Protein 6ES9 (pdb70)

Secondary structure (DSSP, 8-state):
--S-SHHHHHHHHHHHHHHHHHHHHHHHHHHHHHH-TTSSPPHHHHHHTHHHHHHHHHHHHHHHHHHHHHHHHHHHHHTT---HHHHHHHHHHHHHHHHHHHH-EESSSS-EE-GGGGT------HHHHHHHT---HHHHHHHHHHHTS-TT-SSSS-----HHHHHHHHHHHHHIIIIITTTHHHHHHTT-PPPHHHHHHHHHTTGGGTTS-GGGTS----HHHHHHHHHHHHHH-HHHHHHHHHHHHHHHHHHHHS-HHHHHHHHHHHHHTSS-EEEE--BTTBSS-GGG---EEEEETTEEEEEEEEEEEETTTT-SEEEEEEE--TT--SGGGEEEEEEE-----SSSS--STTEEEEEPPBSS--SS-EEEEEEEEEEE-GGGBTTSSTT-HHHHHHTTHHHHHHHHHHHHHHHHHHHHHHHHHHHHH-EETTEEGGGSHHHHHHHHHHHHHHHHHHHHHHHHHHHHHTT---HHHHHHHHHHHHHHHHHHHHHHHHHHGGGGGBTTSHHHHHHHHHHGGGTTTS-HHHHHHHHHHHHH-/-GGGSHHHHHHHHHHHHHHHHHHHHHHHHHHHHHH-TTSSPPHHHHHHTHHHHHHHHHHHHHHHHHHHHHHHHHHHHHTT---HHHHHHHHHHHHHHHHHHHH-EESSSS-EE-GGGGT------HHHHHHTT---HHHHHHHHHHHHT-TT-SSSS-----HHHHHHHHHHHHHIIIIITTTHHHHHHTT----HHHHHHHHHTTGGGTTS-GGGTS----HHHHHHHHHHHHHH-HHHHHHHHHHHHHHHHHHHHS-HHHHHHHHHHHHHTSS-EEEE--BTTBSS-GGG---EEEEETTEEEEEEEEEEEETTTT-SEEEEEEE--TT--SGGGEEEEEEE-----SSSS--STTEEEEE--BSS--SS-EEEEEEEEEEE-GGGBTTSSSS-HHHHHHTTHHHHHHHHHHHHHHHHHHHHHHHHHHHHH-EETTEEGGGSHHHHHHHHHHHHHHHHHHHHHHHHHHHHHTT---HHHHHHHHHHHHHHHHHHHHHHHHHHGGGGGBTTSHHHHHHHHHHGGGTBTB-HHHHHHHHHHHHH-

Solvent-accessible surface area: 38962 Å² total; per-residue (Å²): 218,84,51,75,57,49,89,20,7,42,55,19,5,46,109,3,36,74,49,0,69,52,10,30,46,123,0,11,105,25,0,90,72,65,0,6,83,100,56,170,34,75,110,78,38,8,40,106,34,16,16,8,1,0,3,0,0,5,8,13,0,0,4,20,1,6,76,15,2,21,23,3,0,21,136,8,44,149,69,70,80,23,34,112,20,17,2,1,0,0,17,0,0,1,3,5,1,0,11,7,2,51,17,7,2,13,13,20,28,17,6,9,5,45,20,76,39,12,170,30,123,34,154,48,27,137,9,0,33,75,6,48,161,11,30,49,40,97,6,15,42,39,0,2,144,53,4,79,90,19,133,83,144,14,11,16,6,41,8,52,38,84,150,104,17,48,136,30,0,80,69,5,32,125,21,0,81,110,84,0,74,84,33,4,80,78,7,33,104,123,81,55,20,0,35,69,101,3,4,102,53,0,21,162,50,12,2,3,2,6,19,2,43,136,149,28,57,8,82,42,68,44,38,13,7,2,0,0,0,0,0,1,1,2,10,4,0,2,2,0,0,8,6,0,0,37,6,8,16,6,1,10,5,2,49,74,15,13,52,124,75,9,33,63,89,7,0,57,12,1,6,47,12,129,32,15,7,3,24,0,37,41,7,60,80,5,26,56,30,26,11,45,1,156,1,129,3,78,138,66,64,153,30,8,34,0,38,16,86,1,13,51,4,29,4,0,12,29,0,53,3,0,7,0,0,0,23,24,58,126,168,33,115,63,78,154,2,0,1,1,0,0,0,95,11,104,48,15,81,119,144,76,31,17,42,26,113,29,6,98,34,29,79,22,99,23,14,23,2,30,1,3,21,8,5,102,4,16,7,114,40,1,126,4,118,23,102,2,5,1,28,50,107,54,30,102,1,40,97,21,11,93,102,2,60,30,2,14,24,4,4,0,0,0,2,0,2,0,3,0,2,8,0,0,33,18,0,18,137,23,0,56,99,44,121,12,88,79,70,13,23,8,92,29,24,5,16,8,6,2,0,0,6,5,2,0,10,4,3,3,1,3,9,0,0,14,46,0,0,146,25,42,58,91,71,106,161,0,24,24,35,0,0,5,0,20,5,0,1,4,30,2,0,18,3,2,0,8,6,0,0,13,8,10,20,22,31,0,8,6,34,132,65,46,0,0,23,2,5,8,5,1,5,10,1,38,16,70,47,36,20,20,24,58,12,0,41,60,1,2,106,56,31,7,138,86,66,2,81,76,35,89,48,4,37,51,29,3,46,112,3,36,79,45,0,72,50,0,40,52,90,0,16,94,27,0,90,70,58,0,8,83,103,54,168,26,73,109,77,39,20,39,102,36,17,16,8,0,0,3,0,0,5,9,6,0,0,0,20,1,7,70,15,1,21,24,3,0,19,135,6,44,151,68,68,81,26,32,75,21,16,0,0,0,0,3,0,1,1,3,5,1,1,11,7,2,50,17,7,2,13,13,20,28,16,5,9,5,46,20,76,38,11,163,24,99,27,145,48,29,162,11,0,36,102,8,47,160,5,33,50,44,84,0,16,58,27,0,2,122,46,5,48,94,18,159,88,180,22,11,16,4,40,8,53,37,86,150,104,19,48,133,30,0,63,65,4,33,155,18,0,76,121,66,0,73,84,35,3,81,79,7,34,102,123,90,53,21,0,35,67,95,1,4,99,56,0,20,145,57,12,2,5,1,7,20,2,46,138,147,24,56,8,78,44,69,44,37,13,7,1,0,0,0,1,3,4,1,2,23,4,0,2,2,0,1,8,6,1,0,37,6,8,15,5,1,12,4,3,48,72,15,13,51,121,75,9,32,64,90,8,0,54,11,1,6,47,12,128,33,14,8,3,22,0,34,44,8,61,81,5,25,55,28,25,10,44,1,162,2,122,4,80,140,67,60,152,40,10,31,0,33,16,86,1,13,50,4,27,4,0,13,30,0,53,4,0,7,0,0,0,21,23,61,116,156,34,113,63,78,152,1,0,1,0,0,0,0,100,11,103,50,14,76,126,134,74,32,17,42,26,112,27,6,94,33,33,77,20,103,22,14,24,5,30,1,4,25,8,5,101,5,17,6,114,30,1,152,5,124,23,114,5,5,1,28,51,106,54,30,106,0,40,90,22,9,76,102,2,64,30,2,15,28,3,1,0,0,0,2,0,2,1,3,0,6,9,0,0,37,21,0,17,138,24,0,55,99,47,119,15,87,80,70,13,24,8,92,31,25,6,16,8,6,2,0,0,6,6,1,0,8,2,0,3,1,2,9,0,0,15,46,0,0,146,24,44,57,91,71,109,165,0,21,28,37,0,0,5,0,16,5,0,1,3,29,3,0,17,3,2,0,8,6,0,0,13,8,9,20,24,32,0,8,5,32,130,65,42,0,1,25,2,4,8,5,1,5,11,1,39,16,70,52,34,19,18,25,57,8,0,44,55,2,2,93,54,27,12,120

Foldseek 3Di:
DDCQDLVNLLVLLVVQLVVLVVLLVVLLVLLCCQQVVPNDGDVVSCVVLLLSLLLSLQSVLLSVLSVLLSVQLVLCVVVVRNDLLSSLLNLQSLQVSLLCQDPFDPLDPPRTNYSVSSPDHDDGDPSSVVSNPRNDPVSLLVNLVVVVVPPPDLARGDQSDDPVLVVLLVVLLVVLVPPQQVCVLVCVVVLAADDVVLLQVCLVVQLLQACPDVVLPHVNDALSSLLSNLLSLLLSPNQSSVQSLASVLVLLLQVVFADPVSNNVPRNCSRNSVAGEWEFQAFPVDDQQSFQDAWAWEDDPLKIFIFGKTWQIFLQQAGQWYQHKHFHDPVDRGNQRIFTFRAGAHHHDPVGRGPQPQKDKDFDDDPFRRNSTIMMMGGGRHIGGNSGGGNNDGRCHVVSSVSSLLSSLLSLLSSLLSLLSSLLVLLSVQQQPDDDPHHRNCVDCLSSSLSSVSSSLSSSLSSLSVVSSVCVRVVHDRNLSSLSSLSSSLVSSLSSLVSSLVSNPPCSCPSVRCSVNSNRVSNCSCPSSHHSSVSSSVNSVVSND/DQLVPLVVLLVLLVVQLVVLVVLLVLLLVLLCCQQPVPNDGDVVSCVVLLLSLLLSLQSVLLSVLSVLLSVQLVLCVVVVRNDRLSSLLNLQSLQVSLLCQDPFDPLDPPRTNYSVSSPDDDDGDPSSVVSNPRNDPVSLLVNLVVVLVVPPDDARGDQSDDPVLVVLLVVLLVVLVVPQQVCPLVCQVVLAADDVVLLQVCLVVQLLQACPDVVLVHVNDFLSSLLSNLLSLLLSPNQSSVQSVQSVLVLLLQVVFADPVSNNVPRNCSRNSVAGEWEFQAFPVDDQQSFQDAWAWEDDPLWTWIWGKTWQIFLQQAGQWYQHKHFHDVVDRGNQRIWTFRQGADHHDPVGRGPQPQKDKDFDDDPFRRNSTIMMMGGGRRIGGNNGGGNNDGRCHVVSSVSSLLSSLLSLLSSLLSLLSSLLVLLSVQQQPDDDPHHRNCVDCLSSSLSSVSSSLSSSLSSLSSVSSVCVSVVHDRNSSSLSSLSSSLVSSLSSLVSSLVSVPPCSCPSVRCSVNSNRVSNCSCPSSHHSSSSSSVNSVVSND

Sequence (1090 aa):
MPADTPSALLALAGEALPELESLQQSRRATEEALRALVAPAGKPQPALLEQHQHAAHALSWLTTYVESIRQLSGWAGRLAEAGNLGRIEALILQIGLGEYLGQIAGGIPMSQTEFARLSDLELDWQPGEAAAKLMRGNTAPARAELARLMQDNHGRATFGATGLDEDLEMIRDQFRRYAEERVIPNAHEWHLKDQLIPMEIIEELAELGVFGLTIPEEFGGLGLSKASMVVVTEELSRGYIGVGSLGTRSEEIAAELILCGGTEAQKAKWLPGLASGEILSTAVFTEPNTGSDLGSLRTRAVRDGEDWVVTGNKTWITHAQRTHVMTLLARTDPETTDWRGLSMFLAEKEPGTDDDPFPTPGMTGGEIEVLGYRGMKEYELGFDGFRIKGENLLGGEPGRGFKQLMETFESARIQTAARAVGVAQSAAEIGMRYAVDRKQFGKSLIEFPRVADKLAMMAVEIMIARQLTYFSAWEKDHGRRCDLEAGMAKLLGARVAWAAADNALQIHGGNGFALEYAISRVLCDARILNIFEGAAEIQAQVIARRLLDMPADTPSALLALAGEALPELESLQQSRATEEALRALVAPAGKPQPALLEQHQHAAHALSWLTTYVESIRQLSGWAGRLAEAGNLGRIEALILQIGLGEYLGQIAGGIPMSQTEFARLSDLELDWQPGEAAAKLMRGNTAPARAELARLMQDNHGRATFGATGLDEDLEMIRDQFRRYAEERVIPNAHEWHLKDQLIPMEIIEELAELGVFGLTIPEEFGGLGLSKASMVVVTEELSRGYIGVGSLGTRSEEIAAELILCGGTEAQKAKWLPGLASGEILSTAVFTEPNTGSDLGSLRTRAVRDGEDWVVTGNKTWITHAQRTHVMTLLARTDPETTDWRGLSMFLAEKEPGTDDDPFPTPGMTGGEIEVLGYRGMKEYELGFDGFRIKGENLLGGEPGRGFKQLMETFESARIQTAARAVGVAQSAAEIGMRYAVDRKQFGKSLIEFPRVADKLAMMAVEIMIARQLTYFSSAWEKDHGRRCDLEAGMAKLLGARVAWAAADNALQIHGGNGFALEYAISRVLCDARILNIFEGAAEIQAQVIARRLLD

Nearest PDB structures (foldseek):
  6es9-assembly1_A  TM=1.002E+00  e=3.836E-82  Paracoccus denitrificans PD1222
  4iv6-assembly1_B  TM=9.534E-01  e=1.002E-28  Mycolicibacterium smegmatis MC2 155
  1ukw-assembly1_A  TM=9.504E-01  e=3.829E-27  Thermus thermophilus
  4m9a-assembly1_C  TM=9.504E-01  e=1.285E-25  Burkholderia thailandensis E264
  7szv-assembly1_B-2  TM=9.451E-01  e=3.309E-23  Mycobacterium marinum

Structure (mmCIF, N/CA/C/O backbone):
data_6ES9
#
_entry.id   6ES9
#
_cell.length_a   81.596
_cell.length_b   105.193
_cell.length_c   138.939
_cell.angle_alpha   90.000
_cell.angle_beta   90.000
_cell.angle_gamma   90.000
#
_symmetry.space_group_name_H-M   'P 21 21 21'
#
loop_
_entity.id
_entity.type
_entity.pdbx_description
1 polymer 'Acyl-CoA dehydrogenase'
2 non-polymer 'SULFATE ION'
3 non-polymer 'COENZYME A'
4 non-polymer 'FLAVIN-ADENINE DINUCLEOTIDE'
5 water water
#
loop_
_atom_site.group_PDB
_atom_site.id
_atom_site.type_symbol
_atom_site.label_atom_id
_atom_site.label_alt_id
_atom_site.label_comp_id
_atom_site.label_asym_id
_atom_site.label_entity_id
_atom_site.label_seq_id
_atom_site.pdbx_PDB_ins_code
_atom_site.Cartn_x
_atom_site.Cartn_y
_atom_site.Cartn_z
_atom_site.occupancy
_atom_site.B_iso_or_equiv
_atom_site.auth_seq_id
_atom_site.auth_comp_id
_atom_site.auth_asym_id
_atom_site.auth_atom_id
_atom_site.pdbx_PDB_model_num
ATOM 1 N N . MET A 1 7 ? 42.656 -26.577 -11.722 1.00 43.13 7 MET A N 1
ATOM 2 C CA . MET A 1 7 ? 41.299 -27.137 -11.708 1.00 42.80 7 MET A CA 1
ATOM 3 C C . MET A 1 7 ? 40.285 -26.131 -12.264 1.00 39.14 7 MET A C 1
ATOM 4 O O . MET A 1 7 ? 40.530 -24.921 -12.210 1.00 39.48 7 MET A O 1
ATOM 9 N N . PRO A 1 8 ? 39.141 -26.621 -12.753 1.00 28.66 8 PRO A N 1
ATOM 10 C CA . PRO A 1 8 ? 38.060 -25.707 -13.138 1.00 31.26 8 PRO A CA 1
ATOM 11 C C . PRO A 1 8 ? 37.712 -24.777 -11.996 1.00 33.02 8 PRO A C 1
ATOM 12 O O . PRO A 1 8 ? 37.684 -25.164 -10.821 1.00 26.54 8 PRO A O 1
ATOM 16 N N . ALA A 1 9 ? 37.425 -23.535 -12.354 1.00 30.34 9 ALA A N 1
ATOM 17 C CA . ALA A 1 9 ? 37.184 -22.499 -11.373 1.00 32.83 9 ALA A CA 1
ATOM 18 C C . ALA A 1 9 ? 35.706 -22.223 -11.149 1.00 28.26 9 ALA A C 1
ATOM 19 O O . ALA A 1 9 ? 35.380 -21.310 -10.383 1.00 23.44 9 ALA A O 1
ATOM 21 N N . ASP A 1 10 ? 34.800 -23.013 -11.749 1.00 25.77 10 ASP A N 1
ATOM 22 C CA . ASP A 1 10 ? 33.373 -22.733 -11.638 1.00 32.45 10 ASP A CA 1
ATOM 23 C C . ASP A 1 10 ? 32.609 -23.912 -11.057 1.00 26.01 10 ASP A C 1
ATOM 24 O O . ASP A 1 10 ? 31.419 -24.013 -11.278 1.00 19.77 10 ASP A O 1
ATOM 29 N N . THR A 1 11 ? 33.284 -24.825 -10.384 1.00 20.95 11 THR A N 1
ATOM 30 C CA . THR A 1 11 ? 32.559 -25.799 -9.589 1.00 24.94 11 THR A CA 1
ATOM 31 C C . THR A 1 11 ? 32.077 -25.172 -8.282 1.00 24.44 11 THR A C 1
ATOM 32 O O . THR A 1 11 ? 32.470 -24.037 -7.910 1.00 20.02 11 THR A O 1
ATOM 36 N N . PRO A 1 12 ? 31.099 -25.799 -7.611 1.00 21.45 12 PRO A N 1
ATOM 37 C CA . PRO A 1 12 ? 30.593 -25.117 -6.428 1.00 23.16 12 PRO A CA 1
ATOM 38 C C . PRO A 1 12 ? 31.684 -24.836 -5.404 1.00 24.71 12 PRO A C 1
ATOM 39 O O . PRO A 1 12 ? 31.724 -23.735 -4.826 1.00 19.30 12 PRO A O 1
ATOM 43 N N . SER A 1 13 ? 32.575 -25.809 -5.169 1.00 21.44 13 SER A N 1
ATOM 44 C CA . SER A 1 13 ? 33.705 -25.646 -4.247 1.00 23.12 13 SER A CA 1
ATOM 45 C C . SER A 1 13 ? 34.523 -24.430 -4.614 1.00 21.96 13 SER A C 1
ATOM 46 O O . SER A 1 13 ? 34.886 -23.617 -3.744 1.00 16.51 13 SER A O 1
ATOM 49 N N . ALA A 1 14 ? 34.854 -24.305 -5.905 1.00 18.42 14 ALA A N 1
ATOM 50 C CA . ALA A 1 14 ? 35.716 -23.213 -6.324 1.00 21.01 14 ALA A CA 1
ATOM 51 C C . ALA A 1 14 ? 35.000 -21.893 -6.189 1.00 19.09 14 ALA A C 1
ATOM 52 O O . ALA A 1 14 ? 35.592 -20.914 -5.712 1.00 15.85 14 ALA A O 1
ATOM 54 N N . LEU A 1 15 ? 33.700 -21.844 -6.537 1.00 17.54 15 LEU A N 1
ATOM 55 C CA . LEU A 1 15 ? 32.960 -20.604 -6.435 1.00 17.65 15 LEU A CA 1
ATOM 56 C C . LEU A 1 15 ? 32.888 -20.118 -4.991 1.00 17.29 15 LEU A C 1
ATOM 57 O O . LEU A 1 15 ? 33.068 -18.930 -4.723 1.00 14.64 15 LEU A O 1
ATOM 62 N N . LEU A 1 16 ? 32.614 -21.018 -4.033 1.00 14.91 16 LEU A N 1
ATOM 63 C CA . LEU A 1 16 ? 32.504 -20.610 -2.627 1.00 15.94 16 LEU A CA 1
ATOM 64 C C . LEU A 1 16 ? 33.850 -20.155 -2.089 1.00 17.76 16 LEU A C 1
ATOM 65 O O . LEU A 1 16 ? 33.937 -19.213 -1.282 1.00 15.25 16 LEU A O 1
ATOM 70 N N . ALA A 1 17 ? 34.926 -20.819 -2.508 1.00 16.25 17 ALA A N 1
ATOM 71 C CA . ALA A 1 17 ? 36.257 -20.396 -2.075 1.00 18.60 17 ALA A CA 1
ATOM 72 C C . ALA A 1 17 ? 36.581 -19.002 -2.609 1.00 18.24 17 ALA A C 1
ATOM 73 O O . ALA A 1 17 ? 37.081 -18.127 -1.867 1.00 14.27 17 ALA A O 1
ATOM 75 N N . LEU A 1 18 ? 36.312 -18.771 -3.887 1.00 15.97 18 LEU A N 1
ATOM 76 C CA . LEU A 1 18 ? 36.570 -17.461 -4.455 1.00 17.95 18 LEU A CA 1
ATOM 77 C C . LEU A 1 18 ? 35.710 -16.405 -3.782 1.00 18.50 18 LEU A C 1
ATOM 78 O O . LEU A 1 18 ? 36.194 -15.275 -3.550 1.00 14.33 18 LEU A O 1
ATOM 83 N N . ALA A 1 19 ? 34.437 -16.715 -3.488 1.00 15.06 19 ALA A N 1
ATOM 84 C CA . ALA A 1 19 ? 33.589 -15.721 -2.827 1.00 16.70 19 ALA A CA 1
ATOM 85 C C . ALA A 1 19 ? 34.138 -15.360 -1.477 1.00 18.41 19 ALA A C 1
ATOM 86 O O . ALA A 1 19 ? 34.076 -14.186 -1.058 1.00 14.31 19 ALA A O 1
ATOM 88 N N . GLY A 1 20 ? 34.678 -16.316 -0.753 1.00 15.18 20 GLY A N 1
ATOM 89 C CA . GLY A 1 20 ? 35.243 -15.996 0.535 1.00 18.71 20 GLY A CA 1
ATOM 90 C C . GLY A 1 20 ? 36.507 -15.163 0.404 1.00 18.79 20 GLY A C 1
ATOM 91 O O . GLY A 1 20 ? 36.776 -14.290 1.242 1.00 17.57 20 GLY A O 1
ATOM 92 N N . GLU A 1 21 ? 37.289 -15.413 -0.646 1.00 17.55 21 GLU A N 1
ATOM 93 C CA . GLU A 1 21 ? 38.504 -14.650 -0.891 1.00 21.90 21 GLU A CA 1
ATOM 94 C C . GLU A 1 21 ? 38.184 -13.211 -1.309 1.00 20.63 21 GLU A C 1
ATOM 95 O O . GLU A 1 21 ? 38.958 -12.282 -0.977 1.00 17.92 21 GLU A O 1
ATOM 101 N N . ALA A 1 22 ? 37.063 -12.986 -1.993 1.00 16.33 22 ALA A N 1
ATOM 102 C CA . ALA A 1 22 ? 36.711 -11.665 -2.522 1.00 18.93 22 ALA A CA 1
ATOM 103 C C . ALA A 1 22 ? 36.013 -10.794 -1.489 1.00 21.15 22 ALA A C 1
ATOM 104 O O . ALA A 1 22 ? 36.004 -9.565 -1.640 1.00 15.65 22 ALA A O 1
ATOM 106 N N . LEU A 1 23 ? 35.408 -11.387 -0.467 1.00 16.62 23 LEU A N 1
ATOM 107 C CA . LEU A 1 23 ? 34.562 -10.607 0.435 1.00 20.57 23 LEU A CA 1
ATOM 108 C C . LEU A 1 23 ? 35.360 -9.565 1.199 1.00 20.91 23 LEU A C 1
ATOM 109 O O . LEU A 1 23 ? 34.853 -8.426 1.326 1.00 15.73 23 LEU A O 1
ATOM 114 N N . PRO A 1 24 ? 36.566 -9.831 1.677 1.00 16.94 24 PRO A N 1
ATOM 115 C CA . PRO A 1 24 ? 37.265 -8.785 2.440 1.00 21.21 24 PRO A CA 1
ATOM 116 C C . PRO A 1 24 ? 37.466 -7.494 1.666 1.00 20.55 24 PRO A C 1
ATOM 117 O O . PRO A 1 24 ? 37.283 -6.409 2.268 1.00 16.66 24 PRO A O 1
ATOM 121 N N . GLU A 1 25 ? 37.811 -7.511 0.384 1.00 17.97 25 GLU A N 1
ATOM 122 C CA . GLU A 1 25 ? 38.013 -6.236 -0.306 1.00 20.35 25 GLU A CA 1
ATOM 123 C C . GLU A 1 25 ? 36.703 -5.485 -0.487 1.00 21.32 25 GLU A C 1
ATOM 124 O O . GLU A 1 25 ? 36.701 -4.251 -0.620 1.00 15.53 25 GLU A O 1
ATOM 130 N N . LEU A 1 26 ? 35.586 -6.202 -0.551 1.00 16.78 26 LEU A N 1
ATOM 131 C CA . LEU A 1 26 ? 34.273 -5.561 -0.609 1.00 18.14 26 LEU A CA 1
ATOM 132 C C . LEU A 1 26 ? 33.956 -4.886 0.716 1.00 18.22 26 LEU A C 1
ATOM 133 O O . LEU A 1 26 ? 33.428 -3.749 0.741 1.00 14.33 26 LEU A O 1
ATOM 138 N N . GLU A 1 27 ? 34.251 -5.549 1.834 1.00 16.60 27 GLU A N 1
ATOM 139 C CA . GLU A 1 27 ? 34.078 -4.911 3.124 1.00 18.92 27 GLU A CA 1
ATOM 140 C C . GLU A 1 27 ? 34.980 -3.680 3.236 1.00 20.81 27 GLU A C 1
ATOM 141 O O . GLU A 1 27 ? 34.582 -2.667 3.829 1.00 15.37 27 GLU A O 1
ATOM 147 N N . SER A 1 28 ? 36.182 -3.736 2.668 1.00 17.23 28 SER A N 1
ATOM 148 C CA . SER A 1 28 ? 37.083 -2.592 2.762 1.00 20.60 28 SER A CA 1
ATOM 149 C C . SER A 1 28 ? 36.554 -1.447 1.918 1.00 22.86 28 SER A C 1
ATOM 150 O O . SER A 1 28 ? 36.586 -0.289 2.348 1.00 15.89 28 SER A O 1
ATOM 153 N N . LEU A 1 29 ? 36.034 -1.738 0.730 1.00 18.49 29 LEU A N 1
ATOM 154 C CA . LEU A 1 29 ? 35.387 -0.738 -0.082 1.00 20.33 29 LEU A CA 1
ATOM 155 C C . LEU A 1 29 ? 34.237 -0.055 0.670 1.00 21.36 29 LEU A C 1
ATOM 156 O O . LEU A 1 29 ? 34.115 1.180 0.667 1.00 15.87 29 LEU A O 1
ATOM 161 N N . GLN A 1 30 ? 33.384 -0.838 1.341 1.00 16.86 30 GLN A N 1
ATOM 162 C CA A GLN A 1 30 ? 32.276 -0.275 2.085 0.48 17.51 30 GLN A CA 1
ATOM 163 C CA B GLN A 1 30 ? 32.267 -0.273 2.094 0.52 17.39 30 GLN A CA 1
ATOM 164 C C . GLN A 1 30 ? 32.778 0.627 3.212 1.00 19.25 30 GLN A C 1
ATOM 165 O O . GLN A 1 30 ? 32.198 1.698 3.475 1.00 14.15 30 GLN A O 1
ATOM 176 N N . SER A 1 31 ? 33.853 0.213 3.893 1.00 17.13 31 SER A N 1
ATOM 177 C CA . SER A 1 31 ? 34.442 1.052 4.948 1.00 18.36 31 SER A CA 1
ATOM 178 C C . SER A 1 31 ? 35.003 2.334 4.393 1.00 19.58 31 SER A C 1
ATOM 179 O O . SER A 1 31 ? 34.800 3.405 4.991 1.00 15.44 31 SER A O 1
ATOM 182 N N . ARG A 1 32 ? 35.731 2.195 3.306 1.00 16.96 32 ARG A N 1
ATOM 183 C CA A ARG A 1 32 ? 36.258 3.437 2.687 0.48 20.64 32 ARG A CA 1
ATOM 184 C CA B ARG A 1 32 ? 36.260 3.407 2.645 0.52 20.92 32 ARG A CA 1
ATOM 185 C C . ARG A 1 32 ? 35.121 4.483 2.178 1.00 22.81 32 ARG A C 1
ATOM 186 O O . ARG A 1 32 ? 35.103 5.730 2.348 1.00 17.46 32 ARG A O 1
ATOM 201 N N . ALA A 1 33 ? 34.031 3.847 1.739 1.00 18.11 33 ALA A N 1
ATOM 202 C CA . ALA A 1 33 ? 32.906 4.663 1.303 1.00 17.75 33 ALA A CA 1
ATOM 203 C C . ALA A 1 33 ? 32.266 5.348 2.500 1.00 19.77 33 ALA A C 1
ATOM 204 O O . ALA A 1 33 ? 31.836 6.516 2.434 1.00 16.26 33 ALA A O 1
ATOM 206 N N . THR A 1 34 ? 32.156 4.638 3.607 1.00 16.67 34 THR A N 1
ATOM 207 C CA . THR A 1 34 ? 31.563 5.185 4.813 1.00 18.32 34 THR A CA 1
ATOM 208 C C . THR A 1 34 ? 32.427 6.329 5.321 1.00 19.26 34 THR A C 1
ATOM 209 O O . THR A 1 34 ? 31.929 7.418 5.696 1.00 16.82 34 THR A O 1
ATOM 213 N N . GLU A 1 35 ? 33.739 6.111 5.392 1.00 17.68 35 GLU A N 1
ATOM 214 C CA A GLU A 1 35 ? 34.606 7.178 5.864 0.45 19.80 35 GLU A CA 1
ATOM 215 C CA B GLU A 1 35 ? 34.634 7.175 5.841 0.55 20.01 35 GLU A CA 1
ATOM 216 C C . GLU A 1 35 ? 34.535 8.388 4.938 1.00 22.29 35 GLU A C 1
ATOM 217 O O . GLU A 1 35 ? 34.558 9.544 5.420 1.00 16.79 35 GLU A O 1
ATOM 228 N N . ALA A 1 36 ? 34.453 8.159 3.618 1.00 18.55 36 ALA A N 1
ATOM 229 C CA . ALA A 1 36 ? 34.364 9.249 2.644 1.00 23.83 36 ALA A CA 1
ATOM 230 C C . ALA A 1 36 ? 33.083 10.024 2.859 1.00 22.37 36 ALA A C 1
ATOM 231 O O . ALA A 1 36 ? 33.078 11.266 2.851 1.00 21.51 36 ALA A O 1
ATOM 233 N N . LEU A 1 37 ? 31.980 9.320 3.023 1.00 18.87 37 LEU A N 1
ATOM 234 C CA . LEU A 1 37 ? 30.725 10.015 3.258 1.00 20.19 37 LEU A CA 1
ATOM 235 C C . LEU A 1 37 ? 30.817 10.855 4.519 1.00 23.51 37 LEU A C 1
ATOM 236 O O . LEU A 1 37 ? 30.394 12.026 4.529 1.00 17.16 37 LEU A O 1
ATOM 241 N N . ARG A 1 38 ? 31.405 10.304 5.559 1.00 17.33 38 ARG A N 1
ATOM 242 C CA . ARG A 1 38 ? 31.515 10.982 6.836 1.00 21.28 38 ARG A CA 1
ATOM 243 C C . ARG A 1 38 ? 32.297 12.280 6.678 1.00 22.01 38 ARG A C 1
ATOM 244 O O . ARG A 1 38 ? 31.935 13.280 7.250 1.00 17.68 38 ARG A O 1
ATOM 252 N N . ALA A 1 39 ? 33.350 12.270 5.891 1.00 19.23 39 ALA A N 1
ATOM 253 C CA . ALA A 1 39 ? 34.145 13.481 5.689 1.00 23.59 39 ALA A CA 1
ATOM 254 C C . ALA A 1 39 ? 33.351 14.531 4.903 1.00 24.80 39 ALA A C 1
ATOM 255 O O . ALA A 1 39 ? 33.584 15.731 5.062 1.00 21.27 39 ALA A O 1
ATOM 257 N N . LEU A 1 40 ? 32.399 14.109 4.048 1.00 18.13 40 LEU A N 1
ATOM 258 C CA . LEU A 1 40 ? 31.576 15.027 3.274 1.00 23.19 40 LEU A CA 1
ATOM 259 C C . LEU A 1 40 ? 30.471 15.646 4.123 1.00 22.11 40 LEU A C 1
ATOM 260 O O . LEU A 1 40 ? 30.196 16.855 4.018 1.00 17.36 40 LEU A O 1
ATOM 265 N N . VAL A 1 41 ? 29.806 14.861 4.972 1.00 18.28 41 VAL A N 1
ATOM 266 C CA . VAL A 1 41 ? 28.569 15.286 5.585 1.00 18.56 41 VAL A CA 1
ATOM 267 C C . VAL A 1 41 ? 28.716 15.573 7.074 1.00 21.23 41 VAL A C 1
ATOM 268 O O . VAL A 1 41 ? 27.808 16.191 7.648 1.00 16.43 41 VAL A O 1
ATOM 272 N N . ALA A 1 42 ? 29.811 15.103 7.714 1.00 20.41 42 ALA A N 1
ATOM 273 C CA . ALA A 1 42 ? 30.004 15.234 9.156 1.00 24.02 42 ALA A CA 1
ATOM 274 C C . ALA A 1 42 ? 31.447 15.614 9.398 1.00 27.64 42 ALA A C 1
ATOM 275 O O . ALA A 1 42 ? 32.166 14.960 10.184 1.00 25.17 42 ALA A O 1
ATOM 277 N N . PRO A 1 43 ? 31.906 16.674 8.754 1.00 22.62 43 PRO A N 1
ATOM 278 C CA . PRO A 1 43 ? 33.335 16.958 8.760 1.00 29.92 43 PRO A CA 1
ATOM 279 C C . PRO A 1 43 ? 33.910 17.229 10.146 1.00 35.45 43 PRO A C 1
ATOM 280 O O . PRO A 1 43 ? 35.129 17.056 10.320 1.00 32.55 43 PRO A O 1
ATOM 284 N N . ALA A 1 44 ? 33.081 17.599 11.136 1.00 32.05 44 ALA A N 1
ATOM 285 C CA . ALA A 1 44 ? 33.535 17.854 12.507 1.00 36.35 44 ALA A CA 1
ATOM 286 C C . ALA A 1 44 ? 33.083 16.788 13.497 1.00 36.53 44 ALA A C 1
ATOM 287 O O . ALA A 1 44 ? 33.434 16.864 14.686 1.00 34.93 44 ALA A O 1
ATOM 289 N N . GLY A 1 45 ? 32.332 15.806 13.050 1.00 28.24 45 GLY A N 1
ATOM 290 C CA . GLY A 1 45 ? 31.801 14.761 13.894 1.00 30.06 45 GLY A CA 1
ATOM 291 C C . GLY A 1 45 ? 30.314 14.595 13.678 1.00 28.71 45 GLY A C 1
ATOM 292 O O . GLY A 1 45 ? 29.814 13.523 13.333 1.00 27.89 45 GLY A O 1
ATOM 293 N N . LYS A 1 46 ? 29.586 15.678 13.886 1.00 29.91 46 LYS A N 1
ATOM 294 C CA . LYS A 1 46 ? 28.143 15.582 13.815 1.00 30.30 46 LYS A CA 1
ATOM 295 C C . LYS A 1 46 ? 27.700 15.700 12.355 1.00 26.35 46 LYS A C 1
ATOM 296 O O . LYS A 1 46 ? 28.164 16.616 11.650 1.00 22.96 46 LYS A O 1
ATOM 302 N N . PRO A 1 47 ? 26.873 14.775 11.858 1.00 24.93 47 PRO A N 1
ATOM 303 C CA . PRO A 1 47 ? 26.301 14.972 10.523 1.00 26.52 47 PRO A CA 1
ATOM 304 C C . PRO A 1 47 ? 25.517 16.278 10.499 1.00 27.26 47 PRO A C 1
ATOM 305 O O . PRO A 1 47 ? 24.784 16.598 11.441 1.00 24.10 47 PRO A O 1
ATOM 309 N N . GLN A 1 48 ? 25.725 17.065 9.430 1.00 19.90 48 GLN A N 1
ATOM 310 C CA . GLN A 1 48 ? 25.065 18.352 9.253 1.00 22.68 48 GLN A CA 1
ATOM 311 C C . GLN A 1 48 ? 23.909 18.170 8.283 1.00 23.83 48 GLN A C 1
ATOM 312 O O . GLN A 1 48 ? 24.139 17.715 7.150 1.00 16.49 48 GLN A O 1
ATOM 318 N N . PRO A 1 49 ? 22.680 18.497 8.648 1.00 21.55 49 PRO A N 1
ATOM 319 C CA . PRO A 1 49 ? 21.563 18.356 7.701 1.00 24.11 49 PRO A CA 1
ATOM 320 C C . PRO A 1 49 ? 21.786 19.005 6.335 1.00 20.20 49 PRO A C 1
ATOM 321 O O . PRO A 1 49 ? 21.469 18.352 5.325 1.00 16.59 49 PRO A O 1
ATOM 325 N N . ALA A 1 50 ? 22.344 20.192 6.235 1.00 20.28 50 ALA A N 1
ATOM 326 C CA . ALA A 1 50 ? 22.483 20.805 4.923 1.00 20.46 50 ALA A CA 1
ATOM 327 C C . ALA A 1 50 ? 23.456 20.010 4.053 1.00 21.29 50 ALA A C 1
ATOM 328 O O . ALA A 1 50 ? 23.314 19.982 2.834 1.00 15.98 50 ALA A O 1
ATOM 330 N N . LEU A 1 51 ? 24.501 19.439 4.658 1.00 18.95 51 LEU A N 1
ATOM 331 C CA . LEU A 1 51 ? 25.467 18.649 3.890 1.00 19.84 51 LEU A CA 1
ATOM 332 C C . LEU A 1 51 ? 24.914 17.291 3.525 1.00 17.93 51 LEU A C 1
ATOM 333 O O . LEU A 1 51 ? 25.164 16.792 2.424 1.00 13.78 51 LEU A O 1
ATOM 338 N N . LEU A 1 52 ? 24.132 16.681 4.400 1.00 16.32 52 LEU A N 1
ATOM 339 C CA . LEU A 1 52 ? 23.474 15.439 4.056 1.00 21.40 52 LEU A CA 1
ATOM 340 C C . LEU A 1 52 ? 22.549 15.648 2.866 1.00 19.92 52 LEU A C 1
ATOM 341 O O . LEU A 1 52 ? 22.410 14.774 1.998 1.00 18.36 52 LEU A O 1
ATOM 346 N N . GLU A 1 53 ? 21.883 16.804 2.809 1.00 16.25 53 GLU A N 1
ATOM 347 C CA . GLU A 1 53 ? 21.021 17.101 1.677 1.00 18.01 53 GLU A CA 1
ATOM 348 C C . GLU A 1 53 ? 21.856 17.332 0.419 1.00 17.14 53 GLU A C 1
ATOM 349 O O . GLU A 1 53 ? 21.596 16.719 -0.625 1.00 11.85 53 GLU A O 1
ATOM 355 N N . GLN A 1 54 ? 22.872 18.179 0.487 1.00 14.85 54 GLN A N 1
ATOM 356 C CA . GLN A 1 54 ? 23.676 18.450 -0.698 1.00 17.03 54 GLN A CA 1
ATOM 357 C C . GLN A 1 54 ? 24.208 17.170 -1.304 1.00 16.44 54 GLN A C 1
ATOM 358 O O . GLN A 1 54 ? 24.269 17.017 -2.534 1.00 11.51 54 GLN A O 1
ATOM 364 N N . HIS A 1 55 ? 24.734 16.298 -0.452 1.00 13.86 55 HIS A N 1
ATOM 365 C CA . HIS A 1 55 ? 25.401 15.076 -0.828 1.00 14.32 55 HIS A CA 1
ATOM 366 C C . HIS A 1 55 ? 24.485 13.850 -0.784 1.00 14.96 55 HIS A C 1
ATOM 367 O O . HIS A 1 55 ? 24.960 12.711 -0.650 1.00 12.29 55 HIS A O 1
ATOM 374 N N . GLN A 1 56 ? 23.193 14.038 -0.994 1.00 12.11 56 GLN A N 1
ATOM 375 C CA . GLN A 1 56 ? 22.247 12.946 -0.853 1.00 14.65 56 GLN A CA 1
ATOM 376 C C . GLN A 1 56 ? 22.492 11.836 -1.854 1.00 15.27 56 GLN A C 1
ATOM 377 O O . GLN A 1 56 ? 22.311 10.663 -1.542 1.00 10.65 56 GLN A O 1
ATOM 383 N N . HIS A 1 57 ? 22.917 12.134 -3.071 1.00 11.65 57 HIS A N 1
ATOM 384 C CA . HIS A 1 57 ? 23.205 11.067 -4.024 1.00 12.57 57 HIS A CA 1
ATOM 385 C C . HIS A 1 57 ? 24.331 10.191 -3.500 1.00 15.03 57 HIS A C 1
ATOM 386 O O . HIS A 1 57 ? 24.233 8.953 -3.553 1.00 10.52 57 HIS A O 1
ATOM 393 N N . ALA A 1 58 ? 25.442 10.789 -3.040 1.00 14.09 58 ALA A N 1
ATOM 394 C CA . ALA A 1 58 ? 26.543 9.997 -2.522 1.00 17.12 58 ALA A CA 1
ATOM 395 C C . ALA A 1 58 ? 26.115 9.208 -1.301 1.00 14.71 58 ALA A C 1
ATOM 396 O O . ALA A 1 58 ? 26.539 8.050 -1.117 1.00 11.23 58 ALA A O 1
ATOM 398 N N . ALA A 1 59 ? 25.272 9.778 -0.466 1.00 13.61 59 ALA A N 1
ATOM 399 C CA . ALA A 1 59 ? 24.806 9.069 0.711 1.00 14.94 59 ALA A CA 1
ATOM 400 C C . ALA A 1 59 ? 23.986 7.851 0.318 1.00 14.40 59 ALA A C 1
ATOM 401 O O . ALA A 1 59 ? 24.191 6.758 0.857 1.00 10.83 59 ALA A O 1
ATOM 403 N N . HIS A 1 60 ? 23.095 7.996 -0.645 1.00 12.45 60 HIS A N 1
ATOM 404 C CA . HIS A 1 60 ? 22.261 6.891 -1.040 1.00 14.05 60 HIS A CA 1
ATOM 405 C C . HIS A 1 60 ? 23.077 5.891 -1.828 1.00 14.54 60 HIS A C 1
ATOM 406 O O . HIS A 1 60 ? 22.781 4.679 -1.825 1.00 10.87 60 HIS A O 1
ATOM 413 N N . ALA A 1 61 ? 24.137 6.340 -2.500 1.00 13.12 61 ALA A N 1
ATOM 414 C CA . ALA A 1 61 ? 25.027 5.399 -3.146 1.00 15.11 61 ALA A CA 1
ATOM 415 C C . ALA A 1 61 ? 25.682 4.497 -2.111 1.00 15.00 61 ALA A C 1
ATOM 416 O O . ALA A 1 61 ? 25.897 3.305 -2.360 1.00 11.48 61 ALA A O 1
ATOM 418 N N . LEU A 1 62 ? 26.049 5.049 -0.970 1.00 12.64 62 LEU A N 1
ATOM 419 C CA . LEU A 1 62 ? 26.594 4.219 0.087 1.00 15.10 62 LEU A CA 1
ATOM 420 C C . LEU A 1 62 ? 25.561 3.192 0.508 1.00 14.51 62 LEU A C 1
ATOM 421 O O . LEU A 1 62 ? 25.897 2.013 0.736 1.00 10.09 62 LEU A O 1
ATOM 426 N N . SER A 1 63 ? 24.303 3.587 0.643 1.00 13.01 63 SER A N 1
ATOM 427 C CA . SER A 1 63 ? 23.274 2.642 1.048 1.00 13.61 63 SER A CA 1
ATOM 428 C C . SER A 1 63 ? 23.172 1.502 0.065 1.00 13.88 63 SER A C 1
ATOM 429 O O . SER A 1 63 ? 23.045 0.347 0.466 1.00 10.24 63 SER A O 1
ATOM 432 N N . TRP A 1 64 ? 23.155 1.810 -1.228 1.00 11.32 64 TRP A N 1
ATOM 433 C CA . TRP A 1 64 ? 23.016 0.779 -2.236 1.00 12.09 64 TRP A CA 1
ATOM 434 C C . TRP A 1 64 ? 24.265 -0.055 -2.405 1.00 13.02 64 TRP A C 1
ATOM 435 O O . TRP A 1 64 ? 24.171 -1.299 -2.599 1.00 9.61 64 TRP A O 1
ATOM 446 N N . LEU A 1 65 ? 25.446 0.531 -2.337 1.00 12.84 65 LEU A N 1
ATOM 447 C CA . LEU A 1 65 ? 26.668 -0.248 -2.284 1.00 12.59 65 LEU A CA 1
ATOM 448 C C . LEU A 1 65 ? 26.638 -1.232 -1.130 1.00 14.38 65 LEU A C 1
ATOM 449 O O . LEU A 1 65 ? 27.003 -2.425 -1.307 1.00 10.03 65 LEU A O 1
ATOM 454 N N . THR A 1 66 ? 26.281 -0.769 0.043 1.00 12.00 66 THR A N 1
ATOM 455 C CA . THR A 1 66 ? 26.261 -1.631 1.198 1.00 14.91 66 THR A CA 1
ATOM 456 C C . THR A 1 66 ? 25.236 -2.736 1.018 1.00 13.94 66 THR A C 1
ATOM 457 O O . THR A 1 66 ? 25.470 -3.893 1.440 1.00 10.82 66 THR A O 1
ATOM 461 N N . THR A 1 67 ? 24.066 -2.421 0.473 1.00 11.01 67 THR A N 1
ATOM 462 C CA . THR A 1 67 ? 23.059 -3.402 0.158 1.00 12.48 67 THR A CA 1
ATOM 463 C C . THR A 1 67 ? 23.661 -4.471 -0.729 1.00 13.57 67 THR A C 1
ATOM 464 O O . THR A 1 67 ? 23.381 -5.669 -0.538 1.00 9.72 67 THR A O 1
ATOM 468 N N . TYR A 1 68 ? 24.478 -4.104 -1.705 1.00 11.26 68 TYR A N 1
ATOM 469 C CA . TYR A 1 68 ? 25.059 -5.113 -2.575 1.00 13.24 68 TYR A CA 1
ATOM 470 C C . TYR A 1 68 ? 26.143 -5.937 -1.884 1.00 14.79 68 TYR A C 1
ATOM 471 O O . TYR A 1 68 ? 26.282 -7.139 -2.164 1.00 10.65 68 TYR A O 1
ATOM 480 N N . VAL A 1 69 ? 26.958 -5.335 -1.013 1.00 13.15 69 VAL A N 1
ATOM 481 C CA . VAL A 1 69 ? 27.907 -6.139 -0.267 1.00 15.65 69 VAL A CA 1
ATOM 482 C C . VAL A 1 69 ? 27.167 -7.144 0.602 1.00 15.10 69 VAL A C 1
ATOM 483 O O . VAL A 1 69 ? 27.545 -8.338 0.647 1.00 11.62 69 VAL A O 1
ATOM 487 N N . GLU A 1 70 ? 26.105 -6.734 1.307 1.00 13.25 70 GLU A N 1
ATOM 488 C CA . GLU A 1 70 ? 25.351 -7.653 2.144 1.00 15.52 70 GLU A CA 1
ATOM 489 C C . GLU A 1 70 ? 24.631 -8.674 1.283 1.00 14.37 70 GLU A C 1
ATOM 490 O O . GLU A 1 70 ? 24.534 -9.849 1.681 1.00 11.53 70 GLU A O 1
ATOM 496 N N . SER A 1 71 ? 24.179 -8.295 0.092 1.00 12.68 71 SER A N 1
ATOM 497 C CA . SER A 1 71 ? 23.563 -9.256 -0.817 1.00 14.75 71 SER A CA 1
ATOM 498 C C . SER A 1 71 ? 24.543 -10.354 -1.179 1.00 13.75 71 SER A C 1
ATOM 499 O O . SER A 1 71 ? 24.171 -11.556 -1.248 1.00 10.76 71 SER A O 1
ATOM 502 N N . ILE A 1 72 ? 25.791 -9.993 -1.468 1.00 12.33 72 ILE A N 1
ATOM 503 C CA . ILE A 1 72 ? 26.846 -10.933 -1.823 1.00 14.61 72 ILE A CA 1
ATOM 504 C C . ILE A 1 72 ? 27.160 -11.799 -0.626 1.00 15.97 72 ILE A C 1
ATOM 505 O O . ILE A 1 72 ? 27.331 -13.014 -0.778 1.00 12.00 72 ILE A O 1
ATOM 510 N N . ARG A 1 73 ? 27.243 -11.217 0.565 1.00 13.13 73 ARG A N 1
ATOM 511 C CA . ARG A 1 73 ? 27.512 -11.988 1.778 1.00 15.89 73 ARG A CA 1
ATOM 512 C C . ARG A 1 73 ? 26.428 -13.039 2.006 1.00 15.20 73 ARG A C 1
ATOM 513 O O . ARG A 1 73 ? 26.737 -14.186 2.352 1.00 12.62 73 ARG A O 1
ATOM 521 N N . GLN A 1 74 ? 25.167 -12.671 1.889 1.00 12.67 74 GLN A N 1
ATOM 522 C CA . GLN A 1 74 ? 24.065 -13.582 2.178 1.00 14.38 74 GLN A CA 1
ATOM 523 C C . GLN A 1 74 ? 23.879 -14.571 1.075 1.00 14.90 74 GLN A C 1
ATOM 524 O O . GLN A 1 74 ? 23.444 -15.706 1.349 1.00 11.76 74 GLN A O 1
ATOM 530 N N . LEU A 1 75 ? 24.161 -14.211 -0.167 1.00 11.31 75 LEU A N 1
ATOM 531 C CA . LEU A 1 75 ? 24.074 -15.201 -1.234 1.00 14.46 75 LEU A CA 1
ATOM 532 C C . LEU A 1 75 ? 25.144 -16.278 -1.030 1.00 15.22 75 LEU A C 1
ATOM 533 O O . LEU A 1 75 ? 24.894 -17.503 -1.169 1.00 11.12 75 LEU A O 1
ATOM 538 N N . SER A 1 76 ? 26.354 -15.851 -0.742 1.00 13.02 76 SER A N 1
ATOM 539 C CA . SER A 1 76 ? 27.443 -16.765 -0.439 1.00 15.58 76 SER A CA 1
ATOM 540 C C . SER A 1 76 ? 27.119 -17.607 0.790 1.00 16.53 76 SER A C 1
ATOM 541 O O . SER A 1 76 ? 27.360 -18.827 0.789 1.00 12.84 76 SER A O 1
ATOM 544 N N . GLY A 1 77 ? 26.552 -17.016 1.820 1.00 14.06 77 GLY A N 1
ATOM 545 C CA . GLY A 1 77 ? 26.234 -17.783 2.997 1.00 15.97 77 GLY A CA 1
ATOM 546 C C . GLY A 1 77 ? 25.188 -18.846 2.727 1.00 15.29 77 GLY A C 1
ATOM 547 O O . GLY A 1 77 ? 25.257 -19.968 3.247 1.00 11.86 77 GLY A O 1
ATOM 548 N N . TRP A 1 78 ? 24.151 -18.472 1.999 1.00 13.24 78 TRP A N 1
ATOM 549 C CA . TRP A 1 78 ? 23.098 -19.372 1.574 1.00 13.93 78 TRP A CA 1
ATOM 550 C C . TRP A 1 78 ? 23.706 -20.571 0.878 1.00 13.84 78 TRP A C 1
ATOM 551 O O . TRP A 1 78 ? 23.384 -21.737 1.187 1.00 11.39 78 TRP A O 1
ATOM 562 N N . ALA A 1 79 ? 24.551 -20.350 -0.120 1.00 12.12 79 ALA A N 1
ATOM 563 C CA . ALA A 1 79 ? 25.107 -21.451 -0.861 1.00 14.50 79 ALA A CA 1
ATOM 564 C C . ALA A 1 79 ? 26.009 -22.280 0.010 1.00 15.26 79 ALA A C 1
ATOM 565 O O . ALA A 1 79 ? 26.018 -23.518 -0.132 1.00 11.88 79 ALA A O 1
ATOM 567 N N . GLY A 1 80 ? 26.735 -21.657 0.918 1.00 14.11 80 GLY A N 1
ATOM 568 C CA . GLY A 1 80 ? 27.610 -22.432 1.800 1.00 16.35 80 GLY A CA 1
ATOM 569 C C . GLY A 1 80 ? 26.818 -23.343 2.723 1.00 17.68 80 GLY A C 1
ATOM 570 O O . GLY A 1 80 ? 27.209 -24.490 2.994 1.00 13.38 80 GLY A O 1
ATOM 571 N N . ARG A 1 81 ? 25.706 -22.879 3.253 1.00 14.18 81 ARG A N 1
ATOM 572 C CA . ARG A 1 81 ? 24.855 -23.713 4.090 1.00 15.23 81 ARG A CA 1
ATOM 573 C C . ARG A 1 81 ? 24.215 -24.827 3.265 1.00 15.79 81 ARG A C 1
ATOM 574 O O . ARG A 1 81 ? 24.092 -25.961 3.756 1.00 14.23 81 ARG A O 1
ATOM 582 N N . LEU A 1 82 ? 23.818 -24.567 2.019 1.00 13.90 82 LEU A N 1
ATOM 583 C CA . LEU A 1 82 ? 23.355 -25.646 1.164 1.00 14.75 82 LEU A CA 1
ATOM 584 C C . LEU A 1 82 ? 24.433 -26.685 1.007 1.00 15.85 82 LEU A C 1
ATOM 585 O O . LEU A 1 82 ? 24.169 -27.883 1.097 1.00 12.63 82 LEU A O 1
ATOM 590 N N . ALA A 1 83 ? 25.665 -26.255 0.770 1.00 14.24 83 ALA A N 1
ATOM 591 C CA . ALA A 1 83 ? 26.731 -27.224 0.542 1.00 17.14 83 ALA A CA 1
ATOM 592 C C . ALA A 1 83 ? 26.963 -28.071 1.775 1.00 17.45 83 ALA A C 1
ATOM 593 O O . ALA A 1 83 ? 27.275 -29.275 1.659 1.00 15.19 83 ALA A O 1
ATOM 595 N N . GLU A 1 84 ? 26.800 -27.513 2.967 1.00 17.14 84 GLU A N 1
ATOM 596 C CA . GLU A 1 84 ? 27.040 -28.285 4.186 1.00 22.23 84 GLU A CA 1
ATOM 597 C C . GLU A 1 84 ? 26.041 -29.408 4.317 1.00 23.54 84 GLU A C 1
ATOM 598 O O . GLU A 1 84 ? 26.322 -30.428 4.976 1.00 19.31 84 GLU A O 1
ATOM 604 N N . ALA A 1 85 ? 24.863 -29.242 3.747 1.00 19.23 85 ALA A N 1
ATOM 605 C CA . ALA A 1 85 ? 23.774 -30.216 3.762 1.00 21.22 85 ALA A CA 1
ATOM 606 C C . ALA A 1 85 ? 23.717 -31.068 2.505 1.00 23.55 85 ALA A C 1
ATOM 607 O O . ALA A 1 85 ? 22.772 -31.868 2.363 1.00 22.35 85 ALA A O 1
ATOM 609 N N . GLY A 1 86 ? 24.679 -30.931 1.575 1.00 18.12 86 GLY A N 1
ATOM 610 C CA . GLY A 1 86 ? 24.634 -31.680 0.341 1.00 21.79 86 GLY A CA 1
ATOM 611 C C . GLY A 1 86 ? 23.613 -31.205 -0.667 1.00 22.12 86 GLY A C 1
ATOM 612 O O . GLY A 1 86 ? 23.203 -31.971 -1.557 1.00 18.80 86 GLY A O 1
ATOM 613 N N . ASN A 1 87 ? 23.157 -29.973 -0.543 1.00 16.26 87 ASN A N 1
ATOM 614 C CA . ASN A 1 87 ? 22.041 -29.469 -1.331 1.00 18.98 87 ASN A CA 1
ATOM 615 C C . ASN A 1 87 ? 22.396 -28.321 -2.284 1.00 17.81 87 ASN A C 1
ATOM 616 O O . ASN A 1 87 ? 21.491 -27.664 -2.837 1.00 14.57 87 ASN A O 1
ATOM 621 N N . LEU A 1 88 ? 23.685 -28.124 -2.592 1.00 16.15 88 LEU A N 1
ATOM 622 C CA . LEU A 1 88 ? 24.091 -27.069 -3.533 1.00 16.47 88 LEU A CA 1
ATOM 623 C C . LEU A 1 88 ? 24.128 -27.674 -4.933 1.00 18.48 88 LEU A C 1
ATOM 624 O O . LEU A 1 88 ? 25.176 -28.090 -5.446 1.00 16.18 88 LEU A O 1
ATOM 629 N N . GLY A 1 89 ? 22.944 -27.816 -5.510 1.00 14.22 89 GLY A N 1
ATOM 630 C CA . GLY A 1 89 ? 22.792 -28.432 -6.801 1.00 16.12 89 GLY A CA 1
ATOM 631 C C . GLY A 1 89 ? 23.033 -27.458 -7.931 1.00 14.63 89 GLY A C 1
ATOM 632 O O . GLY A 1 89 ? 23.447 -26.321 -7.731 1.00 11.60 89 GLY A O 1
ATOM 633 N N . ARG A 1 90 ? 22.797 -27.918 -9.151 1.00 14.78 90 ARG A N 1
ATOM 634 C CA . ARG A 1 90 ? 23.196 -27.131 -10.310 1.00 14.83 90 ARG A CA 1
ATOM 635 C C . ARG A 1 90 ? 22.459 -25.809 -10.394 1.00 15.15 90 ARG A C 1
ATOM 636 O O . ARG A 1 90 ? 23.074 -24.783 -10.661 1.00 11.39 90 ARG A O 1
ATOM 644 N N . ILE A 1 91 ? 21.130 -25.800 -10.219 1.00 13.06 91 ILE A N 1
ATOM 645 C CA . ILE A 1 91 ? 20.425 -24.544 -10.344 1.00 14.61 91 ILE A CA 1
ATOM 646 C C . ILE A 1 91 ? 20.898 -23.549 -9.308 1.00 13.60 91 ILE A C 1
ATOM 647 O O . ILE A 1 91 ? 21.073 -22.352 -9.582 1.00 10.60 91 ILE A O 1
ATOM 652 N N . GLU A 1 92 ? 21.178 -24.026 -8.095 1.00 12.97 92 GLU A N 1
ATOM 653 C CA . GLU A 1 92 ? 21.623 -23.139 -7.052 1.00 14.52 92 GLU A CA 1
ATOM 654 C C . GLU A 1 92 ? 23.033 -22.622 -7.303 1.00 14.27 92 GLU A C 1
ATOM 655 O O . GLU A 1 92 ? 23.334 -21.448 -7.051 1.00 10.77 92 GLU A O 1
ATOM 661 N N . ALA A 1 93 ? 23.932 -23.489 -7.792 1.00 12.02 93 ALA A N 1
ATOM 662 C CA . ALA A 1 93 ? 25.280 -23.073 -8.127 1.00 14.33 93 ALA A CA 1
ATOM 663 C C . ALA A 1 93 ? 25.306 -22.081 -9.270 1.00 15.10 93 ALA A C 1
ATOM 664 O O . ALA A 1 93 ? 26.120 -21.155 -9.266 1.00 10.93 93 ALA A O 1
ATOM 666 N N . LEU A 1 94 ? 24.413 -22.214 -10.223 1.00 12.95 94 LEU A N 1
ATOM 667 C CA . LEU A 1 94 ? 24.324 -21.217 -11.292 1.00 14.95 94 LEU A CA 1
ATOM 668 C C . LEU A 1 94 ? 23.800 -19.887 -10.782 1.00 14.87 94 LEU A C 1
ATOM 669 O O . LEU A 1 94 ? 24.235 -18.820 -11.230 1.00 10.88 94 LEU A O 1
ATOM 674 N N . ILE A 1 95 ? 22.829 -19.902 -9.864 1.00 10.85 95 ILE A N 1
ATOM 675 C CA . ILE A 1 95 ? 22.350 -18.662 -9.251 1.00 13.02 95 ILE A CA 1
ATOM 676 C C . ILE A 1 95 ? 23.498 -17.978 -8.519 1.00 14.52 95 ILE A C 1
ATOM 677 O O . ILE A 1 95 ? 23.688 -16.746 -8.616 1.00 10.09 95 ILE A O 1
ATOM 682 N N . LEU A 1 96 ? 24.305 -18.759 -7.806 1.00 11.42 96 LEU A N 1
ATOM 683 C CA . LEU A 1 96 ? 25.470 -18.211 -7.139 1.00 14.42 96 LEU A CA 1
ATOM 684 C C . LEU A 1 96 ? 26.427 -17.585 -8.141 1.00 14.28 96 LEU A C 1
ATOM 685 O O . LEU A 1 96 ? 26.863 -16.438 -7.978 1.00 10.77 96 LEU A O 1
ATOM 690 N N . GLN A 1 97 ? 26.764 -18.330 -9.180 1.00 13.12 97 GLN A N 1
ATOM 691 C CA . GLN A 1 97 ? 27.719 -17.862 -10.168 1.00 13.95 97 GLN A CA 1
ATOM 692 C C . GLN A 1 97 ? 27.254 -16.569 -10.821 1.00 15.18 97 GLN A C 1
ATOM 693 O O . GLN A 1 97 ? 28.036 -15.611 -10.995 1.00 11.09 97 GLN A O 1
ATOM 699 N N . ILE A 1 98 ? 26.032 -16.573 -11.339 1.00 11.98 98 ILE A N 1
ATOM 700 C CA . ILE A 1 98 ? 25.515 -15.438 -12.080 1.00 12.82 98 ILE A CA 1
ATOM 701 C C . ILE A 1 98 ? 25.290 -14.252 -11.176 1.00 13.24 98 ILE A C 1
ATOM 702 O O . ILE A 1 98 ? 25.621 -13.096 -11.530 1.00 10.53 98 ILE A O 1
ATOM 707 N N . GLY A 1 99 ? 24.776 -14.500 -9.969 1.00 11.55 99 GLY A N 1
ATOM 708 C CA . GLY A 1 99 ? 24.578 -13.436 -9.001 1.00 13.96 99 GLY A CA 1
ATOM 709 C C . GLY A 1 99 ? 25.874 -12.741 -8.618 1.00 13.95 99 GLY A C 1
ATOM 710 O O . GLY A 1 99 ? 25.947 -11.499 -8.520 1.00 10.77 99 GLY A O 1
ATOM 711 N N . LEU A 1 100 ? 26.913 -13.532 -8.314 1.00 12.54 100 LEU A N 1
ATOM 712 C CA . LEU A 1 100 ? 28.183 -12.927 -7.982 1.00 14.24 100 LEU A CA 1
ATOM 713 C C . LEU A 1 100 ? 28.713 -12.156 -9.147 1.00 15.21 100 LEU A C 1
ATOM 714 O O . LEU A 1 100 ? 29.174 -11.014 -8.973 1.00 11.58 100 LEU A O 1
ATOM 719 N N . GLY A 1 101 ? 28.630 -12.697 -10.337 1.00 13.29 101 GLY A N 1
ATOM 720 C CA . GLY A 1 101 ? 29.143 -11.984 -11.491 1.00 15.90 101 GLY A CA 1
ATOM 721 C C . GLY A 1 101 ? 28.445 -10.661 -11.711 1.00 15.60 101 GLY A C 1
ATOM 722 O O . GLY A 1 101 ? 29.100 -9.613 -11.934 1.00 12.45 101 GLY A O 1
ATOM 723 N N . GLU A 1 102 ? 27.126 -10.675 -11.692 1.00 13.27 102 GLU A N 1
ATOM 724 C CA . GLU A 1 102 ? 26.366 -9.480 -11.974 1.00 14.33 102 GLU A CA 1
ATOM 725 C C . GLU A 1 102 ? 26.528 -8.431 -10.885 1.00 13.73 102 GLU A C 1
ATOM 726 O O . GLU A 1 102 ? 26.681 -7.237 -11.179 1.00 9.96 102 GLU A O 1
ATOM 732 N N . TYR A 1 103 ? 26.457 -8.841 -9.625 1.00 11.22 103 TYR A N 1
ATOM 733 C CA . TYR A 1 103 ? 26.467 -7.863 -8.555 1.00 13.31 103 TYR A CA 1
ATOM 734 C C . TYR A 1 103 ? 27.867 -7.281 -8.380 1.00 15.98 103 TYR A C 1
ATOM 735 O O . TYR A 1 103 ? 28.000 -6.086 -8.075 1.00 11.23 103 TYR A O 1
ATOM 744 N N . LEU A 1 104 ? 28.928 -8.072 -8.568 1.00 12.88 104 LEU A N 1
ATOM 745 C CA . LEU A 1 104 ? 30.283 -7.521 -8.602 1.00 14.83 104 LEU A CA 1
ATOM 746 C C . LEU A 1 104 ? 30.440 -6.584 -9.794 1.00 17.25 104 LEU A C 1
ATOM 747 O O . LEU A 1 104 ? 31.039 -5.500 -9.683 1.00 12.46 104 LEU A O 1
ATOM 752 N N . GLY A 1 105 ? 29.896 -6.953 -10.947 1.00 13.65 105 GLY A N 1
ATOM 753 C CA . GLY A 1 105 ? 29.981 -6.092 -12.094 1.00 15.83 105 GLY A CA 1
ATOM 754 C C . GLY A 1 105 ? 29.307 -4.747 -11.880 1.00 17.20 105 GLY A C 1
ATOM 755 O O . GLY A 1 105 ? 29.743 -3.719 -12.430 1.00 13.45 105 GLY A O 1
ATOM 756 N N . GLN A 1 106 ? 28.173 -4.743 -11.177 1.00 12.62 106 GLN A N 1
ATOM 757 C CA . GLN A 1 106 ? 27.456 -3.517 -10.882 1.00 15.53 106 GLN A CA 1
ATOM 758 C C . GLN A 1 106 ? 28.156 -2.691 -9.812 1.00 14.05 106 GLN A C 1
ATOM 759 O O . GLN A 1 106 ? 28.167 -1.447 -9.917 1.00 10.86 106 GLN A O 1
ATOM 765 N N . ILE A 1 107 ? 28.791 -3.312 -8.836 1.00 12.02 107 ILE A N 1
ATOM 766 C CA . ILE A 1 107 ? 29.627 -2.536 -7.931 1.00 14.76 107 ILE A CA 1
ATOM 767 C C . ILE A 1 107 ? 30.668 -1.774 -8.723 1.00 16.03 107 ILE A C 1
ATOM 768 O O . ILE A 1 107 ? 30.884 -0.561 -8.489 1.00 12.93 107 ILE A O 1
ATOM 773 N N . ALA A 1 108 ? 31.273 -2.427 -9.709 1.00 14.50 108 ALA A N 1
ATOM 774 C CA . ALA A 1 108 ? 32.343 -1.799 -10.463 1.00 17.29 108 ALA A CA 1
ATOM 775 C C . ALA A 1 108 ? 31.835 -0.811 -11.506 1.00 16.69 108 ALA A C 1
ATOM 776 O O . ALA A 1 108 ? 32.495 0.222 -11.714 1.00 15.47 108 ALA A O 1
ATOM 778 N N . GLY A 1 109 ? 30.682 -1.029 -12.103 1.00 14.13 109 GLY A N 1
ATOM 779 C CA . GLY A 1 109 ? 30.224 -0.197 -13.190 1.00 17.03 109 GLY A CA 1
ATOM 780 C C . GLY A 1 109 ? 29.041 0.713 -12.950 1.00 20.80 109 GLY A C 1
ATOM 781 O O . GLY A 1 109 ? 28.846 1.689 -13.682 1.00 19.70 109 GLY A O 1
ATOM 782 N N . GLY A 1 110 ? 28.270 0.449 -11.912 1.00 13.90 110 GLY A N 1
ATOM 783 C CA . GLY A 1 110 ? 27.108 1.230 -11.550 1.00 18.83 110 GLY A CA 1
ATOM 784 C C . GLY A 1 110 ? 25.921 0.373 -11.096 1.00 15.47 110 GLY A C 1
ATOM 785 O O . GLY A 1 110 ? 25.494 -0.517 -11.839 1.00 13.10 110 GLY A O 1
ATOM 786 N N . ILE A 1 111 ? 25.421 0.652 -9.884 1.00 14.36 111 ILE A N 1
ATOM 787 C CA . ILE A 1 111 ? 24.228 -0.014 -9.351 1.00 15.03 111 ILE A CA 1
ATOM 788 C C . ILE A 1 111 ? 22.996 0.836 -9.648 1.00 14.59 111 ILE A C 1
ATOM 789 O O . ILE A 1 111 ? 22.963 1.995 -9.162 1.00 11.38 111 ILE A O 1
ATOM 794 N N . PRO A 1 112 ? 21.945 0.349 -10.274 1.00 12.36 112 PRO A N 1
ATOM 795 C CA . PRO A 1 112 ? 20.772 1.189 -10.503 1.00 14.73 112 PRO A CA 1
ATOM 796 C C . PRO A 1 112 ? 19.936 1.392 -9.228 1.00 15.78 112 PRO A C 1
ATOM 797 O O . PRO A 1 112 ? 19.355 0.470 -8.692 1.00 15.90 112 PRO A O 1
ATOM 801 N N . MET A 1 113 ? 19.963 2.618 -8.726 1.00 11.46 113 MET A N 1
ATOM 802 C CA . MET A 1 113 ? 19.094 3.050 -7.634 1.00 14.62 113 MET A CA 1
ATOM 803 C C . MET A 1 113 ? 17.684 3.246 -8.188 1.00 15.81 113 MET A C 1
ATOM 804 O O . MET A 1 113 ? 16.724 2.988 -7.529 1.00 12.36 113 MET A O 1
ATOM 809 N N . SER A 1 114 ? 17.626 3.807 -9.389 1.00 13.91 114 SER A N 1
ATOM 810 C CA . SER A 1 114 ? 16.444 3.935 -10.191 1.00 15.95 114 SER A CA 1
ATOM 811 C C . SER A 1 114 ? 16.922 3.699 -11.618 1.00 15.00 114 SER A C 1
ATOM 812 O O . SER A 1 114 ? 18.112 3.528 -11.840 1.00 11.98 114 SER A O 1
ATOM 815 N N . GLN A 1 115 ? 16.008 3.761 -12.598 1.00 13.10 115 GLN A N 1
ATOM 816 C CA . GLN A 1 115 ? 16.458 3.473 -13.963 1.00 15.12 115 GLN A CA 1
ATOM 817 C C . GLN A 1 115 ? 17.549 4.390 -14.448 1.00 16.24 115 GLN A C 1
ATOM 818 O O . GLN A 1 115 ? 18.364 3.969 -15.269 1.00 13.05 115 GLN A O 1
ATOM 824 N N . THR A 1 116 ? 17.622 5.628 -13.959 1.00 15.20 116 THR A N 1
ATOM 825 C CA . THR A 1 116 ? 18.606 6.577 -14.461 1.00 16.15 116 THR A CA 1
ATOM 826 C C . THR A 1 116 ? 19.608 7.069 -13.442 1.00 16.34 116 THR A C 1
ATOM 827 O O . THR A 1 116 ? 20.529 7.793 -13.802 1.00 14.64 116 THR A O 1
ATOM 831 N N . GLU A 1 117 ? 19.475 6.656 -12.161 1.00 13.00 117 GLU A N 1
ATOM 832 C CA . GLU A 1 117 ? 20.367 7.051 -11.085 1.00 15.35 117 GLU A CA 1
ATOM 833 C C . GLU A 1 117 ? 21.192 5.869 -10.653 1.00 15.94 117 GLU A C 1
ATOM 834 O O . GLU A 1 117 ? 20.648 4.845 -10.219 1.00 14.73 117 GLU A O 1
ATOM 840 N N . PHE A 1 118 ? 22.465 5.933 -10.884 1.00 14.98 118 PHE A N 1
ATOM 841 C CA . PHE A 1 118 ? 23.386 4.854 -10.610 1.00 17.23 118 PHE A CA 1
ATOM 842 C C . PHE A 1 118 ? 24.271 5.206 -9.437 1.00 17.76 118 PHE A C 1
ATOM 843 O O . PHE A 1 118 ? 24.777 6.342 -9.359 1.00 15.85 118 PHE A O 1
ATOM 851 N N . ALA A 1 119 ? 24.483 4.253 -8.556 1.00 14.15 119 ALA A N 1
ATOM 852 C CA . ALA A 1 119 ? 25.462 4.366 -7.497 1.00 16.76 119 ALA A CA 1
ATOM 853 C C . ALA A 1 119 ? 26.774 3.860 -8.062 1.00 18.45 119 ALA A C 1
ATOM 854 O O . ALA A 1 119 ? 26.910 2.660 -8.358 1.00 14.92 119 ALA A O 1
ATOM 856 N N . ARG A 1 120 ? 27.745 4.749 -8.185 1.00 14.33 120 ARG A N 1
ATOM 857 C CA . ARG A 1 120 ? 29.039 4.476 -8.720 1.00 17.04 120 ARG A CA 1
ATOM 858 C C . ARG A 1 120 ? 30.086 4.798 -7.668 1.00 18.96 120 ARG A C 1
ATOM 859 O O . ARG A 1 120 ? 29.923 5.687 -6.831 1.00 14.33 120 ARG A O 1
ATOM 867 N N . LEU A 1 121 ? 31.190 4.072 -7.712 1.00 16.59 121 LEU A N 1
ATOM 868 C CA . LEU A 1 121 ? 32.252 4.316 -6.755 1.00 21.12 121 LEU A CA 1
ATOM 869 C C . LEU A 1 121 ? 32.787 5.731 -6.871 1.00 21.04 121 LEU A C 1
ATOM 870 O O . LEU A 1 121 ? 33.137 6.328 -5.846 1.00 16.25 121 LEU A O 1
ATOM 875 N N . SER A 1 122 ? 32.779 6.261 -8.089 1.00 16.53 122 SER A N 1
ATOM 876 C CA . SER A 1 122 ? 33.204 7.644 -8.286 1.00 22.38 122 SER A CA 1
ATOM 877 C C . SER A 1 122 ? 32.326 8.645 -7.551 1.00 24.51 122 SER A C 1
ATOM 878 O O . SER A 1 122 ? 32.788 9.779 -7.281 1.00 20.58 122 SER A O 1
ATOM 881 N N . ASP A 1 123 ? 31.081 8.283 -7.207 1.00 16.97 123 ASP A N 1
ATOM 882 C CA . ASP A 1 123 ? 30.231 9.218 -6.469 1.00 18.70 123 ASP A CA 1
ATOM 883 C C . ASP A 1 123 ? 30.816 9.553 -5.102 1.00 23.81 123 ASP A C 1
ATOM 884 O O . ASP A 1 123 ? 30.417 10.547 -4.476 1.00 21.10 123 ASP A O 1
ATOM 889 N N . LEU A 1 124 ? 31.683 8.707 -4.585 1.00 21.69 124 LEU A N 1
ATOM 890 C CA . LEU A 1 124 ? 32.405 8.979 -3.349 1.00 26.12 124 LEU A CA 1
ATOM 891 C C . LEU A 1 124 ? 33.909 9.107 -3.593 1.00 26.88 124 LEU A C 1
ATOM 892 O O . LEU A 1 124 ? 34.704 9.069 -2.638 1.00 27.58 124 LEU A O 1
ATOM 897 N N . GLU A 1 125 ? 34.295 9.313 -4.829 1.00 25.00 125 GLU A N 1
ATOM 898 C CA . GLU A 1 125 ? 35.704 9.421 -5.204 1.00 32.39 125 GLU A CA 1
ATOM 899 C C . GLU A 1 125 ? 36.510 8.193 -4.772 1.00 29.05 125 GLU A C 1
ATOM 900 O O . GLU A 1 125 ? 37.670 8.297 -4.346 1.00 27.13 125 GLU A O 1
ATOM 906 N N . LEU A 1 126 ? 35.912 7.010 -4.918 1.00 22.28 126 LEU A N 1
ATOM 907 C CA . LEU A 1 126 ? 36.588 5.752 -4.684 1.00 22.76 126 LEU A CA 1
ATOM 908 C C . LEU A 1 126 ? 36.987 5.133 -6.007 1.00 23.26 126 LEU A C 1
ATOM 909 O O . LEU A 1 126 ? 36.359 5.352 -7.038 1.00 21.12 126 LEU A O 1
ATOM 914 N N . ASP A 1 127 ? 37.998 4.306 -5.932 1.00 26.59 127 ASP A N 1
ATOM 915 C CA . ASP A 1 127 ? 38.286 3.415 -7.026 1.00 34.85 127 ASP A CA 1
ATOM 916 C C . ASP A 1 127 ? 38.551 2.044 -6.429 1.00 30.37 127 ASP A C 1
ATOM 917 O O . ASP A 1 127 ? 38.857 1.888 -5.243 1.00 26.00 127 ASP A O 1
ATOM 922 N N . TRP A 1 128 ? 38.330 1.058 -7.281 1.00 24.50 128 TRP A N 1
ATOM 923 C CA . TRP A 1 128 ? 38.463 -0.334 -6.897 1.00 27.28 128 TRP A CA 1
ATOM 924 C C . TRP A 1 128 ? 39.162 -1.051 -8.038 1.00 22.46 128 TRP A C 1
ATOM 925 O O . TRP A 1 128 ? 38.725 -0.997 -9.195 1.00 21.80 128 TRP A O 1
ATOM 936 N N . GLN A 1 129 ? 40.290 -1.685 -7.696 1.00 22.82 129 GLN A N 1
ATOM 937 C CA . GLN A 1 129 ? 40.996 -2.579 -8.596 1.00 29.65 129 GLN A CA 1
ATOM 938 C C . GLN A 1 129 ? 40.719 -3.985 -8.071 1.00 25.17 129 GLN A C 1
ATOM 939 O O . GLN A 1 129 ? 41.283 -4.377 -7.040 1.00 19.07 129 GLN A O 1
ATOM 945 N N . PRO A 1 130 ? 39.784 -4.729 -8.673 1.00 21.18 130 PRO A N 1
ATOM 946 C CA . PRO A 1 130 ? 39.427 -6.044 -8.116 1.00 21.90 130 PRO A CA 1
ATOM 947 C C . PRO A 1 130 ? 40.616 -6.973 -8.011 1.00 20.47 130 PRO A C 1
ATOM 948 O O . PRO A 1 130 ? 41.469 -7.025 -8.905 1.00 18.63 130 PRO A O 1
ATOM 952 N N . GLY A 1 131 ? 40.648 -7.701 -6.906 1.00 18.91 131 GLY A N 1
ATOM 953 C CA . GLY A 1 131 ? 41.641 -8.738 -6.702 1.00 21.71 131 GLY A CA 1
ATOM 954 C C . GLY A 1 131 ? 41.376 -9.921 -7.634 1.00 22.12 131 GLY A C 1
ATOM 955 O O . GLY A 1 131 ? 40.409 -9.955 -8.394 1.00 16.89 131 GLY A O 1
ATOM 956 N N . GLU A 1 132 ? 42.281 -10.919 -7.579 1.00 20.02 132 GLU A N 1
ATOM 957 C CA . GLU A 1 132 ? 42.225 -12.029 -8.517 1.00 23.49 132 GLU A CA 1
ATOM 958 C C . GLU A 1 132 ? 40.888 -12.773 -8.419 1.00 19.59 132 GLU A C 1
ATOM 959 O O . GLU A 1 132 ? 40.273 -13.094 -9.446 1.00 18.07 132 GLU A O 1
ATOM 965 N N . ALA A 1 133 ? 40.451 -13.046 -7.185 1.00 17.90 133 ALA A N 1
ATOM 966 C CA . ALA A 1 133 ? 39.230 -13.823 -6.984 1.00 18.68 133 ALA A CA 1
ATOM 967 C C . ALA A 1 133 ? 38.007 -13.032 -7.419 1.00 20.03 133 ALA A C 1
ATOM 968 O O . ALA A 1 133 ? 37.162 -13.533 -8.161 1.00 14.95 133 ALA A O 1
ATOM 970 N N . ALA A 1 134 ? 37.932 -11.763 -7.008 1.00 17.89 134 ALA A N 1
ATOM 971 C CA . ALA A 1 134 ? 36.797 -10.931 -7.395 1.00 17.23 134 ALA A CA 1
ATOM 972 C C . ALA A 1 134 ? 36.737 -10.711 -8.889 1.00 17.99 134 ALA A C 1
ATOM 973 O O . ALA A 1 134 ? 35.666 -10.804 -9.499 1.00 13.50 134 ALA A O 1
ATOM 975 N N . ALA A 1 135 ? 37.902 -10.502 -9.535 1.00 17.23 135 ALA A N 1
ATOM 976 C CA . ALA A 1 135 ? 37.936 -10.353 -10.984 1.00 20.38 135 ALA A CA 1
ATOM 977 C C . ALA A 1 135 ? 37.457 -11.607 -11.708 1.00 19.52 135 ALA A C 1
ATOM 978 O O . ALA A 1 135 ? 36.720 -11.517 -12.705 1.00 16.73 135 ALA A O 1
ATOM 980 N N . LYS A 1 136 ? 37.840 -12.787 -11.218 1.00 17.40 136 LYS A N 1
ATOM 981 C CA . LYS A 1 136 ? 37.349 -14.019 -11.833 1.00 20.10 136 LYS A CA 1
ATOM 982 C C . LYS A 1 136 ? 35.843 -14.133 -11.652 1.00 19.81 136 LYS A C 1
ATOM 983 O O . LYS A 1 136 ? 35.104 -14.428 -12.596 1.00 15.32 136 LYS A O 1
ATOM 989 N N . LEU A 1 137 ? 35.373 -13.904 -10.423 1.00 15.09 137 LEU A N 1
ATOM 990 C CA . LEU A 1 137 ? 33.928 -14.017 -10.186 1.00 16.55 137 LEU A CA 1
ATOM 991 C C . LEU A 1 137 ? 33.139 -13.026 -11.021 1.00 16.16 137 LEU A C 1
ATOM 992 O O . LEU A 1 137 ? 31.995 -13.302 -11.416 1.00 13.89 137 LEU A O 1
ATOM 997 N N . MET A 1 138 ? 33.691 -11.833 -11.258 1.00 15.07 138 MET A N 1
ATOM 998 C CA . MET A 1 138 ? 32.957 -10.821 -11.992 1.00 18.56 138 MET A CA 1
ATOM 999 C C . MET A 1 138 ? 32.678 -11.218 -13.427 1.00 19.02 138 MET A C 1
ATOM 1000 O O . MET A 1 138 ? 31.737 -10.679 -14.041 1.00 16.48 138 MET A O 1
ATOM 1005 N N . ARG A 1 139 ? 33.389 -12.200 -13.948 1.00 14.61 139 ARG A N 1
ATOM 1006 C CA . ARG A 1 139 ? 33.170 -12.703 -15.290 1.00 21.19 139 ARG A CA 1
ATOM 1007 C C . ARG A 1 139 ? 32.156 -13.842 -15.333 1.00 21.22 139 ARG A C 1
ATOM 1008 O O . ARG A 1 139 ? 31.943 -14.437 -16.392 1.00 19.43 139 ARG A O 1
ATOM 1016 N N . GLY A 1 140 ? 31.488 -14.136 -14.216 1.00 16.67 140 GLY A N 1
ATOM 1017 C CA . GLY A 1 140 ? 30.688 -15.362 -14.205 1.00 19.12 140 GLY A CA 1
ATOM 1018 C C . GLY A 1 140 ? 29.267 -15.278 -14.746 1.00 17.29 140 GLY A C 1
ATOM 1019 O O . GLY A 1 140 ? 28.629 -16.340 -14.887 1.00 14.25 140 GLY A O 1
ATOM 1020 N N . ASN A 1 141 ? 28.745 -14.093 -15.064 1.00 15.30 141 ASN A N 1
ATOM 1021 C CA . ASN A 1 141 ? 27.426 -13.978 -15.660 1.00 15.13 141 ASN A CA 1
ATOM 1022 C C . ASN A 1 141 ? 27.617 -14.086 -17.173 1.00 17.33 141 ASN A C 1
ATOM 1023 O O . ASN A 1 141 ? 27.700 -13.076 -17.888 1.00 13.11 141 ASN A O 1
ATOM 1028 N N . THR A 1 142 ? 27.622 -15.330 -17.651 1.00 14.47 142 THR A N 1
ATOM 1029 C CA . THR A 1 142 ? 27.919 -15.659 -19.034 1.00 14.94 142 THR A CA 1
ATOM 1030 C C . THR A 1 142 ? 26.679 -16.141 -19.750 1.00 14.45 142 THR A C 1
ATOM 1031 O O . THR A 1 142 ? 25.706 -16.590 -19.155 1.00 11.10 142 THR A O 1
ATOM 1035 N N . ALA A 1 143 ? 26.753 -16.094 -21.089 1.00 13.42 143 ALA A N 1
ATOM 1036 C CA . ALA A 1 143 ? 25.644 -16.625 -21.865 1.00 15.26 143 ALA A CA 1
ATOM 1037 C C . ALA A 1 143 ? 25.376 -18.090 -21.598 1.00 14.34 143 ALA A C 1
ATOM 1038 O O . ALA A 1 143 ? 24.189 -18.458 -21.443 1.00 11.42 143 ALA A O 1
ATOM 1040 N N . PRO A 1 144 ? 26.393 -18.994 -21.529 1.00 12.38 144 PRO A N 1
ATOM 1041 C CA . PRO A 1 144 ? 26.060 -20.381 -21.281 1.00 15.87 144 PRO A CA 1
ATOM 1042 C C . PRO A 1 144 ? 25.436 -20.575 -19.926 1.00 15.16 144 PRO A C 1
ATOM 1043 O O . PRO A 1 144 ? 24.544 -21.420 -19.774 1.00 12.23 144 PRO A O 1
ATOM 1047 N N . ALA A 1 145 ? 25.893 -19.809 -18.926 1.00 13.83 145 ALA A N 1
ATOM 1048 C CA . ALA A 1 145 ? 25.334 -19.973 -17.593 1.00 15.35 145 ALA A CA 1
ATOM 1049 C C . ALA A 1 145 ? 23.868 -19.581 -17.555 1.00 14.72 145 ALA A C 1
ATOM 1050 O O . ALA A 1 145 ? 23.036 -20.277 -16.961 1.00 11.25 145 ALA A O 1
ATOM 1052 N N . ARG A 1 146 ? 23.521 -18.438 -18.157 1.00 12.64 146 ARG A N 1
ATOM 1053 C CA . ARG A 1 146 ? 22.132 -18.017 -18.191 1.00 13.86 146 ARG A CA 1
ATOM 1054 C C . ARG A 1 146 ? 21.253 -18.999 -18.953 1.00 13.84 146 ARG A C 1
ATOM 1055 O O . ARG A 1 146 ? 20.102 -19.269 -18.579 1.00 10.69 146 ARG A O 1
ATOM 1063 N N . ALA A 1 147 ? 21.775 -19.520 -20.060 1.00 12.93 147 ALA A N 1
ATOM 1064 C CA . ALA A 1 147 ? 20.981 -20.456 -20.829 1.00 13.89 147 ALA A CA 1
ATOM 1065 C C . ALA A 1 147 ? 20.694 -21.740 -20.056 1.00 13.54 147 ALA A C 1
ATOM 1066 O O . ALA A 1 147 ? 19.564 -22.240 -20.085 1.00 11.26 147 ALA A O 1
ATOM 1068 N N . GLU A 1 148 ? 21.704 -22.242 -19.353 1.00 12.01 148 GLU A N 1
ATOM 1069 C CA . GLU A 1 148 ? 21.527 -23.443 -18.546 1.00 15.07 148 GLU A CA 1
ATOM 1070 C C . GLU A 1 148 ? 20.569 -23.189 -17.387 1.00 13.84 148 GLU A C 1
ATOM 1071 O O . GLU A 1 148 ? 19.703 -24.023 -17.080 1.00 11.23 148 GLU A O 1
ATOM 1077 N N . LEU A 1 149 ? 20.651 -22.010 -16.770 1.00 11.73 149 LEU A N 1
ATOM 1078 C CA . LEU A 1 149 ? 19.714 -21.679 -15.723 1.00 12.96 149 LEU A CA 1
ATOM 1079 C C . LEU A 1 149 ? 18.281 -21.664 -16.232 1.00 15.08 149 LEU A C 1
ATOM 1080 O O . LEU A 1 149 ? 17.368 -22.244 -15.633 1.00 11.10 149 LEU A O 1
ATOM 1085 N N . ALA A 1 150 ? 18.055 -21.004 -17.374 1.00 12.17 150 ALA A N 1
ATOM 1086 C CA . ALA A 1 150 ? 16.719 -20.975 -17.946 1.00 14.37 150 ALA A CA 1
ATOM 1087 C C . ALA A 1 150 ? 16.199 -22.369 -18.297 1.00 15.21 150 ALA A C 1
ATOM 1088 O O . ALA A 1 150 ? 15.010 -22.647 -18.160 1.00 12.97 150 ALA A O 1
ATOM 1090 N N . ARG A 1 151 ? 17.089 -23.257 -18.750 1.00 12.88 151 ARG A N 1
ATOM 1091 C CA . ARG A 1 151 ? 16.710 -24.642 -19.051 1.00 16.07 151 ARG A CA 1
ATOM 1092 C C . ARG A 1 151 ? 16.275 -25.347 -17.759 1.00 16.39 151 ARG A C 1
ATOM 1093 O O . ARG A 1 151 ? 15.223 -25.993 -17.717 1.00 13.87 151 ARG A O 1
ATOM 1101 N N . LEU A 1 152 ? 17.036 -25.191 -16.671 1.00 13.14 152 LEU A N 1
ATOM 1102 C CA . LEU A 1 152 ? 16.673 -25.818 -15.416 1.00 15.50 152 LEU A CA 1
ATOM 1103 C C . LEU A 1 152 ? 15.382 -25.231 -14.843 1.00 16.05 152 LEU A C 1
ATOM 1104 O O . LEU A 1 152 ? 14.613 -25.925 -14.175 1.00 14.81 152 LEU A O 1
ATOM 1109 N N . MET A 1 153 ? 15.165 -23.934 -14.994 1.00 13.40 153 MET A N 1
ATOM 1110 C CA . MET A 1 153 ? 13.908 -23.336 -14.527 1.00 16.24 153 MET A CA 1
ATOM 1111 C C . MET A 1 153 ? 12.674 -23.950 -15.182 1.00 16.62 153 MET A C 1
ATOM 1112 O O . MET A 1 153 ? 11.601 -23.978 -14.585 1.00 13.30 153 MET A O 1
ATOM 1117 N N . GLN A 1 154 ? 12.801 -24.395 -16.438 1.00 17.15 154 GLN A N 1
ATOM 1118 C CA . GLN A 1 154 ? 11.730 -25.103 -17.127 1.00 20.37 154 GLN A CA 1
ATOM 1119 C C . GLN A 1 154 ? 11.465 -26.487 -16.617 1.00 23.04 154 GLN A C 1
ATOM 1120 O O . GLN A 1 154 ? 10.392 -27.023 -16.916 1.00 24.35 154 GLN A O 1
ATOM 1126 N N . ASP A 1 155 ? 12.390 -27.079 -15.864 1.00 19.76 155 ASP A N 1
ATOM 1127 C CA . ASP A 1 155 ? 12.271 -28.451 -15.381 1.00 23.18 155 ASP A CA 1
ATOM 1128 C C . ASP A 1 155 ? 12.352 -28.436 -13.858 1.00 22.21 155 ASP A C 1
ATOM 1129 O O . ASP A 1 155 ? 13.302 -28.944 -13.243 1.00 21.31 155 ASP A O 1
ATOM 1134 N N . ASN A 1 156 ? 11.402 -27.729 -13.252 1.00 21.75 156 ASN A N 1
ATOM 1135 C CA . ASN A 1 156 ? 11.489 -27.396 -11.843 1.00 22.08 156 ASN A CA 1
ATOM 1136 C C . ASN A 1 156 ? 10.519 -28.188 -10.982 1.00 27.55 156 ASN A C 1
ATOM 1137 O O . ASN A 1 156 ? 10.426 -27.946 -9.778 1.00 24.69 156 ASN A O 1
ATOM 1142 N N . HIS A 1 157 ? 9.850 -29.195 -11.548 1.00 26.52 157 HIS A N 1
ATOM 1143 C CA . HIS A 1 157 ? 9.205 -30.234 -10.741 1.00 34.09 157 HIS A CA 1
ATOM 1144 C C . HIS A 1 157 ? 8.093 -29.675 -9.851 1.00 32.82 157 HIS A C 1
ATOM 1145 O O . HIS A 1 157 ? 7.791 -30.225 -8.786 1.00 32.42 157 HIS A O 1
ATOM 1152 N N . GLY A 1 158 ? 7.441 -28.614 -10.293 1.00 33.08 158 GLY A N 1
ATOM 1153 C CA . GLY A 1 158 ? 6.366 -28.045 -9.508 1.00 34.09 158 GLY A CA 1
ATOM 1154 C C . GLY A 1 158 ? 6.832 -27.453 -8.186 1.00 33.49 158 GLY A C 1
ATOM 1155 O O . GLY A 1 158 ? 5.996 -27.147 -7.330 1.00 28.69 158 GLY A O 1
ATOM 1156 N N . ARG A 1 159 ? 8.147 -27.291 -8.000 1.00 30.84 159 ARG A N 1
ATOM 1157 C CA . ARG A 1 159 ? 8.673 -26.664 -6.789 1.00 28.04 159 ARG A CA 1
ATOM 1158 C C . ARG A 1 159 ? 8.293 -25.192 -6.710 1.00 25.29 159 ARG A C 1
ATOM 1159 O O . ARG A 1 159 ? 8.023 -24.511 -7.697 1.00 21.05 159 ARG A O 1
ATOM 1167 N N . ALA A 1 160 ? 8.251 -24.691 -5.497 1.00 18.58 160 ALA A N 1
ATOM 1168 C CA . ALA A 1 160 ? 7.694 -23.380 -5.298 1.00 19.66 160 ALA A CA 1
ATOM 1169 C C . ALA A 1 160 ? 8.665 -22.227 -5.511 1.00 18.31 160 ALA A C 1
ATOM 1170 O O . ALA A 1 160 ? 8.249 -21.070 -5.510 1.00 17.47 160 ALA A O 1
ATOM 1172 N N . THR A 1 161 ? 9.959 -22.544 -5.634 1.00 15.45 161 THR A N 1
ATOM 1173 C CA . THR A 1 161 ? 10.995 -21.551 -5.823 1.00 15.52 161 THR A CA 1
ATOM 1174 C C . THR A 1 161 ? 11.930 -22.095 -6.889 1.00 16.50 161 THR A C 1
ATOM 1175 O O . THR A 1 161 ? 11.984 -23.295 -7.112 1.00 13.53 161 THR A O 1
ATOM 1179 N N . PHE A 1 162 ? 12.684 -21.207 -7.536 1.00 13.26 162 PHE A N 1
ATOM 1180 C CA . PHE A 1 162 ? 13.744 -21.590 -8.458 1.00 14.30 162 PHE A CA 1
ATOM 1181 C C . PHE A 1 162 ? 15.034 -21.641 -7.642 1.00 14.94 162 PHE A C 1
ATOM 1182 O O . PHE A 1 162 ? 15.696 -20.657 -7.409 1.00 10.36 162 PHE A O 1
ATOM 1190 N N . GLY A 1 163 ? 15.346 -22.847 -7.178 1.00 14.35 163 GLY A N 1
ATOM 1191 C CA . GLY A 1 163 ? 16.434 -23.096 -6.260 1.00 15.48 163 GLY A CA 1
ATOM 1192 C C . GLY A 1 163 ? 15.934 -23.292 -4.846 1.00 14.73 163 GLY A C 1
ATOM 1193 O O . GLY A 1 163 ? 14.984 -22.646 -4.386 1.00 12.23 163 GLY A O 1
ATOM 1194 N N . ALA A 1 164 ? 16.600 -24.168 -4.145 1.00 12.39 164 ALA A N 1
ATOM 1195 C CA . ALA A 1 164 ? 16.313 -24.413 -2.751 1.00 14.39 164 ALA A CA 1
ATOM 1196 C C . ALA A 1 164 ? 16.585 -23.184 -1.935 1.00 18.20 164 ALA A C 1
ATOM 1197 O O . ALA A 1 164 ? 17.575 -22.499 -2.144 1.00 12.24 164 ALA A O 1
ATOM 1199 N N . THR A 1 165 ? 15.738 -22.958 -0.935 1.00 16.17 165 THR A N 1
ATOM 1200 C CA . THR A 1 165 ? 15.820 -21.749 -0.133 1.00 17.81 165 THR A CA 1
ATOM 1201 C C . THR A 1 165 ? 16.755 -21.858 1.040 1.00 17.95 165 THR A C 1
ATOM 1202 O O . THR A 1 165 ? 17.146 -20.832 1.600 1.00 14.77 165 THR A O 1
ATOM 1206 N N . GLY A 1 166 ? 17.028 -23.069 1.483 1.00 17.37 166 GLY A N 1
ATOM 1207 C CA . GLY A 1 166 ? 17.804 -23.290 2.665 1.00 21.29 166 GLY A CA 1
ATOM 1208 C C . GLY A 1 166 ? 17.001 -23.232 3.936 1.00 25.07 166 GLY A C 1
ATOM 1209 O O . GLY A 1 166 ? 17.571 -23.436 5.010 1.00 21.47 166 GLY A O 1
ATOM 1210 N N . LEU A 1 167 ? 15.693 -22.989 3.849 1.00 20.58 167 LEU A N 1
ATOM 1211 C CA . LEU A 1 167 ? 14.852 -22.935 5.031 1.00 22.46 167 LEU A CA 1
ATOM 1212 C C . LEU A 1 167 ? 14.575 -24.345 5.525 1.00 22.75 167 LEU A C 1
ATOM 1213 O O . LEU A 1 167 ? 14.616 -25.306 4.776 1.00 19.99 167 LEU A O 1
ATOM 1218 N N . ASP A 1 168 ? 14.331 -24.432 6.832 1.00 24.43 168 ASP A N 1
ATOM 1219 C CA . ASP A 1 168 ? 14.075 -25.716 7.460 1.00 28.61 168 ASP A CA 1
ATOM 1220 C C . ASP A 1 168 ? 12.771 -26.339 6.966 1.00 29.29 168 ASP A C 1
ATOM 1221 O O . ASP A 1 168 ? 11.935 -25.710 6.322 1.00 21.89 168 ASP A O 1
ATOM 1226 N N . GLU A 1 169 ? 12.573 -27.594 7.335 1.00 29.99 169 GLU A N 1
ATOM 1227 C CA . GLU A 1 169 ? 11.469 -28.346 6.771 1.00 30.33 169 GLU A CA 1
ATOM 1228 C C . GLU A 1 169 ? 10.128 -27.819 7.260 1.00 25.53 169 GLU A C 1
ATOM 1229 O O . GLU A 1 169 ? 9.152 -27.867 6.494 1.00 24.45 169 GLU A O 1
ATOM 1235 N N . ASP A 1 170 ? 10.085 -27.292 8.479 1.00 24.33 170 ASP A N 1
ATOM 1236 C CA . ASP A 1 170 ? 8.833 -26.770 9.002 1.00 29.37 170 ASP A CA 1
ATOM 1237 C C . ASP A 1 170 ? 8.398 -25.560 8.195 1.00 26.71 170 ASP A C 1
ATOM 1238 O O . ASP A 1 170 ? 7.214 -25.407 7.853 1.00 21.18 170 ASP A O 1
ATOM 1243 N N . LEU A 1 171 ? 9.357 -24.697 7.867 1.00 21.48 171 LEU A N 1
ATOM 1244 C CA . LEU A 1 171 ? 9.032 -23.521 7.079 1.00 19.63 171 LEU A CA 1
ATOM 1245 C C . LEU A 1 171 ? 8.591 -23.925 5.684 1.00 20.20 171 LEU A C 1
ATOM 1246 O O . LEU A 1 171 ? 7.727 -23.280 5.082 1.00 15.05 171 LEU A O 1
ATOM 1251 N N . GLU A 1 172 ? 9.215 -24.946 5.097 1.00 19.03 172 GLU A N 1
ATOM 1252 C CA . GLU A 1 172 ? 8.847 -25.310 3.740 1.00 22.65 172 GLU A CA 1
ATOM 1253 C C . GLU A 1 172 ? 7.502 -26.045 3.701 1.00 19.69 172 GLU A C 1
ATOM 1254 O O . GLU A 1 172 ? 6.775 -25.932 2.703 1.00 17.14 172 GLU A O 1
ATOM 1260 N N . MET A 1 173 ? 7.111 -26.651 4.816 1.00 18.99 173 MET A N 1
ATOM 1261 C CA . MET A 1 173 ? 5.749 -27.190 4.912 1.00 23.62 173 MET A CA 1
ATOM 1262 C C . MET A 1 173 ? 4.716 -26.067 5.013 1.00 21.72 173 MET A C 1
ATOM 1263 O O . MET A 1 173 ? 3.633 -26.154 4.410 1.00 17.77 173 MET A O 1
ATOM 1268 N N . ILE A 1 174 ? 5.064 -24.979 5.698 1.00 17.56 174 ILE A N 1
ATOM 1269 C CA . ILE A 1 174 ? 4.212 -23.791 5.707 1.00 20.09 174 ILE A CA 1
ATOM 1270 C C . ILE A 1 174 ? 4.116 -23.228 4.302 1.00 19.28 174 ILE A C 1
ATOM 1271 O O . ILE A 1 174 ? 3.030 -22.876 3.819 1.00 15.04 174 ILE A O 1
ATOM 1276 N N . ARG A 1 175 ? 5.248 -23.186 3.576 1.00 14.93 175 ARG A N 1
ATOM 1277 C CA . ARG A 1 175 ? 5.199 -22.691 2.205 1.00 17.27 175 ARG A CA 1
ATOM 1278 C C . ARG A 1 175 ? 4.202 -23.506 1.391 1.00 17.21 175 ARG A C 1
ATOM 1279 O O . ARG A 1 175 ? 3.427 -22.952 0.612 1.00 14.24 175 ARG A O 1
ATOM 1287 N N . ASP A 1 176 ? 4.305 -24.829 1.485 1.00 18.27 176 ASP A N 1
ATOM 1288 C CA . ASP A 1 176 ? 3.454 -25.684 0.660 1.00 20.80 176 ASP A CA 1
ATOM 1289 C C . ASP A 1 176 ? 1.963 -25.410 0.926 1.00 17.40 176 ASP A C 1
ATOM 1290 O O . ASP A 1 176 ? 1.151 -25.358 -0.023 1.00 14.08 176 ASP A O 1
ATOM 1295 N N . GLN A 1 177 ? 1.607 -25.213 2.202 1.00 16.01 177 GLN A N 1
ATOM 1296 C CA . GLN A 1 177 ? 0.216 -24.983 2.575 1.00 17.57 177 GLN A CA 1
ATOM 1297 C C . GLN A 1 177 ? -0.315 -23.674 2.002 1.00 18.45 177 GLN A C 1
ATOM 1298 O O . GLN A 1 177 ? -1.417 -23.622 1.440 1.00 14.48 177 GLN A O 1
ATOM 1304 N N . PHE A 1 178 ? 0.473 -22.591 2.103 1.00 15.16 178 PHE A N 1
ATOM 1305 C CA . PHE A 1 178 ? -0.020 -21.309 1.650 1.00 17.18 178 PHE A CA 1
ATOM 1306 C C . PHE A 1 178 ? 0.094 -21.129 0.147 1.00 17.81 178 PHE A C 1
ATOM 1307 O O . PHE A 1 178 ? -0.695 -20.387 -0.459 1.00 15.11 178 PHE A O 1
ATOM 1315 N N . ARG A 1 179 ? 1.040 -21.843 -0.453 1.00 15.17 179 ARG A N 1
ATOM 1316 C CA . ARG A 1 179 ? 1.135 -21.890 -1.903 1.00 16.65 179 ARG A CA 1
ATOM 1317 C C . ARG A 1 179 ? -0.135 -22.593 -2.436 1.00 16.75 179 ARG A C 1
ATOM 1318 O O . ARG A 1 179 ? -0.750 -22.131 -3.369 1.00 14.77 179 ARG A O 1
ATOM 1326 N N . ARG A 1 180 ? -0.549 -23.682 -1.790 1.00 15.56 180 ARG A N 1
ATOM 1327 C CA . ARG A 1 180 ? -1.750 -24.371 -2.233 1.00 19.87 180 ARG A CA 1
ATOM 1328 C C . ARG A 1 180 ? -2.984 -23.479 -2.058 1.00 18.85 180 ARG A C 1
ATOM 1329 O O . ARG A 1 180 ? -3.846 -23.431 -2.940 1.00 15.41 180 ARG A O 1
ATOM 1337 N N . TYR A 1 181 ? -3.075 -22.750 -0.935 1.00 15.67 181 TYR A N 1
ATOM 1338 C CA . TYR A 1 181 ? -4.189 -21.826 -0.759 1.00 17.69 181 TYR A CA 1
ATOM 1339 C C . TYR A 1 181 ? -4.226 -20.766 -1.858 1.00 18.40 181 TYR A C 1
ATOM 1340 O O . TYR A 1 181 ? -5.275 -20.470 -2.467 1.00 13.92 181 TYR A O 1
ATOM 1349 N N . ALA A 1 182 ? -3.081 -20.134 -2.143 1.00 15.00 182 ALA A N 1
ATOM 1350 C CA . ALA A 1 182 ? -3.062 -19.123 -3.182 1.00 17.19 182 ALA A CA 1
ATOM 1351 C C . ALA A 1 182 ? -3.483 -19.705 -4.531 1.00 17.72 182 ALA A C 1
ATOM 1352 O O . ALA A 1 182 ? -4.282 -19.112 -5.254 1.00 15.36 182 ALA A O 1
ATOM 1354 N N . GLU A 1 183 ? -2.998 -20.912 -4.842 1.00 16.62 183 GLU A N 1
ATOM 1355 C CA . GLU A 1 183 ? -3.295 -21.542 -6.128 1.00 19.51 183 GLU A CA 1
ATOM 1356 C C . GLU A 1 183 ? -4.773 -21.842 -6.269 1.00 20.88 183 GLU A C 1
ATOM 1357 O O . GLU A 1 183 ? -5.341 -21.748 -7.377 1.00 17.77 183 GLU A O 1
ATOM 1363 N N . GLU A 1 184 ? -5.400 -22.280 -5.181 1.00 17.27 184 GLU A N 1
ATOM 1364 C CA . GLU A 1 184 ? -6.768 -22.754 -5.182 1.00 22.17 184 GLU A CA 1
ATOM 1365 C C . GLU A 1 184 ? -7.793 -21.642 -5.006 1.00 22.23 184 GLU A C 1
ATOM 1366 O O . GLU A 1 184 ? -8.902 -21.750 -5.532 1.00 18.68 184 GLU A O 1
ATOM 1372 N N . ARG A 1 185 ? -7.461 -20.601 -4.231 1.00 18.19 185 ARG A N 1
ATOM 1373 C CA . ARG A 1 185 ? -8.454 -19.610 -3.829 1.00 20.15 185 ARG A CA 1
ATOM 1374 C C . ARG A 1 185 ? -8.180 -18.181 -4.270 1.00 19.60 185 ARG A C 1
ATOM 1375 O O . ARG A 1 185 ? -9.120 -17.372 -4.327 1.00 15.84 185 ARG A O 1
ATOM 1383 N N . VAL A 1 186 ? -6.941 -17.839 -4.591 1.00 15.73 186 VAL A N 1
ATOM 1384 C CA . VAL A 1 186 ? -6.557 -16.476 -4.969 1.00 19.44 186 VAL A CA 1
ATOM 1385 C C . VAL A 1 186 ? -6.329 -16.366 -6.463 1.00 19.42 186 VAL A C 1
ATOM 1386 O O . VAL A 1 186 ? -7.023 -15.610 -7.154 1.00 15.13 186 VAL A O 1
ATOM 1390 N N . ILE A 1 187 ? -5.383 -17.144 -6.990 1.00 18.15 187 ILE A N 1
ATOM 1391 C CA . ILE A 1 187 ? -5.054 -17.072 -8.417 1.00 20.22 187 ILE A CA 1
ATOM 1392 C C . ILE A 1 187 ? -6.278 -17.252 -9.329 1.00 20.17 187 ILE A C 1
ATOM 1393 O O . ILE A 1 187 ? -6.435 -16.469 -10.283 1.00 19.06 187 ILE A O 1
ATOM 1398 N N . PRO A 1 188 ? -7.171 -18.208 -9.075 1.00 18.85 188 PRO A N 1
ATOM 1399 C CA . PRO A 1 188 ? -8.301 -18.405 -10.006 1.00 24.91 188 PRO A CA 1
ATOM 1400 C C . PRO A 1 188 ? -9.363 -17.332 -9.913 1.00 26.09 188 PRO A C 1
ATOM 1401 O O . PRO A 1 188 ? -10.275 -17.293 -10.753 1.00 23.25 188 PRO A O 1
ATOM 1405 N N . ASN A 1 189 ? -9.290 -16.471 -8.898 1.00 19.50 189 ASN A N 1
ATOM 1406 C CA . ASN A 1 189 ? -10.348 -15.500 -8.648 1.00 23.21 189 ASN A CA 1
ATOM 1407 C C . ASN A 1 189 ? -9.949 -14.031 -8.772 1.00 22.21 189 ASN A C 1
ATOM 1408 O O . ASN A 1 189 ? -10.835 -13.196 -8.962 1.00 18.51 189 ASN A O 1
ATOM 1413 N N . ALA A 1 190 ? -8.671 -13.697 -8.749 1.00 20.18 190 ALA A N 1
ATOM 1414 C CA . ALA A 1 190 ? -8.275 -12.289 -8.775 1.00 23.89 190 ALA A CA 1
ATOM 1415 C C . ALA A 1 190 ? -8.724 -11.533 -10.029 1.00 24.82 190 ALA A C 1
ATOM 1416 O O . ALA A 1 190 ? -8.981 -10.330 -9.956 1.00 19.47 190 ALA A O 1
ATOM 1418 N N . HIS A 1 191 ? -8.853 -12.187 -11.185 1.00 23.26 191 HIS A N 1
ATOM 1419 C CA . HIS A 1 191 ? -9.263 -11.435 -12.369 1.00 24.75 191 HIS A CA 1
ATOM 1420 C C . HIS A 1 191 ? -10.709 -10.995 -12.236 1.00 22.29 191 HIS A C 1
ATOM 1421 O O . HIS A 1 191 ? -11.057 -9.856 -12.601 1.00 19.54 191 HIS A O 1
ATOM 1428 N N . GLU A 1 192 ? -11.557 -11.885 -11.705 1.00 20.21 192 GLU A N 1
ATOM 1429 C CA . GLU A 1 192 ? -12.941 -11.530 -11.454 1.00 24.31 192 GLU A CA 1
ATOM 1430 C C . GLU A 1 192 ? -13.039 -10.360 -10.470 1.00 24.60 192 GLU A C 1
ATOM 1431 O O . GLU A 1 192 ? -13.853 -9.450 -10.663 1.00 20.01 192 GLU A O 1
ATOM 1437 N N . TRP A 1 193 ? -12.240 -10.383 -9.384 1.00 19.98 193 TRP A N 1
ATOM 1438 C CA . TRP A 1 193 ? -12.252 -9.272 -8.420 1.00 22.85 193 TRP A CA 1
ATOM 1439 C C . TRP A 1 193 ? -11.936 -7.958 -9.108 1.00 22.50 193 TRP A C 1
ATOM 1440 O O . TRP A 1 193 ? -12.582 -6.945 -8.856 1.00 18.29 193 TRP A O 1
ATOM 1451 N N . HIS A 1 194 ? -10.918 -7.954 -9.950 1.00 22.08 194 HIS A N 1
ATOM 1452 C CA . HIS A 1 194 ? -10.527 -6.760 -10.690 1.00 28.79 194 HIS A CA 1
ATOM 1453 C C . HIS A 1 194 ? -11.647 -6.302 -11.623 1.00 29.21 194 HIS A C 1
ATOM 1454 O O . HIS A 1 194 ? -12.032 -5.126 -11.639 1.00 23.90 194 HIS A O 1
ATOM 1461 N N . LEU A 1 195 ? -12.198 -7.225 -12.404 1.00 25.63 195 LEU A N 1
ATOM 1462 C CA . LEU A 1 195 ? -13.251 -6.853 -13.345 1.00 30.67 195 LEU A CA 1
ATOM 1463 C C . LEU A 1 195 ? -14.456 -6.241 -12.655 1.00 31.03 195 LEU A C 1
ATOM 1464 O O . LEU A 1 195 ? -15.126 -5.375 -13.232 1.00 30.71 195 LEU A O 1
ATOM 1469 N N . LYS A 1 196 ? -14.768 -6.683 -11.437 1.00 26.30 196 LYS A N 1
ATOM 1470 C CA . LYS A 1 196 ? -15.873 -6.132 -10.666 1.00 28.56 196 LYS A CA 1
ATOM 1471 C C . LYS A 1 196 ? -15.464 -4.957 -9.782 1.00 26.00 196 LYS A C 1
ATOM 1472 O O . LYS A 1 196 ? -16.338 -4.373 -9.142 1.00 25.76 196 LYS A O 1
ATOM 1478 N N . ASP A 1 197 ? -14.186 -4.603 -9.791 1.00 25.50 197 ASP A N 1
ATOM 1479 C CA . ASP A 1 197 ? -13.628 -3.522 -8.972 1.00 33.31 197 ASP A CA 1
ATOM 1480 C C . ASP A 1 197 ? -14.045 -3.675 -7.518 1.00 31.41 197 ASP A C 1
ATOM 1481 O O . ASP A 1 197 ? -14.500 -2.723 -6.854 1.00 26.70 197 ASP A O 1
ATOM 1486 N N . GLN A 1 198 ? -13.943 -4.909 -7.037 1.00 26.31 198 GLN A N 1
ATOM 1487 C CA . GLN A 1 198 ? -14.448 -5.229 -5.717 1.00 26.78 198 GLN A CA 1
ATOM 1488 C C . GLN A 1 198 ? -13.348 -5.559 -4.734 1.00 21.50 198 GLN A C 1
ATOM 1489 O O . GLN A 1 198 ? -12.234 -5.915 -5.091 1.00 18.44 198 GLN A O 1
ATOM 1495 N N . LEU A 1 199 ? -13.682 -5.337 -3.476 1.00 17.79 199 LEU A N 1
ATOM 1496 C CA . LEU A 1 199 ? -12.827 -5.726 -2.379 1.00 19.67 199 LEU A CA 1
ATOM 1497 C C . LEU A 1 199 ? -12.596 -7.227 -2.397 1.00 18.88 199 LEU A C 1
ATOM 1498 O O . LEU A 1 199 ? -13.448 -8.015 -2.807 1.00 16.83 199 LEU A O 1
ATOM 1503 N N . ILE A 1 200 ? -11.410 -7.620 -1.963 1.00 15.59 200 ILE A N 1
ATOM 1504 C CA . ILE A 1 200 ? -11.129 -9.025 -1.719 1.00 16.79 200 ILE A CA 1
ATOM 1505 C C . ILE A 1 200 ? -12.314 -9.571 -0.934 1.00 18.68 200 ILE A C 1
ATOM 1506 O O . ILE A 1 200 ? -12.669 -9.005 0.106 1.00 15.01 200 ILE A O 1
ATOM 1511 N N . PRO A 1 201 ? -12.962 -10.675 -1.356 1.00 15.51 201 PRO A N 1
ATOM 1512 C CA . PRO A 1 201 ? -14.169 -11.101 -0.686 1.00 17.80 201 PRO A CA 1
ATOM 1513 C C . PRO A 1 201 ? -13.950 -11.423 0.781 1.00 16.87 201 PRO A C 1
ATOM 1514 O O . PRO A 1 201 ? -12.905 -11.930 1.185 1.00 14.48 201 PRO A O 1
ATOM 1518 N N . MET A 1 202 ? -15.007 -11.224 1.578 1.00 16.63 202 MET A N 1
ATOM 1519 C CA . MET A 1 202 ? -14.926 -11.548 2.979 1.00 19.84 202 MET A CA 1
ATOM 1520 C C . MET A 1 202 ? -14.673 -13.035 3.200 1.00 19.40 202 MET A C 1
ATOM 1521 O O . MET A 1 202 ? -14.051 -13.413 4.210 1.00 16.04 202 MET A O 1
ATOM 1526 N N . GLU A 1 203 ? -15.134 -13.894 2.281 1.00 18.09 203 GLU A N 1
ATOM 1527 C CA . GLU A 1 203 ? -14.864 -15.309 2.448 1.00 21.38 203 GLU A CA 1
ATOM 1528 C C . GLU A 1 203 ? -13.361 -15.596 2.463 1.00 20.63 203 GLU A C 1
ATOM 1529 O O . GLU A 1 203 ? -12.925 -16.520 3.166 1.00 15.90 203 GLU A O 1
ATOM 1535 N N . ILE A 1 204 ? -12.558 -14.826 1.711 1.00 17.01 204 ILE A N 1
ATOM 1536 C CA . ILE A 1 204 ? -11.115 -15.013 1.713 1.00 18.51 204 ILE A CA 1
ATOM 1537 C C . ILE A 1 204 ? -10.580 -14.637 3.086 1.00 20.58 204 ILE A C 1
ATOM 1538 O O . ILE A 1 204 ? -9.752 -15.339 3.675 1.00 14.07 204 ILE A O 1
ATOM 1543 N N . ILE A 1 205 ? -11.058 -13.521 3.632 1.00 16.46 205 ILE A N 1
ATOM 1544 C CA . ILE A 1 205 ? -10.621 -13.115 4.966 1.00 18.29 205 ILE A CA 1
ATOM 1545 C C . ILE A 1 205 ? -10.967 -14.178 5.995 1.00 18.23 205 ILE A C 1
ATOM 1546 O O . ILE A 1 205 ? -10.146 -14.524 6.855 1.00 13.06 205 ILE A O 1
ATOM 1551 N N . GLU A 1 206 ? -12.191 -14.734 5.911 1.00 15.95 206 GLU A N 1
ATOM 1552 C CA . GLU A 1 206 ? -12.596 -15.783 6.831 1.00 18.89 206 GLU A CA 1
ATOM 1553 C C . GLU A 1 206 ? -11.723 -17.016 6.709 1.00 20.18 206 GLU A C 1
ATOM 1554 O O . GLU A 1 206 ? -11.398 -17.632 7.731 1.00 15.93 206 GLU A O 1
ATOM 1560 N N . GLU A 1 207 ? -11.341 -17.377 5.494 1.00 18.20 207 GLU A N 1
ATOM 1561 C CA . GLU A 1 207 ? -10.485 -18.541 5.311 1.00 20.17 207 GLU A CA 1
ATOM 1562 C C . GLU A 1 207 ? -9.088 -18.314 5.869 1.00 21.71 207 GLU A C 1
ATOM 1563 O O . GLU A 1 207 ? -8.549 -19.170 6.574 1.00 17.67 207 GLU A O 1
ATOM 1569 N N . LEU A 1 208 ? -8.503 -17.132 5.610 1.00 15.78 208 LEU A N 1
ATOM 1570 C CA . LEU A 1 208 ? -7.207 -16.826 6.169 1.00 19.29 208 LEU A CA 1
ATOM 1571 C C . LEU A 1 208 ? -7.254 -16.824 7.702 1.00 17.67 208 LEU A C 1
ATOM 1572 O O . LEU A 1 208 ? -6.293 -17.224 8.374 1.00 14.63 208 LEU A O 1
ATOM 1577 N N . ALA A 1 209 ? -8.364 -16.348 8.285 1.00 15.48 209 ALA A N 1
ATOM 1578 C CA . ALA A 1 209 ? -8.486 -16.320 9.735 1.00 18.42 209 ALA A CA 1
ATOM 1579 C C . ALA A 1 209 ? -8.513 -17.736 10.306 1.00 21.65 209 ALA A C 1
ATOM 1580 O O . ALA A 1 209 ? -7.831 -18.017 11.307 1.00 19.17 209 ALA A O 1
ATOM 1582 N N . GLU A 1 210 ? -9.244 -18.635 9.635 1.00 20.88 210 GLU A N 1
ATOM 1583 C CA . GLU A 1 210 ? -9.249 -20.037 10.038 1.00 26.93 210 GLU A CA 1
ATOM 1584 C C . GLU A 1 210 ? -7.859 -20.659 9.947 1.00 24.38 210 GLU A C 1
ATOM 1585 O O . GLU A 1 210 ? -7.493 -21.490 10.815 1.00 21.64 210 GLU A O 1
ATOM 1591 N N . LEU A 1 211 ? -7.071 -20.255 8.943 1.00 20.10 211 LEU A N 1
ATOM 1592 C CA . LEU A 1 211 ? -5.681 -20.680 8.733 1.00 22.52 211 LEU A CA 1
ATOM 1593 C C . LEU A 1 211 ? -4.703 -20.105 9.773 1.00 21.83 211 LEU A C 1
ATOM 1594 O O . LEU A 1 211 ? -3.510 -20.462 9.709 1.00 18.87 211 LEU A O 1
ATOM 1599 N N . GLY A 1 212 ? -5.168 -19.186 10.630 1.00 20.40 212 GLY A N 1
ATOM 1600 C CA . GLY A 1 212 ? -4.363 -18.542 11.664 1.00 20.38 212 GLY A CA 1
ATOM 1601 C C . GLY A 1 212 ? -3.506 -17.398 11.159 1.00 21.05 212 GLY A C 1
ATOM 1602 O O . GLY A 1 212 ? -2.633 -16.949 11.890 1.00 17.68 212 GLY A O 1
ATOM 1603 N N . VAL A 1 213 ? -3.725 -16.911 9.957 1.00 15.46 213 VAL A N 1
ATOM 1604 C CA . VAL A 1 213 ? -2.846 -15.919 9.367 1.00 17.75 213 VAL A CA 1
ATOM 1605 C C . VAL A 1 213 ? -2.787 -14.666 10.206 1.00 20.14 213 VAL A C 1
ATOM 1606 O O . VAL A 1 213 ? -1.728 -14.051 10.309 1.00 15.66 213 VAL A O 1
ATOM 1610 N N . PHE A 1 214 ? -3.921 -14.243 10.759 1.00 14.73 214 PHE A N 1
ATOM 1611 C CA . PHE A 1 214 ? -3.977 -12.965 11.458 1.00 16.97 214 PHE A CA 1
ATOM 1612 C C . PHE A 1 214 ? -3.356 -13.028 12.821 1.00 19.80 214 PHE A C 1
ATOM 1613 O O . PHE A 1 214 ? -3.178 -11.986 13.438 1.00 14.90 214 PHE A O 1
ATOM 1621 N N . GLY A 1 215 ? -3.086 -14.219 13.326 1.00 17.76 215 GLY A N 1
ATOM 1622 C CA . GLY A 1 215 ? -2.407 -14.380 14.572 1.00 19.85 215 GLY A CA 1
ATOM 1623 C C . GLY A 1 215 ? -1.177 -15.234 14.530 1.00 16.90 215 GLY A C 1
ATOM 1624 O O . GLY A 1 215 ? -0.747 -15.763 15.555 1.00 13.70 215 GLY A O 1
ATOM 1625 N N . LEU A 1 216 ? -0.577 -15.341 13.354 1.00 15.59 216 LEU A N 1
ATOM 1626 C CA . LEU A 1 216 ? 0.484 -16.322 13.178 1.00 18.48 216 LEU A CA 1
ATOM 1627 C C . LEU A 1 216 ? 1.609 -16.117 14.165 1.00 17.67 216 LEU A C 1
ATOM 1628 O O . LEU A 1 216 ? 2.166 -17.098 14.685 1.00 16.22 216 LEU A O 1
ATOM 1633 N N . THR A 1 217 ? 1.975 -14.852 14.433 1.00 16.26 217 THR A N 1
ATOM 1634 C CA . THR A 1 217 ? 3.096 -14.556 15.306 1.00 19.06 217 THR A CA 1
ATOM 1635 C C . THR A 1 217 ? 2.646 -14.028 16.653 1.00 21.10 217 THR A C 1
ATOM 1636 O O . THR A 1 217 ? 3.511 -13.712 17.485 1.00 19.75 217 THR A O 1
ATOM 1640 N N . ILE A 1 218 ? 1.344 -13.956 16.908 1.00 14.96 218 ILE A N 1
ATOM 1641 C CA . ILE A 1 218 ? 0.852 -13.486 18.184 1.00 17.23 218 ILE A CA 1
ATOM 1642 C C . ILE A 1 218 ? 1.065 -14.612 19.191 1.00 19.07 218 ILE A C 1
ATOM 1643 O O . ILE A 1 218 ? 0.877 -15.790 18.856 1.00 14.67 218 ILE A O 1
ATOM 1648 N N . PRO A 1 219 ? 1.463 -14.304 20.418 1.00 17.52 219 PRO A N 1
ATOM 1649 C CA . PRO A 1 219 ? 1.706 -15.385 21.365 1.00 20.87 219 PRO A CA 1
ATOM 1650 C C . PRO A 1 219 ? 0.447 -16.220 21.621 1.00 22.59 219 PRO A C 1
ATOM 1651 O O . PRO A 1 219 ? -0.703 -15.755 21.528 1.00 19.11 219 PRO A O 1
ATOM 1655 N N . GLU A 1 220 ? 0.667 -17.488 22.002 1.00 22.31 220 GLU A N 1
ATOM 1656 C CA . GLU A 1 220 ? -0.439 -18.396 22.229 1.00 24.23 220 GLU A CA 1
ATOM 1657 C C . GLU A 1 220 ? -1.314 -17.966 23.400 1.00 23.32 220 GLU A C 1
ATOM 1658 O O . GLU A 1 220 ? -2.527 -18.235 23.361 1.00 23.84 220 GLU A O 1
ATOM 1664 N N . GLU A 1 221 ? -0.745 -17.224 24.351 1.00 23.34 221 GLU A N 1
ATOM 1665 C CA . GLU A 1 221 ? -1.535 -16.790 25.508 1.00 29.29 221 GLU A CA 1
ATOM 1666 C C . GLU A 1 221 ? -2.591 -15.783 25.104 1.00 31.34 221 GLU A C 1
ATOM 1667 O O . GLU A 1 221 ? -3.531 -15.553 25.871 1.00 29.78 221 GLU A O 1
ATOM 1673 N N . PHE A 1 222 ? -2.467 -15.214 23.898 1.00 26.31 222 PHE A N 1
ATOM 1674 C CA . PHE A 1 222 ? -3.480 -14.320 23.324 1.00 30.70 222 PHE A CA 1
ATOM 1675 C C . PHE A 1 222 ? -4.272 -14.923 22.162 1.00 30.09 222 PHE A C 1
ATOM 1676 O O . PHE A 1 222 ? -4.976 -14.198 21.435 1.00 32.12 222 PHE A O 1
ATOM 1684 N N . GLY A 1 223 ? -4.168 -16.209 21.931 1.00 23.65 223 GLY A N 1
ATOM 1685 C CA . GLY A 1 223 ? -4.937 -16.856 20.917 1.00 26.08 223 GLY A CA 1
ATOM 1686 C C . GLY A 1 223 ? -4.218 -16.942 19.594 1.00 21.81 223 GLY A C 1
ATOM 1687 O O . GLY A 1 223 ? -4.792 -17.439 18.622 1.00 21.23 223 GLY A O 1
ATOM 1688 N N . GLY A 1 224 ? -2.951 -16.524 19.551 1.00 18.44 224 GLY A N 1
ATOM 1689 C CA . GLY A 1 224 ? -2.192 -16.666 18.334 1.00 19.88 224 GLY A CA 1
ATOM 1690 C C . GLY A 1 224 ? -1.519 -18.037 18.252 1.00 19.91 224 GLY A C 1
ATOM 1691 O O . GLY A 1 224 ? -1.691 -18.911 19.106 1.00 17.85 224 GLY A O 1
ATOM 1692 N N . LEU A 1 225 ? -0.764 -18.222 17.181 1.00 18.33 225 LEU A N 1
ATOM 1693 C CA . LEU A 1 225 ? -0.006 -19.466 16.999 1.00 20.51 225 LEU A CA 1
ATOM 1694 C C . LEU A 1 225 ? 1.435 -19.386 17.506 1.00 21.16 225 LEU A C 1
ATOM 1695 O O . LEU A 1 225 ? 2.114 -20.429 17.576 1.00 19.59 225 LEU A O 1
ATOM 1700 N N . GLY A 1 226 ? 1.945 -18.207 17.848 1.00 19.03 226 GLY A N 1
ATOM 1701 C CA . GLY A 1 226 ? 3.257 -18.090 18.438 1.00 20.47 226 GLY A CA 1
ATOM 1702 C C . GLY A 1 226 ? 4.403 -18.496 17.535 1.00 21.30 226 GLY A C 1
ATOM 1703 O O . GLY A 1 226 ? 5.454 -18.927 18.032 1.00 18.69 226 GLY A O 1
ATOM 1704 N N . LEU A 1 227 ? 4.220 -18.412 16.226 1.00 17.12 227 LEU A N 1
ATOM 1705 C CA . LEU A 1 227 ? 5.256 -18.788 15.288 1.00 18.59 227 LEU A CA 1
ATOM 1706 C C . LEU A 1 227 ? 6.260 -17.658 15.021 1.00 18.48 227 LEU A C 1
ATOM 1707 O O . LEU A 1 227 ? 6.061 -16.491 15.355 1.00 16.61 227 LEU A O 1
ATOM 1712 N N . SER A 1 228 ? 7.350 -18.032 14.357 1.00 16.97 228 SER A N 1
ATOM 1713 C CA . SER A 1 228 ? 8.473 -17.145 14.123 1.00 17.15 228 SER A CA 1
ATOM 1714 C C . SER A 1 228 ? 8.192 -16.115 13.035 1.00 17.81 228 SER A C 1
ATOM 1715 O O . SER A 1 228 ? 7.242 -16.235 12.231 1.00 13.62 228 SER A O 1
ATOM 1718 N N . LYS A 1 229 ? 9.007 -15.056 13.047 1.00 15.86 229 LYS A N 1
ATOM 1719 C CA . LYS A 1 229 ? 8.901 -14.073 11.973 1.00 17.15 229 LYS A CA 1
ATOM 1720 C C . LYS A 1 229 ? 9.236 -14.680 10.625 1.00 17.87 229 LYS A C 1
ATOM 1721 O O . LYS A 1 229 ? 8.642 -14.292 9.593 1.00 14.25 229 LYS A O 1
ATOM 1727 N N . ALA A 1 230 ? 10.157 -15.633 10.576 1.00 14.28 230 ALA A N 1
ATOM 1728 C CA . ALA A 1 230 ? 10.434 -16.289 9.301 1.00 16.92 230 ALA A CA 1
ATOM 1729 C C . ALA A 1 230 ? 9.206 -17.024 8.797 1.00 17.59 230 ALA A C 1
ATOM 1730 O O . ALA A 1 230 ? 8.947 -17.057 7.587 1.00 13.25 230 ALA A O 1
ATOM 1732 N N . SER A 1 231 ? 8.422 -17.613 9.705 1.00 15.63 231 SER A N 1
ATOM 1733 C CA . SER A 1 231 ? 7.188 -18.288 9.309 1.00 16.39 231 SER A CA 1
ATOM 1734 C C . SER A 1 231 ? 6.238 -17.289 8.629 1.00 16.62 231 SER A C 1
ATOM 1735 O O . SER A 1 231 ? 5.632 -17.596 7.598 1.00 13.42 231 SER A O 1
ATOM 1738 N N . MET A 1 232 ? 6.123 -16.073 9.195 1.00 14.05 232 MET A N 1
ATOM 1739 C CA . MET A 1 232 ? 5.256 -15.051 8.657 1.00 15.18 232 MET A CA 1
ATOM 1740 C C . MET A 1 232 ? 5.779 -14.516 7.333 1.00 16.40 232 MET A C 1
ATOM 1741 O O . MET A 1 232 ? 4.985 -14.234 6.428 1.00 12.86 232 MET A O 1
ATOM 1746 N N . VAL A 1 233 ? 7.118 -14.482 7.159 1.00 13.59 233 VAL A N 1
ATOM 1747 C CA . VAL A 1 233 ? 7.693 -14.135 5.860 1.00 14.43 233 VAL A CA 1
ATOM 1748 C C . VAL A 1 233 ? 7.198 -15.104 4.786 1.00 15.79 233 VAL A C 1
ATOM 1749 O O . VAL A 1 233 ? 6.776 -14.695 3.692 1.00 10.58 233 VAL A O 1
ATOM 1753 N N . VAL A 1 234 ? 7.288 -16.415 5.074 1.00 13.77 234 VAL A N 1
ATOM 1754 C CA . VAL A 1 234 ? 6.899 -17.430 4.082 1.00 14.98 234 VAL A CA 1
ATOM 1755 C C . VAL A 1 234 ? 5.423 -17.314 3.735 1.00 15.27 234 VAL A C 1
ATOM 1756 O O . VAL A 1 234 ? 5.027 -17.369 2.577 1.00 11.66 234 VAL A O 1
ATOM 1760 N N . VAL A 1 235 ? 4.589 -17.179 4.752 1.00 13.24 235 VAL A N 1
ATOM 1761 C CA . VAL A 1 235 ? 3.167 -17.004 4.507 1.00 14.75 235 VAL A CA 1
ATOM 1762 C C . VAL A 1 235 ? 2.926 -15.806 3.605 1.00 15.03 235 VAL A C 1
ATOM 1763 O O . VAL A 1 235 ? 2.199 -15.886 2.610 1.00 10.92 235 VAL A O 1
ATOM 1767 N N . THR A 1 236 ? 3.545 -14.675 3.956 1.00 13.36 236 THR A N 1
ATOM 1768 C CA . THR A 1 236 ? 3.326 -13.445 3.218 1.00 14.82 236 THR A CA 1
ATOM 1769 C C . THR A 1 236 ? 3.829 -13.562 1.798 1.00 15.13 236 THR A C 1
ATOM 1770 O O . THR A 1 236 ? 3.175 -13.082 0.856 1.00 10.60 236 THR A O 1
ATOM 1774 N N . GLU A 1 237 ? 4.955 -14.229 1.614 1.00 12.52 237 GLU A N 1
ATOM 1775 C CA . GLU A 1 237 ? 5.464 -14.406 0.266 1.00 15.93 237 GLU A CA 1
ATOM 1776 C C . GLU A 1 237 ? 4.491 -15.184 -0.594 1.00 15.21 237 GLU A C 1
ATOM 1777 O O . GLU A 1 237 ? 4.203 -14.795 -1.688 1.00 11.50 237 GLU A O 1
ATOM 1783 N N . GLU A 1 238 ? 3.956 -16.275 -0.071 1.00 13.29 238 GLU A N 1
ATOM 1784 C CA . GLU A 1 238 ? 3.082 -17.092 -0.887 1.00 14.44 238 GLU A CA 1
ATOM 1785 C C . GLU A 1 238 ? 1.731 -16.474 -1.110 1.00 14.65 238 GLU A C 1
ATOM 1786 O O . GLU A 1 238 ? 1.175 -16.560 -2.194 1.00 10.85 238 GLU A O 1
ATOM 1792 N N . LEU A 1 239 ? 1.200 -15.779 -0.101 1.00 13.02 239 LEU A N 1
ATOM 1793 C CA . LEU A 1 239 ? -0.075 -15.100 -0.305 1.00 14.27 239 LEU A CA 1
ATOM 1794 C C . LEU A 1 239 ? 0.065 -13.974 -1.319 1.00 15.04 239 LEU A C 1
ATOM 1795 O O . LEU A 1 239 ? -0.813 -13.771 -2.168 1.00 10.56 239 LEU A O 1
ATOM 1800 N N . SER A 1 240 ? 1.186 -13.245 -1.249 1.00 12.64 240 SER A N 1
ATOM 1801 C CA . SER A 1 240 ? 1.442 -12.123 -2.163 1.00 13.35 240 SER A CA 1
ATOM 1802 C C . SER A 1 240 ? 1.680 -12.581 -3.582 1.00 14.71 240 SER A C 1
ATOM 1803 O O . SER A 1 240 ? 1.350 -11.878 -4.527 1.00 10.19 240 SER A O 1
ATOM 1806 N N . ARG A 1 241 ? 2.301 -13.740 -3.743 1.00 11.92 241 ARG A N 1
ATOM 1807 C CA . ARG A 1 241 ? 2.441 -14.365 -5.047 1.00 14.22 241 ARG A CA 1
ATOM 1808 C C . ARG A 1 241 ? 1.074 -14.560 -5.676 1.00 14.10 241 ARG A C 1
ATOM 1809 O O . ARG A 1 241 ? 0.894 -14.411 -6.890 1.00 12.48 241 ARG A O 1
ATOM 1817 N N . GLY A 1 242 ? 0.077 -14.918 -4.840 1.00 12.79 242 GLY A N 1
ATOM 1818 C CA . GLY A 1 242 ? -1.297 -14.919 -5.310 1.00 14.70 242 GLY A CA 1
ATOM 1819 C C . GLY A 1 242 ? -1.829 -13.554 -5.721 1.00 14.68 242 GLY A C 1
ATOM 1820 O O . GLY A 1 242 ? -2.288 -13.318 -6.841 1.00 12.82 242 GLY A O 1
ATOM 1821 N N . TYR A 1 243 ? -1.767 -12.636 -4.746 1.00 12.08 243 TYR A N 1
ATOM 1822 C CA . TYR A 1 243 ? -2.140 -11.237 -4.965 1.00 15.80 243 TYR A CA 1
ATOM 1823 C C . TYR A 1 243 ? -1.609 -10.435 -3.783 1.00 14.23 243 TYR A C 1
ATOM 1824 O O . TYR A 1 243 ? -1.810 -10.796 -2.635 1.00 10.57 243 TYR A O 1
ATOM 1833 N N . ILE A 1 244 ? -0.877 -9.344 -4.037 1.00 13.59 244 ILE A N 1
ATOM 1834 C CA . ILE A 1 244 ? -0.218 -8.568 -2.989 1.00 14.29 244 ILE A CA 1
ATOM 1835 C C . ILE A 1 244 ? -1.193 -8.228 -1.854 1.00 15.30 244 ILE A C 1
ATOM 1836 O O . ILE A 1 244 ? -0.834 -8.282 -0.680 1.00 12.14 244 ILE A O 1
ATOM 1841 N N . GLY A 1 245 ? -2.427 -7.867 -2.200 1.00 12.73 245 GLY A N 1
ATOM 1842 C CA . GLY A 1 245 ? -3.377 -7.453 -1.178 1.00 15.20 245 GLY A CA 1
ATOM 1843 C C . GLY A 1 245 ? -3.751 -8.543 -0.208 1.00 14.08 245 GLY A C 1
ATOM 1844 O O . GLY A 1 245 ? -4.059 -8.269 0.948 1.00 12.08 245 GLY A O 1
ATOM 1845 N N . VAL A 1 246 ? -3.753 -9.798 -0.672 1.00 12.93 246 VAL A N 1
ATOM 1846 C CA . VAL A 1 246 ? -3.979 -10.909 0.239 1.00 15.20 246 VAL A CA 1
ATOM 1847 C C . VAL A 1 246 ? -2.830 -11.027 1.221 1.00 15.16 246 VAL A C 1
ATOM 1848 O O . VAL A 1 246 ? -3.034 -11.260 2.412 1.00 12.57 246 VAL A O 1
ATOM 1852 N N . GLY A 1 247 ? -1.595 -10.862 0.737 1.00 13.98 247 GLY A N 1
ATOM 1853 C CA . GLY A 1 247 ? -0.467 -10.805 1.662 1.00 16.81 247 GLY A CA 1
ATOM 1854 C C . GLY A 1 247 ? -0.562 -9.657 2.645 1.00 14.45 247 GLY A C 1
ATOM 1855 O O . GLY A 1 247 ? -0.236 -9.813 3.819 1.00 13.06 247 GLY A O 1
ATOM 1856 N N . SER A 1 248 ? -0.972 -8.485 2.158 1.00 13.08 248 SER A N 1
ATOM 1857 C CA . SER A 1 248 ? -1.087 -7.331 3.019 1.00 14.28 248 SER A CA 1
ATOM 1858 C C . SER A 1 248 ? -2.162 -7.462 4.093 1.00 15.98 248 SER A C 1
ATOM 1859 O O . SER A 1 248 ? -2.029 -6.833 5.150 1.00 12.78 248 SER A O 1
ATOM 1862 N N . LEU A 1 249 ? -3.187 -8.298 3.907 1.00 13.66 249 LEU A N 1
ATOM 1863 C CA . LEU A 1 249 ? -4.144 -8.513 4.999 1.00 15.05 249 LEU A CA 1
ATOM 1864 C C . LEU A 1 249 ? -3.425 -9.078 6.204 1.00 16.43 249 LEU A C 1
ATOM 1865 O O . LEU A 1 249 ? -3.631 -8.669 7.353 1.00 12.98 249 LEU A O 1
ATOM 1870 N N . GLY A 1 250 ? -2.535 -10.039 5.953 1.00 16.62 250 GLY A N 1
ATOM 1871 C CA . GLY A 1 250 ? -1.774 -10.594 7.036 1.00 16.67 250 GLY A CA 1
ATOM 1872 C C . GLY A 1 250 ? -0.781 -9.602 7.651 1.00 14.80 250 GLY A C 1
ATOM 1873 O O . GLY A 1 250 ? -0.609 -9.558 8.866 1.00 12.54 250 GLY A O 1
ATOM 1874 N N . THR A 1 251 ? -0.089 -8.840 6.792 1.00 14.71 251 THR A N 1
ATOM 1875 C CA . THR A 1 251 ? 0.863 -7.855 7.294 1.00 16.14 251 THR A CA 1
ATOM 1876 C C . THR A 1 251 ? 0.198 -6.879 8.251 1.00 16.92 251 THR A C 1
ATOM 1877 O O . THR A 1 251 ? 0.766 -6.528 9.285 1.00 12.60 251 THR A O 1
ATOM 1881 N N . ARG A 1 252 ? -1.000 -6.420 7.905 1.00 14.53 252 ARG A N 1
ATOM 1882 C CA . ARG A 1 252 ? -1.681 -5.416 8.716 1.00 16.41 252 ARG A CA 1
ATOM 1883 C C . ARG A 1 252 ? -1.958 -5.916 10.123 1.00 16.26 252 ARG A C 1
ATOM 1884 O O . ARG A 1 252 ? -1.766 -5.196 11.057 1.00 14.68 252 ARG A O 1
ATOM 1892 N N . SER A 1 253 ? -2.385 -7.160 10.268 1.00 16.44 253 SER A N 1
ATOM 18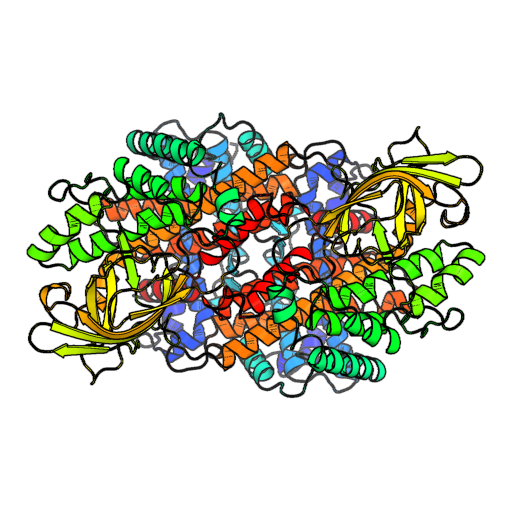93 C CA . SER A 1 253 ? -2.625 -7.713 11.590 1.00 16.65 253 SER A CA 1
ATOM 1894 C C . SER A 1 253 ? -1.325 -7.892 12.371 1.00 16.22 253 SER A C 1
ATOM 1895 O O . SER A 1 253 ? -1.268 -7.650 13.587 1.00 14.59 253 SER A O 1
ATOM 1898 N N . GLU A 1 254 ? -0.367 -8.385 11.598 1.00 14.21 254 GLU A N 1
ATOM 1899 C CA A GLU A 1 254 ? 1.028 -8.702 12.258 0.52 17.90 254 GLU A CA 1
ATOM 1900 C CA B GLU A 1 254 ? 1.017 -8.698 12.260 0.48 17.78 254 GLU A CA 1
ATOM 1901 C C . GLU A 1 254 ? 1.687 -7.307 12.877 1.00 17.37 254 GLU A C 1
ATOM 1902 O O . GLU A 1 254 ? 2.143 -7.159 14.043 1.00 14.70 254 GLU A O 1
ATOM 1913 N N . ILE A 1 255 ? 1.516 -6.258 12.078 1.00 14.38 255 ILE A N 1
ATOM 1914 C CA . ILE A 1 255 ? 2.070 -4.993 12.539 1.00 17.18 255 ILE A CA 1
ATOM 1915 C C . ILE A 1 255 ? 1.241 -4.369 13.652 1.00 17.51 255 ILE A C 1
ATOM 1916 O O . ILE A 1 255 ? 1.775 -3.858 14.603 1.00 13.18 255 ILE A O 1
ATOM 1921 N N . ALA A 1 256 ? -0.091 -4.382 13.535 1.00 14.59 256 ALA A N 1
ATOM 1922 C CA . ALA A 1 256 ? -0.899 -3.864 14.608 1.00 16.47 256 ALA A CA 1
ATOM 1923 C C . ALA A 1 256 ? -0.679 -4.644 15.907 1.00 16.51 256 ALA A C 1
ATOM 1924 O O . ALA A 1 256 ? -0.598 -4.089 17.018 1.00 13.73 256 ALA A O 1
ATOM 1926 N N . ALA A 1 257 ? -0.534 -5.962 15.775 1.00 15.53 257 ALA A N 1
ATOM 1927 C CA . ALA A 1 257 ? -0.294 -6.764 16.963 1.00 15.76 257 ALA A CA 1
ATOM 1928 C C . ALA A 1 257 ? 1.063 -6.441 17.578 1.00 17.37 257 ALA A C 1
ATOM 1929 O O . ALA A 1 257 ? 1.194 -6.391 18.803 1.00 14.04 257 ALA A O 1
ATOM 1931 N N . GLU A 1 258 ? 2.093 -6.282 16.751 1.00 15.15 258 GLU A N 1
ATOM 1932 C CA . GLU A 1 258 ? 3.392 -5.939 17.305 1.00 19.55 258 GLU A CA 1
ATOM 1933 C C . GLU A 1 258 ? 3.343 -4.574 17.994 1.00 18.27 258 GLU A C 1
ATOM 1934 O O . GLU A 1 258 ? 3.943 -4.359 19.052 1.00 15.36 258 GLU A O 1
ATOM 1940 N N . LEU A 1 259 ? 2.647 -3.606 17.378 1.00 14.23 259 LEU A N 1
ATOM 1941 C CA . LEU A 1 259 ? 2.505 -2.301 17.978 1.00 17.71 259 LEU A CA 1
ATOM 1942 C C . LEU A 1 259 ? 1.942 -2.424 19.391 1.00 16.99 259 LEU A C 1
ATOM 1943 O O . LEU A 1 259 ? 2.420 -1.779 20.329 1.00 13.64 259 LEU A O 1
ATOM 1948 N N . ILE A 1 260 ? 0.895 -3.248 19.542 1.00 16.30 260 ILE A N 1
ATOM 1949 C CA . ILE A 1 260 ? 0.225 -3.416 20.832 1.00 17.88 260 ILE A CA 1
ATOM 1950 C C . ILE A 1 260 ? 1.053 -4.260 21.798 1.00 18.20 260 ILE A C 1
ATOM 1951 O O . ILE A 1 260 ? 1.179 -3.934 22.989 1.00 14.69 260 ILE A O 1
ATOM 1956 N N . LEU A 1 261 ? 1.655 -5.340 21.293 1.00 15.65 261 LEU A N 1
ATOM 1957 C CA . LEU A 1 261 ? 2.500 -6.157 22.159 1.00 19.90 261 LEU A CA 1
ATOM 1958 C C . LEU A 1 261 ? 3.645 -5.340 22.741 1.00 20.66 261 LEU A C 1
ATOM 1959 O O . LEU A 1 261 ? 3.997 -5.490 23.920 1.00 19.57 261 LEU A O 1
ATOM 1964 N N . CYS A 1 262 ? 4.236 -4.469 21.940 1.00 18.21 262 CYS A N 1
ATOM 1965 C CA . CYS A 1 262 ? 5.363 -3.694 22.418 1.00 22.53 262 CYS A CA 1
ATOM 1966 C C . CYS A 1 262 ? 4.988 -2.413 23.145 1.00 23.90 262 CYS A C 1
ATOM 1967 O O . CYS A 1 262 ? 5.726 -1.994 24.058 1.00 22.70 262 CYS A O 1
ATOM 1970 N N . GLY A 1 263 ? 3.868 -1.781 22.805 1.00 16.66 263 GLY A N 1
ATOM 1971 C CA . GLY A 1 263 ? 3.519 -0.501 23.390 1.00 20.25 263 GLY A CA 1
ATOM 1972 C C . GLY A 1 263 ? 2.288 -0.435 24.280 1.00 17.49 263 GLY A C 1
ATOM 1973 O O . GLY A 1 263 ? 2.052 0.606 24.926 1.00 15.11 263 GLY A O 1
ATOM 1974 N N . GLY A 1 264 ? 1.487 -1.488 24.287 1.00 15.92 264 GLY A N 1
ATOM 1975 C CA . GLY A 1 264 ? 0.231 -1.450 24.993 1.00 18.46 264 GLY A CA 1
ATOM 1976 C C . GLY A 1 264 ? 0.358 -1.752 26.467 1.00 21.03 264 GLY A C 1
ATOM 1977 O O . GLY A 1 264 ? 1.323 -2.341 26.945 1.00 17.16 264 GLY A O 1
ATOM 1978 N N . THR A 1 265 ? -0.647 -1.322 27.227 1.00 16.11 265 THR A N 1
ATOM 1979 C CA . THR A 1 265 ? -0.782 -1.755 28.600 1.00 19.90 265 THR A CA 1
ATOM 1980 C C . THR A 1 265 ? -1.139 -3.239 28.592 1.00 18.90 265 THR A C 1
ATOM 1981 O O . THR A 1 265 ? -1.541 -3.785 27.575 1.00 15.38 265 THR A O 1
ATOM 1985 N N . GLU A 1 266 ? -1.085 -3.876 29.750 1.00 19.44 266 GLU A N 1
ATOM 1986 C CA . GLU A 1 266 ? -1.520 -5.271 29.796 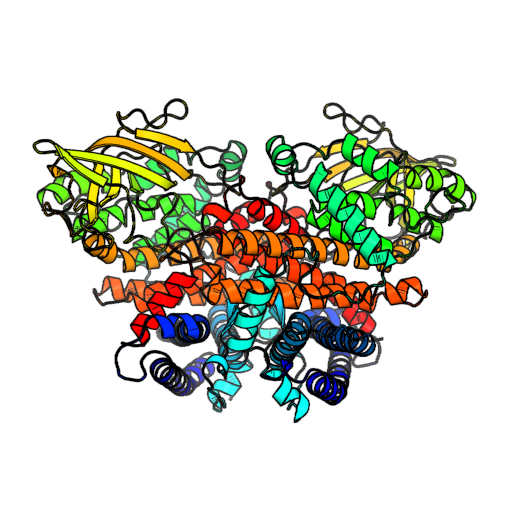1.00 21.23 266 GLU A CA 1
ATOM 1987 C C . GLU A 1 266 ? -3.002 -5.421 29.470 1.00 20.79 266 GLU A C 1
ATOM 1988 O O . GLU A 1 266 ? -3.405 -6.388 28.796 1.00 16.62 266 GLU A O 1
ATOM 1994 N N . ALA A 1 267 ? -3.825 -4.467 29.918 1.00 18.46 267 ALA A N 1
ATOM 1995 C CA . ALA A 1 267 ? -5.249 -4.509 29.621 1.00 17.63 267 ALA A CA 1
ATOM 1996 C C . ALA A 1 267 ? -5.495 -4.355 28.116 1.00 20.70 267 ALA A C 1
ATOM 1997 O O . ALA A 1 267 ? -6.358 -5.032 27.543 1.00 16.47 267 ALA A O 1
ATOM 1999 N N . GLN A 1 268 ? -4.706 -3.506 27.434 1.00 17.05 268 GLN A N 1
ATOM 2000 C CA . GLN A 1 268 ? -4.868 -3.361 25.989 1.00 16.88 268 GLN A CA 1
ATOM 2001 C C . GLN A 1 268 ? -4.494 -4.636 25.271 1.00 18.41 268 GLN A C 1
ATOM 2002 O O . GLN A 1 268 ? -5.147 -5.025 24.288 1.00 14.25 268 GLN A O 1
ATOM 2008 N N . LYS A 1 269 ? -3.404 -5.268 25.698 1.00 16.33 269 LYS A N 1
ATOM 2009 C CA . LYS A 1 269 ? -3.018 -6.553 25.113 1.00 18.21 269 LYS A CA 1
ATOM 2010 C C . LYS A 1 269 ? -4.132 -7.575 25.249 1.00 18.94 269 LYS A C 1
ATOM 2011 O O . LYS A 1 269 ? -4.479 -8.254 24.278 1.00 14.93 269 LYS A O 1
ATOM 2017 N N . ALA A 1 270 ? -4.709 -7.673 26.449 1.00 16.79 270 ALA A N 1
ATOM 2018 C CA . ALA A 1 270 ? -5.746 -8.647 26.680 1.00 19.96 270 ALA A CA 1
ATOM 2019 C C . ALA A 1 270 ? -7.007 -8.364 25.881 1.00 21.56 270 ALA A C 1
ATOM 2020 O O . ALA A 1 270 ? -7.713 -9.293 25.489 1.00 19.76 270 ALA A O 1
ATOM 2022 N N . LYS A 1 271 ? -7.353 -7.085 25.695 1.00 18.64 271 LYS A N 1
ATOM 2023 C CA . LYS A 1 271 ? -8.579 -6.678 25.016 1.00 19.82 271 LYS A CA 1
ATOM 2024 C C . LYS A 1 271 ? -8.503 -6.791 23.498 1.00 22.78 271 LYS A C 1
ATOM 2025 O O . LYS A 1 271 ? -9.532 -7.057 22.841 1.00 20.07 271 LYS A O 1
ATOM 2031 N N . TRP A 1 272 ? -7.340 -6.495 22.909 1.00 16.19 272 TRP A N 1
ATOM 2032 C CA . TRP A 1 272 ? -7.200 -6.382 21.476 1.00 17.62 272 TRP A CA 1
ATOM 2033 C C . TRP A 1 272 ? -6.517 -7.571 20.800 1.00 19.57 272 TRP A C 1
ATOM 2034 O O . TRP A 1 272 ? -6.876 -7.943 19.670 1.00 14.05 272 TRP A O 1
ATOM 2045 N N . LEU A 1 273 ? -5.502 -8.172 21.422 1.00 16.62 273 LEU A N 1
ATOM 2046 C CA . LEU A 1 273 ? -4.764 -9.235 20.735 1.00 16.96 273 LEU A CA 1
ATOM 2047 C C . LEU A 1 273 ? -5.596 -10.458 20.386 1.00 18.92 273 LEU A C 1
ATOM 2048 O O . LEU A 1 273 ? -5.417 -10.983 19.272 1.00 14.70 273 LEU A O 1
ATOM 2053 N N . PRO A 1 274 ? -6.488 -10.948 21.246 1.00 15.05 274 PRO A N 1
ATOM 2054 C CA . PRO A 1 274 ? -7.216 -12.158 20.832 1.00 17.30 274 PRO A CA 1
ATOM 2055 C C . PRO A 1 274 ? -8.099 -11.915 19.625 1.00 20.34 274 PRO A C 1
ATOM 2056 O O . PRO A 1 274 ? -8.261 -12.802 18.791 1.00 16.32 274 PRO A O 1
ATOM 2060 N N . GLY A 1 275 ? -8.658 -10.715 19.495 1.00 18.28 275 GLY A N 1
ATOM 2061 C CA . GLY A 1 275 ? -9.520 -10.428 18.369 1.00 21.23 275 GLY A CA 1
ATOM 2062 C C . GLY A 1 275 ? -8.757 -10.190 17.085 1.00 17.60 275 GLY A C 1
ATOM 2063 O O . GLY A 1 275 ? -9.222 -10.547 15.999 1.00 14.78 275 GLY A O 1
ATOM 2064 N N . LEU A 1 276 ? -7.555 -9.616 17.175 1.00 15.38 276 LEU A N 1
ATOM 2065 C CA . LEU A 1 276 ? -6.700 -9.563 15.997 1.00 17.82 276 LEU A CA 1
ATOM 2066 C C . LEU A 1 276 ? -6.321 -10.978 15.564 1.00 18.60 276 LEU A C 1
ATOM 2067 O O . LEU A 1 276 ? -6.350 -11.301 14.375 1.00 14.73 276 LEU A O 1
ATOM 2072 N N . ALA A 1 277 ? -5.960 -11.825 16.545 1.00 17.39 277 ALA A N 1
ATOM 2073 C CA . ALA A 1 277 ? -5.475 -13.167 16.193 1.00 19.25 277 ALA A CA 1
ATOM 2074 C C . ALA A 1 277 ? -6.533 -14.010 15.516 1.00 21.44 277 ALA A C 1
ATOM 2075 O O . ALA A 1 277 ? -6.192 -14.888 14.717 1.00 17.29 277 ALA A O 1
ATOM 2077 N N . SER A 1 278 ? -7.800 -13.826 15.861 1.00 17.70 278 SER A N 1
ATOM 2078 C CA . SER A 1 278 ? -8.869 -14.623 15.275 1.00 20.18 278 SER A CA 1
ATOM 2079 C C . SER A 1 278 ? -9.404 -14.021 13.997 1.00 20.13 278 SER A C 1
ATOM 2080 O O . SER A 1 278 ? -10.240 -14.646 13.329 1.00 18.65 278 SER A O 1
ATOM 2083 N N . GLY A 1 279 ? -8.985 -12.791 13.656 1.00 17.30 279 GLY A N 1
ATOM 2084 C CA . GLY A 1 279 ? -9.579 -12.098 12.542 1.00 20.12 279 GLY A CA 1
ATOM 2085 C C . GLY A 1 279 ? -10.894 -11.412 12.828 1.00 20.28 279 GLY A C 1
ATOM 2086 O O . GLY A 1 279 ? -11.474 -10.822 11.905 1.00 19.10 279 GLY A O 1
ATOM 2087 N N . GLU A 1 280 ? -11.378 -11.464 14.064 1.00 16.88 280 GLU A N 1
ATOM 2088 C CA . GLU A 1 280 ? -12.616 -10.768 14.396 1.00 20.26 280 GLU A CA 1
ATOM 2089 C C . GLU A 1 280 ? -12.431 -9.257 14.456 1.00 21.88 280 GLU A C 1
ATOM 2090 O O . GLU A 1 280 ? -13.415 -8.516 14.331 1.00 19.12 280 GLU A O 1
ATOM 2096 N N . ILE A 1 281 ? -11.200 -8.800 14.708 1.00 17.52 281 ILE A N 1
ATOM 2097 C CA . ILE A 1 281 ? -10.837 -7.399 14.622 1.00 18.62 281 ILE A CA 1
ATOM 2098 C C . ILE A 1 281 ? -9.869 -7.264 13.459 1.00 17.00 281 ILE A C 1
ATOM 2099 O O . ILE A 1 281 ? -8.773 -7.851 13.496 1.00 15.62 281 ILE A O 1
ATOM 2104 N N . LEU A 1 282 ? -10.246 -6.446 12.483 1.00 14.70 282 LEU A N 1
ATOM 2105 C CA . LEU A 1 282 ? -9.389 -6.084 11.365 1.00 15.78 282 LEU A CA 1
ATOM 2106 C C . LEU A 1 282 ? -8.875 -4.646 11.534 1.00 16.46 282 LEU A C 1
ATOM 2107 O O . LEU A 1 282 ? -9.657 -3.771 11.935 1.00 13.17 282 LEU A O 1
ATOM 2112 N N . SER A 1 283 ? -7.601 -4.398 11.210 1.00 12.47 283 SER A N 1
ATOM 2113 C CA . SER A 1 283 ? -6.943 -3.151 11.501 1.00 15.32 283 SER A CA 1
ATOM 2114 C C . SER A 1 283 ? -6.375 -2.544 10.236 1.00 15.65 283 SER A C 1
ATOM 2115 O O . SER A 1 283 ? -6.068 -3.205 9.241 1.00 12.11 283 SER A O 1
ATOM 2118 N N . THR A 1 284 ? -6.188 -1.223 10.298 1.00 13.66 284 THR A N 1
ATOM 2119 C CA . THR A 1 284 ? -5.361 -0.534 9.335 1.00 17.85 284 THR A CA 1
ATOM 2120 C C . THR A 1 284 ? -4.673 0.633 10.015 1.00 15.19 284 THR A C 1
ATOM 2121 O O . THR A 1 284 ? -5.022 1.041 11.120 1.00 12.58 284 THR A O 1
ATOM 2125 N N . ALA A 1 285 ? -3.658 1.108 9.343 1.00 13.02 285 ALA A N 1
ATOM 2126 C CA . ALA A 1 285 ? -2.816 2.198 9.799 1.00 13.76 285 ALA A CA 1
ATOM 2127 C C . ALA A 1 285 ? -3.332 3.518 9.258 1.00 14.08 285 ALA A C 1
ATOM 2128 O O . ALA A 1 285 ? -3.565 3.631 8.050 1.00 11.70 285 ALA A O 1
ATOM 2130 N N . VAL A 1 286 ? -3.456 4.508 10.136 1.00 12.61 286 VAL A N 1
ATOM 2131 C CA . VAL A 1 286 ? -3.980 5.813 9.784 1.00 14.59 286 VAL A CA 1
ATOM 2132 C C . VAL A 1 286 ? -2.964 6.886 10.180 1.00 15.25 286 VAL A C 1
ATOM 2133 O O . VAL A 1 286 ? -3.019 7.493 11.250 1.00 12.00 286 VAL A O 1
ATOM 2137 N N . PHE A 1 287 ? -2.012 7.083 9.279 1.00 13.01 287 PHE A N 1
ATOM 2138 C CA . PHE A 1 287 ? -0.869 7.953 9.510 1.00 13.97 287 PHE A CA 1
ATOM 2139 C C . PHE A 1 287 ? -0.840 9.110 8.525 1.00 13.87 287 PHE A C 1
ATOM 2140 O O . PHE A 1 287 ? -0.903 10.286 8.920 1.00 11.73 287 PHE A O 1
ATOM 2148 N N . THR A 1 288 ? -0.771 8.794 7.230 1.00 12.38 288 THR A N 1
ATOM 2149 C CA . THR A 1 288 ? -0.586 9.756 6.141 1.00 13.42 288 THR A CA 1
ATOM 2150 C C . THR A 1 288 ? -1.733 10.751 6.047 1.00 14.32 288 THR A C 1
ATOM 2151 O O . THR A 1 288 ? -2.889 10.416 6.272 1.00 11.80 288 THR A O 1
ATOM 2155 N N . GLU A 1 289 ? -1.380 11.996 5.689 1.00 13.25 289 GLU A N 1
ATOM 2156 C CA . GLU A 1 289 ? -2.296 13.107 5.535 1.00 14.89 289 GLU A CA 1
ATOM 2157 C C . GLU A 1 289 ? -2.095 13.690 4.155 1.00 13.92 289 GLU A C 1
ATOM 2158 O O . GLU A 1 289 ? -1.035 13.505 3.533 1.00 11.71 289 GLU A O 1
ATOM 2164 N N . PRO A 1 290 ? -3.068 14.475 3.670 1.00 13.00 290 PRO A N 1
ATOM 2165 C CA . PRO A 1 290 ? -2.899 15.075 2.333 1.00 15.72 290 PRO A CA 1
ATOM 2166 C C . PRO A 1 290 ? -1.567 15.785 2.110 1.00 15.35 290 PRO A C 1
ATOM 2167 O O . PRO A 1 290 ? -0.977 15.688 1.036 1.00 13.28 290 PRO A O 1
ATOM 2171 N N . ASN A 1 291 ? -1.088 16.524 3.106 1.00 13.68 291 ASN A N 1
ATOM 2172 C CA . ASN A 1 291 ? 0.121 17.310 2.995 1.00 16.38 291 ASN A CA 1
ATOM 2173 C C . ASN A 1 291 ? 1.344 16.672 3.661 1.00 16.65 291 ASN A C 1
ATOM 2174 O O . ASN A 1 291 ? 2.438 17.205 3.535 1.00 14.07 291 ASN A O 1
ATOM 2179 N N . THR A 1 292 ? 1.201 15.531 4.312 1.00 13.91 292 THR A N 1
ATOM 2180 C CA . THR A 1 292 ? 2.274 14.931 5.118 1.00 15.64 292 THR A CA 1
ATOM 2181 C C . THR A 1 292 ? 2.319 13.420 4.885 1.00 15.97 292 THR A C 1
ATOM 2182 O O . THR A 1 292 ? 1.355 12.694 5.168 1.00 12.55 292 THR A O 1
ATOM 2186 N N . GLY A 1 293 ? 3.427 12.945 4.334 1.00 12.56 293 GLY A N 1
ATOM 2187 C CA . GLY A 1 293 ? 3.618 11.527 4.099 1.00 14.85 293 GLY A CA 1
ATOM 2188 C C . GLY A 1 293 ? 4.987 11.067 4.560 1.00 17.31 293 GLY A C 1
ATOM 2189 O O . GLY A 1 293 ? 5.111 10.418 5.604 1.00 12.83 293 GLY A O 1
ATOM 2190 N N . SER A 1 294 ? 6.031 11.484 3.853 1.00 13.30 294 SER A N 1
ATOM 2191 C CA . SER A 1 294 ? 7.366 11.093 4.270 1.00 14.21 294 SER A CA 1
ATOM 2192 C C . SER A 1 294 ? 7.768 11.728 5.598 1.00 16.32 294 SER A C 1
ATOM 2193 O O . SER A 1 294 ? 8.465 11.092 6.408 1.00 14.90 294 SER A O 1
ATOM 2196 N N . ASP A 1 295 ? 7.356 12.966 5.827 1.00 14.32 295 ASP A N 1
ATOM 2197 C CA . ASP A 1 295 ? 7.721 13.691 7.044 1.00 16.34 295 ASP A CA 1
ATOM 2198 C C . ASP A 1 295 ? 6.628 13.553 8.103 1.00 15.25 295 ASP A C 1
ATOM 2199 O O . ASP A 1 295 ? 6.040 14.520 8.564 1.00 12.26 295 ASP A O 1
ATOM 2204 N N . LEU A 1 296 ? 6.446 12.293 8.524 1.00 14.60 296 LEU A N 1
ATOM 2205 C CA . LEU A 1 296 ? 5.278 11.968 9.314 1.00 16.11 296 LEU A CA 1
ATOM 2206 C C . LEU A 1 296 ? 5.308 12.644 10.682 1.00 17.71 296 LEU A C 1
ATOM 2207 O O . LEU A 1 296 ? 4.256 12.934 11.246 1.00 13.80 296 LEU A O 1
ATOM 2212 N N . GLY A 1 297 ? 6.498 12.951 11.211 1.00 13.77 297 GLY A N 1
ATOM 2213 C CA . GLY A 1 297 ? 6.582 13.663 12.481 1.00 17.30 297 GLY A CA 1
ATOM 2214 C C . GLY A 1 297 ? 5.955 15.030 12.484 1.00 17.09 297 GLY A C 1
ATOM 2215 O O . GLY A 1 297 ? 5.648 15.580 13.568 1.00 13.40 297 GLY A O 1
ATOM 2216 N N . SER A 1 298 ? 5.723 15.618 11.315 1.00 14.16 298 SER A N 1
ATOM 2217 C CA . SER A 1 298 ? 5.105 16.918 11.195 1.00 15.20 298 SER A CA 1
ATOM 2218 C C . SER A 1 298 ? 3.581 16.881 10.974 1.00 16.89 298 SER A C 1
ATOM 2219 O O . SER A 1 298 ? 3.006 17.900 10.624 1.00 14.50 298 SER A O 1
ATOM 2222 N N . LEU A 1 299 ? 2.945 15.735 11.161 1.00 14.25 299 LEU A N 1
ATOM 2223 C CA . LEU A 1 299 ? 1.529 15.632 10.866 1.00 16.53 299 LEU A CA 1
ATOM 2224 C C . LEU A 1 299 ? 0.679 16.601 11.710 1.00 15.74 299 LEU A C 1
ATOM 2225 O O . LEU A 1 299 ? 1.089 17.074 12.764 1.00 13.50 299 LEU A O 1
ATOM 2230 N N . ARG A 1 300 ? -0.543 16.900 11.211 1.00 13.66 300 ARG A N 1
ATOM 2231 C CA . ARG A 1 300 ? -1.384 17.931 11.766 1.00 17.55 300 ARG A CA 1
ATOM 2232 C C . ARG A 1 300 ? -2.677 17.455 12.397 1.00 17.23 300 ARG A C 1
ATOM 2233 O O . ARG A 1 300 ? -3.295 18.216 13.129 1.00 13.68 300 ARG A O 1
ATOM 2241 N N . THR A 1 301 ? -3.130 16.242 12.090 1.00 13.20 301 THR A N 1
ATOM 2242 C CA . THR A 1 301 ? -4.355 15.804 12.733 1.00 14.51 301 THR A CA 1
ATOM 2243 C C . THR A 1 301 ? -4.145 15.906 14.239 1.00 17.62 301 THR A C 1
ATOM 2244 O O . THR A 1 301 ? -3.101 15.504 14.733 1.00 13.38 301 THR A O 1
ATOM 2248 N N . ARG A 1 302 ? -5.141 16.411 14.953 1.00 14.77 302 ARG A N 1
ATOM 2249 C CA . ARG A 1 302 ? -5.008 16.696 16.360 1.00 16.00 302 ARG A CA 1
ATOM 2250 C C . ARG A 1 302 ? -5.970 15.829 17.156 1.00 17.69 302 ARG A C 1
ATOM 2251 O O . ARG A 1 302 ? -7.046 15.458 16.686 1.00 14.31 302 ARG A O 1
ATOM 2259 N N . ALA A 1 303 ? -5.587 15.573 18.397 1.00 15.17 303 ALA A N 1
ATOM 2260 C CA . ALA A 1 303 ? -6.445 14.903 19.360 1.00 17.14 303 ALA A CA 1
ATOM 2261 C C . ALA A 1 303 ? -6.456 15.726 20.621 1.00 18.31 303 ALA A C 1
ATOM 2262 O O . ALA A 1 303 ? -5.391 16.073 21.132 1.00 14.79 303 ALA A O 1
ATOM 2264 N N . VAL A 1 304 ? -7.643 16.033 21.107 1.00 15.49 304 VAL A N 1
ATOM 2265 C CA . VAL A 1 304 ? -7.841 16.887 22.266 1.00 17.58 304 VAL A CA 1
ATOM 2266 C C . VAL A 1 304 ? -8.633 16.121 23.322 1.00 19.12 304 VAL A C 1
ATOM 2267 O O . VAL A 1 304 ? -9.563 15.394 22.980 1.00 15.70 304 VAL A O 1
ATOM 2271 N N . ARG A 1 305 ? -8.311 16.331 24.593 1.00 16.66 305 ARG A N 1
ATOM 2272 C CA . ARG A 1 305 ? -9.049 15.677 25.640 1.00 19.59 305 ARG A CA 1
ATOM 2273 C C . ARG A 1 305 ? -10.466 16.226 25.737 1.00 19.09 305 ARG A C 1
ATOM 2274 O O . ARG A 1 305 ? -10.712 17.435 25.606 1.00 16.70 305 ARG A O 1
ATOM 2282 N N . ASP A 1 306 ? -11.414 15.327 26.020 1.00 18.46 306 ASP A N 1
ATOM 2283 C CA . ASP A 1 306 ? -12.792 15.664 26.335 1.00 22.29 306 ASP A CA 1
ATOM 2284 C C . ASP A 1 306 ? -13.168 14.722 27.464 1.00 22.70 306 ASP A C 1
ATOM 2285 O O . ASP A 1 306 ? -13.439 13.543 27.202 1.00 19.71 306 ASP A O 1
ATOM 2290 N N . GLY A 1 307 ? -13.058 15.216 28.681 1.00 21.46 307 GLY A N 1
ATOM 2291 C CA . GLY A 1 307 ? -13.314 14.378 29.826 1.00 23.83 307 GLY A CA 1
ATOM 2292 C C . GLY A 1 307 ? -12.245 13.308 29.862 1.00 24.31 307 GLY A C 1
ATOM 2293 O O . GLY A 1 307 ? -11.038 13.598 29.793 1.00 20.35 307 GLY A O 1
ATOM 2294 N N . GLU A 1 308 ? -12.701 12.056 29.915 1.00 24.80 308 GLU A N 1
ATOM 2295 C CA . GLU A 1 308 ? -11.771 10.946 29.963 1.00 26.29 308 GLU A CA 1
ATOM 2296 C C . GLU A 1 308 ? -11.393 10.471 28.584 1.00 24.54 308 GLU A C 1
ATOM 2297 O O . GLU A 1 308 ? -10.573 9.564 28.478 1.00 19.81 308 GLU A O 1
ATOM 2303 N N . ASP A 1 309 ? -11.986 11.027 27.541 1.00 18.76 309 ASP A N 1
ATOM 2304 C CA . ASP A 1 309 ? -11.805 10.575 26.152 1.00 20.94 309 ASP A CA 1
ATOM 2305 C C . ASP A 1 309 ? -10.979 11.583 25.373 1.00 17.68 309 ASP A C 1
ATOM 2306 O O . ASP A 1 309 ? -10.500 12.586 25.935 1.00 15.99 309 ASP A O 1
ATOM 2311 N N . TRP A 1 310 ? -10.866 11.352 24.083 1.00 17.60 310 TRP A N 1
ATOM 2312 C CA . TRP A 1 310 ? -10.186 12.228 23.146 1.00 18.17 310 TRP A CA 1
ATOM 2313 C C . TRP A 1 310 ? -11.112 12.458 21.967 1.00 22.19 310 TRP A C 1
ATOM 2314 O O . TRP A 1 310 ? -11.918 11.588 21.623 1.00 16.84 310 TRP A O 1
ATOM 2325 N N . VAL A 1 311 ? -10.967 13.622 21.312 1.00 17.03 311 VAL A N 1
ATOM 2326 C CA . VAL A 1 311 ? -11.709 13.961 20.110 1.00 18.93 311 VAL A CA 1
ATOM 2327 C C . VAL A 1 311 ? -10.693 14.389 19.065 1.00 17.31 311 VAL A C 1
ATOM 2328 O O . VAL A 1 311 ? -9.809 15.228 19.334 1.00 15.20 311 VAL A O 1
ATOM 2332 N N . VAL A 1 312 ? -10.816 13.817 17.863 1.00 15.03 312 VAL A N 1
ATOM 2333 C CA . VAL A 1 312 ? -9.860 13.951 16.800 1.00 16.94 312 VAL A CA 1
ATOM 2334 C C . VAL A 1 312 ? -10.439 14.754 15.639 1.00 17.26 312 VAL A C 1
ATOM 2335 O O . VAL A 1 312 ? -11.574 14.542 15.219 1.00 14.98 312 VAL A O 1
ATOM 2339 N N . THR A 1 313 ? -9.613 15.677 15.133 1.00 14.89 313 THR A N 1
ATOM 2340 C CA . THR A 1 313 ? -9.953 16.491 13.984 1.00 16.58 313 THR A CA 1
ATOM 2341 C C . THR A 1 313 ? -8.749 16.530 13.063 1.00 16.04 313 THR A C 1
ATOM 2342 O O . THR A 1 313 ? -7.635 16.848 13.488 1.00 14.28 313 THR A O 1
ATOM 2346 N N . GLY A 1 314 ? -8.973 16.190 11.797 1.00 14.40 314 GLY A N 1
ATOM 2347 C CA . GLY A 1 314 ? -7.939 16.291 10.785 1.00 17.18 314 GLY A CA 1
ATOM 2348 C C . GLY A 1 314 ? -8.270 15.446 9.581 1.00 15.92 314 GLY A C 1
ATOM 2349 O O . GLY A 1 314 ? -9.273 14.738 9.556 1.00 15.30 314 GLY A O 1
ATOM 2350 N N . ASN A 1 315 ? -7.396 15.511 8.593 1.00 15.19 315 ASN A N 1
ATOM 2351 C CA . ASN A 1 315 ? -7.567 14.737 7.382 1.00 17.53 315 ASN A CA 1
ATOM 2352 C C . ASN A 1 315 ? -6.473 13.696 7.240 1.00 16.45 315 ASN A C 1
ATOM 2353 O O . ASN A 1 315 ? -5.315 13.959 7.528 1.00 13.47 315 ASN A O 1
ATOM 2358 N N . LYS A 1 316 ? -6.849 12.482 6.794 1.00 14.27 316 LYS A N 1
ATOM 2359 C CA . LYS A 1 316 ? -5.912 11.413 6.515 1.00 15.50 316 LYS A CA 1
ATOM 2360 C C . LYS A 1 316 ? -6.159 10.929 5.081 1.00 15.23 316 LYS A C 1
ATOM 2361 O O . LYS A 1 316 ? -7.264 11.112 4.528 1.00 12.70 316 LYS A O 1
ATOM 2367 N N . THR A 1 317 ? -5.144 10.328 4.458 1.00 13.37 317 THR A N 1
ATOM 2368 C CA . THR A 1 317 ? -5.359 9.864 3.112 1.00 15.29 317 THR A CA 1
ATOM 2369 C C . THR A 1 317 ? -4.443 8.685 2.819 1.00 16.27 317 THR A C 1
ATOM 2370 O O . THR A 1 317 ? -3.521 8.385 3.557 1.00 11.47 317 THR A O 1
ATOM 2374 N N . TRP A 1 318 ? -4.719 8.000 1.686 1.00 12.95 318 TRP A N 1
ATOM 2375 C CA . TRP A 1 318 ? -4.005 6.820 1.250 1.00 14.72 318 TRP A CA 1
ATOM 2376 C C . TRP A 1 318 ? -4.210 5.697 2.241 1.00 16.41 318 TRP A C 1
ATOM 2377 O O . TRP A 1 318 ? -3.384 4.805 2.369 1.00 12.10 318 TRP A O 1
ATOM 2388 N N . ILE A 1 319 ? -5.360 5.644 2.902 1.00 13.76 319 ILE A N 1
ATOM 2389 C CA . ILE A 1 319 ? -5.590 4.654 3.945 1.00 14.79 319 ILE A CA 1
ATOM 2390 C C . ILE A 1 319 ? -6.175 3.377 3.345 1.00 15.89 319 ILE A C 1
ATOM 2391 O O . ILE A 1 319 ? -7.291 3.387 2.822 1.00 12.23 319 ILE A O 1
ATOM 2396 N N . THR A 1 320 ? -5.429 2.282 3.475 1.00 13.81 320 THR A N 1
ATOM 2397 C CA . THR A 1 320 ? -5.807 0.995 2.929 1.00 14.60 320 THR A CA 1
ATOM 2398 C C . THR A 1 320 ? -6.868 0.322 3.815 1.00 16.44 320 THR A C 1
ATOM 2399 O O . THR A 1 320 ? -6.822 0.371 5.041 1.00 11.69 320 THR A O 1
ATOM 2403 N N . HIS A 1 321 ? -7.851 -0.308 3.158 1.00 14.54 321 HIS A N 1
ATOM 2404 C CA . HIS A 1 321 ? -8.852 -1.130 3.830 1.00 17.68 321 HIS A CA 1
ATOM 2405 C C . HIS A 1 321 ? -9.680 -0.339 4.835 1.00 16.90 321 HIS A C 1
ATOM 2406 O O . HIS A 1 321 ? -10.136 -0.854 5.854 1.00 16.51 321 HIS A O 1
ATOM 2413 N N . ALA A 1 322 ? -9.894 0.939 4.574 1.00 14.06 322 ALA A N 1
ATOM 2414 C CA . ALA A 1 322 ? -10.555 1.779 5.559 1.00 18.55 322 ALA A CA 1
ATOM 2415 C C . ALA A 1 322 ? -12.026 1.450 5.782 1.00 18.55 322 ALA A C 1
ATOM 2416 O O . ALA A 1 322 ? -12.572 1.818 6.830 1.00 15.64 322 ALA A O 1
ATOM 2418 N N . GLN A 1 323 ? -12.714 0.829 4.823 1.00 17.49 323 GLN A N 1
ATOM 2419 C CA . GLN A 1 323 ? -14.148 0.617 4.998 1.00 20.76 323 GLN A CA 1
ATOM 2420 C C . GLN A 1 323 ? -14.432 -0.471 6.006 1.00 19.46 323 GLN A C 1
ATOM 2421 O O . GLN A 1 323 ? -15.299 -0.327 6.870 1.00 16.16 323 GLN A O 1
ATOM 2427 N N . ARG A 1 324 ? -13.729 -1.602 5.907 1.00 17.13 324 ARG A N 1
ATOM 2428 C CA . ARG A 1 324 ? -14.133 -2.807 6.594 1.00 19.30 324 ARG A CA 1
ATOM 2429 C C . ARG A 1 324 ? -13.462 -3.034 7.933 1.00 19.59 324 ARG A C 1
ATOM 2430 O O . ARG A 1 324 ? -13.826 -3.960 8.650 1.00 16.08 324 ARG A O 1
ATOM 2438 N N . THR A 1 325 ? -12.521 -2.177 8.303 1.00 14.89 325 THR A N 1
ATOM 2439 C CA . THR A 1 325 ? -11.791 -2.357 9.529 1.00 16.95 325 THR A CA 1
ATOM 2440 C C . THR A 1 325 ? -12.565 -1.922 10.780 1.00 16.91 325 THR A C 1
ATOM 2441 O O . THR A 1 325 ? -13.459 -1.061 10.743 1.00 14.45 325 THR A O 1
ATOM 2445 N N . HIS A 1 326 ? -12.223 -2.557 11.906 1.00 14.99 326 HIS A N 1
ATOM 2446 C CA . HIS A 1 326 ? -12.776 -2.261 13.209 1.00 17.08 326 HIS A CA 1
ATOM 2447 C C . HIS A 1 326 ? -11.899 -1.320 14.030 1.00 17.99 326 HIS A C 1
ATOM 2448 O O . HIS A 1 326 ? -12.380 -0.713 14.990 1.00 14.83 326 HIS A O 1
ATOM 2455 N N . VAL A 1 327 ? -10.632 -1.223 13.669 1.00 14.66 327 VAL A N 1
ATOM 2456 C CA . VAL A 1 327 ? -9.727 -0.371 14.408 1.00 16.58 327 VAL A CA 1
ATOM 2457 C C . VAL A 1 327 ? -8.711 0.218 13.468 1.00 16.67 327 VAL A C 1
ATOM 2458 O O . VAL A 1 327 ? -8.277 -0.392 12.503 1.00 13.22 327 VAL A O 1
ATOM 2462 N N . MET A 1 328 ? -8.419 1.490 13.724 1.00 14.19 328 MET A N 1
ATOM 2463 C CA . MET A 1 328 ? -7.398 2.242 13.053 1.00 14.95 328 MET A CA 1
ATOM 2464 C C . MET A 1 328 ? -6.269 2.539 14.037 1.00 15.47 328 MET A C 1
ATOM 2465 O O . MET A 1 328 ? -6.525 3.074 15.115 1.00 12.74 328 MET A O 1
ATOM 2470 N N . THR A 1 329 ? -5.037 2.235 13.669 1.00 12.88 329 THR A N 1
ATOM 2471 C CA . THR A 1 329 ? -3.905 2.628 14.522 1.00 15.36 329 THR A CA 1
ATOM 2472 C C . THR A 1 329 ? -3.588 4.031 14.039 1.00 15.56 329 THR A C 1
ATOM 2473 O O . THR A 1 329 ? -2.950 4.216 13.005 1.00 11.94 329 THR A O 1
ATOM 2477 N N . LEU A 1 330 ? -4.091 4.996 14.786 1.00 12.39 330 LEU A N 1
ATOM 2478 C CA . LEU A 1 330 ? -4.202 6.358 14.328 1.00 15.31 330 LEU A CA 1
ATOM 2479 C C . LEU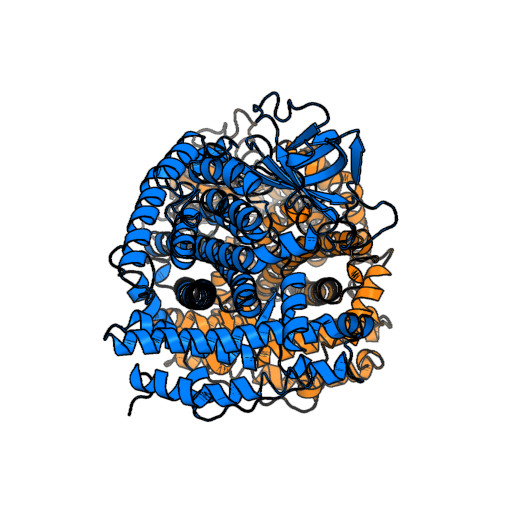 A 1 330 ? -3.197 7.232 15.096 1.00 15.07 330 LEU A C 1
ATOM 2480 O O . LEU A 1 330 ? -3.215 7.277 16.331 1.00 12.61 330 LEU A O 1
ATOM 2485 N N . LEU A 1 331 ? -2.326 7.911 14.355 1.00 12.64 331 LEU A N 1
ATOM 2486 C CA . LEU A 1 331 ? -1.310 8.809 14.886 1.00 13.57 331 LEU A CA 1
ATOM 2487 C C . LEU A 1 331 ? -1.811 10.251 14.788 1.00 14.58 331 LEU A C 1
ATOM 2488 O O . LEU A 1 331 ? -2.144 10.721 13.686 1.00 12.47 331 LEU A O 1
ATOM 2493 N N . ALA A 1 332 ? -1.875 10.932 15.930 1.00 12.72 332 ALA A N 1
ATOM 2494 C CA . ALA A 1 332 ? -2.376 12.278 16.011 1.00 15.00 332 ALA A CA 1
ATOM 2495 C C . ALA A 1 332 ? -1.512 13.092 16.978 1.00 15.09 332 ALA A C 1
ATOM 2496 O O . ALA A 1 332 ? -0.905 12.556 17.919 1.00 13.04 332 ALA A O 1
ATOM 2498 N N . ARG A 1 333 ? -1.544 14.420 16.796 1.00 13.84 333 ARG A N 1
ATOM 2499 C CA . ARG A 1 333 ? -0.798 15.341 17.640 1.00 15.20 333 ARG A CA 1
ATOM 2500 C C . ARG A 1 333 ? -1.634 15.702 18.856 1.00 16.47 333 ARG A C 1
ATOM 2501 O O . ARG A 1 333 ? -2.705 16.301 18.724 1.00 13.95 333 ARG A O 1
ATOM 2509 N N . THR A 1 334 ? -1.116 15.374 20.039 1.00 15.43 334 THR A N 1
ATOM 2510 C CA . THR A 1 334 ? -1.749 15.671 21.326 1.00 15.89 334 THR A CA 1
ATOM 2511 C C . THR A 1 334 ? -1.169 16.891 22.049 1.00 18.42 334 THR A C 1
ATOM 2512 O O . THR A 1 334 ? -1.783 17.358 23.009 1.00 14.64 334 THR A O 1
ATOM 2516 N N . ASP A 1 335 ? -0.064 17.430 21.577 1.00 15.33 335 ASP A N 1
ATOM 2517 C CA . ASP A 1 335 ? 0.507 18.635 22.179 1.00 19.53 335 ASP A CA 1
ATOM 2518 C C . ASP A 1 335 ? 0.515 19.737 21.143 1.00 18.96 335 ASP A C 1
ATOM 2519 O O . ASP A 1 335 ? 1.333 19.688 20.201 1.00 14.99 335 ASP A O 1
ATOM 2524 N N . PRO A 1 336 ? -0.406 20.705 21.247 1.00 17.89 336 PRO A N 1
ATOM 2525 C CA . PRO A 1 336 ? -0.539 21.718 20.189 1.00 21.60 336 PRO A CA 1
ATOM 2526 C C . PRO A 1 336 ? 0.657 22.683 20.094 1.00 22.57 336 PRO A C 1
ATOM 2527 O O . PRO A 1 336 ? 0.752 23.427 19.105 1.00 20.28 336 PRO A O 1
ATOM 2531 N N . GLU A 1 337 ? 1.535 22.689 21.085 1.00 20.18 337 GLU A N 1
ATOM 2532 C CA . GLU A 1 337 ? 2.701 23.556 21.087 1.00 24.41 337 GLU A CA 1
ATOM 2533 C C . GLU A 1 337 ? 3.881 22.945 20.379 1.00 27.27 337 GLU A C 1
ATOM 2534 O O . GLU A 1 337 ? 4.966 23.534 20.372 1.00 27.36 337 GLU A O 1
ATOM 2540 N N . THR A 1 338 ? 3.691 21.796 19.735 1.00 19.51 338 THR A N 1
ATOM 2541 C CA . THR A 1 338 ? 4.744 21.088 19.053 1.00 20.71 338 THR A CA 1
ATOM 2542 C C . THR A 1 338 ? 4.495 21.037 17.557 1.00 18.82 338 THR A C 1
ATOM 2543 O O . THR A 1 338 ? 3.350 21.115 17.099 1.00 17.83 338 THR A O 1
ATOM 2547 N N . THR A 1 339 ? 5.601 20.817 16.823 1.00 16.81 339 THR A N 1
ATOM 2548 C CA . THR A 1 339 ? 5.568 20.633 15.395 1.00 19.03 339 THR A CA 1
ATOM 2549 C C . THR A 1 339 ? 6.258 19.365 14.912 1.00 19.94 339 THR A C 1
ATOM 2550 O O . THR A 1 339 ? 6.271 19.114 13.700 1.00 16.55 339 THR A O 1
ATOM 2554 N N . ASP A 1 340 ? 6.840 18.582 15.808 1.00 15.77 340 ASP A N 1
ATOM 2555 C CA . ASP A 1 340 ? 7.629 17.434 15.444 1.00 19.65 340 ASP A CA 1
ATOM 2556 C C . ASP A 1 340 ? 7.090 16.167 16.122 1.00 17.39 340 ASP A C 1
ATOM 2557 O O . ASP A 1 340 ? 6.044 16.194 16.800 1.00 13.38 340 ASP A O 1
ATOM 2562 N N . TRP A 1 341 ? 7.841 15.083 15.972 1.00 15.50 341 TRP A N 1
ATOM 2563 C CA . TRP A 1 341 ? 7.408 13.770 16.403 1.00 14.28 341 TRP A CA 1
ATOM 2564 C C . TRP A 1 341 ? 7.106 13.685 17.883 1.00 16.85 341 TRP A C 1
ATOM 2565 O O . TRP A 1 341 ? 6.336 12.797 18.286 1.00 13.66 341 TRP A O 1
ATOM 2576 N N . ARG A 1 342 ? 7.707 14.525 18.700 1.00 14.36 342 ARG A N 1
ATOM 2577 C CA . ARG A 1 342 ? 7.530 14.423 20.142 1.00 17.15 342 ARG A CA 1
ATOM 2578 C C . ARG A 1 342 ? 6.103 14.665 20.600 1.00 18.87 342 ARG A C 1
ATOM 2579 O O . ARG A 1 342 ? 5.722 14.258 21.673 1.00 15.27 342 ARG A O 1
ATOM 2587 N N . GLY A 1 343 ? 5.334 15.356 19.786 1.00 15.39 343 GLY A N 1
ATOM 2588 C CA . GLY A 1 343 ? 4.001 15.725 20.176 1.00 16.60 343 GLY A CA 1
ATOM 2589 C C . GLY A 1 343 ? 2.926 14.752 19.785 1.00 14.80 343 GLY A C 1
ATOM 2590 O O . GLY A 1 343 ? 1.745 15.082 19.927 1.00 13.33 343 GLY A O 1
ATOM 2591 N N . LEU A 1 344 ? 3.310 13.593 19.256 1.00 14.02 344 LEU A N 1
ATOM 2592 C CA . LEU A 1 344 ? 2.369 12.613 18.740 1.00 14.72 344 LEU A CA 1
ATOM 2593 C C . LEU A 1 344 ? 2.051 11.484 19.719 1.00 15.95 344 LEU A C 1
ATOM 2594 O O . LEU A 1 344 ? 2.910 11.000 20.464 1.00 12.77 344 LEU A O 1
ATOM 2599 N N . SER A 1 345 ? 0.814 11.007 19.637 1.00 13.48 345 SER A N 1
ATOM 2600 C CA . SER A 1 345 ? 0.280 9.880 20.372 1.00 14.61 345 SER A CA 1
ATOM 2601 C C . SER A 1 345 ? -0.421 8.908 19.399 1.00 15.05 345 SER A C 1
ATOM 2602 O O . SER A 1 345 ? -0.974 9.312 18.361 1.00 12.75 345 SER A O 1
ATOM 2605 N N . MET A 1 346 ? -0.367 7.608 19.739 1.00 12.71 346 MET A N 1
ATOM 2606 C CA . MET A 1 346 ? -0.971 6.548 18.959 1.00 13.57 346 MET A CA 1
ATOM 2607 C C . MET A 1 346 ? -2.226 6.075 19.628 1.00 13.67 346 MET A C 1
ATOM 2608 O O . MET A 1 346 ? -2.218 5.807 20.834 1.00 12.99 346 MET A O 1
ATOM 2613 N N . PHE A 1 347 ? -3.289 5.943 18.841 1.00 13.15 347 PHE A N 1
ATOM 2614 C CA . PHE A 1 347 ? -4.589 5.545 19.323 1.00 13.75 347 PHE A CA 1
ATOM 2615 C C . PHE A 1 347 ? -5.030 4.264 18.648 1.00 15.03 347 PHE A C 1
ATOM 2616 O O . PHE A 1 347 ? -4.821 4.063 17.462 1.00 12.80 347 PHE A O 1
ATOM 2624 N N . LEU A 1 348 ? -5.695 3.436 19.442 1.00 13.51 348 LEU A N 1
ATOM 2625 C CA . LEU A 1 348 ? -6.427 2.276 18.916 1.00 16.10 348 LEU A CA 1
ATOM 2626 C C . LEU A 1 348 ? -7.860 2.733 18.665 1.00 15.17 348 LEU A C 1
ATOM 2627 O O . LEU A 1 348 ? -8.748 2.615 19.508 1.00 13.74 348 LEU A O 1
ATOM 2632 N N . ALA A 1 349 ? -8.042 3.400 17.519 1.00 13.36 349 ALA A N 1
ATOM 2633 C CA . ALA A 1 349 ? -9.292 4.127 17.223 1.00 16.60 349 ALA A CA 1
ATOM 2634 C C . ALA A 1 349 ? -10.330 3.172 16.655 1.00 17.77 349 ALA A C 1
ATOM 2635 O O . ALA A 1 349 ? -10.384 2.938 15.444 1.00 13.56 349 ALA A O 1
ATOM 2637 N N . GLU A 1 350 ? -11.120 2.650 17.558 1.00 14.91 350 GLU A N 1
ATOM 2638 C CA . GLU A 1 350 ? -12.228 1.764 17.217 1.00 20.36 350 GLU A CA 1
ATOM 2639 C C . GLU A 1 350 ? -13.260 2.482 16.348 1.00 20.53 350 GLU A C 1
ATOM 2640 O O . GLU A 1 350 ? -13.568 3.677 16.540 1.00 14.75 350 GLU A O 1
ATOM 2646 N N . LYS A 1 351 ? -13.800 1.760 15.353 1.00 18.47 351 LYS A N 1
ATOM 2647 C CA . LYS A 1 351 ? -14.885 2.295 14.557 1.00 19.72 351 LYS A CA 1
ATOM 2648 C C . LYS A 1 351 ? -15.775 1.152 14.093 1.00 21.09 351 LYS A C 1
ATOM 2649 O O . LYS A 1 351 ? -15.404 -0.017 14.177 1.00 16.05 351 LYS A O 1
ATOM 2655 N N . GLU A 1 352 ? -16.956 1.541 13.564 1.00 20.39 352 GLU A N 1
ATOM 2656 C CA . GLU A 1 352 ? -17.874 0.564 12.999 1.00 23.27 352 GLU A CA 1
ATOM 2657 C C . GLU A 1 352 ? -17.533 0.308 11.533 1.00 20.07 352 GLU A C 1
ATOM 2658 O O . GLU A 1 352 ? -17.424 1.262 10.759 1.00 18.24 352 GLU A O 1
ATOM 2664 N N . PRO A 1 353 ? -17.345 -0.965 11.126 1.00 19.79 353 PRO A N 1
ATOM 2665 C CA . PRO A 1 353 ? -17.139 -1.239 9.711 1.00 23.31 353 PRO A CA 1
ATOM 2666 C C . PRO A 1 353 ? -18.339 -0.794 8.901 1.00 21.63 353 PRO A C 1
ATOM 2667 O O . PRO A 1 353 ? -19.485 -0.903 9.348 1.00 18.63 353 PRO A O 1
ATOM 2671 N N . GLY A 1 354 ? -18.071 -0.349 7.682 1.00 21.05 354 GLY A N 1
ATOM 2672 C CA . GLY A 1 354 ? -19.099 0.159 6.813 1.00 24.88 354 GLY A CA 1
ATOM 2673 C C . GLY A 1 354 ? -19.545 -0.858 5.782 1.00 30.76 354 GLY A C 1
ATOM 2674 O O . GLY A 1 354 ? -19.108 -2.013 5.757 1.00 27.84 354 GLY A O 1
ATOM 2675 N N . THR A 1 355 ? -20.383 -0.364 4.888 1.00 32.23 355 THR A N 1
ATOM 2676 C CA . THR A 1 355 ? -20.871 -1.049 3.706 1.00 32.75 355 THR A CA 1
ATOM 2677 C C . THR A 1 355 ? -20.452 -0.240 2.492 1.00 32.62 355 THR A C 1
ATOM 2678 O O . THR A 1 355 ? -20.022 0.910 2.594 1.00 29.22 355 THR A O 1
ATOM 2682 N N . ASP A 1 356 ? -20.610 -0.835 1.308 1.00 32.75 356 ASP A N 1
ATOM 2683 C CA . ASP A 1 356 ? -20.287 -0.107 0.086 1.00 38.42 356 ASP A CA 1
ATOM 2684 C C . ASP A 1 356 ? -21.043 1.217 0.002 1.00 41.88 356 ASP A C 1
ATOM 2685 O O . ASP A 1 356 ? -20.477 2.237 -0.417 1.00 39.86 356 ASP A O 1
ATOM 2690 N N . ASP A 1 357 ? -22.324 1.172 0.331 1.00 46.71 357 ASP A N 1
ATOM 2691 C CA . ASP A 1 357 ? -23.204 2.334 0.332 1.00 55.70 357 ASP A CA 1
ATOM 2692 C C . ASP A 1 357 ? -22.886 3.388 1.395 1.00 52.57 357 ASP A C 1
ATOM 2693 O O . ASP A 1 357 ? -23.016 4.578 1.154 1.00 53.05 357 ASP A O 1
ATOM 2698 N N . ASP A 1 358 ? -22.481 2.917 2.568 1.00 46.07 358 ASP A N 1
ATOM 2699 C CA . ASP A 1 358 ? -22.253 3.751 3.751 1.00 39.55 358 ASP A CA 1
ATOM 2700 C C . ASP A 1 358 ? -20.940 3.272 4.362 1.00 29.61 358 ASP A C 1
ATOM 2701 O O . ASP A 1 358 ? -20.935 2.524 5.352 1.00 23.92 358 ASP A O 1
ATOM 2706 N N . PRO A 1 359 ? -19.806 3.683 3.789 1.00 29.24 359 PRO A N 1
ATOM 2707 C CA . PRO A 1 359 ? -18.536 3.102 4.235 1.00 28.70 359 PRO A CA 1
ATOM 2708 C C . PRO A 1 359 ? -18.083 3.567 5.617 1.00 26.55 359 PRO A C 1
ATOM 2709 O O . PRO A 1 359 ? -17.309 2.841 6.256 1.00 18.45 359 PRO A O 1
ATOM 2713 N N . PHE A 1 360 ? -18.550 4.726 6.091 1.00 22.52 360 PHE A N 1
ATOM 2714 C CA . PHE A 1 360 ? -18.029 5.380 7.294 1.00 21.30 360 PHE A CA 1
ATOM 2715 C C . PHE A 1 360 ? -19.180 5.809 8.186 1.00 22.40 360 PHE A C 1
ATOM 2716 O O . PHE A 1 360 ? -19.356 7.003 8.447 1.00 21.36 360 PHE A O 1
ATOM 2724 N N . PRO A 1 361 ? -19.903 4.848 8.749 1.00 19.81 361 PRO A N 1
ATOM 2725 C CA . PRO A 1 361 ? -21.079 5.170 9.580 1.00 23.62 361 PRO A CA 1
ATOM 2726 C C . PRO A 1 361 ? -20.747 5.750 10.945 1.00 24.74 361 PRO A C 1
ATOM 2727 O O . PRO A 1 361 ? -21.656 6.283 11.597 1.00 22.09 361 PRO A O 1
ATOM 2731 N N . THR A 1 362 ? -19.506 5.659 11.414 1.00 20.95 362 THR A N 1
ATOM 2732 C CA . THR A 1 362 ? -19.192 6.153 12.731 1.00 24.24 362 THR A CA 1
ATOM 2733 C C . THR A 1 362 ? -19.251 7.675 12.752 1.00 23.08 362 THR A C 1
ATOM 2734 O O . THR A 1 362 ? -18.746 8.341 11.838 1.00 18.60 362 THR A O 1
ATOM 2738 N N . PRO A 1 363 ? -19.872 8.259 13.778 1.00 22.52 363 PRO A N 1
ATOM 2739 C CA . PRO A 1 363 ? -19.970 9.706 13.800 1.00 23.13 363 PRO A CA 1
ATOM 2740 C C . PRO A 1 363 ? -18.613 10.379 13.858 1.00 21.35 363 PRO A C 1
ATOM 2741 O O . PRO A 1 363 ? -17.665 9.862 14.461 1.00 20.47 363 PRO A O 1
ATOM 2745 N N . GLY A 1 364 ? -18.507 11.522 13.175 1.00 19.47 364 GLY A N 1
ATOM 2746 C CA . GLY A 1 364 ? -17.289 12.291 13.181 1.00 22.47 364 GLY A CA 1
ATOM 2747 C C . GLY A 1 364 ? -16.271 11.827 12.181 1.00 21.27 364 GLY A C 1
ATOM 2748 O O . GLY A 1 364 ? -15.150 12.364 12.160 1.00 15.79 364 GLY A O 1
ATOM 2749 N N . MET A 1 365 ? -16.630 10.857 11.361 1.00 18.72 365 MET A N 1
ATOM 2750 C CA . MET A 1 365 ? -15.732 10.360 10.340 1.00 21.11 365 MET A CA 1
ATOM 2751 C C . MET A 1 365 ? -16.409 10.276 8.974 1.00 22.33 365 MET A C 1
ATOM 2752 O O . MET A 1 365 ? -17.471 9.715 8.878 1.00 19.87 365 MET A O 1
ATOM 2757 N N . THR A 1 366 ? -15.799 10.851 7.938 1.00 17.52 366 THR A N 1
ATOM 2758 C CA . THR A 1 366 ? -16.278 10.753 6.576 1.00 20.74 366 THR A CA 1
ATOM 2759 C C . THR A 1 366 ? -15.129 10.253 5.733 1.00 19.44 366 THR A C 1
ATOM 2760 O O . THR A 1 366 ? -13.974 10.159 6.187 1.00 16.60 366 THR A O 1
ATOM 2764 N N . GLY A 1 367 ? -15.440 9.896 4.496 1.00 17.81 367 GLY A N 1
ATOM 2765 C CA . GLY A 1 367 ? -14.369 9.496 3.614 1.00 21.93 367 GLY A CA 1
ATOM 2766 C C . GLY A 1 367 ? -14.869 9.017 2.282 1.00 24.05 367 GLY A C 1
ATOM 2767 O O . GLY A 1 367 ? -16.072 8.918 2.034 1.00 20.97 367 GLY A O 1
ATOM 2768 N N . GLY A 1 368 ? -13.912 8.687 1.436 1.00 19.07 368 GLY A N 1
ATOM 2769 C CA . GLY A 1 368 ? -14.240 8.288 0.088 1.00 21.39 368 GLY A CA 1
ATOM 2770 C C . GLY A 1 368 ? -13.080 7.557 -0.530 1.00 21.67 368 GLY A C 1
ATOM 2771 O O . GLY A 1 368 ? -11.922 7.823 -0.208 1.00 16.88 368 GLY A O 1
ATOM 2772 N N . GLU A 1 369 ? -13.387 6.674 -1.473 1.00 19.79 369 GLU A N 1
ATOM 2773 C CA . GLU A 1 369 ? -12.352 5.901 -2.142 1.00 21.14 369 GLU A CA 1
ATOM 2774 C C . GLU A 1 369 ? -11.581 6.777 -3.125 1.00 18.22 369 GLU A C 1
ATOM 2775 O O . GLU A 1 369 ? -12.161 7.612 -3.820 1.00 17.53 369 GLU A O 1
ATOM 2781 N N . ILE A 1 370 ? -10.271 6.541 -3.216 1.00 14.51 370 ILE A N 1
ATOM 2782 C CA . ILE A 1 370 ? -9.390 7.146 -4.197 1.00 17.58 370 ILE A CA 1
ATOM 2783 C C . ILE A 1 370 ? -9.392 6.197 -5.395 1.00 19.69 370 ILE A C 1
ATOM 2784 O O . ILE A 1 370 ? -9.228 4.992 -5.229 1.00 17.46 370 ILE A O 1
ATOM 2789 N N . GLU A 1 371 ? -9.662 6.725 -6.587 1.00 21.74 371 GLU A N 1
ATOM 2790 C CA . GLU A 1 371 ? -9.514 5.908 -7.800 1.00 27.75 371 GLU A CA 1
ATOM 2791 C C . GLU A 1 371 ? -8.029 5.718 -8.161 1.00 25.45 371 GLU A C 1
ATOM 2792 O O . GLU A 1 371 ? -7.341 6.720 -8.388 1.00 22.82 371 GLU A O 1
ATOM 2798 N N . VAL A 1 372 ? -7.561 4.451 -8.141 1.00 23.69 372 VAL A N 1
ATOM 2799 C CA . VAL A 1 372 ? -6.136 4.051 -8.150 1.00 29.51 372 VAL A CA 1
ATOM 2800 C C . VAL A 1 372 ? -5.826 3.160 -9.350 1.00 29.38 372 VAL A C 1
ATOM 2801 O O . VAL A 1 372 ? -6.570 2.226 -9.649 1.00 26.71 372 VAL A O 1
ATOM 2805 N N . LEU A 1 373 ? -4.671 3.396 -9.970 1.00 24.02 373 LEU A N 1
ATOM 2806 C CA . LEU A 1 373 ? -4.155 2.513 -11.012 1.00 26.88 373 LEU A CA 1
ATOM 2807 C C . LEU A 1 373 ? -4.118 1.063 -10.550 1.00 22.69 373 LEU A C 1
ATOM 2808 O O . LEU A 1 373 ? -3.637 0.732 -9.459 1.00 23.79 373 LEU A O 1
ATOM 2813 N N . GLY A 1 374 ? -4.593 0.191 -11.405 1.00 22.99 374 GLY A N 1
ATOM 2814 C CA . GLY A 1 374 ? -4.450 -1.217 -11.176 1.00 26.83 374 GLY A CA 1
ATOM 2815 C C . GLY A 1 374 ? -5.589 -1.734 -10.325 1.00 24.06 374 GLY A C 1
ATOM 2816 O O . GLY A 1 374 ? -6.655 -1.148 -10.277 1.00 22.50 374 GLY A O 1
ATOM 2817 N N . TYR A 1 375 ? -5.350 -2.847 -9.642 1.00 20.88 375 TYR A N 1
ATOM 2818 C CA . TYR A 1 375 ? -6.367 -3.445 -8.784 1.00 25.26 375 TYR A CA 1
ATOM 2819 C C . TYR A 1 375 ? -5.920 -3.322 -7.339 1.00 22.95 375 TYR A C 1
ATOM 2820 O O . TYR A 1 375 ? -4.871 -3.851 -6.951 1.00 17.31 375 TYR A O 1
ATOM 2829 N N . ARG A 1 376 ? -6.738 -2.614 -6.529 1.00 18.98 376 ARG A N 1
ATOM 2830 C CA . ARG A 1 376 ? -6.454 -2.440 -5.128 1.00 19.42 376 ARG A CA 1
ATOM 2831 C C . ARG A 1 376 ? -7.579 -3.116 -4.369 1.00 21.89 376 ARG A C 1
ATOM 2832 O O . ARG A 1 376 ? -8.677 -2.554 -4.220 1.00 20.05 376 ARG A O 1
ATOM 2840 N N . GLY A 1 377 ? -7.325 -4.356 -3.944 1.00 17.77 377 GLY A N 1
ATOM 2841 C CA . GLY A 1 377 ? -8.339 -5.190 -3.367 1.00 20.05 377 GLY A CA 1
ATOM 2842 C C . GLY A 1 377 ? -8.749 -4.866 -1.927 1.00 19.85 377 GLY A C 1
ATOM 2843 O O . GLY A 1 377 ? -9.721 -5.423 -1.446 1.00 15.01 377 GLY A O 1
ATOM 2844 N N . MET A 1 378 ? -7.992 -4.034 -1.198 1.00 19.37 378 MET A N 1
ATOM 2845 C CA . MET A 1 378 ? -8.518 -3.490 0.056 1.00 22.86 378 MET A CA 1
ATOM 2846 C C . MET A 1 378 ? -9.006 -2.051 -0.098 1.00 20.42 378 MET A C 1
ATOM 2847 O O . MET A 1 378 ? -9.739 -1.562 0.776 1.00 17.96 378 MET A O 1
ATOM 2852 N N . LYS A 1 379 ? -8.677 -1.420 -1.243 1.00 18.64 379 LYS A N 1
ATOM 2853 C CA . LYS A 1 379 ? -8.999 -0.035 -1.633 1.00 18.99 379 LYS A CA 1
ATOM 2854 C C . LYS A 1 379 ? -8.253 0.955 -0.740 1.00 18.74 379 LYS A C 1
ATOM 2855 O O . LYS A 1 379 ? -7.833 0.601 0.364 1.00 15.95 379 LYS A O 1
ATOM 2861 N N . GLU A 1 380 ? -8.068 2.168 -1.233 1.00 16.78 380 GLU A N 1
ATOM 2862 C CA . GLU A 1 380 ? -7.440 3.250 -0.475 1.00 17.68 380 GLU A CA 1
ATOM 2863 C C . GLU A 1 380 ? -8.392 4.446 -0.428 1.00 17.70 380 GLU A C 1
ATOM 2864 O O . GLU A 1 380 ? -9.152 4.734 -1.386 1.00 13.33 380 GLU A O 1
ATOM 2870 N N . TYR A 1 381 ? -8.364 5.153 0.724 1.00 14.48 381 TYR A N 1
ATOM 2871 C CA . TYR A 1 381 ? -9.359 6.137 1.040 1.00 16.59 381 TYR A CA 1
ATOM 2872 C C . TYR A 1 381 ? -8.754 7.426 1.576 1.00 17.45 381 TYR A C 1
ATOM 2873 O O . TYR A 1 381 ? -7.760 7.441 2.292 1.00 13.40 381 TYR A O 1
ATOM 2882 N N . GLU A 1 382 ? -9.482 8.504 1.287 1.00 15.13 382 GLU A N 1
ATOM 2883 C CA . GLU A 1 382 ? -9.362 9.788 1.959 1.00 17.07 382 GLU A CA 1
ATOM 2884 C C . GLU A 1 382 ? -10.367 9.769 3.099 1.00 19.08 382 GLU A C 1
ATOM 2885 O O . GLU A 1 382 ? -11.533 9.383 2.913 1.00 16.11 382 GLU A O 1
ATOM 2891 N N . LEU A 1 383 ? -9.911 10.195 4.298 1.00 15.49 383 LEU A N 1
ATOM 2892 C CA . LEU A 1 383 ? -10.702 10.216 5.517 1.00 17.75 383 LEU A CA 1
ATOM 2893 C C . LEU A 1 383 ? -10.690 11.615 6.130 1.00 18.01 383 LEU A C 1
ATOM 2894 O O . LEU A 1 383 ? -9.654 12.289 6.165 1.00 16.79 383 LEU A O 1
ATOM 2899 N N . GLY A 1 384 ? -11.849 12.021 6.607 1.00 15.54 384 GLY A N 1
ATOM 2900 C CA . GLY A 1 384 ? -11.969 13.238 7.353 1.00 18.84 384 GLY A CA 1
ATOM 2901 C C . GLY A 1 384 ? -12.467 12.934 8.744 1.00 19.18 384 GLY A C 1
ATOM 2902 O O . GLY A 1 384 ? -13.426 12.200 8.928 1.00 17.32 384 GLY A O 1
ATOM 2903 N N . PHE A 1 385 ? -11.822 13.539 9.735 1.00 15.42 385 PHE A N 1
ATOM 2904 C CA . PHE A 1 385 ? -12.213 13.431 11.120 1.00 17.57 385 PHE A CA 1
ATOM 2905 C C . PHE A 1 385 ? -12.612 14.811 11.643 1.00 18.29 385 PHE A C 1
ATOM 2906 O O . PHE A 1 385 ? -11.847 15.768 11.478 1.00 15.34 385 PHE A O 1
ATOM 2914 N N . ASP A 1 386 ? -13.798 14.900 12.251 1.00 17.43 386 ASP A N 1
ATOM 2915 C CA . ASP A 1 386 ? -14.321 16.147 12.812 1.00 19.72 386 ASP A CA 1
ATOM 2916 C C . ASP A 1 386 ? -15.001 15.821 14.124 1.00 19.65 386 ASP A C 1
ATOM 2917 O O . ASP A 1 386 ? -16.172 15.422 14.178 1.00 18.62 386 ASP A O 1
ATOM 2922 N N . GLY A 1 387 ? -14.225 15.938 15.183 1.00 18.57 387 GLY A N 1
ATOM 2923 C CA . GLY A 1 387 ? -14.728 15.603 16.484 1.00 23.48 387 GLY A CA 1
ATOM 2924 C C . GLY A 1 387 ? -14.961 14.108 16.649 1.00 20.79 387 GLY A C 1
ATOM 2925 O O . GLY A 1 387 ? -15.868 13.702 17.390 1.00 18.32 387 GLY A O 1
ATOM 2926 N N . PHE A 1 388 ? -14.107 13.298 16.056 1.00 16.92 388 PHE A N 1
ATOM 2927 C CA . PHE A 1 388 ? -14.221 11.856 16.152 1.00 17.16 388 PHE A CA 1
ATOM 2928 C C . PHE A 1 388 ? -13.749 11.401 17.527 1.00 17.72 388 PHE A C 1
ATOM 2929 O O . PHE A 1 388 ? -12.641 11.729 17.941 1.00 15.19 388 PHE A O 1
ATOM 2937 N N . ARG A 1 389 ? -14.588 10.625 18.210 1.00 15.59 389 ARG A N 1
ATOM 2938 C CA . ARG A 1 389 ? -14.333 10.221 19.582 1.00 19.27 389 ARG A CA 1
ATOM 2939 C C . ARG A 1 389 ? -13.481 8.968 19.685 1.00 19.73 389 ARG A C 1
ATOM 2940 O O . ARG A 1 389 ? -13.723 7.964 18.992 1.00 15.19 389 ARG A O 1
ATOM 2948 N N . ILE A 1 390 ? -12.495 9.020 20.585 1.00 15.82 390 ILE A N 1
ATOM 2949 C CA . ILE A 1 390 ? -11.694 7.866 20.945 1.00 16.39 390 ILE A CA 1
ATOM 2950 C C . ILE A 1 390 ? -11.745 7.740 22.450 1.00 17.85 390 ILE A C 1
ATOM 2951 O O . ILE A 1 390 ? -11.458 8.691 23.172 1.00 15.33 390 ILE A O 1
ATOM 2956 N N . LYS A 1 391 ? -12.079 6.555 22.930 1.00 16.02 391 LYS A N 1
ATOM 2957 C CA . LYS A 1 391 ? -12.076 6.289 24.344 1.00 17.92 391 LYS A CA 1
ATOM 2958 C C . LYS A 1 391 ? -10.681 6.485 24.958 1.00 17.45 391 LYS A C 1
ATOM 2959 O O . LYS A 1 391 ? -9.673 6.106 24.387 1.00 14.90 391 LYS A O 1
ATOM 2965 N N . GLY A 1 392 ? -10.669 7.021 26.159 1.00 16.07 392 GLY A N 1
ATOM 2966 C CA . GLY A 1 392 ? -9.413 7.221 26.852 1.00 19.64 392 GLY A CA 1
ATOM 2967 C C . GLY A 1 392 ? -8.569 5.960 26.988 1.00 17.65 392 GLY A C 1
ATOM 2968 O O . GLY A 1 392 ? -7.343 6.013 26.887 1.00 15.06 392 GLY A O 1
ATOM 2969 N N . GLU A 1 393 ? -9.220 4.810 27.195 1.00 16.63 393 GLU A N 1
ATOM 2970 C CA . GLU A 1 393 ? -8.520 3.537 27.306 1.00 17.54 393 GLU A CA 1
ATOM 2971 C C . GLU A 1 393 ? -7.877 3.098 26.030 1.00 17.53 393 GLU A C 1
ATOM 2972 O O . GLU A 1 393 ? -7.151 2.084 26.010 1.00 14.84 393 GLU A O 1
ATOM 2978 N N . ASN A 1 394 ? -8.137 3.806 24.935 1.00 14.53 394 ASN A N 1
ATOM 2979 C CA . ASN A 1 394 ? -7.592 3.434 23.634 1.00 16.25 394 ASN A CA 1
ATOM 2980 C C . ASN A 1 394 ? -6.386 4.297 23.218 1.00 16.70 394 ASN A C 1
ATOM 2981 O O . ASN A 1 394 ? -5.836 4.097 22.128 1.00 13.66 394 ASN A O 1
ATOM 2986 N N . LEU A 1 395 ? -5.901 5.167 24.109 1.00 14.53 395 LEU A N 1
ATOM 2987 C CA . LEU A 1 395 ? -4.590 5.752 23.904 1.00 15.24 395 LEU A CA 1
ATOM 2988 C C . LEU A 1 395 ? -3.533 4.672 24.215 1.00 14.57 395 LEU A C 1
ATOM 2989 O O . LEU A 1 395 ? -3.426 4.234 25.361 1.00 13.80 395 LEU A O 1
ATOM 2994 N N . LEU A 1 396 ? -2.767 4.271 23.203 1.00 13.34 396 LEU A N 1
ATOM 2995 C CA . LEU A 1 396 ? -1.883 3.115 23.348 1.00 13.64 396 LEU A CA 1
ATOM 2996 C C . LEU A 1 396 ? -0.863 3.405 24.400 1.00 16.64 396 LEU A C 1
ATOM 2997 O O . LEU A 1 396 ? -0.123 4.390 24.296 1.00 13.66 396 LEU A O 1
ATOM 3002 N N . GLY A 1 397 ? -0.783 2.539 25.401 1.00 14.51 397 GLY A N 1
ATOM 3003 C CA . GLY A 1 397 ? 0.185 2.676 26.446 1.00 16.18 397 GLY A CA 1
ATOM 3004 C C . GLY A 1 397 ? -0.218 3.590 27.576 1.00 17.95 397 GLY A C 1
ATOM 3005 O O . GLY A 1 397 ? 0.461 3.618 28.606 1.00 15.18 397 GLY A O 1
ATOM 3006 N N . GLY A 1 398 ? -1.287 4.366 27.428 1.00 16.65 398 GLY A N 1
ATOM 3007 C CA . GLY A 1 398 ? -1.801 5.210 28.458 1.00 17.70 398 GLY A CA 1
ATOM 3008 C C . GLY A 1 398 ? -1.183 6.575 28.654 1.00 17.75 398 GLY A C 1
ATOM 3009 O O . GLY A 1 398 ? -1.768 7.381 29.401 1.00 17.95 398 GLY A O 1
ATOM 3010 N N . GLU A 1 399 ? -0.014 6.827 28.061 1.00 17.30 399 GLU A N 1
ATOM 3011 C CA . GLU A 1 399 ? 0.788 8.057 28.280 1.00 21.00 399 GLU A CA 1
ATOM 3012 C C . GLU A 1 399 ? 0.878 8.815 26.962 1.00 18.10 399 GLU A C 1
ATOM 3013 O O . GLU A 1 399 ? 1.421 8.255 26.004 1.00 15.28 399 GLU A O 1
ATOM 3019 N N . PRO A 1 400 ? 0.394 10.062 26.860 1.00 15.22 400 PRO A N 1
ATOM 3020 C CA . PRO A 1 400 ? 0.605 10.841 25.637 1.00 16.75 400 PRO A CA 1
ATOM 3021 C C . PRO A 1 400 ? 2.077 11.067 25.314 1.00 17.92 400 PRO A C 1
ATOM 3022 O O . PRO A 1 400 ? 2.918 11.144 26.216 1.00 14.54 400 PRO A O 1
ATOM 3026 N N . GLY A 1 401 ? 2.356 11.232 24.029 1.00 14.29 401 GLY A N 1
ATOM 3027 C CA . GLY A 1 401 ? 3.698 11.632 23.571 1.00 17.98 401 GLY A CA 1
ATOM 3028 C C . GLY A 1 401 ? 4.675 10.500 23.355 1.00 18.23 401 GLY A C 1
ATOM 3029 O O . GLY A 1 401 ? 5.908 10.729 23.337 1.00 15.85 401 GLY A O 1
ATOM 3030 N N . ARG A 1 402 ? 4.173 9.292 23.192 1.00 15.01 402 ARG A N 1
ATOM 3031 C CA . ARG A 1 402 ? 5.024 8.144 22.946 1.00 17.57 402 ARG A CA 1
ATOM 3032 C C . ARG A 1 402 ? 4.687 7.472 21.624 1.00 16.33 402 ARG A C 1
ATOM 3033 O O . ARG A 1 402 ? 5.228 6.447 21.317 1.00 12.28 402 ARG A O 1
ATOM 3041 N N . GLY A 1 403 ? 3.817 8.063 20.829 1.00 13.49 403 GLY A N 1
ATOM 3042 C CA . GLY A 1 403 ? 3.338 7.356 19.646 1.00 14.64 403 GLY A CA 1
ATOM 3043 C C . GLY A 1 403 ? 4.368 7.100 18.588 1.00 16.32 403 GLY A C 1
ATOM 3044 O O . GLY A 1 403 ? 4.345 6.058 17.925 1.00 12.23 403 GLY A O 1
ATOM 3045 N N . PHE A 1 404 ? 5.250 8.065 18.371 1.00 14.35 404 PHE A N 1
ATOM 3046 C CA . PHE A 1 404 ? 6.236 7.869 17.338 1.00 16.38 404 PHE A CA 1
ATOM 3047 C C . PHE A 1 404 ? 7.248 6.783 17.727 1.00 16.30 404 PHE A C 1
ATOM 3048 O O . PHE A 1 404 ? 7.560 5.889 16.900 1.00 13.55 404 PHE A O 1
ATOM 3056 N N . LYS A 1 405 ? 7.706 6.786 18.966 1.00 15.35 405 LYS A N 1
ATOM 3057 C CA . LYS A 1 405 ? 8.569 5.713 19.419 1.00 19.26 405 LYS A CA 1
ATOM 3058 C C . LYS A 1 405 ? 7.874 4.355 19.358 1.00 20.62 405 LYS A C 1
ATOM 3059 O O . LYS A 1 405 ? 8.491 3.353 18.977 1.00 17.48 405 LYS A O 1
ATOM 3065 N N . GLN A 1 406 ? 6.582 4.283 19.702 1.00 14.59 406 GLN A N 1
ATOM 3066 C CA . GLN A 1 406 ? 5.867 3.023 19.603 1.00 16.74 406 GLN A CA 1
ATOM 3067 C C . GLN A 1 406 ? 5.799 2.551 18.169 1.00 17.04 406 GLN A C 1
ATOM 3068 O O . GLN A 1 406 ? 5.977 1.348 17.897 1.00 14.55 406 GLN A O 1
ATOM 3074 N N . LEU A 1 407 ? 5.556 3.457 17.228 1.00 14.28 407 LEU A N 1
ATOM 3075 C CA . LEU A 1 407 ? 5.536 3.117 15.816 1.00 16.73 407 LEU A CA 1
ATOM 3076 C C . LEU A 1 407 ? 6.905 2.601 15.361 1.00 18.84 407 LEU A C 1
ATOM 3077 O O . LEU A 1 407 ? 7.001 1.606 14.594 1.00 14.19 407 LEU A O 1
ATOM 3082 N N . MET A 1 408 ? 7.974 3.227 15.848 1.00 17.10 408 MET A N 1
ATOM 3083 C CA . MET A 1 408 ? 9.310 2.797 15.414 1.00 19.61 408 MET A CA 1
ATOM 3084 C C . MET A 1 408 ? 9.616 1.375 15.864 1.00 18.89 408 MET A C 1
ATOM 3085 O O . MET A 1 408 ? 10.405 0.674 15.180 1.00 15.73 408 MET A O 1
ATOM 3090 N N . GLU A 1 409 ? 8.992 0.885 16.937 1.00 17.11 409 GLU A N 1
ATOM 3091 C CA . GLU A 1 409 ? 9.188 -0.480 17.360 1.00 20.49 409 GLU A CA 1
ATOM 3092 C C . GLU A 1 409 ? 8.733 -1.485 16.298 1.00 21.15 409 GLU A C 1
ATOM 3093 O O . GLU A 1 409 ? 9.132 -2.670 16.339 1.00 19.78 409 GLU A O 1
ATOM 3099 N N . THR A 1 410 ? 7.903 -1.064 15.363 1.00 16.37 410 THR A N 1
ATOM 3100 C CA . THR A 1 410 ? 7.378 -1.955 14.346 1.00 16.33 410 THR A CA 1
ATOM 3101 C C . THR A 1 410 ? 8.149 -1.895 13.034 1.00 15.41 410 THR A C 1
ATOM 3102 O O . THR A 1 410 ? 7.849 -2.665 12.113 1.00 12.16 410 THR A O 1
ATOM 3106 N N . PHE A 1 411 ? 9.143 -1.024 12.949 1.00 13.45 411 PHE A N 1
ATOM 3107 C CA . PHE A 1 411 ? 9.788 -0.800 11.662 1.00 16.26 411 PHE A CA 1
ATOM 3108 C C . PHE A 1 411 ? 10.546 -2.016 11.163 1.00 16.07 411 PHE A C 1
ATOM 3109 O O . PHE A 1 411 ? 10.564 -2.274 9.960 1.00 12.13 411 PHE A O 1
ATOM 3117 N N . GLU A 1 412 ? 11.238 -2.744 12.044 1.00 14.55 412 GLU A N 1
ATOM 3118 C CA . GLU A 1 412 ? 11.920 -3.947 11.578 1.00 14.92 412 GLU A CA 1
ATOM 3119 C C . GLU A 1 412 ? 10.945 -4.901 10.902 1.00 17.55 412 GLU A C 1
ATOM 3120 O O . GLU A 1 412 ? 11.159 -5.360 9.769 1.00 13.35 412 GLU A O 1
ATOM 3126 N N . SER A 1 413 ? 9.831 -5.184 11.579 1.00 16.30 413 SER A N 1
ATOM 3127 C CA . SER A 1 413 ? 8.841 -6.078 11.013 1.00 17.46 413 SER A CA 1
ATOM 3128 C C . SER A 1 413 ? 8.212 -5.513 9.764 1.00 17.65 413 SER A C 1
ATOM 3129 O O . SER A 1 413 ? 7.970 -6.253 8.803 1.00 14.62 413 SER A O 1
ATOM 3132 N N . ALA A 1 414 ? 7.934 -4.215 9.739 1.00 14.85 414 ALA A N 1
ATOM 3133 C CA . ALA A 1 414 ? 7.318 -3.631 8.581 1.00 15.88 414 ALA A CA 1
ATOM 3134 C C . ALA A 1 414 ? 8.224 -3.756 7.363 1.00 16.18 414 ALA A C 1
ATOM 3135 O O . ALA A 1 414 ? 7.762 -4.027 6.222 1.00 12.12 414 ALA A O 1
ATOM 3137 N N . ARG A 1 415 ? 9.520 -3.541 7.572 1.00 13.61 415 ARG A N 1
ATOM 3138 C CA . ARG A 1 415 ? 10.452 -3.609 6.457 1.00 13.22 415 ARG A CA 1
ATOM 3139 C C . ARG A 1 415 ? 10.562 -5.057 5.965 1.00 14.35 415 ARG A C 1
ATOM 3140 O O . ARG A 1 415 ? 10.566 -5.314 4.750 1.00 10.35 415 ARG A O 1
ATOM 3148 N N . ILE A 1 416 ? 10.700 -6.002 6.914 1.00 12.25 416 ILE A N 1
ATOM 3149 C CA . ILE A 1 416 ? 10.750 -7.424 6.575 1.00 14.18 416 ILE A CA 1
ATOM 3150 C C . ILE A 1 416 ? 9.524 -7.832 5.771 1.00 16.21 416 ILE A C 1
ATOM 3151 O O . ILE A 1 416 ? 9.633 -8.541 4.766 1.00 11.02 416 ILE A O 1
ATOM 3156 N N . GLN A 1 417 ? 8.331 -7.410 6.221 1.00 13.33 417 GLN A N 1
ATOM 3157 C CA . GLN A 1 417 ? 7.097 -7.826 5.550 1.00 15.33 417 GLN A CA 1
ATOM 3158 C C . GLN A 1 417 ? 6.937 -7.159 4.193 1.00 14.26 417 GLN A C 1
ATOM 3159 O O . GLN A 1 417 ? 6.265 -7.689 3.305 1.00 10.81 417 GLN A O 1
ATOM 3165 N N . THR A 1 418 ? 7.501 -5.953 4.029 1.00 12.00 418 THR A N 1
ATOM 3166 C CA . THR A 1 418 ? 7.499 -5.310 2.736 1.00 13.13 418 THR A CA 1
ATOM 3167 C C . THR A 1 418 ? 8.400 -6.072 1.760 1.00 12.89 418 THR A C 1
ATOM 3168 O O . THR A 1 418 ? 8.047 -6.307 0.591 1.00 9.80 418 THR A O 1
ATOM 3172 N N . ALA A 1 419 ? 9.592 -6.436 2.227 1.00 11.08 419 ALA A N 1
ATOM 3173 C CA . ALA A 1 419 ? 10.458 -7.289 1.419 1.00 11.92 419 ALA A CA 1
ATOM 3174 C C . ALA A 1 419 ? 9.811 -8.624 1.077 1.00 13.19 419 ALA A C 1
ATOM 3175 O O . ALA A 1 419 ? 9.930 -9.094 -0.056 1.00 9.88 419 ALA A O 1
ATOM 3177 N N . ALA A 1 420 ? 9.096 -9.231 2.027 1.00 11.00 420 ALA A N 1
ATOM 3178 C CA . ALA A 1 420 ? 8.452 -10.493 1.740 1.00 11.37 420 ALA A CA 1
ATOM 3179 C C . ALA A 1 420 ? 7.370 -10.351 0.680 1.00 13.53 420 ALA A C 1
ATOM 3180 O O . ALA A 1 420 ? 7.227 -11.209 -0.188 1.00 10.38 420 ALA A O 1
ATOM 3182 N N . ARG A 1 421 ? 6.562 -9.274 0.742 1.00 11.05 421 ARG A N 1
ATOM 3183 C CA . ARG A 1 421 ? 5.555 -9.014 -0.287 1.00 13.13 421 ARG A CA 1
ATOM 3184 C C . ARG A 1 421 ? 6.252 -8.832 -1.623 1.00 13.33 421 ARG A C 1
ATOM 3185 O O . ARG A 1 421 ? 5.789 -9.320 -2.662 1.00 9.96 421 ARG A O 1
ATOM 3193 N N . ALA A 1 422 ? 7.353 -8.077 -1.619 1.00 11.64 422 ALA A N 1
ATOM 3194 C CA . ALA A 1 422 ? 8.057 -7.837 -2.885 1.00 12.39 422 ALA A CA 1
ATOM 3195 C C . ALA A 1 422 ? 8.590 -9.123 -3.487 1.00 13.30 422 ALA A C 1
ATOM 3196 O O . ALA A 1 422 ? 8.488 -9.327 -4.701 1.00 9.24 422 ALA A O 1
ATOM 3198 N N . VAL A 1 423 ? 9.167 -10.001 -2.657 1.00 11.22 423 VAL A N 1
ATOM 3199 C CA . VAL A 1 423 ? 9.633 -11.291 -3.133 1.00 12.19 423 VAL A CA 1
ATOM 3200 C C . VAL A 1 423 ? 8.493 -12.103 -3.765 1.00 14.22 423 VAL A C 1
ATOM 3201 O O . VAL A 1 423 ? 8.641 -12.692 -4.846 1.00 9.50 423 VAL A O 1
ATOM 3205 N N . GLY A 1 424 ? 7.337 -12.139 -3.107 1.00 10.74 424 GLY A N 1
ATOM 3206 C CA . GLY A 1 424 ? 6.188 -12.836 -3.652 1.00 13.59 424 GLY A CA 1
ATOM 3207 C C . GLY A 1 424 ? 5.695 -12.279 -4.974 1.00 12.80 424 GLY A C 1
ATOM 3208 O O . GLY A 1 424 ? 5.371 -13.029 -5.895 1.00 9.91 424 GLY A O 1
ATOM 3209 N N . VAL A 1 425 ? 5.637 -10.959 -5.084 1.00 11.92 425 VAL A N 1
ATOM 3210 C CA . VAL A 1 425 ? 5.230 -10.334 -6.341 1.00 13.49 425 VAL A CA 1
ATOM 3211 C C . VAL A 1 425 ? 6.237 -10.666 -7.438 1.00 13.43 425 VAL A C 1
ATOM 3212 O O . VAL A 1 425 ? 5.859 -11.009 -8.568 1.00 9.59 425 VAL A O 1
ATOM 3216 N N . ALA A 1 426 ? 7.537 -10.574 -7.110 1.00 10.75 426 ALA A N 1
ATOM 3217 C CA . ALA A 1 426 ? 8.590 -10.870 -8.093 1.00 12.50 426 ALA A CA 1
ATOM 3218 C C . ALA A 1 426 ? 8.505 -12.316 -8.558 1.00 11.66 426 ALA A C 1
ATOM 3219 O O . ALA A 1 426 ? 8.631 -12.598 -9.739 1.00 9.24 426 ALA A O 1
ATOM 3221 N N . GLN A 1 427 ? 8.265 -13.224 -7.613 1.00 11.08 427 GLN A N 1
ATOM 3222 C CA . GLN A 1 427 ? 8.112 -14.627 -7.940 1.00 12.61 427 GLN A CA 1
ATOM 3223 C C . GLN A 1 427 ? 6.931 -14.861 -8.854 1.00 12.64 427 GLN A C 1
ATOM 3224 O O . GLN A 1 427 ? 7.016 -15.659 -9.806 1.00 9.58 427 GLN A O 1
ATOM 3230 N N . SER A 1 428 ? 5.819 -14.171 -8.614 1.00 11.35 428 SER A N 1
ATOM 3231 C CA . SER A 1 428 ? 4.678 -14.272 -9.495 1.00 12.84 428 SER A CA 1
ATOM 3232 C C . SER A 1 428 ? 5.047 -13.840 -10.901 1.00 12.65 428 SER A C 1
ATOM 3233 O O . SER A 1 428 ? 4.668 -14.501 -11.879 1.00 10.22 428 SER A O 1
ATOM 3236 N N . ALA A 1 429 ? 5.741 -12.683 -11.028 1.00 11.08 429 ALA A N 1
ATOM 3237 C CA . ALA A 1 429 ? 6.093 -12.210 -12.347 1.00 12.45 429 ALA A CA 1
ATOM 3238 C C . ALA A 1 429 ? 6.961 -13.224 -13.071 1.00 12.30 429 ALA A C 1
ATOM 3239 O O . ALA A 1 429 ? 6.783 -13.455 -14.280 1.00 9.31 429 ALA A O 1
ATOM 3241 N N . ALA A 1 430 ? 7.931 -13.809 -12.370 1.00 10.54 430 ALA A N 1
ATOM 3242 C CA . ALA A 1 430 ? 8.824 -14.797 -12.983 1.00 12.75 430 ALA A CA 1
ATOM 3243 C C . ALA A 1 430 ? 8.052 -16.022 -13.451 1.00 13.13 430 ALA A C 1
ATOM 3244 O O . ALA A 1 430 ? 8.285 -16.541 -14.550 1.00 9.59 430 ALA A O 1
ATOM 3246 N N . GLU A 1 431 ? 7.117 -16.513 -12.634 1.00 11.14 431 GLU A N 1
ATOM 3247 C CA . GLU A 1 431 ? 6.342 -17.687 -13.006 1.00 13.90 431 GLU A CA 1
ATOM 3248 C C . GLU A 1 431 ? 5.419 -17.392 -14.192 1.00 13.49 431 GLU A C 1
ATOM 3249 O O . GLU A 1 431 ? 5.243 -18.239 -15.099 1.00 11.56 431 GLU A O 1
ATOM 3255 N N . ILE A 1 432 ? 4.761 -16.215 -14.186 1.00 12.01 432 ILE A N 1
ATOM 3256 C CA . ILE A 1 432 ? 3.896 -15.812 -15.276 1.00 14.12 432 ILE A CA 1
ATOM 3257 C C . ILE A 1 432 ? 4.720 -15.639 -16.547 1.00 14.24 432 ILE A C 1
ATOM 3258 O O . ILE A 1 432 ? 4.323 -16.080 -17.645 1.00 10.70 432 ILE A O 1
ATOM 3263 N N . GLY A 1 433 ? 5.884 -15.018 -16.427 1.00 11.87 433 GLY A N 1
ATOM 3264 C CA . GLY A 1 433 ? 6.743 -14.890 -17.591 1.00 15.39 433 GLY A CA 1
ATOM 3265 C C . GLY A 1 433 ? 7.224 -16.212 -18.136 1.00 13.57 433 GLY A C 1
ATOM 3266 O O . GLY A 1 433 ? 7.309 -16.401 -19.365 1.00 10.44 433 GLY A O 1
ATOM 3267 N N . MET A 1 434 ? 7.596 -17.123 -17.252 1.00 11.28 434 MET A N 1
ATOM 3268 C CA . MET A 1 434 ? 8.057 -18.429 -17.692 1.00 14.19 434 MET A CA 1
ATOM 3269 C C . MET A 1 434 ? 6.964 -19.197 -18.420 1.00 14.28 434 MET A C 1
ATOM 3270 O O . MET A 1 434 ? 7.208 -19.779 -19.440 1.00 11.35 434 MET A O 1
ATOM 3275 N N . ARG A 1 435 ? 5.755 -19.170 -17.896 1.00 11.68 435 ARG A N 1
ATOM 3276 C CA . ARG A 1 435 ? 4.652 -19.874 -18.527 1.00 15.62 435 ARG A CA 1
ATOM 3277 C C . ARG A 1 435 ? 4.460 -19.373 -19.942 1.00 15.28 435 ARG A C 1
ATOM 3278 O O . ARG A 1 435 ? 4.349 -20.164 -20.904 1.00 11.46 435 ARG A O 1
ATOM 3286 N N . TYR A 1 436 ? 4.462 -18.055 -20.110 1.00 12.08 436 TYR A N 1
ATOM 3287 C CA . TYR A 1 436 ? 4.231 -17.470 -21.428 1.00 13.46 436 TYR A CA 1
ATOM 3288 C C . TYR A 1 436 ? 5.413 -17.774 -22.356 1.00 14.00 436 TYR A C 1
ATOM 3289 O O . TYR A 1 436 ? 5.247 -18.060 -23.547 1.00 10.68 436 TYR A O 1
ATOM 3298 N N . ALA A 1 437 ? 6.616 -17.700 -21.830 1.00 12.05 437 ALA A N 1
ATOM 3299 C CA . ALA A 1 437 ? 7.822 -17.957 -22.630 1.00 13.78 437 ALA A CA 1
ATOM 3300 C C . ALA A 1 437 ? 7.889 -19.373 -23.176 1.00 14.07 437 ALA A C 1
ATOM 3301 O O . ALA A 1 437 ? 8.448 -19.611 -24.252 1.00 11.15 437 ALA A O 1
ATOM 3303 N N . VAL A 1 438 ? 7.333 -20.337 -22.441 1.00 12.51 438 VAL A N 1
ATOM 3304 C CA . VAL A 1 438 ? 7.294 -21.716 -22.892 1.00 14.07 438 VAL A CA 1
ATOM 3305 C C . VAL A 1 438 ? 6.128 -21.919 -23.853 1.00 16.19 438 VAL A C 1
ATOM 3306 O O . VAL A 1 438 ? 6.260 -22.596 -24.886 1.00 14.73 438 VAL A O 1
ATOM 3310 N N . ASP A 1 439 ? 4.960 -21.360 -23.537 1.00 12.57 439 ASP A N 1
ATOM 3311 C CA . ASP A 1 439 ? 3.742 -21.644 -24.299 1.00 15.77 439 ASP A CA 1
ATOM 3312 C C . ASP A 1 439 ? 3.673 -20.868 -25.628 1.00 16.09 439 ASP A C 1
ATOM 3313 O O . ASP A 1 439 ? 3.132 -21.374 -26.627 1.00 14.86 439 ASP A O 1
ATOM 3318 N N . ARG A 1 440 ? 4.229 -19.661 -25.658 1.00 13.35 440 ARG A N 1
ATOM 3319 C CA . ARG A 1 440 ? 4.153 -18.825 -26.849 1.00 14.86 440 ARG A CA 1
ATOM 3320 C C . ARG A 1 440 ? 5.204 -19.225 -27.850 1.00 14.98 440 ARG A C 1
ATOM 3321 O O . ARG A 1 440 ? 6.394 -19.221 -27.553 1.00 11.13 440 ARG A O 1
ATOM 3329 N N . LYS A 1 441 ? 4.774 -19.502 -29.081 1.00 13.06 441 LYS A N 1
ATOM 3330 C CA . LYS A 1 441 ? 5.660 -19.740 -30.196 1.00 15.13 441 LYS A CA 1
ATOM 3331 C C . LYS A 1 441 ? 5.818 -18.486 -31.046 1.00 14.51 441 LYS A C 1
ATOM 3332 O O . LYS A 1 441 ? 4.847 -17.755 -31.277 1.00 11.56 441 LYS A O 1
ATOM 3338 N N . GLN A 1 442 ? 7.025 -18.261 -31.515 1.00 13.37 442 GLN A N 1
ATOM 3339 C CA . GLN A 1 442 ? 7.264 -17.245 -32.529 1.00 14.88 442 GLN A CA 1
ATOM 3340 C C . GLN A 1 442 ? 8.563 -17.589 -33.219 1.00 15.05 442 GLN A C 1
ATOM 3341 O O . GLN A 1 442 ? 9.492 -18.111 -32.608 1.00 11.90 442 GLN A O 1
ATOM 3347 N N . PHE A 1 443 ? 8.582 -17.404 -34.535 1.00 14.13 443 PHE A N 1
ATOM 3348 C CA . PHE A 1 443 ? 9.708 -17.822 -35.342 1.00 15.30 443 PHE A CA 1
ATOM 3349 C C . PHE A 1 443 ? 9.933 -19.331 -35.251 1.00 16.94 443 PHE A C 1
ATOM 3350 O O . PHE A 1 443 ? 11.083 -19.817 -35.398 1.00 16.59 443 PHE A O 1
ATOM 3358 N N . GLY A 1 444 ? 8.876 -20.080 -35.006 1.00 14.69 444 GLY A N 1
ATOM 3359 C CA . GLY A 1 444 ? 8.929 -21.530 -35.065 1.00 19.72 444 GLY A CA 1
ATOM 3360 C C . GLY A 1 444 ? 9.372 -22.219 -33.805 1.00 20.82 444 GLY A C 1
ATOM 3361 O O . GLY A 1 444 ? 9.597 -23.438 -33.817 1.00 16.37 444 GLY A O 1
ATOM 3362 N N . LYS A 1 445 ? 9.490 -21.498 -32.706 1.00 15.13 445 LYS A N 1
ATOM 3363 C CA . LYS A 1 445 ? 9.938 -22.106 -31.477 1.00 16.66 445 LYS A CA 1
ATOM 3364 C C . LYS A 1 445 ? 9.343 -21.341 -30.314 1.00 14.92 445 LYS A C 1
ATOM 3365 O O . LYS A 1 445 ? 8.831 -20.223 -30.493 1.00 11.02 445 LYS A O 1
ATOM 3371 N N . SER A 1 446 ? 9.421 -21.913 -29.107 1.00 12.89 446 SER A N 1
ATOM 3372 C CA . SER A 1 446 ? 9.023 -21.170 -27.942 1.00 13.79 446 SER A CA 1
ATOM 3373 C C . SER A 1 446 ? 9.948 -19.979 -27.715 1.00 12.58 446 SER A C 1
ATOM 3374 O O . SER A 1 446 ? 11.152 -20.021 -27.957 1.00 11.00 446 SER A O 1
ATOM 3377 N N . LEU A 1 447 ? 9.346 -18.915 -27.185 1.00 11.19 447 LEU A N 1
ATOM 3378 C CA . LEU A 1 447 ? 10.082 -17.681 -26.907 1.00 13.04 447 LEU A CA 1
ATOM 3379 C C . LEU A 1 447 ? 11.308 -17.916 -26.025 1.00 12.85 447 LEU A C 1
ATOM 3380 O O . LEU A 1 447 ? 12.309 -17.245 -26.187 1.00 10.22 447 LEU A O 1
ATOM 3385 N N . ILE A 1 448 ? 11.207 -18.864 -25.086 1.00 11.41 448 ILE A N 1
ATOM 3386 C CA . ILE A 1 448 ? 12.285 -19.102 -24.153 1.00 15.83 448 ILE A CA 1
ATOM 3387 C C . ILE A 1 448 ? 13.545 -19.585 -24.845 1.00 14.51 448 ILE A C 1
ATOM 3388 O O . ILE A 1 448 ? 14.610 -19.587 -24.254 1.00 11.92 448 ILE A O 1
ATOM 3393 N N . GLU A 1 449 ? 13.477 -19.989 -26.124 1.00 11.98 449 GLU A N 1
ATOM 3394 C CA . GLU A 1 449 ? 14.663 -20.353 -26.838 1.00 14.54 449 GLU A CA 1
ATOM 3395 C C . GLU A 1 449 ? 15.517 -19.156 -27.266 1.00 15.01 449 GLU A C 1
ATOM 3396 O O . GLU A 1 449 ? 16.682 -19.328 -27.677 1.00 11.18 449 GLU A O 1
ATOM 3402 N N . PHE A 1 450 ? 15.007 -17.936 -27.169 1.00 11.23 450 PHE A N 1
ATOM 3403 C CA . PHE A 1 450 ? 15.736 -16.754 -27.534 1.00 14.20 450 PHE A CA 1
ATOM 3404 C C . PHE A 1 450 ? 16.399 -16.178 -26.300 1.00 12.58 450 PHE A C 1
ATOM 3405 O O . PHE A 1 450 ? 15.713 -15.922 -25.294 1.00 9.49 450 PHE A O 1
ATOM 3413 N N . PRO A 1 451 ? 17.705 -15.911 -26.354 1.00 11.11 451 PRO A N 1
ATOM 3414 C CA . PRO A 1 451 ? 18.358 -15.356 -25.151 1.00 13.07 451 PRO A CA 1
ATOM 3415 C C . PRO A 1 451 ? 17.763 -14.096 -24.587 1.00 13.88 451 PRO A C 1
ATOM 3416 O O . PRO A 1 451 ? 17.765 -13.922 -23.351 1.00 10.80 451 PRO A O 1
ATOM 3420 N N . ARG A 1 452 ? 17.230 -13.185 -25.375 1.00 11.40 452 ARG A N 1
ATOM 3421 C CA . ARG A 1 452 ? 16.622 -12.005 -24.766 1.00 14.27 452 ARG A CA 1
ATOM 3422 C C . ARG A 1 452 ? 15.438 -12.341 -23.886 1.00 16.42 452 ARG A C 1
ATOM 3423 O O . ARG A 1 452 ? 15.020 -11.501 -23.078 1.00 14.49 452 ARG A O 1
ATOM 3431 N N . VAL A 1 453 ? 14.794 -13.459 -24.096 1.00 11.26 453 VAL A N 1
ATOM 3432 C CA . VAL A 1 453 ? 13.687 -13.923 -23.270 1.00 12.35 453 VAL A CA 1
ATOM 3433 C C . VAL A 1 453 ? 14.239 -14.728 -22.078 1.00 12.54 453 VAL A C 1
ATOM 3434 O O . VAL A 1 453 ? 13.962 -14.432 -20.905 1.00 9.26 453 VAL A O 1
ATOM 3438 N N . ALA A 1 454 ? 15.035 -15.750 -22.392 1.00 10.62 454 ALA A N 1
ATOM 3439 C CA . ALA A 1 454 ? 15.601 -16.592 -21.348 1.00 12.51 454 ALA A CA 1
ATOM 3440 C C . ALA A 1 454 ? 16.453 -15.806 -20.372 1.00 13.43 454 ALA A C 1
ATOM 3441 O O . ALA A 1 454 ? 16.454 -16.111 -19.163 1.00 10.17 454 ALA A O 1
ATOM 3443 N N . ASP A 1 455 ? 17.223 -14.825 -20.845 1.00 11.12 455 ASP A N 1
ATOM 3444 C CA . ASP A 1 455 ? 18.062 -14.047 -19.964 1.00 12.27 455 ASP A CA 1
ATOM 3445 C C . ASP A 1 455 ? 17.231 -13.238 -18.980 1.00 12.28 455 ASP A C 1
ATOM 3446 O O . ASP A 1 455 ? 17.647 -13.059 -17.819 1.00 9.14 455 ASP A O 1
ATOM 3451 N N . LYS A 1 456 ? 16.088 -12.716 -19.415 1.00 10.62 456 LYS A N 1
ATOM 3452 C CA . LYS A 1 456 ? 15.249 -11.970 -18.503 1.00 12.91 456 LYS A CA 1
ATOM 3453 C C . LYS A 1 456 ? 14.800 -12.859 -17.350 1.00 12.81 456 LYS A C 1
ATOM 3454 O O . LYS A 1 456 ? 14.829 -12.471 -16.177 1.00 9.55 456 LYS A O 1
ATOM 3460 N N . LEU A 1 457 ? 14.448 -14.095 -17.692 1.00 11.42 457 LEU A N 1
ATOM 3461 C CA . LEU A 1 457 ? 13.916 -15.037 -16.700 1.00 12.84 457 LEU A CA 1
ATOM 3462 C C . LEU A 1 457 ? 15.044 -15.499 -15.780 1.00 12.68 457 LEU A C 1
ATOM 3463 O O . LEU A 1 457 ? 14.846 -15.615 -14.555 1.00 9.31 457 LEU A O 1
ATOM 3468 N N . ALA A 1 458 ? 16.218 -15.779 -16.342 1.00 11.16 458 ALA A N 1
ATOM 3469 C CA . ALA A 1 458 ? 17.369 -16.166 -15.531 1.00 14.28 458 ALA A CA 1
ATOM 3470 C C . ALA A 1 458 ? 17.709 -15.092 -14.512 1.00 13.57 458 ALA A C 1
ATOM 3471 O O . ALA A 1 458 ? 17.926 -15.366 -13.322 1.00 9.66 458 ALA A O 1
ATOM 3473 N N . MET A 1 459 ? 17.722 -13.850 -14.958 1.00 11.13 459 MET A N 1
ATOM 3474 C CA . MET A 1 459 ? 18.071 -12.765 -14.062 1.00 13.10 459 MET A CA 1
ATOM 3475 C C . MET A 1 459 ? 17.010 -12.568 -12.996 1.00 12.74 459 MET A C 1
ATOM 3476 O O . MET A 1 459 ? 17.354 -12.233 -11.843 1.00 10.06 459 MET A O 1
ATOM 3481 N N . MET A 1 460 ? 15.735 -12.842 -13.302 1.00 10.82 460 MET A N 1
ATOM 3482 C CA . MET A 1 460 ? 14.699 -12.838 -12.273 1.00 14.06 460 MET A CA 1
ATOM 3483 C C . MET A 1 460 ? 15.012 -13.875 -11.211 1.00 13.66 460 MET A C 1
ATOM 3484 O O . MET A 1 460 ? 14.916 -13.607 -10.002 1.00 10.47 460 MET A O 1
ATOM 3489 N N . ALA A 1 461 ? 15.317 -15.086 -11.612 1.00 11.55 461 ALA A N 1
ATOM 3490 C CA . ALA A 1 461 ? 15.553 -16.125 -10.629 1.00 13.16 461 ALA A CA 1
ATOM 3491 C C . ALA A 1 461 ? 16.721 -15.768 -9.722 1.00 12.45 461 ALA A C 1
ATOM 3492 O O . ALA A 1 461 ? 16.694 -16.035 -8.506 1.00 9.61 461 ALA A O 1
ATOM 3494 N N . VAL A 1 462 ? 17.760 -15.186 -10.294 1.00 10.56 462 VAL A N 1
ATOM 3495 C CA . VAL A 1 462 ? 18.938 -14.783 -9.542 1.00 12.72 462 VAL A CA 1
ATOM 3496 C C . VAL A 1 462 ? 18.565 -13.704 -8.531 1.00 12.41 462 VAL A C 1
ATOM 3497 O O . VAL A 1 462 ? 18.857 -13.817 -7.332 1.00 9.47 462 VAL A O 1
ATOM 3501 N N . GLU A 1 463 ? 17.950 -12.609 -9.009 1.00 10.64 463 GLU A N 1
ATOM 3502 C CA . GLU A 1 463 ? 17.689 -11.480 -8.134 1.00 13.10 463 GLU A CA 1
ATOM 3503 C C . GLU A 1 463 ? 16.644 -11.841 -7.089 1.00 12.10 463 GLU A C 1
ATOM 3504 O O . GLU A 1 463 ? 16.724 -11.359 -5.958 1.00 9.25 463 GLU A O 1
ATOM 3510 N N . ILE A 1 464 ? 15.654 -12.662 -7.457 1.00 9.99 464 ILE A N 1
ATOM 3511 C CA . ILE A 1 464 ? 14.679 -13.129 -6.497 1.00 11.88 464 ILE A CA 1
ATOM 3512 C C . ILE A 1 464 ? 15.386 -13.843 -5.357 1.00 12.06 464 ILE A C 1
ATOM 3513 O O . ILE A 1 464 ? 15.091 -13.621 -4.176 1.00 9.48 464 ILE A O 1
ATOM 3518 N N . MET A 1 465 ? 16.318 -14.748 -5.681 1.00 9.97 465 MET A N 1
ATOM 3519 C CA . MET A 1 465 ? 17.012 -15.477 -4.635 1.00 11.35 465 MET A CA 1
ATOM 3520 C C . MET A 1 465 ? 17.848 -14.563 -3.790 1.00 14.04 465 MET A C 1
ATOM 3521 O O . MET A 1 465 ? 17.900 -14.721 -2.578 1.00 9.77 465 MET A O 1
ATOM 3526 N N . ILE A 1 466 ? 18.502 -13.580 -4.412 1.00 10.51 466 ILE A N 1
ATOM 3527 C CA . ILE A 1 466 ? 19.292 -12.628 -3.643 1.00 12.41 466 ILE A CA 1
ATOM 3528 C C . ILE A 1 466 ? 18.401 -11.874 -2.651 1.00 13.37 466 ILE A C 1
ATOM 3529 O O . ILE A 1 466 ? 18.720 -11.733 -1.455 1.00 9.63 466 ILE A O 1
ATOM 3534 N N . ALA A 1 467 ? 17.291 -11.353 -3.142 1.00 10.25 467 ALA A N 1
ATOM 3535 C CA . ALA A 1 467 ? 16.368 -10.631 -2.270 1.00 12.45 467 ALA A CA 1
ATOM 3536 C C . ALA A 1 467 ? 15.761 -11.520 -1.196 1.00 12.38 467 ALA A C 1
ATOM 3537 O O . ALA A 1 467 ? 15.592 -11.105 -0.051 1.00 9.56 467 ALA A O 1
ATOM 3539 N N . ARG A 1 468 ? 15.472 -12.761 -1.539 1.00 11.09 468 ARG A N 1
ATOM 3540 C CA . ARG A 1 468 ? 14.932 -13.710 -0.582 1.00 13.66 468 ARG A CA 1
ATOM 3541 C C . ARG A 1 468 ? 15.937 -13.965 0.540 1.00 13.48 468 ARG A C 1
ATOM 3542 O O . ARG A 1 468 ? 15.589 -13.965 1.697 1.00 9.93 468 ARG A O 1
ATOM 3550 N N . GLN A 1 469 ? 17.203 -14.119 0.199 1.00 11.43 469 GLN A N 1
ATOM 3551 C CA . GLN A 1 469 ? 18.164 -14.428 1.247 1.00 13.36 469 GLN A CA 1
ATOM 3552 C C . GLN A 1 469 ? 18.456 -13.237 2.141 1.00 14.61 469 GLN A C 1
ATOM 3553 O O . GLN A 1 469 ? 18.771 -13.408 3.319 1.00 10.82 469 GLN A O 1
ATOM 3559 N N . LEU A 1 470 ? 18.415 -12.021 1.601 1.00 12.73 470 LEU A N 1
ATOM 3560 C CA . LEU A 1 470 ? 18.522 -10.823 2.438 1.00 13.90 470 LEU A CA 1
ATOM 3561 C C . LEU A 1 470 ? 17.343 -10.750 3.406 1.00 13.90 470 LEU A C 1
ATOM 3562 O O . LEU A 1 470 ? 17.493 -10.458 4.603 1.00 10.57 470 LEU A O 1
ATOM 3567 N N . THR A 1 471 ? 16.149 -11.069 2.909 1.00 12.40 471 THR A N 1
ATOM 3568 C CA . THR A 1 471 ? 14.944 -11.067 3.728 1.00 14.56 471 THR A CA 1
ATOM 3569 C C . THR A 1 471 ? 15.020 -12.122 4.822 1.00 14.69 471 THR A C 1
ATOM 3570 O O . THR A 1 471 ? 14.686 -11.879 5.987 1.00 11.29 471 THR A O 1
ATOM 3574 N N . TYR A 1 472 ? 15.420 -13.320 4.443 1.00 12.77 472 TYR A N 1
ATOM 3575 C CA . TYR A 1 472 ? 15.507 -14.405 5.411 1.00 13.87 472 TYR A CA 1
ATOM 3576 C C . TYR A 1 472 ? 16.583 -14.129 6.449 1.00 15.33 472 TYR A C 1
ATOM 3577 O O . TYR A 1 472 ? 16.407 -14.531 7.612 1.00 12.05 472 TYR A O 1
ATOM 3586 N N . PHE A 1 473 ? 17.693 -13.480 6.079 1.00 12.78 473 PHE A N 1
ATOM 3587 C CA . PHE A 1 473 ? 18.703 -13.093 7.074 1.00 14.94 473 PHE A CA 1
ATOM 3588 C C . PHE A 1 473 ? 18.119 -12.109 8.071 1.00 15.69 473 PHE A C 1
ATOM 3589 O O . PHE A 1 473 ? 18.316 -12.253 9.298 1.00 12.23 473 PHE A O 1
ATOM 3597 N N . SER A 1 474 ? 17.353 -11.154 7.577 1.00 13.26 474 SER A N 1
ATOM 3598 C CA . SER A 1 474 ? 16.763 -10.172 8.470 1.00 14.43 474 SER A CA 1
ATOM 3599 C C . SER A 1 474 ? 15.815 -10.852 9.446 1.00 15.22 474 SER A C 1
ATOM 3600 O O . SER A 1 474 ? 15.797 -10.531 10.639 1.00 12.17 474 SER A O 1
ATOM 3603 N N . ALA A 1 475 ? 14.999 -11.783 8.957 1.00 12.81 475 ALA A N 1
ATOM 3604 C CA . ALA A 1 475 ? 14.095 -12.530 9.797 1.00 13.19 475 ALA A CA 1
ATOM 3605 C C . ALA A 1 475 ? 14.827 -13.403 10.802 1.00 14.61 475 ALA A C 1
ATOM 3606 O O . ALA A 1 475 ? 14.393 -13.538 11.965 1.00 12.10 475 ALA A O 1
ATOM 3608 N N . TRP A 1 476 ? 15.939 -14.023 10.395 1.00 13.96 476 TRP A N 1
ATOM 3609 C CA . TRP A 1 476 ? 16.755 -14.838 11.288 1.00 16.25 476 TRP A CA 1
ATOM 3610 C C . TRP A 1 476 ? 17.229 -13.986 12.448 1.00 16.36 476 TRP A C 1
ATOM 3611 O O . TRP A 1 476 ? 17.164 -14.408 13.628 1.00 12.83 476 TRP A O 1
ATOM 3622 N N . GLU A 1 477 ? 17.740 -12.811 12.143 1.00 14.81 477 GLU A N 1
ATOM 3623 C CA . GLU A 1 477 ? 18.203 -11.890 13.185 1.00 16.18 477 GLU A CA 1
ATOM 3624 C C . GLU A 1 477 ? 17.059 -11.508 14.099 1.00 17.69 477 GLU A C 1
ATOM 3625 O O . GLU A 1 477 ? 17.189 -11.593 15.342 1.00 14.07 477 GLU A O 1
ATOM 3631 N N . LYS A 1 478 ? 15.913 -11.131 13.528 1.00 14.33 478 LYS A N 1
ATOM 3632 C CA . LYS A 1 478 ? 14.774 -10.749 14.359 1.00 15.31 478 LYS A CA 1
ATOM 3633 C C . LYS A 1 478 ? 14.347 -11.898 15.262 1.00 16.49 478 LYS A C 1
ATOM 3634 O O . LYS A 1 478 ? 13.953 -11.688 16.421 1.00 14.08 478 LYS A O 1
ATOM 3640 N N . ASP A 1 479 ? 14.341 -13.115 14.742 1.00 14.38 479 ASP A N 1
ATOM 3641 C CA . ASP A 1 479 ? 13.873 -14.265 15.494 1.00 16.29 479 ASP A CA 1
ATOM 3642 C C . ASP A 1 479 ? 14.819 -14.615 16.638 1.00 19.37 479 ASP A C 1
ATOM 3643 O O . ASP A 1 479 ? 14.407 -15.345 17.547 1.00 19.51 479 ASP A O 1
ATOM 3648 N N . HIS A 1 480 ? 16.040 -14.114 16.587 1.00 15.31 480 HIS A N 1
ATOM 3649 C CA . HIS A 1 480 ? 16.973 -14.255 17.697 1.00 21.44 480 HIS A CA 1
ATOM 3650 C C . HIS A 1 480 ? 16.999 -13.010 18.561 1.00 21.03 480 HIS A C 1
ATOM 3651 O O . HIS A 1 480 ? 17.865 -12.894 19.452 1.00 17.44 480 HIS A O 1
ATOM 3658 N N . GLY A 1 481 ? 16.099 -12.065 18.329 1.00 15.67 481 GLY A N 1
ATOM 3659 C CA . GLY A 1 481 ? 16.028 -10.833 19.100 1.00 18.29 481 GLY A CA 1
ATOM 3660 C C . GLY A 1 481 ? 17.130 -9.863 18.892 1.00 20.26 481 GLY A C 1
ATOM 3661 O O . GLY A 1 481 ? 17.331 -8.960 19.725 1.00 16.82 481 GLY A O 1
ATOM 3662 N N . ARG A 1 482 ? 17.869 -9.989 17.786 1.00 18.13 482 ARG A N 1
ATOM 3663 C CA . ARG A 1 482 ? 18.954 -9.085 17.490 1.00 20.05 482 ARG A CA 1
ATOM 3664 C C . ARG A 1 482 ? 18.464 -7.910 16.654 1.00 18.59 482 ARG A C 1
ATOM 3665 O O . ARG A 1 482 ? 17.513 -8.051 15.852 1.00 17.42 482 ARG A O 1
ATOM 3673 N N . ARG A 1 483 ? 19.142 -6.792 16.788 1.00 19.70 483 ARG A N 1
ATOM 3674 C CA . ARG A 1 483 ? 18.813 -5.608 16.011 1.00 23.66 483 ARG A CA 1
ATOM 3675 C C . ARG A 1 483 ? 19.045 -5.902 14.538 1.00 21.78 483 ARG A C 1
ATOM 3676 O O . ARG A 1 483 ? 20.045 -6.514 14.142 1.00 20.51 483 ARG A O 1
ATOM 3684 N N . CYS A 1 484 ? 18.079 -5.490 13.715 1.00 17.05 484 CYS A N 1
ATOM 3685 C CA . CYS A 1 484 ? 18.157 -5.815 12.290 1.00 20.43 484 CYS A CA 1
ATOM 3686 C C . CYS A 1 484 ? 17.505 -4.754 11.412 1.00 19.56 484 CYS A C 1
ATOM 3687 O O . CYS A 1 484 ? 17.092 -5.050 10.288 1.00 14.22 484 CYS A O 1
ATOM 3690 N N . ASP A 1 485 ? 17.443 -3.522 11.873 1.00 17.43 485 ASP A N 1
ATOM 3691 C CA . ASP A 1 485 ? 16.827 -2.483 11.101 1.00 19.28 485 ASP A CA 1
ATOM 3692 C C . ASP A 1 485 ? 17.579 -2.196 9.816 1.00 19.50 485 ASP A C 1
ATOM 3693 O O . ASP A 1 485 ? 16.934 -1.958 8.790 1.00 14.55 485 ASP A O 1
ATOM 3698 N N . LEU A 1 486 ? 18.918 -2.237 9.822 1.00 15.61 486 LEU A N 1
ATOM 3699 C CA . LEU A 1 486 ? 19.696 -2.012 8.610 1.00 21.03 486 LEU A CA 1
ATOM 3700 C C . LEU A 1 486 ? 19.430 -3.088 7.605 1.00 20.94 486 LEU A C 1
ATOM 3701 O O . LEU A 1 486 ? 19.117 -2.805 6.447 1.00 14.93 486 LEU A O 1
ATOM 3706 N N . GLU A 1 487 ? 19.555 -4.357 8.028 1.00 18.08 487 GLU A N 1
ATOM 3707 C CA . GLU A 1 487 ? 19.389 -5.470 7.112 1.00 20.19 487 GLU A CA 1
ATOM 3708 C C . GLU A 1 487 ? 17.962 -5.540 6.548 1.00 17.77 487 GLU A C 1
ATOM 3709 O O . GLU A 1 487 ? 17.755 -5.842 5.358 1.00 12.85 487 GLU A O 1
ATOM 3715 N N . ALA A 1 488 ? 16.976 -5.301 7.414 1.00 13.82 488 ALA A N 1
ATOM 3716 C CA . ALA A 1 488 ? 15.603 -5.322 6.949 1.00 14.99 488 ALA A CA 1
ATOM 3717 C C . ALA A 1 488 ? 15.358 -4.212 5.949 1.00 15.56 488 ALA A C 1
ATOM 3718 O O . ALA A 1 488 ? 14.615 -4.386 4.985 1.00 10.89 488 ALA A O 1
ATOM 3720 N N . GLY A 1 489 ? 15.950 -3.042 6.184 1.00 12.11 489 GLY A N 1
ATOM 3721 C CA . GLY A 1 489 ? 15.789 -1.941 5.257 1.00 13.68 489 GLY A CA 1
ATOM 3722 C C . GLY A 1 489 ? 16.405 -2.239 3.908 1.00 14.19 489 GLY A C 1
ATOM 3723 O O . GLY A 1 489 ? 15.891 -1.818 2.880 1.00 10.02 489 GLY A O 1
ATOM 3724 N N . MET A 1 490 ? 17.567 -2.893 3.925 1.00 11.81 490 MET A N 1
ATOM 3725 C CA . MET A 1 490 ? 18.236 -3.301 2.695 1.00 12.48 490 MET A CA 1
ATOM 3726 C C . MET A 1 490 ? 17.367 -4.269 1.913 1.00 14.12 490 MET A C 1
ATOM 3727 O O . MET A 1 490 ? 17.275 -4.228 0.689 1.00 10.79 490 MET A O 1
ATOM 3732 N N . ALA A 1 491 ? 16.751 -5.236 2.628 1.00 11.14 491 ALA A N 1
ATOM 3733 C CA . ALA A 1 491 ? 15.873 -6.195 1.965 1.00 13.95 491 ALA A CA 1
ATOM 3734 C C . ALA A 1 491 ? 14.702 -5.495 1.302 1.00 13.39 491 ALA A C 1
ATOM 3735 O O . ALA A 1 491 ? 14.317 -5.848 0.172 1.00 10.12 491 ALA A O 1
ATOM 3737 N N . LYS A 1 492 ? 14.115 -4.509 1.987 1.00 12.49 492 LYS A N 1
ATOM 3738 C CA . LYS A 1 492 ? 13.007 -3.746 1.438 1.00 14.12 492 LYS A CA 1
ATOM 3739 C C . LYS A 1 492 ? 13.442 -2.924 0.227 1.00 16.22 492 LYS A C 1
ATOM 3740 O O . LYS A 1 492 ? 12.742 -2.848 -0.800 1.00 11.19 492 LYS A O 1
ATOM 3746 N N . LEU A 1 493 ? 14.617 -2.315 0.310 1.00 11.83 493 LEU A N 1
ATOM 3747 C CA . LEU A 1 493 ? 15.129 -1.488 -0.765 1.00 13.96 493 LEU A CA 1
ATOM 3748 C C . LEU A 1 493 ? 15.373 -2.335 -2.001 1.00 13.92 493 LEU A C 1
ATOM 3749 O O . LEU A 1 493 ? 14.907 -2.036 -3.108 1.00 11.14 493 LEU A O 1
ATOM 3754 N N . LEU A 1 494 ? 16.151 -3.416 -1.854 1.00 11.46 494 LEU A N 1
ATOM 3755 C CA . LEU A 1 494 ? 16.424 -4.248 -3.017 1.00 13.47 494 LEU A CA 1
ATOM 3756 C C . LEU A 1 494 ? 15.181 -4.946 -3.514 1.00 14.00 494 LEU A C 1
ATOM 3757 O O . LEU A 1 494 ? 14.932 -5.052 -4.710 1.00 10.01 494 LEU A O 1
ATOM 3762 N N . GLY A 1 495 ? 14.389 -5.511 -2.591 1.00 11.06 495 GLY A N 1
ATOM 3763 C CA . GLY A 1 495 ? 13.270 -6.311 -3.020 1.00 13.24 495 GLY A CA 1
ATOM 3764 C C . GLY A 1 495 ? 12.271 -5.562 -3.879 1.00 13.18 495 GLY A C 1
ATOM 3765 O O . GLY A 1 495 ? 11.766 -6.099 -4.865 1.00 9.25 495 GLY A O 1
ATOM 3766 N N . ALA A 1 496 ? 11.956 -4.328 -3.508 1.00 10.73 496 ALA A N 1
ATOM 3767 C CA . ALA A 1 496 ? 11.014 -3.556 -4.315 1.00 12.11 496 ALA A CA 1
ATOM 3768 C C . ALA A 1 496 ? 11.537 -3.349 -5.712 1.00 13.19 496 ALA A C 1
ATOM 3769 O O . ALA A 1 496 ? 10.768 -3.414 -6.661 1.00 10.26 496 ALA A O 1
ATOM 3771 N N . ARG A 1 497 ? 12.832 -3.062 -5.851 1.00 10.80 497 ARG A N 1
ATOM 3772 C CA . ARG A 1 497 ? 13.396 -2.865 -7.172 1.00 12.90 497 ARG A CA 1
ATOM 3773 C C . ARG A 1 497 ? 13.351 -4.153 -7.966 1.00 12.90 497 ARG A C 1
ATOM 3774 O O . ARG A 1 497 ? 13.018 -4.169 -9.166 1.00 9.84 497 ARG A O 1
ATOM 3782 N N . VAL A 1 498 ? 13.707 -5.272 -7.340 1.00 10.45 498 VAL A N 1
ATOM 3783 C CA . VAL A 1 498 ? 13.710 -6.577 -8.015 1.00 11.78 498 VAL A CA 1
ATOM 3784 C C . VAL A 1 498 ? 12.326 -6.933 -8.530 1.00 11.85 498 VAL A C 1
ATOM 3785 O O . VAL A 1 498 ? 12.168 -7.404 -9.655 1.00 8.87 498 VAL A O 1
ATOM 3789 N N . ALA A 1 499 ? 11.301 -6.684 -7.741 1.00 10.21 499 ALA A N 1
ATOM 3790 C CA . ALA A 1 499 ? 9.961 -6.990 -8.161 1.00 10.92 499 ALA A CA 1
ATOM 3791 C C . ALA A 1 499 ? 9.513 -6.127 -9.328 1.00 12.48 499 ALA A C 1
ATOM 3792 O O . ALA A 1 499 ? 8.822 -6.586 -10.237 1.00 8.97 499 ALA A O 1
ATOM 3794 N N . TRP A 1 500 ? 9.830 -4.829 -9.262 1.00 10.17 500 TRP A N 1
ATOM 3795 C CA . TRP A 1 500 ? 9.483 -3.903 -10.363 1.00 11.83 500 TRP A CA 1
ATOM 3796 C C . TRP A 1 500 ? 10.154 -4.313 -11.670 1.00 12.10 500 TRP A C 1
ATOM 3797 O O . TRP A 1 500 ? 9.506 -4.389 -12.720 1.00 8.82 500 TRP A O 1
ATOM 3808 N N . ALA A 1 501 ? 11.459 -4.600 -11.611 1.00 10.68 501 ALA A N 1
ATOM 3809 C CA . ALA A 1 501 ? 12.151 -5.067 -12.796 1.00 11.93 501 ALA A CA 1
ATOM 3810 C C . ALA A 1 501 ? 11.617 -6.392 -13.311 1.00 12.50 501 ALA A C 1
ATOM 3811 O O . ALA A 1 501 ? 11.577 -6.621 -14.525 1.00 9.38 501 ALA A O 1
ATOM 3813 N N . ALA A 1 502 ? 11.245 -7.299 -12.405 1.00 10.70 502 ALA A N 1
ATOM 3814 C CA . ALA A 1 502 ? 10.726 -8.584 -12.809 1.00 11.94 502 ALA A CA 1
ATOM 3815 C C . ALA A 1 502 ? 9.396 -8.422 -13.514 1.00 12.19 502 ALA A C 1
ATOM 3816 O O . ALA A 1 502 ? 9.191 -8.997 -14.568 1.00 9.34 502 ALA A O 1
ATOM 3818 N N . ALA A 1 503 ? 8.513 -7.559 -13.003 1.00 10.21 503 ALA A N 1
ATOM 3819 C CA . ALA A 1 503 ? 7.224 -7.374 -13.622 1.00 11.93 503 ALA A CA 1
ATOM 3820 C C . ALA A 1 503 ? 7.398 -6.693 -14.979 1.00 11.23 503 ALA A C 1
ATOM 3821 O O . ALA A 1 503 ? 6.734 -7.056 -15.948 1.00 8.99 503 ALA A O 1
ATOM 3823 N N . ASP A 1 504 ? 8.294 -5.700 -15.052 1.00 10.09 504 ASP A N 1
ATOM 3824 C CA . ASP A 1 504 ? 8.530 -4.989 -16.313 1.00 12.09 504 ASP A CA 1
ATOM 3825 C C . ASP A 1 504 ? 9.013 -5.950 -17.399 1.00 12.12 504 ASP A C 1
ATOM 3826 O O . ASP A 1 504 ? 8.481 -5.986 -18.519 1.00 8.89 504 ASP A O 1
ATOM 3831 N N . ASN A 1 505 ? 10.036 -6.743 -17.077 1.00 10.25 505 ASN A N 1
ATOM 3832 C CA . ASN A 1 505 ? 10.550 -7.693 -18.055 1.00 11.59 505 ASN A CA 1
ATOM 3833 C C . ASN A 1 505 ? 9.594 -8.852 -18.344 1.00 12.11 505 ASN A C 1
ATOM 3834 O O . ASN A 1 505 ? 9.571 -9.364 -19.486 1.00 9.02 505 ASN A O 1
ATOM 3839 N N . ALA A 1 506 ? 8.821 -9.305 -17.362 1.00 9.75 506 ALA A N 1
ATOM 3840 C CA . ALA A 1 506 ? 7.850 -10.326 -17.671 1.00 12.57 506 ALA A CA 1
ATOM 3841 C C . ALA A 1 506 ? 6.767 -9.807 -18.605 1.00 12.66 506 ALA A C 1
ATOM 3842 O O . ALA A 1 506 ? 6.269 -10.561 -19.464 1.00 9.41 506 ALA A O 1
ATOM 3844 N N . LEU A 1 507 ? 6.383 -8.534 -18.460 1.00 10.34 507 LEU A N 1
ATOM 3845 C CA . LEU A 1 507 ? 5.440 -7.941 -19.398 1.00 12.17 507 LEU A CA 1
ATOM 3846 C C . LEU A 1 507 ? 6.037 -7.939 -20.807 1.00 11.85 507 LEU A C 1
ATOM 3847 O O . LEU A 1 507 ? 5.353 -8.276 -21.787 1.00 9.21 507 LEU A O 1
ATOM 3852 N N . GLN A 1 508 ? 7.308 -7.572 -20.907 1.00 10.08 508 GLN A N 1
ATOM 3853 C CA . GLN A 1 508 ? 7.970 -7.511 -22.212 1.00 11.56 508 GLN A CA 1
ATOM 3854 C C . GLN A 1 508 ? 7.835 -8.847 -22.936 1.00 12.62 508 GLN A C 1
ATOM 3855 O O . GLN A 1 508 ? 7.624 -8.910 -24.160 1.00 9.48 508 GLN A O 1
ATOM 3861 N N . ILE A 1 509 ? 8.041 -9.953 -22.206 1.00 11.53 509 ILE A N 1
ATOM 3862 C CA . ILE A 1 509 ? 7.992 -11.302 -22.772 1.00 11.86 509 ILE A CA 1
ATOM 3863 C C . ILE A 1 509 ? 6.623 -11.586 -23.383 1.00 12.37 509 ILE A C 1
ATOM 3864 O O . ILE A 1 509 ? 6.490 -12.353 -24.336 1.00 9.39 509 ILE A O 1
ATOM 3869 N N . HIS A 1 510 ? 5.557 -10.946 -22.857 1.00 11.11 510 HIS A N 1
ATOM 3870 C CA . HIS A 1 510 ? 4.225 -11.146 -23.403 1.00 13.10 510 HIS A CA 1
ATOM 3871 C C . HIS A 1 510 ? 3.973 -10.352 -24.683 1.00 12.94 510 HIS A C 1
ATOM 3872 O O . HIS A 1 510 ? 2.971 -10.594 -25.374 1.00 9.64 510 HIS A O 1
ATOM 3879 N N . GLY A 1 511 ? 4.800 -9.375 -25.000 1.00 11.69 511 GLY A N 1
ATOM 3880 C CA . GLY A 1 511 ? 4.466 -8.510 -26.117 1.00 14.12 511 GLY A CA 1
ATOM 3881 C C . GLY A 1 511 ? 3.165 -7.783 -25.856 1.00 13.69 511 GLY A C 1
ATOM 3882 O O . GLY A 1 511 ? 2.870 -7.341 -24.750 1.00 9.59 511 GLY A O 1
ATOM 3883 N N . GLY A 1 512 ? 2.400 -7.598 -26.920 1.00 12.20 512 GLY A N 1
ATOM 3884 C CA . GLY A 1 512 ? 1.184 -6.814 -26.805 1.00 14.25 512 GLY A CA 1
ATOM 3885 C C . GLY A 1 512 ? 0.241 -7.334 -25.755 1.00 15.08 512 GLY A C 1
ATOM 3886 O O . GLY A 1 512 ? -0.373 -6.554 -25.010 1.00 10.72 512 GLY A O 1
ATOM 3887 N N . ASN A 1 513 ? 0.142 -8.662 -25.654 1.00 12.22 513 ASN A N 1
ATOM 3888 C CA . ASN A 1 513 ? -0.737 -9.282 -24.671 1.00 12.57 513 ASN A CA 1
ATOM 3889 C C . ASN A 1 513 ? -0.415 -8.873 -23.245 1.00 14.80 513 ASN A C 1
ATOM 3890 O O . ASN A 1 513 ? -1.256 -9.011 -22.361 1.00 12.05 513 ASN A O 1
ATOM 3895 N N . GLY A 1 514 ? 0.786 -8.379 -22.990 1.00 11.81 514 GLY A N 1
ATOM 3896 C CA . GLY A 1 514 ? 1.111 -7.899 -21.667 1.00 13.71 514 GLY A CA 1
ATOM 3897 C C . GLY A 1 514 ? 0.240 -6.763 -21.177 1.00 15.52 514 GLY A C 1
ATOM 3898 O O . GLY A 1 514 ? 0.200 -6.495 -19.971 1.00 11.83 514 GLY A O 1
ATOM 3899 N N . PHE A 1 515 ? -0.395 -6.047 -22.081 1.00 13.02 515 PHE A N 1
ATOM 3900 C CA . PHE A 1 515 ? -1.275 -4.938 -21.702 1.00 15.67 515 PHE A CA 1
ATOM 3901 C C . PHE A 1 515 ? -2.725 -5.347 -21.555 1.00 17.95 515 PHE A C 1
ATOM 3902 O O . PHE A 1 515 ? -3.546 -4.511 -21.117 1.00 16.81 515 PHE A O 1
ATOM 3910 N N . ALA A 1 516 ? -3.097 -6.564 -21.919 1.00 15.54 516 ALA A N 1
ATOM 3911 C CA . ALA A 1 516 ? -4.477 -6.982 -21.846 1.00 19.00 516 ALA A CA 1
ATOM 3912 C C . ALA A 1 516 ? -4.796 -7.370 -20.413 1.00 21.19 516 ALA A C 1
ATOM 3913 O O . ALA A 1 516 ? -4.063 -8.132 -19.791 1.00 17.81 516 ALA A O 1
ATOM 3915 N N . LEU A 1 517 ? -5.917 -6.874 -19.903 1.00 22.88 517 LEU A N 1
ATOM 3916 C CA . LEU A 1 517 ? -6.248 -7.206 -18.513 1.00 29.68 517 LEU A CA 1
ATOM 3917 C C . LEU A 1 517 ? -6.475 -8.695 -18.326 1.00 29.81 517 LEU A C 1
ATOM 3918 O O . LEU A 1 517 ? -6.280 -9.222 -17.214 1.00 28.84 517 LEU A O 1
ATOM 3923 N N . GLU A 1 518 ? -6.882 -9.391 -19.392 1.00 27.45 518 GLU A N 1
ATOM 3924 C CA . GLU A 1 518 ? -6.974 -10.848 -19.376 1.00 31.66 518 GLU A CA 1
ATOM 3925 C C . GLU A 1 518 ? -5.695 -11.527 -18.918 1.00 29.70 518 GLU A C 1
ATOM 3926 O O . GLU A 1 518 ? -5.714 -12.672 -18.453 1.00 26.83 518 GLU A O 1
ATOM 3932 N N . TYR A 1 519 ? -4.557 -10.877 -19.125 1.00 21.73 519 TYR A N 1
ATOM 3933 C CA . TYR A 1 519 ? -3.289 -11.438 -18.762 1.00 22.64 519 TYR A CA 1
ATOM 3934 C C . TYR A 1 519 ? -2.913 -10.820 -17.401 1.00 18.52 519 TYR A C 1
ATOM 3935 O O . TYR A 1 519 ? -2.871 -9.588 -17.235 1.00 17.42 519 TYR A O 1
ATOM 3944 N N . ALA A 1 520 ? -2.613 -11.663 -16.466 1.00 15.16 520 ALA A N 1
ATOM 3945 C CA . ALA A 1 520 ? -2.350 -11.224 -15.109 1.00 17.27 520 ALA A CA 1
ATOM 3946 C C . ALA A 1 520 ? -1.172 -10.260 -15.004 1.00 14.96 520 ALA A C 1
ATOM 3947 O O . ALA A 1 520 ? -1.093 -9.465 -14.055 1.00 12.37 520 ALA A O 1
ATOM 3949 N N . ILE A 1 521 ? -0.213 -10.299 -15.929 1.00 13.75 521 ILE A N 1
ATOM 3950 C CA . ILE A 1 521 ? 0.979 -9.473 -15.816 1.00 14.49 521 ILE A CA 1
ATOM 3951 C C . ILE A 1 521 ? 0.645 -7.989 -15.826 1.00 14.97 521 ILE A C 1
ATOM 3952 O O . ILE A 1 521 ? 1.383 -7.207 -15.216 1.00 10.67 521 ILE A O 1
ATOM 3957 N N . SER A 1 522 ? -0.441 -7.583 -16.492 1.00 14.05 522 SER A N 1
ATOM 3958 C CA . SER A 1 522 ? -0.780 -6.176 -16.496 1.00 16.35 522 SER A CA 1
ATOM 3959 C C . SER A 1 522 ? -1.092 -5.674 -15.106 1.00 16.85 522 SER A C 1
ATOM 3960 O O . SER A 1 522 ? -0.754 -4.520 -14.743 1.00 16.25 522 SER A O 1
ATOM 3963 N N . ARG A 1 523 ? -1.783 -6.495 -14.330 1.00 12.96 523 ARG A N 1
ATOM 3964 C CA . ARG A 1 523 ? -2.059 -6.188 -12.933 1.00 14.21 523 ARG A CA 1
AT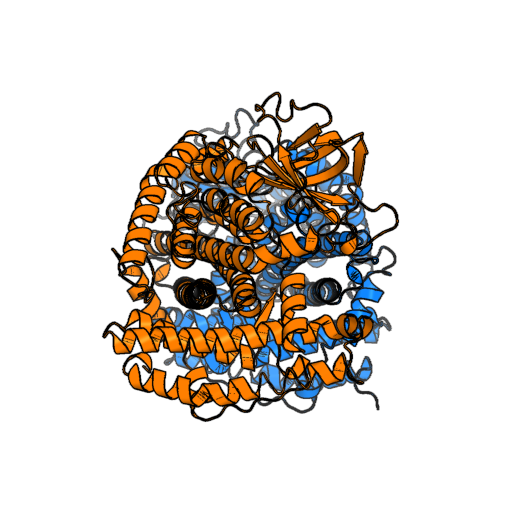OM 3965 C C . ARG A 1 523 ? -0.828 -6.269 -12.058 1.00 15.16 523 ARG A C 1
ATOM 3966 O O . ARG A 1 523 ? -0.593 -5.426 -11.247 1.00 11.42 523 ARG A O 1
ATOM 3974 N N . VAL A 1 524 ? -0.044 -7.313 -12.243 1.00 13.08 524 VAL A N 1
ATOM 3975 C CA . VAL A 1 524 ? 1.177 -7.476 -11.479 1.00 14.00 524 VAL A CA 1
ATOM 3976 C C . VAL A 1 524 ? 2.148 -6.309 -11.655 1.00 16.03 524 VAL A C 1
ATOM 3977 O O . VAL A 1 524 ? 2.849 -5.936 -10.707 1.00 11.38 524 VAL A O 1
ATOM 3981 N N . LEU A 1 525 ? 2.222 -5.751 -12.864 1.00 12.57 525 LEU A N 1
ATOM 3982 C CA . LEU A 1 525 ? 3.048 -4.572 -13.069 1.00 13.31 525 LEU A CA 1
ATOM 3983 C C . LEU A 1 525 ? 2.663 -3.456 -12.101 1.00 14.70 525 LEU A C 1
ATOM 3984 O O . LEU A 1 525 ? 3.510 -2.814 -11.453 1.00 10.64 525 LEU A O 1
ATOM 3989 N N . CYS A 1 526 ? 1.364 -3.206 -12.010 1.00 13.71 526 CYS A N 1
ATOM 3990 C CA . CYS A 1 526 ? 0.877 -2.157 -11.131 1.00 15.75 526 CYS A CA 1
ATOM 3991 C C . CYS A 1 526 ? 1.110 -2.479 -9.661 1.00 15.49 526 CYS A C 1
ATOM 3992 O O . CYS A 1 526 ? 1.498 -1.604 -8.874 1.00 13.34 526 CYS A O 1
ATOM 3995 N N . ASP A 1 527 ? 0.936 -3.730 -9.277 1.00 12.39 527 ASP A N 1
ATOM 3996 C CA . ASP A 1 527 ? 1.217 -4.160 -7.916 1.00 15.09 527 ASP A CA 1
ATOM 3997 C C . ASP A 1 527 ? 2.676 -3.958 -7.570 1.00 15.29 527 ASP A C 1
ATOM 3998 O O . ASP A 1 527 ? 3.022 -3.491 -6.478 1.00 12.34 527 ASP A O 1
ATOM 4003 N N . ALA A 1 528 ? 3.583 -4.336 -8.475 1.00 11.97 528 ALA A N 1
ATOM 4004 C CA . ALA A 1 528 ? 4.982 -4.216 -8.188 1.00 13.19 528 ALA A CA 1
ATOM 4005 C C . ALA A 1 528 ? 5.396 -2.743 -8.019 1.00 14.20 528 ALA A C 1
ATOM 4006 O O . ALA A 1 528 ? 6.313 -2.433 -7.261 1.00 10.26 528 ALA A O 1
ATOM 4008 N N . ARG A 1 529 ? 4.736 -1.842 -8.761 1.00 11.89 529 ARG A N 1
ATOM 4009 C CA . ARG A 1 529 ? 5.166 -0.447 -8.753 1.00 12.31 529 ARG A CA 1
ATOM 4010 C C . ARG A 1 529 ? 4.941 0.183 -7.388 1.00 13.66 529 ARG A C 1
ATOM 4011 O O . ARG A 1 529 ? 5.650 1.131 -7.051 1.00 9.98 529 ARG A O 1
ATOM 4019 N N . ILE A 1 530 ? 3.934 -0.283 -6.640 1.00 11.12 530 ILE A N 1
ATOM 4020 C CA . ILE A 1 530 ? 3.654 0.370 -5.379 1.00 13.50 530 ILE A CA 1
ATOM 4021 C C . ILE A 1 530 ? 4.703 0.087 -4.317 1.00 13.38 530 ILE A C 1
ATOM 4022 O O . ILE A 1 530 ? 4.774 0.795 -3.298 1.00 9.73 530 ILE A O 1
ATOM 4027 N N . LEU A 1 531 ? 5.502 -0.935 -4.502 1.00 11.24 531 LEU A N 1
ATOM 4028 C CA . LEU A 1 531 ? 6.327 -1.489 -3.438 1.00 12.32 531 LEU A CA 1
ATOM 4029 C C . LEU A 1 531 ? 7.358 -0.520 -2.892 1.00 13.55 531 LEU A C 1
ATOM 4030 O O . LEU A 1 531 ? 7.742 -0.619 -1.710 1.00 10.93 531 LEU A O 1
ATOM 4035 N N . ASN A 1 532 ? 7.877 0.384 -3.721 1.00 11.10 532 ASN A N 1
ATOM 4036 C CA . ASN A 1 532 ? 8.880 1.351 -3.320 1.00 13.75 532 ASN A CA 1
ATOM 4037 C C . ASN A 1 532 ? 8.292 2.710 -2.896 1.00 12.65 532 ASN A C 1
ATOM 4038 O O . ASN A 1 532 ? 9.048 3.691 -2.771 1.00 9.75 532 ASN A O 1
ATOM 4043 N N . ILE A 1 533 ? 6.989 2.726 -2.608 1.00 11.01 533 ILE A N 1
ATOM 4044 C CA . ILE A 1 533 ? 6.264 3.909 -2.152 1.00 13.65 533 ILE A CA 1
ATOM 4045 C C . ILE A 1 533 ? 5.346 3.618 -0.973 1.00 14.46 533 ILE A C 1
ATOM 4046 O O . ILE A 1 533 ? 5.329 4.366 0.011 1.00 10.53 533 ILE A O 1
ATOM 4051 N N . PHE A 1 534 ? 4.559 2.533 -1.060 1.00 12.46 534 PHE A N 1
ATOM 4052 C CA . PHE A 1 534 ? 3.390 2.386 -0.176 1.00 15.08 534 PHE A CA 1
ATOM 4053 C C . PHE A 1 534 ? 3.704 2.214 1.313 1.00 16.16 534 PHE A C 1
ATOM 4054 O O . PHE A 1 534 ? 2.827 2.583 2.136 1.00 15.98 534 PHE A O 1
ATOM 4062 N N . GLU A 1 535 ? 4.905 1.773 1.661 1.00 13.33 535 GLU A N 1
ATOM 4063 C CA . GLU A 1 535 ? 5.364 1.648 3.039 1.00 16.49 535 GLU A CA 1
ATOM 4064 C C . GLU A 1 535 ? 6.532 2.579 3.295 1.00 21.60 535 GLU A C 1
ATOM 4065 O O . GLU A 1 535 ? 7.417 2.303 4.157 1.00 21.46 535 GLU A O 1
ATOM 4071 N N . GLY A 1 536 ? 6.585 3.643 2.496 1.00 13.93 536 GLY A N 1
ATOM 4072 C CA . GLY A 1 536 ? 7.617 4.617 2.526 1.00 17.19 536 GLY A CA 1
ATOM 4073 C C . GLY A 1 536 ? 8.399 4.641 1.247 1.00 15.58 536 GLY A C 1
ATOM 4074 O O . GLY A 1 536 ? 8.693 3.601 0.689 1.00 11.83 536 GLY A O 1
ATOM 4075 N N . ALA A 1 537 ? 8.808 5.826 0.818 1.00 13.06 537 ALA A N 1
ATOM 4076 C CA . ALA A 1 537 ? 9.554 5.950 -0.431 1.00 15.10 537 ALA A CA 1
ATOM 4077 C C . ALA A 1 537 ? 10.969 5.395 -0.313 1.00 15.00 537 ALA A C 1
ATOM 4078 O O . ALA A 1 537 ? 11.647 5.553 0.698 1.00 11.08 537 ALA A O 1
ATOM 4080 N N . ALA A 1 538 ? 11.435 4.753 -1.377 1.00 11.46 538 ALA A N 1
ATOM 4081 C CA . ALA A 1 538 ? 12.783 4.231 -1.423 1.00 13.58 538 ALA A CA 1
ATOM 4082 C C . ALA A 1 538 ? 13.841 5.272 -1.123 1.00 13.74 538 ALA A C 1
ATOM 4083 O O . ALA A 1 538 ? 14.939 4.935 -0.631 1.00 10.76 538 ALA A O 1
ATOM 4085 N N . GLU A 1 539 ? 13.582 6.517 -1.504 1.00 12.15 539 GLU A N 1
ATOM 4086 C CA . GLU A 1 539 ? 14.534 7.574 -1.207 1.00 13.71 539 GLU A CA 1
ATOM 4087 C C . GLU A 1 539 ? 14.720 7.748 0.301 1.00 14.86 539 GLU A C 1
ATOM 4088 O O . GLU A 1 539 ? 15.842 7.959 0.791 1.00 11.70 539 GLU A O 1
ATOM 4094 N N . ILE A 1 540 ? 13.621 7.652 1.046 1.00 12.06 540 ILE A N 1
ATOM 4095 C CA . ILE A 1 540 ? 13.689 7.781 2.490 1.00 14.13 540 ILE A CA 1
ATOM 4096 C C . ILE A 1 540 ? 14.346 6.551 3.104 1.00 14.40 540 ILE A C 1
ATOM 4097 O O . ILE A 1 540 ? 15.174 6.674 4.029 1.00 11.25 540 ILE A O 1
ATOM 4102 N N . GLN A 1 541 ? 14.043 5.361 2.585 1.00 12.62 541 GLN A N 1
ATOM 4103 C CA . GLN A 1 541 ? 14.706 4.164 3.074 1.00 15.33 541 GLN A CA 1
ATOM 4104 C C . GLN A 1 541 ? 16.214 4.251 2.900 1.00 15.04 541 GLN A C 1
ATOM 4105 O O . GLN A 1 541 ? 16.981 3.899 3.781 1.00 10.77 541 GLN A O 1
ATOM 4111 N N . ALA A 1 542 ? 16.675 4.735 1.750 1.00 11.48 542 ALA A N 1
ATOM 4112 C CA . ALA A 1 542 ? 18.092 4.897 1.535 1.00 13.47 542 ALA A CA 1
ATOM 4113 C C . ALA A 1 542 ? 18.707 5.932 2.455 1.00 14.75 542 ALA A C 1
ATOM 4114 O O . ALA A 1 542 ? 19.849 5.766 2.881 1.00 10.22 542 ALA A O 1
ATOM 4116 N N . GLN A 1 543 ? 17.950 6.973 2.790 1.00 11.80 543 GLN A N 1
ATOM 4117 C CA . GLN A 1 543 ? 18.392 8.001 3.707 1.00 14.97 543 GLN A CA 1
ATOM 4118 C C . GLN A 1 543 ? 18.609 7.424 5.102 1.00 15.70 543 GLN A C 1
ATOM 4119 O O . GLN A 1 543 ? 19.633 7.679 5.745 1.00 11.75 543 GLN A O 1
ATOM 4125 N N . VAL A 1 544 ? 17.641 6.626 5.577 1.00 13.72 544 VAL A N 1
ATOM 4126 C CA . VAL A 1 544 ? 17.729 6.023 6.901 1.00 17.21 544 VAL A CA 1
ATOM 4127 C C . VAL A 1 544 ? 18.920 5.077 6.986 1.00 17.76 544 VAL A C 1
ATOM 4128 O O . VAL A 1 544 ? 19.655 5.048 7.990 1.00 13.92 544 VAL A O 1
ATOM 4132 N N . ILE A 1 545 ? 19.139 4.280 5.941 1.00 13.85 545 ILE A N 1
ATOM 4133 C CA . ILE A 1 545 ? 20.278 3.365 5.921 1.00 15.74 545 ILE A CA 1
ATOM 4134 C C . ILE A 1 545 ? 21.569 4.166 6.014 1.00 16.10 545 ILE A C 1
ATOM 4135 O O . ILE A 1 545 ? 22.473 3.850 6.777 1.00 13.04 545 ILE A O 1
ATOM 4140 N N . ALA A 1 546 ? 21.675 5.235 5.219 1.00 13.06 546 ALA A N 1
ATOM 4141 C CA . ALA A 1 546 ? 22.931 5.993 5.199 1.00 14.95 546 ALA A CA 1
ATOM 4142 C C . ALA A 1 546 ? 23.206 6.631 6.534 1.00 16.20 546 ALA A C 1
ATOM 4143 O O . ALA A 1 546 ? 24.349 6.595 7.015 1.00 13.11 546 ALA A O 1
ATOM 4145 N N . ARG A 1 547 ? 22.180 7.142 7.190 1.00 14.82 547 ARG A N 1
ATOM 4146 C CA . ARG A 1 547 ? 22.363 7.735 8.509 1.00 17.88 547 ARG A CA 1
ATOM 4147 C C . ARG A 1 547 ? 22.839 6.686 9.500 1.00 18.65 547 ARG A C 1
ATOM 4148 O O . ARG A 1 547 ? 23.710 6.960 10.292 1.00 17.33 547 ARG A O 1
ATOM 4156 N N . ARG A 1 548 ? 22.271 5.483 9.460 1.00 16.70 548 ARG A N 1
ATOM 4157 C CA . ARG A 1 548 ? 22.712 4.439 10.355 1.00 20.45 548 ARG A CA 1
ATOM 4158 C C . ARG A 1 548 ? 24.141 4.009 10.059 1.00 21.33 548 ARG A C 1
ATOM 4159 O O . ARG A 1 548 ? 24.917 3.743 10.987 1.00 17.54 548 ARG A O 1
ATOM 4167 N N . LEU A 1 549 ? 24.531 3.949 8.776 1.00 16.24 549 LEU A N 1
ATOM 4168 C CA . LEU A 1 549 ? 25.886 3.517 8.438 1.00 17.44 549 LEU A CA 1
ATOM 4169 C C . LEU A 1 549 ? 26.912 4.543 8.884 1.00 19.99 549 LEU A C 1
ATOM 4170 O O . LEU A 1 549 ? 28.065 4.194 9.160 1.00 18.71 549 LEU A O 1
ATOM 4175 N N . LEU A 1 550 ? 26.516 5.794 9.005 1.00 17.57 550 LEU A N 1
ATOM 4176 C CA . LEU A 1 550 ? 27.443 6.834 9.465 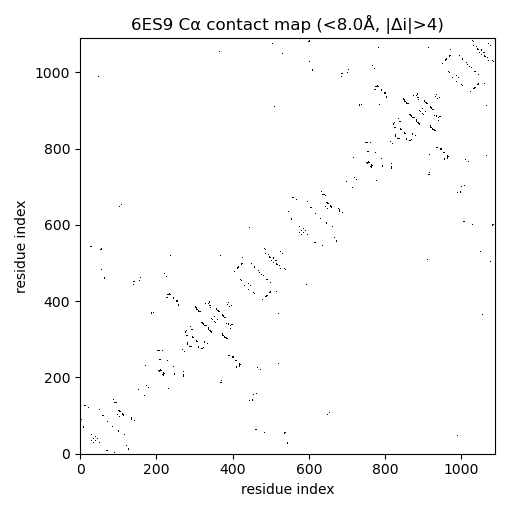1.00 21.10 550 LEU A CA 1
ATOM 4177 C C . LEU A 1 550 ? 27.730 6.767 10.949 1.00 26.30 550 LEU A C 1
ATOM 4178 O O . LEU A 1 550 ? 28.745 7.338 11.395 1.00 21.39 550 LEU A O 1
ATOM 4183 N N . ASP A 1 551 ? 26.820 6.178 11.704 1.00 25.08 551 ASP A N 1
ATOM 4184 C CA . ASP A 1 551 ? 26.958 6.086 13.145 1.00 36.48 551 ASP A CA 1
ATOM 4185 C C . ASP A 1 551 ? 28.334 5.580 13.526 1.00 37.68 551 ASP A C 1
ATOM 4186 O O . ASP A 1 551 ? 28.876 6.004 14.538 1.00 32.80 551 ASP A O 1
ATOM 4191 N N . MET B 1 7 ? 33.364 24.689 -13.487 1.00 28.32 7 MET B N 1
ATOM 4192 C CA . MET B 1 7 ? 32.774 23.467 -14.087 1.00 27.91 7 MET B CA 1
ATOM 4193 C C . MET B 1 7 ? 33.083 23.418 -15.557 1.00 24.51 7 MET B C 1
ATOM 4194 O O . MET B 1 7 ? 33.278 24.453 -16.205 1.00 19.40 7 MET B O 1
ATOM 4199 N N . PRO B 1 8 ? 33.118 22.220 -16.149 1.00 19.98 8 PRO B N 1
ATOM 4200 C CA . PRO B 1 8 ? 33.422 22.136 -17.586 1.00 22.88 8 PRO B CA 1
ATOM 4201 C C . PRO B 1 8 ? 32.490 22.956 -18.461 1.00 21.04 8 PRO B C 1
ATOM 4202 O O . PRO B 1 8 ? 32.921 23.565 -19.449 1.00 16.58 8 PRO B O 1
ATOM 4206 N N . ALA B 1 9 ? 31.217 23.032 -18.076 1.00 18.43 9 ALA B N 1
ATOM 4207 C CA . ALA B 1 9 ? 30.243 23.804 -18.831 1.00 20.18 9 ALA B CA 1
ATOM 4208 C C . ALA B 1 9 ? 30.573 25.288 -18.893 1.00 20.85 9 ALA B C 1
ATOM 4209 O O . ALA B 1 9 ? 30.056 25.985 -19.789 1.00 17.73 9 ALA B O 1
ATOM 4211 N N . ASP B 1 10 ? 31.440 25.798 -18.001 1.00 18.11 10 ASP B N 1
ATOM 4212 C CA . ASP B 1 10 ? 31.812 27.211 -18.076 1.00 22.26 10 ASP B CA 1
ATOM 4213 C C . ASP B 1 10 ? 32.580 27.551 -19.354 1.00 24.29 10 ASP B C 1
ATOM 4214 O O . ASP B 1 10 ? 32.652 28.744 -19.731 1.00 19.37 10 ASP B O 1
ATOM 4219 N N . THR B 1 11 ? 33.215 26.568 -20.003 1.00 19.69 11 THR B N 1
ATOM 4220 C CA . THR B 1 11 ? 33.992 26.754 -21.225 1.00 23.39 11 THR B CA 1
ATOM 4221 C C . THR B 1 11 ? 33.459 25.799 -22.282 1.00 23.94 11 THR B C 1
ATOM 4222 O O . THR B 1 11 ? 34.104 24.785 -22.604 1.00 18.10 11 THR B O 1
ATOM 4226 N N . PRO B 1 12 ? 32.297 26.111 -22.871 1.00 21.26 12 PRO B N 1
ATOM 4227 C CA . PRO B 1 12 ? 31.673 25.156 -23.785 1.00 25.95 12 PRO B CA 1
ATOM 4228 C C . PRO B 1 12 ? 32.550 24.827 -24.979 1.00 21.99 12 PRO B C 1
ATOM 4229 O O . PRO B 1 12 ? 32.531 23.667 -25.434 1.00 19.55 12 PRO B O 1
ATOM 4233 N N . SER B 1 13 ? 33.363 25.766 -25.471 1.00 22.39 13 SER B N 1
ATOM 4234 C CA . SER B 1 13 ? 34.218 25.469 -26.616 1.00 25.59 13 SER B CA 1
ATOM 4235 C C . SER B 1 13 ? 35.228 24.374 -26.268 1.00 24.19 13 SER B C 1
ATOM 4236 O O . SER B 1 13 ? 35.550 23.536 -27.118 1.00 18.62 13 SER B O 1
ATOM 4239 N N . ALA B 1 14 ? 35.727 24.362 -25.034 1.00 22.74 14 ALA B N 1
ATOM 4240 C CA . ALA B 1 14 ? 36.689 23.331 -24.628 1.00 27.42 14 ALA B CA 1
ATOM 4241 C C . ALA B 1 14 ? 35.989 21.994 -24.516 1.00 24.52 14 ALA B C 1
ATOM 4242 O O . ALA B 1 14 ? 36.549 20.940 -24.880 1.00 18.15 14 ALA B O 1
ATOM 4244 N N . LEU B 1 15 ? 34.759 22.009 -24.017 1.00 22.18 15 LEU B N 1
ATOM 4245 C CA . LEU B 1 15 ? 33.953 20.806 -23.934 1.00 22.82 15 LEU B CA 1
ATOM 4246 C C . LEU B 1 15 ? 33.713 20.205 -25.317 1.00 22.44 15 LEU B C 1
ATOM 4247 O O . LEU B 1 15 ? 33.834 18.991 -25.518 1.00 16.65 15 LEU B O 1
ATOM 4252 N N . LEU B 1 16 ? 33.411 21.050 -26.315 1.00 19.84 16 LEU B N 1
ATOM 4253 C CA . LEU B 1 16 ? 33.188 20.526 -27.654 1.00 20.64 16 LEU B CA 1
ATOM 4254 C C . LEU B 1 16 ? 34.480 19.962 -28.207 1.00 20.55 16 LEU B C 1
ATOM 4255 O O . LEU B 1 16 ? 34.473 19.009 -28.999 1.00 17.72 16 LEU B O 1
ATOM 4260 N N . ALA B 1 17 ? 35.598 20.613 -27.893 1.00 19.52 17 ALA B N 1
ATOM 4261 C CA . ALA B 1 17 ? 36.872 20.160 -28.432 1.00 23.78 17 ALA B CA 1
ATOM 4262 C C . ALA B 1 17 ? 37.214 18.783 -27.867 1.00 21.63 17 ALA B C 1
ATOM 4263 O O . ALA B 1 17 ? 37.652 17.887 -28.615 1.00 17.81 17 ALA B O 1
ATOM 4265 N N . LEU B 1 18 ? 37.021 18.605 -26.559 1.00 19.01 18 LEU B N 1
ATOM 4266 C CA . LEU B 1 18 ? 37.233 17.292 -25.947 1.00 19.76 18 LEU B CA 1
ATOM 4267 C C . LEU B 1 18 ? 36.317 16.253 -26.571 1.00 19.63 18 LEU B C 1
ATOM 4268 O O . LEU B 1 18 ? 36.738 15.121 -26.820 1.00 16.18 18 LEU B O 1
ATOM 4273 N N . ALA B 1 19 ? 35.068 16.618 -26.828 1.00 17.64 19 ALA B N 1
ATOM 4274 C CA . ALA B 1 19 ? 34.148 15.626 -27.384 1.00 19.32 19 ALA B CA 1
ATOM 4275 C C . ALA B 1 19 ? 34.623 15.174 -28.761 1.00 19.59 19 ALA B C 1
ATOM 4276 O O . ALA B 1 19 ? 34.519 13.990 -29.130 1.00 17.26 19 ALA B O 1
ATOM 4278 N N . GLY B 1 20 ? 35.137 16.108 -29.560 1.00 17.84 20 GLY B N 1
ATOM 4279 C CA . GLY B 1 20 ? 35.711 15.731 -30.842 1.00 21.51 20 GLY B CA 1
ATOM 4280 C C . GLY B 1 20 ? 36.959 14.874 -30.728 1.00 21.68 20 GLY B C 1
ATOM 4281 O O . GLY B 1 20 ? 37.163 13.970 -31.547 1.00 19.65 20 GLY B O 1
ATOM 4282 N N . GLU B 1 21 ? 37.790 15.129 -29.712 1.00 18.84 21 GLU B N 1
ATOM 4283 C CA . GLU B 1 21 ? 38.987 14.333 -29.471 1.00 20.51 21 GLU B CA 1
ATOM 4284 C C . GLU B 1 21 ? 38.624 12.914 -29.028 1.00 21.33 21 GLU B C 1
ATOM 4285 O O . GLU B 1 21 ? 39.331 11.958 -29.387 1.00 18.97 21 GLU B O 1
ATOM 4291 N N . ALA B 1 22 ? 37.505 12.742 -28.316 1.00 18.00 22 ALA B N 1
ATOM 4292 C CA . ALA B 1 22 ? 37.113 11.443 -27.779 1.00 18.41 22 ALA B CA 1
ATOM 4293 C C . ALA B 1 22 ? 36.382 10.583 -28.806 1.00 19.19 22 ALA B C 1
ATOM 4294 O O . ALA B 1 22 ? 36.391 9.342 -28.703 1.00 18.37 22 ALA B O 1
ATOM 4296 N N . LEU B 1 23 ? 35.775 11.172 -29.817 1.00 17.38 23 LEU B N 1
ATOM 4297 C CA . LEU B 1 23 ? 34.932 10.390 -30.724 1.00 21.53 23 LEU B CA 1
ATOM 4298 C C . LEU B 1 23 ? 35.698 9.301 -31.465 1.00 20.33 23 LEU B C 1
ATOM 4299 O O . LEU B 1 23 ? 35.167 8.175 -31.578 1.00 15.69 23 LEU B O 1
ATOM 4304 N N . PRO B 1 24 ? 36.899 9.535 -31.989 1.00 18.85 24 PRO B N 1
ATOM 4305 C CA . PRO B 1 24 ? 37.583 8.469 -32.711 1.00 21.28 24 PRO B CA 1
ATOM 4306 C C . PRO B 1 24 ? 37.746 7.187 -31.943 1.00 20.58 24 PRO B C 1
ATOM 4307 O O . PRO B 1 24 ? 37.554 6.122 -32.566 1.00 16.63 24 PRO B O 1
ATOM 4311 N N . GLU B 1 25 ? 38.075 7.202 -30.641 1.00 17.07 25 GLU B N 1
ATOM 4312 C CA . GLU B 1 25 ? 38.256 5.940 -29.942 1.00 20.17 25 GLU B CA 1
ATOM 4313 C C . GLU B 1 25 ? 36.930 5.231 -29.758 1.00 21.27 25 GLU B C 1
ATOM 4314 O O . GLU B 1 25 ? 36.886 4.002 -29.624 1.00 15.24 25 GLU B O 1
ATOM 4320 N N . LEU B 1 26 ? 35.829 5.968 -29.768 1.00 16.56 26 LEU B N 1
ATOM 4321 C CA . LEU B 1 26 ? 34.519 5.346 -29.653 1.00 18.50 26 LEU B CA 1
ATOM 4322 C C . LEU B 1 26 ? 34.144 4.677 -30.957 1.00 17.21 26 LEU B C 1
ATOM 4323 O O . LEU B 1 26 ? 33.575 3.577 -30.958 1.00 13.27 26 LEU B O 1
ATOM 4328 N N . GLU B 1 27 ? 34.493 5.306 -32.076 1.00 16.42 27 GLU B N 1
ATOM 4329 C CA . GLU B 1 27 ? 34.293 4.662 -33.364 1.00 20.17 27 GLU B CA 1
ATOM 4330 C C . GLU B 1 27 ? 35.141 3.402 -33.477 1.00 20.42 27 GLU B C 1
ATOM 4331 O O . GLU B 1 27 ? 34.702 2.402 -34.076 1.00 16.34 27 GLU B O 1
ATOM 4337 N N . SER B 1 28 ? 36.384 3.447 -32.966 1.00 17.71 28 SER B N 1
ATOM 4338 C CA . SER B 1 28 ? 37.254 2.272 -33.013 1.00 20.40 28 SER B CA 1
ATOM 4339 C C . SER B 1 28 ? 36.676 1.152 -32.166 1.00 21.72 28 SER B C 1
ATOM 4340 O O . SER B 1 28 ? 36.651 -0.028 -32.569 1.00 16.77 28 SER B O 1
ATOM 4343 N N . LEU B 1 29 ? 36.141 1.503 -30.994 1.00 18.31 29 LEU B N 1
ATOM 4344 C CA . LEU B 1 29 ? 35.492 0.546 -30.139 1.00 18.98 29 LEU B CA 1
ATOM 4345 C C . LEU B 1 29 ? 34.313 -0.121 -30.859 1.00 19.13 29 LEU B C 1
ATOM 4346 O O . LEU B 1 29 ? 34.129 -1.352 -30.825 1.00 16.40 29 LEU B O 1
ATOM 4351 N N . GLN B 1 30 ? 33.473 0.675 -31.521 1.00 16.69 30 GLN B N 1
ATOM 4352 C CA A GLN B 1 30 ? 32.338 0.113 -32.251 0.40 17.07 30 GLN B CA 1
ATOM 4353 C CA B GLN B 1 30 ? 32.346 0.111 -32.237 0.60 16.79 30 GLN B CA 1
ATOM 4354 C C . GLN B 1 30 ? 32.823 -0.829 -33.340 1.00 18.51 30 GLN B C 1
ATOM 4355 O O . GLN B 1 30 ? 32.215 -1.887 -33.590 1.00 14.82 30 GLN B O 1
ATOM 4366 N N . SER B 1 31 ? 33.923 -0.470 -34.004 1.00 16.51 31 SER B N 1
ATOM 4367 C CA . SER B 1 31 ? 34.449 -1.342 -35.068 1.00 17.10 31 SER B CA 1
ATOM 4368 C C . SER B 1 31 ? 34.986 -2.653 -34.507 1.00 19.01 31 SER B C 1
ATOM 4369 O O . SER B 1 31 ? 34.718 -3.738 -35.069 1.00 14.75 31 SER B O 1
ATOM 4372 N N . ARG B 1 32 ? 35.706 -2.603 -33.402 1.00 16.70 32 ARG B N 1
ATOM 4373 C CA . ARG B 1 32 ? 36.173 -3.814 -32.759 1.00 19.69 32 ARG B CA 1
ATOM 4374 C C . ARG B 1 32 ? 34.995 -4.676 -32.351 1.00 20.50 32 ARG B C 1
ATOM 4375 O O . ARG B 1 32 ? 35.048 -5.901 -32.455 1.00 14.99 32 ARG B O 1
ATOM 4383 N N . ALA B 1 33 ? 33.960 -4.054 -31.804 1.00 16.84 33 ALA B N 1
ATOM 4384 C CA . ALA B 1 33 ? 32.761 -4.782 -31.399 1.00 16.75 33 ALA B CA 1
ATOM 4385 C C . ALA B 1 33 ? 32.100 -5.488 -32.569 1.00 17.32 33 ALA B C 1
ATOM 4386 O O . ALA B 1 33 ? 31.682 -6.659 -32.461 1.00 15.76 33 ALA B O 1
ATOM 4388 N N . THR B 1 34 ? 32.020 -4.810 -33.700 1.00 16.27 34 THR B N 1
ATOM 4389 C CA . THR B 1 34 ? 31.420 -5.360 -34.899 1.00 18.46 34 THR B CA 1
ATOM 4390 C C . THR B 1 34 ? 32.220 -6.568 -35.392 1.00 20.10 34 THR B C 1
ATOM 4391 O O . THR B 1 34 ? 31.672 -7.608 -35.750 1.00 16.31 34 THR B O 1
ATOM 4395 N N . GLU B 1 35 ? 33.545 -6.419 -35.469 1.00 18.18 35 GLU B N 1
ATOM 4396 C CA A GLU B 1 35 ? 34.403 -7.519 -35.896 0.55 21.36 35 GLU B CA 1
ATOM 4397 C CA B GLU B 1 35 ? 34.383 -7.520 -35.913 0.45 21.06 35 GLU B CA 1
ATOM 4398 C C . GLU B 1 35 ? 34.288 -8.691 -34.946 1.00 21.41 35 GLU B C 1
ATOM 4399 O O . GLU B 1 35 ? 34.274 -9.850 -35.383 1.00 17.15 35 GLU B O 1
ATOM 4410 N N . ALA B 1 36 ? 34.241 -8.415 -33.635 1.00 18.01 36 ALA B N 1
ATOM 4411 C CA . ALA B 1 36 ? 34.062 -9.447 -32.623 1.00 23.20 36 ALA B CA 1
ATOM 4412 C C . ALA B 1 36 ? 32.731 -10.179 -32.824 1.00 22.63 36 ALA B C 1
ATOM 4413 O O . ALA B 1 36 ? 32.664 -11.416 -32.704 1.00 19.91 36 ALA B O 1
ATOM 4415 N N . LEU B 1 37 ? 31.663 -9.443 -33.088 1.00 19.69 37 LEU B N 1
ATOM 4416 C CA . LEU B 1 37 ? 30.390 -10.119 -33.285 1.00 20.47 37 LEU B CA 1
ATOM 4417 C C . LEU B 1 37 ? 30.465 -10.995 -34.529 1.00 19.57 37 LEU B C 1
ATOM 4418 O O . LEU B 1 37 ? 29.992 -12.147 -34.525 1.00 15.49 37 LEU B O 1
ATOM 4423 N N . ARG B 1 38 ? 31.064 -10.485 -35.610 1.00 17.70 38 ARG B N 1
ATOM 4424 C CA . ARG B 1 38 ? 31.145 -11.215 -36.856 1.00 18.86 38 ARG B CA 1
ATOM 4425 C C . ARG B 1 38 ? 31.876 -12.528 -36.678 1.00 21.00 38 ARG B C 1
ATOM 4426 O O . ARG B 1 38 ? 31.505 -13.548 -37.291 1.00 15.87 38 ARG B O 1
ATOM 4434 N N . ALA B 1 39 ? 32.919 -12.520 -35.828 1.00 19.33 39 ALA B N 1
ATOM 4435 C CA . ALA B 1 39 ? 33.676 -13.736 -35.597 1.00 24.85 39 ALA B CA 1
ATOM 4436 C C . ALA B 1 39 ? 32.834 -14.767 -34.867 1.00 22.82 39 ALA B C 1
ATOM 4437 O O . ALA B 1 39 ? 33.025 -15.975 -35.114 1.00 20.69 39 ALA B O 1
ATOM 4439 N N . LEU B 1 40 ? 31.892 -14.327 -34.028 1.00 18.31 40 LEU B N 1
ATOM 4440 C CA . LEU B 1 40 ? 31.002 -15.219 -33.290 1.00 23.70 40 LEU B CA 1
ATOM 4441 C C . LEU B 1 40 ? 29.902 -15.783 -34.176 1.00 21.40 40 LEU B C 1
ATOM 4442 O O . LEU B 1 40 ? 29.590 -16.985 -34.104 1.00 16.45 40 LEU B O 1
ATOM 4447 N N . VAL B 1 41 ? 29.257 -14.931 -34.989 1.00 16.65 41 VAL B N 1
ATOM 4448 C CA . VAL B 1 41 ? 28.033 -15.330 -35.658 1.00 16.98 41 VAL B CA 1
ATOM 4449 C C . VAL B 1 41 ? 28.212 -15.636 -37.152 1.00 19.67 41 VAL B C 1
ATOM 4450 O O . VAL B 1 41 ? 27.310 -16.248 -37.753 1.00 15.35 41 VAL B O 1
ATOM 4454 N N . ALA B 1 42 ? 29.343 -15.260 -37.739 1.00 17.78 42 ALA B N 1
ATOM 4455 C CA . ALA B 1 42 ? 29.590 -15.445 -39.171 1.00 22.18 42 ALA B CA 1
ATOM 4456 C C . ALA B 1 42 ? 31.031 -15.886 -39.344 1.00 25.70 42 ALA B C 1
ATOM 4457 O O . ALA B 1 42 ? 31.805 -15.270 -40.088 1.00 23.89 42 ALA B O 1
ATOM 4459 N N . PRO B 1 43 ? 31.425 -16.980 -38.687 1.00 22.10 43 PRO B N 1
ATOM 4460 C CA . PRO B 1 43 ? 32.840 -17.353 -38.685 1.00 28.58 43 PRO B CA 1
ATOM 4461 C C . PRO B 1 43 ? 33.410 -17.628 -40.065 1.00 29.36 43 PRO B C 1
ATOM 4462 O O . PRO B 1 43 ? 34.611 -17.381 -40.262 1.00 30.28 43 PRO B O 1
ATOM 4466 N N . ALA B 1 44 ? 32.601 -18.105 -41.020 1.00 25.95 44 ALA B N 1
ATOM 4467 C CA . ALA B 1 44 ? 33.071 -18.363 -42.386 1.00 32.01 44 ALA B CA 1
ATOM 4468 C C . ALA B 1 44 ? 32.696 -17.268 -43.396 1.00 34.87 44 ALA B C 1
ATOM 4469 O O . ALA B 1 44 ? 33.038 -17.395 -44.595 1.00 30.12 44 ALA B O 1
ATOM 4471 N N . GLY B 1 45 ? 32.014 -16.218 -42.962 1.00 28.30 45 GLY B N 1
ATOM 4472 C CA . GLY B 1 45 ? 31.488 -15.177 -43.823 1.00 30.28 45 GLY B CA 1
ATOM 4473 C C . GLY B 1 45 ? 29.992 -14.951 -43.692 1.00 29.75 45 GLY B C 1
ATOM 4474 O O . GLY B 1 45 ? 29.545 -13.837 -43.399 1.00 28.62 45 GLY B O 1
ATOM 4475 N N . LYS B 1 46 ? 29.201 -15.977 -43.920 1.00 29.08 46 LYS B N 1
ATOM 4476 C CA . LYS B 1 46 ? 27.757 -15.775 -43.895 1.00 31.38 46 LYS B CA 1
ATOM 4477 C C . LYS B 1 46 ? 27.245 -15.853 -42.455 1.00 27.71 46 LYS B C 1
ATOM 4478 O O . LYS B 1 46 ? 27.658 -16.748 -41.709 1.00 22.07 46 LYS B O 1
ATOM 4484 N N . PRO B 1 47 ? 26.417 -14.908 -42.019 1.00 24.62 47 PRO B N 1
ATOM 4485 C CA . PRO B 1 47 ? 25.838 -15.038 -40.682 1.00 25.54 47 PRO B CA 1
ATOM 4486 C C . PRO B 1 47 ? 24.999 -16.291 -40.608 1.00 28.86 47 PRO B C 1
ATOM 4487 O O . PRO B 1 47 ? 24.219 -16.591 -41.521 1.00 25.48 47 PRO B O 1
ATOM 4491 N N . GLN B 1 48 ? 25.188 -17.051 -39.508 1.00 20.80 48 GLN B N 1
ATOM 4492 C CA . GLN B 1 48 ? 24.505 -18.331 -39.329 1.00 24.21 48 GLN B CA 1
ATOM 4493 C C . GLN B 1 48 ? 23.346 -18.119 -38.371 1.00 24.74 48 GLN B C 1
ATOM 4494 O O . GLN B 1 48 ? 23.582 -17.661 -37.243 1.00 18.33 48 GLN B O 1
ATOM 4500 N N . PRO B 1 49 ? 22.106 -18.431 -38.740 1.00 20.41 49 PRO B N 1
ATOM 4501 C CA . PRO B 1 49 ? 20.988 -18.159 -37.821 1.00 23.70 49 PRO B CA 1
ATOM 4502 C C . PRO B 1 49 ? 21.162 -18.755 -36.440 1.00 19.70 49 PRO B C 1
ATOM 4503 O O . PRO B 1 49 ? 20.796 -18.089 -35.449 1.00 16.01 49 PRO B O 1
ATOM 4507 N N . ALA B 1 50 ? 21.680 -19.958 -36.305 1.00 17.84 50 ALA B N 1
ATOM 4508 C CA . ALA B 1 50 ? 21.734 -20.554 -34.987 1.00 19.00 50 ALA B CA 1
ATOM 4509 C C . ALA B 1 50 ? 22.752 -19.854 -34.102 1.00 19.08 50 ALA B C 1
ATOM 4510 O O . ALA B 1 50 ? 22.601 -19.811 -32.882 1.00 14.21 50 ALA B O 1
ATOM 4512 N N . LEU B 1 51 ? 23.796 -19.295 -34.703 1.00 15.34 51 LEU B N 1
ATOM 4513 C CA . LEU B 1 51 ? 24.793 -18.542 -33.954 1.00 17.18 51 LEU B CA 1
ATOM 4514 C C . LEU B 1 51 ? 24.311 -17.143 -33.625 1.00 17.89 51 LEU B C 1
ATOM 4515 O O . LEU B 1 51 ? 24.561 -16.652 -32.529 1.00 12.54 51 LEU B O 1
ATOM 4520 N N . LEU B 1 52 ? 23.557 -16.516 -34.510 1.00 15.21 52 LEU B N 1
ATOM 4521 C CA . LEU B 1 52 ? 22.958 -15.228 -34.209 1.00 18.86 52 LEU B CA 1
ATOM 4522 C C . LEU B 1 52 ? 22.045 -15.381 -33.003 1.00 17.98 52 LEU B C 1
ATOM 4523 O O . LEU B 1 52 ? 21.999 -14.504 -32.118 1.00 17.20 52 LEU B O 1
ATOM 4528 N N . GLU B 1 53 ? 21.339 -16.503 -32.936 1.00 13.89 53 GLU B N 1
ATOM 4529 C CA . GLU B 1 53 ? 20.435 -16.762 -31.828 1.00 15.78 53 GLU B CA 1
ATOM 4530 C C . GLU B 1 53 ? 21.220 -17.035 -30.564 1.00 16.27 53 GLU B C 1
ATOM 4531 O O . GLU B 1 53 ? 20.970 -16.422 -29.536 1.00 11.57 53 GLU B O 1
ATOM 4537 N N . GLN B 1 54 ? 22.208 -17.913 -30.627 1.00 13.02 54 GLN B N 1
ATOM 4538 C CA . GLN B 1 54 ? 22.976 -18.242 -29.419 1.00 14.78 54 GLN B CA 1
ATOM 4539 C C . GLN B 1 54 ? 23.596 -16.984 -28.819 1.00 14.30 54 GLN B C 1
ATOM 4540 O O . GLN B 1 54 ? 23.627 -16.817 -27.586 1.00 10.23 54 GLN B O 1
ATOM 4546 N N . HIS B 1 55 ? 24.112 -16.098 -29.688 1.00 12.87 55 HIS B N 1
ATOM 4547 C CA . HIS B 1 55 ? 24.864 -14.912 -29.294 1.00 13.15 55 HIS B CA 1
ATOM 4548 C C . HIS B 1 55 ? 24.011 -13.659 -29.322 1.00 14.24 55 HIS B C 1
ATOM 4549 O O . HIS B 1 55 ? 24.506 -12.530 -29.428 1.00 10.21 55 HIS B O 1
ATOM 4556 N N . GLN B 1 56 ? 22.709 -13.818 -29.145 1.00 11.83 56 GLN B N 1
ATOM 4557 C CA . GLN B 1 56 ? 21.800 -12.698 -29.239 1.00 12.84 56 GLN B CA 1
ATOM 4558 C C . GLN B 1 56 ? 22.123 -11.599 -28.238 1.00 13.42 56 GLN B C 1
ATOM 4559 O O . GLN B 1 56 ? 21.976 -10.396 -28.541 1.00 9.94 56 GLN B O 1
ATOM 4565 N N . HIS B 1 57 ? 22.542 -11.938 -27.015 1.00 11.06 57 HIS B N 1
ATOM 4566 C CA . HIS B 1 57 ? 22.832 -10.868 -26.061 1.00 12.74 57 HIS B CA 1
ATOM 4567 C C . HIS B 1 57 ? 23.978 -10.008 -26.572 1.00 14.12 57 HIS B C 1
ATOM 4568 O O . HIS B 1 57 ? 23.871 -8.767 -26.591 1.00 9.99 57 HIS B O 1
ATOM 4575 N N . ALA B 1 58 ? 25.064 -10.621 -27.033 1.00 12.87 58 ALA B N 1
ATOM 4576 C CA . ALA B 1 58 ? 26.182 -9.876 -27.578 1.00 14.62 58 ALA B CA 1
ATOM 4577 C C . ALA B 1 58 ? 25.772 -9.056 -28.793 1.00 13.47 58 ALA B C 1
ATOM 4578 O O . ALA B 1 58 ? 26.278 -7.940 -29.013 1.00 10.55 58 ALA B O 1
ATOM 4580 N N . ALA B 1 59 ? 24.936 -9.604 -29.651 1.00 12.39 59 ALA B N 1
ATOM 4581 C CA . ALA B 1 59 ? 24.501 -8.884 -30.836 1.00 13.44 59 ALA B CA 1
ATOM 4582 C C . ALA B 1 59 ? 23.741 -7.649 -30.450 1.00 13.72 59 ALA B C 1
ATOM 4583 O O . ALA B 1 59 ? 23.975 -6.570 -30.995 1.00 9.88 59 ALA B O 1
ATOM 4585 N N . HIS B 1 60 ? 22.808 -7.765 -29.487 1.00 11.19 60 HIS B N 1
ATOM 4586 C CA . HIS B 1 60 ? 22.048 -6.608 -29.113 1.00 11.87 60 HIS B CA 1
ATOM 4587 C C . HIS B 1 60 ? 22.894 -5.668 -28.290 1.00 13.05 60 HIS B C 1
ATOM 4588 O O . HIS B 1 60 ? 22.660 -4.438 -28.313 1.00 9.91 60 HIS B O 1
ATOM 4595 N N . ALA B 1 61 ? 23.947 -6.158 -27.623 1.00 12.23 61 ALA B N 1
ATOM 4596 C CA . ALA B 1 61 ? 24.880 -5.255 -26.986 1.00 13.48 61 ALA B CA 1
ATOM 4597 C C . ALA B 1 61 ? 25.596 -4.410 -28.020 1.00 14.20 61 ALA B C 1
ATOM 4598 O O . ALA B 1 61 ? 25.794 -3.194 -27.812 1.00 10.87 61 ALA B O 1
ATOM 4600 N N . LEU B 1 62 ? 25.920 -4.971 -29.164 1.00 11.89 62 LEU B N 1
ATOM 4601 C CA . LEU B 1 62 ? 26.464 -4.165 -30.248 1.00 14.40 62 LEU B CA 1
ATOM 4602 C C . LEU B 1 62 ? 25.476 -3.092 -30.669 1.00 12.69 62 LEU B C 1
ATOM 4603 O O . LEU B 1 62 ? 25.854 -1.928 -30.889 1.00 9.93 62 LEU B O 1
ATOM 4608 N N . SER B 1 63 ? 24.202 -3.428 -30.794 1.00 11.19 63 SER B N 1
ATOM 4609 C CA . SER B 1 63 ? 23.230 -2.443 -31.220 1.00 12.94 63 SER B CA 1
ATOM 4610 C C . SER B 1 63 ? 23.155 -1.300 -30.236 1.00 12.50 63 SER B C 1
ATOM 4611 O O . SER B 1 63 ? 23.083 -0.130 -30.634 1.00 9.63 63 SER B O 1
ATOM 4614 N N . TRP B 1 64 ? 23.136 -1.606 -28.949 1.00 11.18 64 TRP B N 1
ATOM 4615 C CA . TRP B 1 64 ? 23.002 -0.576 -27.928 1.00 13.32 64 TRP B CA 1
ATOM 4616 C C . TRP B 1 64 ? 24.290 0.251 -27.761 1.00 12.99 64 TRP B C 1
ATOM 4617 O O . TRP B 1 64 ? 24.253 1.469 -27.576 1.00 9.82 64 TRP B O 1
ATOM 4628 N N . LEU B 1 65 ? 25.470 -0.368 -27.843 1.00 11.59 65 LEU B N 1
ATOM 4629 C CA . LEU B 1 65 ? 26.732 0.341 -27.894 1.00 14.14 65 LEU B CA 1
ATOM 4630 C C . LEU B 1 65 ? 26.744 1.324 -29.044 1.00 14.08 65 LEU B C 1
ATOM 4631 O O . LEU B 1 65 ? 27.148 2.499 -28.864 1.00 10.45 65 LEU B O 1
ATOM 4636 N N . THR B 1 66 ? 26.364 0.875 -30.233 1.00 13.31 66 THR B N 1
ATOM 4637 C CA . THR B 1 66 ? 26.371 1.724 -31.407 1.00 15.72 66 THR B CA 1
ATOM 4638 C C . THR B 1 66 ? 25.392 2.878 -31.207 1.00 14.62 66 THR B C 1
ATOM 4639 O O . THR B 1 66 ? 25.688 4.023 -31.591 1.00 10.80 66 THR B O 1
ATOM 4643 N N . THR B 1 67 ? 24.225 2.593 -30.647 1.00 10.90 67 THR B N 1
ATOM 4644 C CA . THR B 1 67 ? 23.253 3.623 -30.324 1.00 12.74 67 THR B CA 1
ATOM 4645 C C . THR B 1 67 ? 23.872 4.673 -29.433 1.00 13.82 67 THR B C 1
ATOM 4646 O O . THR B 1 67 ? 23.613 5.867 -29.630 1.00 10.10 67 THR B O 1
ATOM 4650 N N . TYR B 1 68 ? 24.639 4.281 -28.422 1.00 11.46 68 TYR B N 1
ATOM 4651 C CA . TYR B 1 68 ? 25.293 5.239 -27.560 1.00 13.37 68 TYR B CA 1
ATOM 4652 C C . TYR B 1 68 ? 26.389 6.019 -28.276 1.00 14.37 68 TYR B C 1
ATOM 4653 O O . TYR B 1 68 ? 26.542 7.234 -28.032 1.00 10.69 68 TYR B O 1
ATOM 4662 N N . VAL B 1 69 ? 27.193 5.400 -29.158 1.00 11.59 69 VAL B N 1
ATOM 4663 C CA . VAL B 1 69 ? 28.149 6.179 -29.930 1.00 14.22 69 VAL B CA 1
ATOM 4664 C C . VAL B 1 69 ? 27.429 7.219 -30.787 1.00 14.57 69 VAL B C 1
ATOM 4665 O O . VAL B 1 69 ? 27.822 8.401 -30.824 1.00 11.51 69 VAL B O 1
ATOM 4669 N N . GLU B 1 70 ? 26.370 6.827 -31.486 1.00 13.03 70 GLU B N 1
ATOM 4670 C CA . GLU B 1 70 ? 25.636 7.778 -32.321 1.00 14.91 70 GLU B CA 1
ATOM 4671 C C . GLU B 1 70 ? 24.971 8.847 -31.467 1.00 13.55 70 GLU B C 1
ATOM 4672 O O . GLU B 1 70 ? 24.945 10.030 -31.862 1.00 10.81 70 GLU B O 1
ATOM 4678 N N . SER B 1 71 ? 24.489 8.495 -30.279 1.00 11.86 71 SER B N 1
ATOM 4679 C CA . SER B 1 71 ? 23.920 9.476 -29.384 1.00 15.81 71 SER B CA 1
ATOM 4680 C C . SER B 1 71 ? 24.950 10.513 -29.005 1.00 16.53 71 SER B C 1
ATOM 4681 O O . SER B 1 71 ? 24.640 11.726 -28.933 1.00 10.79 71 SER B O 1
ATOM 4684 N N . ILE B 1 72 ? 26.159 10.089 -28.683 1.00 12.02 72 ILE B N 1
ATOM 4685 C CA . ILE B 1 72 ? 27.253 11.002 -28.360 1.00 14.43 72 ILE B CA 1
ATOM 4686 C C . ILE B 1 72 ? 27.604 11.869 -29.563 1.00 14.26 72 ILE B C 1
ATOM 4687 O O . ILE B 1 72 ? 27.792 13.095 -29.458 1.00 11.70 72 ILE B O 1
ATOM 4692 N N . ARG B 1 73 ? 27.689 11.275 -30.738 1.00 11.60 73 ARG B N 1
ATOM 4693 C CA . ARG B 1 73 ? 27.975 12.023 -31.970 1.00 14.51 73 ARG B CA 1
ATOM 4694 C C . ARG B 1 73 ? 26.946 13.113 -32.205 1.00 14.39 73 ARG B C 1
ATOM 4695 O O . ARG B 1 73 ? 27.294 14.265 -32.513 1.00 11.50 73 ARG B O 1
ATOM 4703 N N . GLN B 1 74 ? 25.657 12.770 -32.088 1.00 13.13 74 GLN B N 1
ATOM 4704 C CA . GLN B 1 74 ? 24.590 13.718 -32.358 1.00 14.32 74 GLN B CA 1
ATOM 4705 C C . GLN B 1 74 ? 24.426 14.744 -31.249 1.00 14.94 74 GLN B C 1
ATOM 4706 O O . GLN B 1 74 ? 24.066 15.891 -31.535 1.00 11.39 74 GLN B O 1
ATOM 4712 N N . LEU B 1 75 ? 24.696 14.387 -30.009 1.00 11.89 75 LEU B N 1
ATOM 4713 C CA . LEU B 1 75 ? 24.676 15.394 -28.952 1.00 14.28 75 LEU B CA 1
ATOM 4714 C C . LEU B 1 75 ? 25.773 16.400 -29.143 1.00 15.12 75 LEU B C 1
ATOM 4715 O O . LEU B 1 75 ? 25.548 17.613 -29.000 1.00 11.63 75 LEU B O 1
ATOM 4720 N N . SER B 1 76 ? 26.971 15.945 -29.475 1.00 13.68 76 SER B N 1
ATOM 4721 C CA . SER B 1 76 ? 28.094 16.840 -29.737 1.00 15.34 76 SER B CA 1
ATOM 4722 C C . SER B 1 76 ? 27.824 17.692 -30.963 1.00 18.09 76 SER B C 1
ATOM 4723 O O . SER B 1 76 ? 28.124 18.893 -30.973 1.00 12.57 76 SER B O 1
ATOM 4726 N N . GLY B 1 77 ? 27.207 17.129 -31.990 1.00 13.94 77 GLY B N 1
ATOM 4727 C CA . GLY B 1 77 ? 26.913 17.902 -33.176 1.00 16.63 77 GLY B CA 1
ATOM 4728 C C . GLY B 1 77 ? 25.872 18.981 -32.930 1.00 16.40 77 GLY B C 1
ATOM 4729 O O . GLY B 1 77 ? 25.979 20.109 -33.437 1.00 12.92 77 GLY B O 1
ATOM 4730 N N . TRP B 1 78 ? 24.819 18.633 -32.171 1.00 14.25 78 TRP B N 1
ATOM 4731 C CA . TRP B 1 78 ? 23.805 19.592 -31.756 1.00 15.97 78 TRP B CA 1
ATOM 4732 C C . TRP B 1 78 ? 24.462 20.776 -31.075 1.00 15.28 78 TRP B C 1
ATOM 4733 O O . TRP B 1 78 ? 24.206 21.942 -31.393 1.00 12.55 78 TRP B O 1
ATOM 4744 N N . ALA B 1 79 ? 25.274 20.513 -30.066 1.00 13.24 79 ALA B N 1
ATOM 4745 C CA . ALA B 1 79 ? 25.899 21.604 -29.343 1.00 14.42 79 ALA B CA 1
ATOM 4746 C C . ALA B 1 79 ? 26.836 22.397 -30.221 1.00 15.58 79 ALA B C 1
ATOM 4747 O O . ALA B 1 79 ? 26.953 23.621 -30.074 1.00 13.07 79 ALA B O 1
ATOM 4749 N N . GLY B 1 80 ? 27.523 21.727 -31.152 1.00 15.42 80 GLY B N 1
ATOM 4750 C CA . GLY B 1 80 ? 28.419 22.431 -32.057 1.00 18.76 80 GLY B CA 1
ATOM 4751 C C . GLY B 1 80 ? 27.685 23.379 -32.967 1.00 18.45 80 GLY B C 1
ATOM 4752 O O . GLY B 1 80 ? 28.140 24.520 -33.222 1.00 14.21 80 GLY B O 1
ATOM 4753 N N . ARG B 1 81 ? 26.519 22.962 -33.454 1.00 15.72 81 ARG B N 1
ATOM 4754 C CA . ARG B 1 81 ? 25.734 23.869 -34.290 1.00 16.91 81 ARG B CA 1
ATOM 4755 C C . ARG B 1 81 ? 25.122 24.995 -33.454 1.00 16.68 81 ARG B C 1
ATOM 4756 O O . ARG B 1 81 ? 25.096 26.164 -33.897 1.00 13.84 81 ARG B O 1
ATOM 4764 N N . LEU B 1 82 ? 24.700 24.730 -32.210 1.00 14.65 82 LEU B N 1
ATOM 4765 C CA . LEU B 1 82 ? 24.307 25.834 -31.350 1.00 16.74 82 LEU B CA 1
ATOM 4766 C C . LEU B 1 82 ? 25.434 26.830 -31.181 1.00 16.74 82 LEU B C 1
ATOM 4767 O O . LEU B 1 82 ? 25.216 28.054 -31.260 1.00 14.11 82 LEU B O 1
ATOM 4772 N N . ALA B 1 83 ? 26.658 26.359 -30.962 1.00 15.06 83 ALA B N 1
ATOM 4773 C CA . ALA B 1 83 ? 27.763 27.290 -30.739 1.00 19.27 83 ALA B CA 1
ATOM 4774 C C . ALA B 1 83 ? 28.001 28.148 -31.965 1.00 19.75 83 ALA B C 1
ATOM 4775 O O . ALA B 1 83 ? 28.320 29.349 -31.850 1.00 16.86 83 ALA B O 1
ATOM 4777 N N . GLU B 1 84 ? 27.890 27.557 -33.157 1.00 17.29 84 GLU B N 1
ATOM 4778 C CA . GLU B 1 84 ? 28.110 28.326 -34.371 1.00 23.00 84 GLU B CA 1
ATOM 4779 C C . GLU B 1 84 ? 27.092 29.421 -34.490 1.00 23.07 84 GLU B C 1
ATOM 4780 O O . GLU B 1 84 ? 27.419 30.495 -35.006 1.00 22.09 84 GLU B O 1
ATOM 4786 N N . ALA B 1 85 ? 25.887 29.216 -34.002 1.00 19.76 85 ALA B N 1
ATOM 4787 C CA . ALA B 1 85 ? 24.807 30.187 -34.040 1.00 22.24 85 ALA B CA 1
ATOM 4788 C C . ALA B 1 85 ? 24.773 31.122 -32.834 1.00 22.94 85 ALA B C 1
ATOM 4789 O O . ALA B 1 85 ? 23.886 31.994 -32.748 1.00 23.11 85 ALA B O 1
ATOM 4791 N N . GLY B 1 86 ? 25.699 30.967 -31.890 1.00 17.21 86 GLY B N 1
ATOM 4792 C CA . GLY B 1 86 ? 25.689 31.804 -30.697 1.00 23.26 86 GLY B CA 1
ATOM 4793 C C . GLY B 1 86 ? 24.661 31.416 -29.654 1.00 23.06 86 GLY B C 1
ATOM 4794 O O . GLY B 1 86 ? 24.310 32.248 -28.778 1.00 21.47 86 GLY B O 1
ATOM 4795 N N . ASN B 1 87 ? 24.184 30.156 -29.693 1.00 18.09 87 ASN B N 1
ATOM 4796 C CA . ASN B 1 87 ? 23.070 29.727 -28.880 1.00 22.54 87 ASN B CA 1
ATOM 4797 C C . ASN B 1 87 ? 23.434 28.599 -27.928 1.00 21.03 87 ASN B C 1
ATOM 4798 O O . ASN B 1 87 ? 22.525 27.955 -27.380 1.00 18.52 87 ASN B O 1
ATOM 4803 N N . LEU B 1 88 ? 24.728 28.338 -27.713 1.00 16.74 88 LEU B N 1
ATOM 4804 C CA . LEU B 1 88 ? 25.155 27.340 -26.730 1.00 18.39 88 LEU B CA 1
ATOM 4805 C C . LEU B 1 88 ? 25.237 27.975 -25.341 1.00 19.98 88 LEU B C 1
ATOM 4806 O O . LEU B 1 88 ? 26.303 28.390 -24.859 1.00 19.21 88 LEU B O 1
ATOM 4811 N N . GLY B 1 89 ? 24.081 28.040 -24.695 1.00 15.62 89 GLY B N 1
ATOM 4812 C CA . GLY B 1 89 ? 23.940 28.677 -23.410 1.00 17.85 89 GLY B CA 1
ATOM 4813 C C . GLY B 1 89 ? 24.153 27.698 -22.279 1.00 17.60 89 GLY B C 1
ATOM 4814 O O . GLY B 1 89 ? 24.589 26.560 -22.469 1.00 13.88 89 GLY B O 1
ATOM 4815 N N . ARG B 1 90 ? 23.906 28.185 -21.065 1.00 16.79 90 ARG B N 1
ATOM 4816 C CA . ARG B 1 90 ? 24.334 27.432 -19.882 1.00 17.31 90 ARG B CA 1
ATOM 4817 C C . ARG B 1 90 ? 23.583 26.121 -19.770 1.00 17.12 90 ARG B C 1
ATOM 4818 O O . ARG B 1 90 ? 24.193 25.069 -19.535 1.00 13.59 90 ARG B O 1
ATOM 4826 N N . ILE B 1 91 ? 22.267 26.150 -19.943 1.00 15.15 91 ILE B N 1
ATOM 4827 C CA . ILE B 1 91 ? 21.482 24.926 -19.800 1.00 17.36 91 ILE B CA 1
ATOM 4828 C C . ILE B 1 91 ? 21.931 23.903 -20.833 1.00 16.07 91 ILE B C 1
ATOM 4829 O O . ILE B 1 91 ? 22.023 22.692 -20.552 1.00 11.95 91 ILE B O 1
ATOM 4834 N N . GLU B 1 92 ? 22.221 24.346 -22.051 1.00 13.72 92 GLU B N 1
ATOM 4835 C CA . GLU B 1 92 ? 22.617 23.415 -23.087 1.00 15.51 92 GLU B CA 1
ATOM 4836 C C . GLU B 1 92 ? 24.028 22.862 -22.832 1.00 14.37 92 GLU B C 1
ATOM 4837 O O . GLU B 1 92 ? 24.304 21.670 -23.080 1.00 11.98 92 GLU B O 1
ATOM 4843 N N . ALA B 1 93 ? 24.918 23.710 -22.324 1.00 14.01 93 ALA B N 1
ATOM 4844 C CA . ALA B 1 93 ? 26.267 23.270 -22.002 1.00 15.04 93 ALA B CA 1
ATOM 4845 C C . ALA B 1 93 ? 26.270 22.245 -20.871 1.00 16.37 93 ALA B C 1
ATOM 4846 O O . ALA B 1 93 ? 27.070 21.313 -20.890 1.00 12.70 93 ALA B O 1
ATOM 4848 N N . LEU B 1 94 ? 25.406 22.419 -19.886 1.00 14.15 94 LEU B N 1
ATOM 4849 C CA . LEU B 1 94 ? 25.242 21.431 -18.825 1.00 14.76 94 LEU B CA 1
ATOM 4850 C C . LEU B 1 94 ? 24.659 20.131 -19.339 1.00 15.38 94 LEU B C 1
ATOM 4851 O O . LEU B 1 94 ? 25.070 19.056 -18.891 1.00 11.39 94 LEU B O 1
ATOM 4856 N N . ILE B 1 95 ? 23.678 20.194 -20.244 1.00 12.24 95 ILE B N 1
ATOM 4857 C CA . ILE B 1 95 ? 23.158 18.987 -20.847 1.00 13.55 95 ILE B CA 1
ATOM 4858 C C . ILE B 1 95 ? 24.274 18.239 -21.558 1.00 14.63 95 ILE B C 1
ATOM 4859 O O . ILE B 1 95 ? 24.366 17.003 -21.469 1.00 11.03 95 ILE B O 1
ATOM 4864 N N . LEU B 1 96 ? 25.113 18.968 -22.309 1.00 13.02 96 LEU B N 1
ATOM 4865 C CA . LEU B 1 96 ? 26.259 18.349 -22.972 1.00 15.11 96 LEU B CA 1
ATOM 4866 C C . LEU B 1 96 ? 27.223 17.732 -21.972 1.00 15.14 96 LEU B C 1
ATOM 4867 O O . LEU B 1 96 ? 27.651 16.580 -22.123 1.00 11.51 96 LEU B O 1
ATOM 4872 N N . GLN B 1 97 ? 27.579 18.483 -20.932 1.00 13.36 97 GLN B N 1
ATOM 4873 C CA . GLN B 1 97 ? 28.504 17.960 -19.938 1.00 14.99 97 GLN B CA 1
ATOM 4874 C C . GLN B 1 97 ? 27.975 16.677 -19.305 1.00 14.32 97 GLN B C 1
ATOM 4875 O O . GLN B 1 97 ? 28.695 15.666 -19.199 1.00 11.21 97 GLN B O 1
ATOM 4881 N N . ILE B 1 98 ? 26.733 16.716 -18.809 1.00 12.86 98 ILE B N 1
ATOM 4882 C CA . ILE B 1 98 ? 26.176 15.591 -18.067 1.00 13.86 98 ILE B CA 1
ATOM 4883 C C . ILE B 1 98 ? 25.936 14.410 -19.001 1.00 14.41 98 ILE B C 1
ATOM 4884 O O . ILE B 1 98 ? 26.176 13.250 -18.642 1.00 10.73 98 ILE B O 1
ATOM 4889 N N . GLY B 1 99 ? 25.428 14.681 -20.201 1.00 11.86 99 GLY B N 1
ATOM 4890 C CA . GLY B 1 99 ? 25.142 13.613 -21.141 1.00 13.83 99 GLY B CA 1
ATOM 4891 C C . GLY B 1 99 ? 26.394 12.872 -21.574 1.00 14.24 99 GLY B C 1
ATOM 4892 O O . GLY B 1 99 ? 26.381 11.647 -21.681 1.00 10.44 99 GLY B O 1
ATOM 4893 N N . LEU B 1 100 ? 27.480 13.601 -21.871 1.00 12.61 100 LEU B N 1
ATOM 4894 C CA . LEU B 1 100 ? 28.732 12.944 -22.245 1.00 14.56 100 LEU B CA 1
ATOM 4895 C C . LEU B 1 100 ? 29.246 12.130 -21.087 1.00 15.39 100 LEU B C 1
ATOM 4896 O O . LEU B 1 100 ? 29.693 10.990 -21.243 1.00 12.46 100 LEU B O 1
ATOM 4901 N N . GLY B 1 101 ? 29.183 12.700 -19.904 1.00 13.48 101 GLY B N 1
ATOM 4902 C CA . GLY B 1 101 ? 29.633 11.985 -18.725 1.00 16.24 101 GLY B CA 1
ATOM 4903 C C . GLY B 1 101 ? 28.889 10.702 -18.514 1.00 14.62 101 GLY B C 1
ATOM 4904 O O . GLY B 1 101 ? 29.488 9.627 -18.300 1.00 12.56 101 GLY B O 1
ATOM 4905 N N . GLU B 1 102 ? 27.572 10.778 -18.546 1.00 12.60 102 GLU B N 1
ATOM 4906 C CA . GLU B 1 102 ? 26.754 9.619 -18.250 1.00 14.71 102 GLU B CA 1
ATOM 4907 C C . GLU B 1 102 ? 26.866 8.551 -19.327 1.00 13.73 102 GLU B C 1
ATOM 4908 O O . GLU B 1 102 ? 26.955 7.346 -19.019 1.00 10.40 102 GLU B O 1
ATOM 4914 N N . TYR B 1 103 ? 26.793 8.952 -20.595 1.00 11.53 103 TYR B N 1
ATOM 4915 C CA . TYR B 1 103 ? 26.798 7.967 -21.664 1.00 13.42 103 TYR B CA 1
ATOM 4916 C C . TYR B 1 103 ? 28.169 7.347 -21.837 1.00 15.82 103 TYR B C 1
ATOM 4917 O O . TYR B 1 103 ? 28.260 6.148 -22.185 1.00 11.00 103 TYR B O 1
ATOM 4926 N N . LEU B 1 104 ? 29.248 8.106 -21.647 1.00 13.95 104 LEU B N 1
ATOM 4927 C CA . LEU B 1 104 ? 30.560 7.483 -21.631 1.00 15.31 104 LEU B CA 1
ATOM 4928 C C . LEU B 1 104 ? 30.676 6.536 -20.462 1.00 16.11 104 LEU B C 1
ATOM 4929 O O . LEU B 1 104 ? 31.255 5.442 -20.609 1.00 11.98 104 LEU B O 1
ATOM 4934 N N . GLY B 1 105 ? 30.176 6.923 -19.304 1.00 13.42 105 GLY B N 1
ATOM 4935 C CA . GLY B 1 105 ? 30.256 6.067 -18.169 1.00 15.70 105 GLY B CA 1
ATOM 4936 C C . GLY B 1 105 ? 29.518 4.765 -18.352 1.00 17.14 105 GLY B C 1
ATOM 4937 O O . GLY B 1 105 ? 29.941 3.723 -17.814 1.00 13.90 105 GLY B O 1
ATOM 4938 N N . GLN B 1 106 ? 28.370 4.795 -19.042 1.00 13.26 106 GLN B N 1
ATOM 4939 C CA . GLN B 1 106 ? 27.628 3.586 -19.292 1.00 13.17 106 GLN B CA 1
ATOM 4940 C C . GLN B 1 106 ? 28.303 2.733 -20.363 1.00 15.31 106 GLN B C 1
ATOM 4941 O O . GLN B 1 106 ? 28.248 1.496 -20.299 1.00 11.69 106 GLN B O 1
ATOM 4947 N N . ILE B 1 107 ? 28.917 3.324 -21.380 1.00 12.42 107 ILE B N 1
ATOM 4948 C CA . ILE B 1 107 ? 29.718 2.505 -22.276 1.00 15.04 107 ILE B CA 1
ATOM 4949 C C . ILE B 1 107 ? 30.727 1.701 -21.466 1.00 15.02 107 ILE B C 1
ATOM 4950 O O . ILE B 1 107 ? 30.897 0.480 -21.688 1.00 12.07 107 ILE B O 1
ATOM 4955 N N . ALA B 1 108 ? 31.425 2.364 -20.536 1.00 14.18 108 ALA B N 1
ATOM 4956 C CA . ALA B 1 108 ? 32.455 1.706 -19.743 1.00 16.74 108 ALA B CA 1
ATOM 4957 C C . ALA B 1 108 ? 31.903 0.705 -18.746 1.00 17.92 108 ALA B C 1
ATOM 4958 O O . ALA B 1 108 ? 32.523 -0.353 -18.530 1.00 14.78 108 ALA B O 1
ATOM 4960 N N . GLY B 1 109 ? 30.763 0.990 -18.146 1.00 13.83 109 GLY B N 1
ATOM 4961 C CA . GLY B 1 109 ? 30.275 0.209 -17.040 1.00 17.96 109 GLY B CA 1
ATOM 4962 C C . GLY B 1 109 ? 29.070 -0.670 -17.275 1.00 19.45 109 GLY B C 1
ATOM 4963 O O . GLY B 1 109 ? 28.851 -1.653 -16.544 1.00 18.80 109 GLY B O 1
ATOM 4964 N N . GLY B 1 110 ? 28.283 -0.358 -18.296 1.00 14.91 110 GLY B N 1
ATOM 4965 C CA . GLY B 1 110 ? 27.106 -1.095 -18.656 1.00 18.06 110 GLY B CA 1
ATOM 4966 C C . GLY B 1 110 ? 25.961 -0.211 -19.101 1.00 14.91 110 GLY B C 1
ATOM 4967 O O . GLY B 1 110 ? 25.575 0.697 -18.392 1.00 12.73 110 GLY B O 1
ATOM 4968 N N . ILE B 1 111 ? 25.403 -0.518 -20.265 1.00 13.29 111 ILE B N 1
ATOM 4969 C CA . ILE B 1 111 ? 24.245 0.199 -20.803 1.00 14.38 111 ILE B CA 1
ATOM 4970 C C . ILE B 1 111 ? 22.983 -0.605 -20.537 1.00 16.10 111 ILE B C 1
ATOM 4971 O O . ILE B 1 111 ? 22.917 -1.780 -20.959 1.00 11.65 111 ILE B O 1
ATOM 4976 N N . PRO B 1 112 ? 21.927 -0.040 -19.916 1.00 12.11 112 PRO B N 1
ATOM 4977 C CA . PRO B 1 112 ? 20.740 -0.848 -19.648 1.00 15.40 112 PRO B CA 1
ATOM 4978 C C . PRO B 1 112 ? 19.898 -1.023 -20.905 1.00 16.41 112 PRO B C 1
ATOM 4979 O O . PRO B 1 112 ? 19.339 -0.064 -21.431 1.00 17.31 112 PRO B O 1
ATOM 4983 N N . MET B 1 113 ? 19.899 -2.242 -21.437 1.00 11.66 113 MET B N 1
ATOM 4984 C CA . MET B 1 113 ? 19.021 -2.661 -22.533 1.00 15.02 113 MET B CA 1
ATOM 4985 C C . MET B 1 113 ? 17.606 -2.806 -21.992 1.00 15.59 113 MET B C 1
ATOM 4986 O O . MET B 1 113 ? 16.656 -2.515 -22.646 1.00 11.48 113 MET B O 1
ATOM 4991 N N . SER B 1 114 ? 17.525 -3.361 -20.795 1.00 12.82 114 SER B N 1
ATOM 4992 C CA . SER B 1 114 ? 16.335 -3.420 -20.007 1.00 14.02 114 SER B CA 1
ATOM 4993 C C . SER B 1 114 ? 16.814 -3.216 -18.560 1.00 14.15 114 SER B C 1
ATOM 4994 O O . SER B 1 114 ? 18.009 -3.073 -18.323 1.00 12.37 114 SER B O 1
ATOM 4997 N N . GLN B 1 115 ? 15.897 -3.238 -17.596 1.00 12.84 115 GLN B N 1
ATOM 4998 C CA . GLN B 1 115 ? 16.336 -2.978 -16.239 1.00 13.23 115 GLN B CA 1
ATOM 4999 C C . GLN B 1 115 ? 17.412 -3.942 -15.750 1.00 15.03 115 GLN B C 1
ATOM 5000 O O . GLN B 1 115 ? 18.231 -3.570 -14.897 1.00 13.37 115 GLN B O 1
ATOM 5006 N N . THR B 1 116 ? 17.432 -5.165 -16.236 1.00 13.42 116 THR B N 1
ATOM 5007 C CA . THR B 1 116 ? 18.350 -6.149 -15.723 1.00 15.82 116 THR B CA 1
ATOM 5008 C C . THR B 1 116 ? 19.344 -6.687 -16.735 1.00 15.72 116 THR B C 1
ATOM 5009 O O . THR B 1 116 ? 20.212 -7.489 -16.379 1.00 14.68 116 THR B O 1
ATOM 5013 N N . GLU B 1 117 ? 19.258 -6.261 -18.006 1.00 12.76 117 GLU B N 1
ATOM 5014 C CA . GLU B 1 117 ? 20.140 -6.724 -19.066 1.00 15.32 117 GLU B CA 1
ATOM 5015 C C . GLU B 1 117 ? 21.000 -5.563 -19.488 1.00 14.35 117 GLU B C 1
ATOM 5016 O O . GLU B 1 117 ? 20.496 -4.546 -19.962 1.00 12.88 117 GLU B O 1
ATOM 5022 N N . PHE B 1 118 ? 22.272 -5.668 -19.221 1.00 14.85 118 PHE B N 1
ATOM 5023 C CA . PHE B 1 118 ? 23.221 -4.633 -19.516 1.00 16.37 118 PHE B CA 1
ATOM 5024 C C . PHE B 1 118 ? 24.090 -5.036 -20.697 1.00 16.63 118 PHE B C 1
ATOM 5025 O O . PHE B 1 118 ? 24.534 -6.192 -20.789 1.00 15.15 118 PHE B O 1
ATOM 5033 N N . ALA B 1 119 ? 24.354 -4.089 -21.579 1.00 13.71 119 ALA B N 1
ATOM 5034 C CA . ALA B 1 119 ? 25.323 -4.234 -22.647 1.00 15.13 119 ALA B CA 1
ATOM 5035 C C . ALA B 1 119 ? 26.665 -3.771 -22.086 1.00 17.94 119 ALA B C 1
ATOM 5036 O O . ALA B 1 119 ? 26.851 -2.574 -21.804 1.00 14.04 119 ALA B O 1
ATOM 5038 N N . ARG B 1 120 ? 27.582 -4.696 -21.914 1.00 15.58 120 ARG B N 1
ATOM 5039 C CA . ARG B 1 120 ? 28.894 -4.440 -21.388 1.00 17.76 120 ARG B CA 1
ATOM 5040 C C . ARG B 1 120 ? 29.938 -4.786 -22.422 1.00 17.89 120 ARG B C 1
ATOM 5041 O O . ARG B 1 120 ? 29.766 -5.683 -23.253 1.00 13.61 120 ARG B O 1
ATOM 5049 N N . LEU B 1 121 ? 31.056 -4.091 -22.349 1.00 16.81 121 LEU B N 1
ATOM 5050 C CA . LEU B 1 121 ? 32.130 -4.390 -23.279 1.00 19.88 121 LEU B CA 1
ATOM 5051 C C . LEU B 1 121 ? 32.593 -5.844 -23.151 1.00 20.64 121 LEU B C 1
ATOM 5052 O O . LEU B 1 121 ? 32.995 -6.441 -24.152 1.00 15.54 121 LEU B O 1
ATOM 5057 N N . SER B 1 122 ? 32.564 -6.389 -21.932 1.00 17.43 122 SER B N 1
ATOM 5058 C CA . SER B 1 122 ? 32.954 -7.791 -21.722 1.00 21.30 122 SER B CA 1
ATOM 5059 C C . SER B 1 122 ? 32.046 -8.760 -22.445 1.00 23.64 122 SER B C 1
ATOM 5060 O O . SER B 1 122 ? 32.470 -9.899 -22.726 1.00 20.73 122 SER B O 1
ATOM 5063 N N . ASP B 1 123 ? 30.854 -8.334 -22.842 1.00 17.19 123 ASP B N 1
ATOM 5064 C CA . ASP B 1 123 ? 29.944 -9.231 -23.537 1.00 19.91 123 ASP B CA 1
ATOM 5065 C C . ASP B 1 123 ? 30.476 -9.601 -24.907 1.00 22.46 123 ASP B C 1
ATOM 5066 O O . ASP B 1 123 ? 30.029 -10.588 -25.527 1.00 19.42 123 ASP B O 1
ATOM 5071 N N . LEU B 1 124 ? 31.411 -8.832 -25.390 1.00 19.58 124 LEU B N 1
ATOM 5072 C CA . LEU B 1 124 ? 32.134 -9.128 -26.616 1.00 24.99 124 LEU B CA 1
ATOM 5073 C C . LEU B 1 124 ? 33.636 -9.255 -26.378 1.00 23.89 124 LEU B C 1
ATOM 5074 O O . LEU B 1 124 ? 34.415 -9.216 -27.348 1.00 24.71 124 LEU B O 1
ATOM 5079 N N . GLU B 1 125 ? 34.036 -9.509 -25.140 1.00 22.69 125 GLU B N 1
ATOM 5080 C CA . GLU B 1 125 ? 35.441 -9.646 -24.772 1.00 29.92 125 GLU B CA 1
ATOM 5081 C C . GLU B 1 125 ? 36.254 -8.442 -25.237 1.00 31.22 125 GLU B C 1
ATOM 5082 O O . GLU B 1 125 ? 37.397 -8.568 -25.673 1.00 26.18 125 GLU B O 1
ATOM 5088 N N . LEU B 1 126 ? 35.676 -7.245 -25.104 1.00 20.71 126 LEU B N 1
ATOM 5089 C CA . LEU B 1 126 ? 36.374 -6.028 -25.451 1.00 22.37 126 LEU B CA 1
ATOM 5090 C C . LEU B 1 126 ? 36.890 -5.356 -24.197 1.00 22.73 126 LEU B C 1
ATOM 5091 O O . LEU B 1 126 ? 36.323 -5.506 -23.115 1.00 22.61 126 LEU B O 1
ATOM 5096 N N . ASP B 1 127 ? 37.947 -4.598 -24.399 1.00 25.17 127 ASP B N 1
ATOM 5097 C CA . ASP B 1 127 ? 38.536 -3.773 -23.362 1.00 36.03 127 ASP B CA 1
ATOM 5098 C C . ASP B 1 127 ? 38.621 -2.354 -23.907 1.00 29.10 127 ASP B C 1
ATOM 5099 O O . ASP B 1 127 ? 38.879 -2.142 -25.095 1.00 25.10 127 ASP B O 1
ATOM 5104 N N . TRP B 1 128 ? 38.380 -1.392 -23.026 1.00 24.24 128 TRP B N 1
ATOM 5105 C CA . TRP B 1 128 ? 38.541 0.009 -23.401 1.00 27.02 128 TRP B CA 1
ATOM 5106 C C . TRP B 1 128 ? 39.251 0.728 -22.266 1.00 21.94 128 TRP B C 1
ATOM 5107 O O . TRP B 1 128 ? 38.787 0.713 -21.112 1.00 21.43 128 TRP B O 1
ATOM 5118 N N . GLN B 1 129 ? 40.401 1.321 -22.609 1.00 24.56 129 GLN B N 1
ATOM 5119 C CA . GLN B 1 129 ? 41.143 2.189 -21.702 1.00 28.30 129 GLN B CA 1
ATOM 5120 C C . GLN B 1 129 ? 40.940 3.600 -22.218 1.00 23.64 129 GLN B C 1
ATOM 5121 O O . GLN B 1 129 ? 41.565 3.986 -23.213 1.00 20.88 129 GLN B O 1
ATOM 5127 N N . PRO B 1 130 ? 40.050 4.391 -21.612 1.00 20.19 130 PRO B N 1
ATOM 5128 C CA . PRO B 1 130 ? 39.739 5.695 -22.185 1.00 21.14 130 PRO B CA 1
ATOM 5129 C C . PRO B 1 130 ? 40.965 6.585 -22.295 1.00 22.87 130 PRO B C 1
ATOM 5130 O O . PRO B 1 130 ? 41.792 6.653 -21.382 1.00 21.22 130 PRO B O 1
ATOM 5134 N N . GLY B 1 131 ? 41.065 7.279 -23.418 1.00 18.88 131 GLY B N 1
ATOM 5135 C CA . GLY B 1 131 ? 42.075 8.309 -23.597 1.00 20.80 131 GLY B CA 1
ATOM 5136 C C . GLY B 1 131 ? 41.831 9.509 -22.686 1.00 23.54 131 GLY B C 1
ATOM 5137 O O . GLY B 1 131 ? 40.866 9.571 -21.925 1.00 18.20 131 GLY B O 1
ATOM 5138 N N . GLU B 1 132 ? 42.770 10.467 -22.762 1.00 19.61 132 GLU B N 1
ATOM 5139 C CA . GLU B 1 132 ? 42.737 11.605 -21.855 1.00 26.49 132 GLU B CA 1
ATOM 5140 C C . GLU B 1 132 ? 41.438 12.390 -21.968 1.00 22.30 132 GLU B C 1
ATOM 5141 O O . GLU B 1 132 ? 40.843 12.742 -20.951 1.00 18.05 132 GLU B O 1
ATOM 5147 N N . ALA B 1 133 ? 41.006 12.688 -23.182 1.00 19.84 133 ALA B N 1
ATOM 5148 C CA . ALA B 1 133 ? 39.783 13.476 -23.329 1.00 19.21 133 ALA B CA 1
ATOM 5149 C C . ALA B 1 133 ? 38.546 12.711 -22.883 1.00 19.27 133 ALA B C 1
ATOM 5150 O O . ALA B 1 133 ? 37.728 13.243 -22.120 1.00 15.69 133 ALA B O 1
ATOM 5152 N N . ALA B 1 134 ? 38.401 11.449 -23.322 1.00 17.40 134 ALA B N 1
ATOM 5153 C CA . ALA B 1 134 ? 37.270 10.645 -22.908 1.00 18.02 134 ALA B CA 1
ATOM 5154 C C . ALA B 1 134 ? 37.235 10.434 -21.393 1.00 20.72 134 ALA B C 1
ATOM 5155 O O . ALA B 1 134 ? 36.180 10.507 -20.783 1.00 15.67 134 ALA B O 1
ATOM 5157 N N . ALA B 1 135 ? 38.387 10.175 -20.756 1.00 18.18 135 ALA B N 1
ATOM 5158 C CA . ALA B 1 135 ? 38.385 10.001 -19.314 1.00 20.04 135 ALA B CA 1
ATOM 5159 C C . ALA B 1 135 ? 37.923 11.258 -18.589 1.00 18.48 135 ALA B C 1
ATOM 5160 O O . ALA B 1 135 ? 37.210 11.160 -17.569 1.00 17.12 135 ALA B O 1
ATOM 5162 N N . LYS B 1 136 ? 38.345 12.449 -19.074 1.00 18.61 136 LYS B N 1
ATOM 5163 C CA . LYS B 1 136 ? 37.913 13.706 -18.470 1.00 19.24 136 LYS B CA 1
ATOM 5164 C C . LYS B 1 136 ? 36.415 13.898 -18.647 1.00 19.45 136 LYS B C 1
ATOM 5165 O O . LYS B 1 136 ? 35.689 14.205 -17.700 1.00 15.35 136 LYS B O 1
ATOM 5171 N N . LEU B 1 137 ? 35.940 13.678 -19.875 1.00 14.94 137 LEU B N 1
ATOM 5172 C CA . LEU B 1 137 ? 34.521 13.848 -20.103 1.00 16.66 137 LEU B CA 1
ATOM 5173 C C . LEU B 1 137 ? 33.695 12.886 -19.286 1.00 18.52 137 LEU B C 1
ATOM 5174 O O . LEU B 1 137 ? 32.562 13.193 -18.935 1.00 14.18 137 LEU B O 1
ATOM 5179 N N . MET B 1 138 ? 34.198 11.671 -19.063 1.00 15.83 138 MET B N 1
ATOM 5180 C CA . MET B 1 138 ? 33.462 10.665 -18.339 1.00 18.65 138 MET B CA 1
ATOM 5181 C C . MET B 1 138 ? 33.167 11.075 -16.916 1.00 20.29 138 MET B C 1
ATOM 5182 O O . MET B 1 138 ? 32.273 10.495 -16.299 1.00 16.01 138 MET B O 1
ATOM 5187 N N . ARG B 1 139 ? 33.878 12.067 -16.385 1.00 17.45 139 ARG B N 1
ATOM 5188 C CA . ARG B 1 139 ? 33.620 12.552 -15.051 1.00 20.68 139 ARG B CA 1
ATOM 5189 C C . ARG B 1 139 ? 32.615 13.697 -15.019 1.00 19.28 139 ARG B C 1
ATOM 5190 O O . ARG B 1 139 ? 32.434 14.308 -13.956 1.00 17.43 139 ARG B O 1
ATOM 5198 N N . GLY B 1 140 ? 31.955 14.001 -16.137 1.00 14.87 140 GLY B N 1
ATOM 5199 C CA . GLY B 1 140 ? 31.144 15.202 -16.173 1.00 18.55 140 GLY B CA 1
ATOM 5200 C C . GLY B 1 140 ? 29.787 15.158 -15.511 1.00 15.35 140 GLY B C 1
ATOM 5201 O O . GLY B 1 140 ? 29.205 16.232 -15.330 1.00 12.38 140 GLY B O 1
ATOM 5202 N N . ASN B 1 141 ? 29.248 13.994 -15.166 1.00 14.98 141 ASN B N 1
ATOM 5203 C CA . ASN B 1 141 ? 27.925 13.937 -14.569 1.00 14.92 141 ASN B CA 1
ATOM 5204 C C . ASN B 1 141 ? 28.118 14.030 -13.057 1.00 17.64 141 ASN B C 1
ATOM 5205 O O . ASN B 1 141 ? 28.217 13.027 -12.363 1.00 13.69 141 ASN B O 1
ATOM 5210 N N . THR B 1 142 ? 28.167 15.272 -12.550 1.00 14.11 142 THR B N 1
ATOM 5211 C CA . THR B 1 142 ? 28.472 15.586 -11.159 1.00 15.83 142 THR B CA 1
ATOM 5212 C C . THR B 1 142 ? 27.241 16.149 -10.448 1.00 14.84 142 THR B C 1
ATOM 5213 O O . THR B 1 142 ? 26.317 16.640 -11.053 1.00 11.05 142 THR B O 1
ATOM 5217 N N . ALA B 1 143 ? 27.295 16.093 -9.095 1.00 14.45 143 ALA B N 1
ATOM 5218 C CA . ALA B 1 143 ? 26.246 16.688 -8.290 1.00 16.72 143 ALA B CA 1
ATOM 5219 C C . ALA B 1 143 ? 26.053 18.170 -8.550 1.00 16.26 143 ALA B C 1
ATOM 5220 O O . ALA B 1 143 ? 24.896 18.592 -8.713 1.00 12.04 143 ALA B O 1
ATOM 5222 N N . PRO B 1 144 ? 27.112 19.012 -8.612 1.00 14.39 144 PRO B N 1
ATOM 5223 C CA . PRO B 1 144 ? 26.861 20.417 -8.874 1.00 16.41 144 PRO B CA 1
ATOM 5224 C C . PRO B 1 144 ? 26.245 20.654 -10.248 1.00 15.46 144 PRO B C 1
ATOM 5225 O O . PRO B 1 144 ? 25.423 21.561 -10.415 1.00 13.02 144 PRO B O 1
ATOM 5229 N N . ALA B 1 145 ? 26.635 19.867 -11.253 1.00 14.05 145 ALA B N 1
ATOM 5230 C CA . ALA B 1 145 ? 26.094 20.109 -12.580 1.00 16.05 145 ALA B CA 1
ATOM 5231 C C . ALA B 1 145 ? 24.605 19.762 -12.632 1.00 14.76 145 ALA B C 1
ATOM 5232 O O . ALA B 1 145 ? 23.804 20.471 -13.221 1.00 12.01 145 ALA B O 1
ATOM 5234 N N . ARG B 1 146 ? 24.211 18.641 -12.029 1.00 12.26 146 ARG B N 1
ATOM 5235 C CA . ARG B 1 146 ? 22.836 18.253 -12.011 1.00 13.31 146 ARG B CA 1
ATOM 5236 C C . ARG B 1 146 ? 21.994 19.260 -11.239 1.00 14.61 146 ARG B C 1
ATOM 5237 O O . ARG B 1 146 ? 20.853 19.555 -11.605 1.00 11.12 146 ARG B O 1
ATOM 5245 N N . ALA B 1 147 ? 22.534 19.764 -10.123 1.00 13.67 147 ALA B N 1
ATOM 5246 C CA . ALA B 1 147 ? 21.778 20.715 -9.320 1.00 15.63 147 ALA B CA 1
ATOM 5247 C C . ALA B 1 147 ? 21.523 21.992 -10.105 1.00 15.02 147 ALA B C 1
ATOM 5248 O O . ALA B 1 147 ? 20.425 22.559 -10.053 1.00 13.00 147 ALA B O 1
ATOM 5250 N N . GLU B 1 148 ? 22.538 22.456 -10.817 1.00 13.59 148 GLU B N 1
ATOM 5251 C CA . GLU B 1 148 ? 22.413 23.659 -11.602 1.00 16.41 148 GLU B CA 1
ATOM 5252 C C . GLU B 1 148 ? 21.467 23.451 -12.762 1.00 16.68 148 GLU B C 1
ATOM 5253 O O . GLU B 1 148 ? 20.654 24.325 -13.082 1.00 12.27 148 GLU B O 1
ATOM 5259 N N . LEU B 1 149 ? 21.517 22.271 -13.395 1.00 13.93 149 LEU B N 1
ATOM 5260 C CA . LEU B 1 149 ? 20.579 21.973 -14.460 1.00 15.12 149 LEU B CA 1
ATOM 5261 C C . LEU B 1 149 ? 19.137 21.986 -13.956 1.00 15.56 149 LEU B C 1
ATOM 5262 O O . LEU B 1 149 ? 18.243 22.593 -14.555 1.00 12.61 149 LEU B O 1
ATOM 5267 N N . ALA B 1 150 ? 18.898 21.360 -12.803 1.00 13.24 150 ALA B N 1
ATOM 5268 C CA . ALA B 1 150 ? 17.547 21.370 -12.283 1.00 15.41 150 ALA B CA 1
ATOM 5269 C C . ALA B 1 150 ? 17.070 22.758 -11.922 1.00 17.64 150 ALA B C 1
ATOM 5270 O O . ALA B 1 150 ? 15.879 23.045 -12.075 1.00 14.00 150 ALA B O 1
ATOM 5272 N N . ARG B 1 151 ? 17.967 23.611 -11.454 1.00 15.07 151 ARG B N 1
ATOM 5273 C CA . ARG B 1 151 ? 17.596 24.985 -11.168 1.00 19.32 151 ARG B CA 1
ATOM 5274 C C . ARG B 1 151 ? 17.190 25.715 -12.468 1.00 18.20 151 ARG B C 1
ATOM 5275 O O . ARG B 1 151 ? 16.194 26.394 -12.503 1.00 14.89 151 ARG B O 1
ATOM 5283 N N . LEU B 1 152 ? 17.936 25.511 -13.551 1.00 15.10 152 LEU B N 1
ATOM 5284 C CA . LEU B 1 152 ? 17.614 26.163 -14.821 1.00 19.31 152 LEU B CA 1
ATOM 5285 C C . LEU B 1 152 ? 16.334 25.598 -15.418 1.00 19.02 152 LEU B C 1
ATOM 5286 O O . LEU B 1 152 ? 15.615 26.312 -16.113 1.00 16.59 152 LEU B O 1
ATOM 5291 N N . MET B 1 153 ? 16.056 24.305 -15.201 1.00 14.88 153 MET B N 1
ATOM 5292 C CA . MET B 1 153 ? 14.788 23.757 -15.630 1.00 16.10 153 MET B CA 1
ATOM 5293 C C . MET B 1 153 ? 13.628 24.452 -14.939 1.00 19.75 153 MET B C 1
ATOM 5294 O O . MET B 1 153 ? 12.574 24.659 -15.545 1.00 15.83 153 MET B O 1
ATOM 5299 N N . GLN B 1 154 ? 13.774 24.738 -13.657 1.00 20.16 154 GLN B N 1
ATOM 5300 C CA . GLN B 1 154 ? 12.720 25.405 -12.892 1.00 27.67 154 GLN B CA 1
ATOM 5301 C C . GLN B 1 154 ? 12.438 26.783 -13.389 1.00 29.91 154 GLN B C 1
ATOM 5302 O O . GLN B 1 154 ? 11.317 27.224 -13.391 1.00 28.15 154 GLN B O 1
ATOM 5308 N N . ASP B 1 155 ? 13.499 27.451 -13.800 1.00 22.58 155 ASP B N 1
ATOM 5309 C CA . ASP B 1 155 ? 13.472 28.820 -14.269 1.00 27.27 155 ASP B CA 1
ATOM 5310 C C . ASP B 1 155 ? 13.437 28.877 -15.802 1.00 30.08 155 ASP B C 1
ATOM 5311 O O . ASP B 1 155 ? 13.980 29.754 -16.404 1.00 31.50 155 ASP B O 1
ATOM 5316 N N . ASN B 1 156 ? 12.859 27.865 -16.416 1.00 29.17 156 ASN B N 1
ATOM 5317 C CA . ASN B 1 156 ? 12.777 27.753 -17.857 1.00 33.51 156 ASN B CA 1
ATOM 5318 C C . ASN B 1 156 ? 11.463 28.327 -18.348 1.00 38.21 156 ASN B C 1
ATOM 5319 O O . ASN B 1 156 ? 11.089 28.080 -19.470 1.00 35.78 156 ASN B O 1
ATOM 5324 N N . HIS B 1 157 ? 10.745 29.033 -17.474 1.00 42.66 157 HIS B N 1
ATOM 5325 C CA . HIS B 1 157 ? 9.467 29.623 -17.826 1.00 43.77 157 HIS B CA 1
ATOM 5326 C C . HIS B 1 157 ? 9.520 30.219 -19.223 1.00 35.95 157 HIS B C 1
ATOM 5327 O O . HIS B 1 157 ? 10.380 31.051 -19.536 1.00 28.19 157 HIS B O 1
ATOM 5334 N N . GLY B 1 158 ? 8.562 29.808 -20.038 1.00 30.40 158 GLY B N 1
ATOM 5335 C CA . GLY B 1 158 ? 8.337 30.390 -21.328 1.00 35.36 158 GLY B CA 1
ATOM 5336 C C . GLY B 1 158 ? 8.909 29.583 -22.466 1.00 35.10 158 GLY B C 1
ATOM 5337 O O . GLY B 1 158 ? 8.629 29.895 -23.632 1.00 32.90 158 GLY B O 1
ATOM 5338 N N . ARG B 1 159 ? 9.731 28.585 -22.178 1.00 28.29 159 ARG B N 1
ATOM 5339 C CA . ARG B 1 159 ? 10.363 27.822 -23.241 1.00 29.50 159 ARG B CA 1
ATOM 5340 C C . ARG B 1 159 ? 9.731 26.449 -23.361 1.00 27.26 159 ARG B C 1
ATOM 5341 O O . ARG B 1 159 ? 9.325 25.856 -22.362 1.00 24.68 159 ARG B O 1
ATOM 5349 N N . ALA B 1 160 ? 9.652 25.911 -24.596 1.00 25.10 160 ALA B N 1
ATOM 5350 C CA . ALA B 1 160 ? 8.949 24.665 -24.865 1.00 26.16 160 ALA B CA 1
ATOM 5351 C C . ALA B 1 160 ? 9.780 23.412 -24.587 1.00 24.80 160 ALA B C 1
ATOM 5352 O O . ALA B 1 160 ? 9.231 22.306 -24.534 1.00 21.43 160 ALA B O 1
ATOM 5354 N N . THR B 1 161 ? 11.098 23.548 -24.480 1.00 19.09 161 THR B N 1
ATOM 5355 C CA . THR B 1 161 ? 11.962 22.400 -24.266 1.00 17.84 161 THR B CA 1
ATOM 5356 C C . THR B 1 161 ? 12.989 22.810 -23.227 1.00 19.35 161 THR B C 1
ATOM 5357 O O . THR B 1 161 ? 13.168 24.000 -22.956 1.00 15.06 161 THR B O 1
ATOM 5361 N N . PHE B 1 162 ? 13.634 21.815 -22.590 1.00 14.19 162 PHE B N 1
ATOM 5362 C CA . PHE B 1 162 ? 14.724 22.082 -21.664 1.00 16.76 162 PHE B CA 1
ATOM 5363 C C . PHE B 1 162 ? 15.993 22.084 -22.502 1.00 16.01 162 PHE B C 1
ATOM 5364 O O . PHE B 1 162 ? 16.600 21.052 -22.789 1.00 12.24 162 PHE B O 1
ATOM 5372 N N . GLY B 1 163 ? 16.381 23.290 -22.901 1.00 15.53 163 GLY B N 1
ATOM 5373 C CA . GLY B 1 163 ? 17.471 23.474 -23.821 1.00 16.19 163 GLY B CA 1
ATOM 5374 C C . GLY B 1 163 ? 16.968 23.739 -25.233 1.00 16.52 163 GLY B C 1
ATOM 5375 O O . GLY B 1 163 ? 15.995 23.122 -25.707 1.00 13.53 163 GLY B O 1
ATOM 5376 N N . ALA B 1 164 ? 17.668 24.617 -25.956 1.00 14.86 164 ALA B N 1
ATOM 5377 C CA . ALA B 1 164 ? 17.327 24.869 -27.318 1.00 15.75 164 ALA B CA 1
ATOM 5378 C C . ALA B 1 164 ? 17.553 23.629 -28.171 1.00 19.26 164 ALA B C 1
ATOM 5379 O O . ALA B 1 164 ? 18.521 22.892 -27.980 1.00 13.49 164 ALA B O 1
ATOM 5381 N N . THR B 1 165 ? 16.671 23.413 -29.145 1.00 18.21 165 THR B N 1
ATOM 5382 C CA . THR B 1 165 ? 16.736 22.191 -29.946 1.00 18.56 165 THR B CA 1
ATOM 5383 C C . THR B 1 165 ? 17.630 22.337 -31.164 1.00 19.43 165 THR B C 1
ATOM 5384 O O . THR B 1 165 ? 18.050 21.330 -31.710 1.00 16.80 165 THR B O 1
ATOM 5388 N N . GLY B 1 166 ? 17.927 23.560 -31.559 1.00 18.67 166 GLY B N 1
ATOM 5389 C CA . GLY B 1 166 ? 18.661 23.811 -32.776 1.00 23.82 166 GLY B CA 1
ATOM 5390 C C . GLY B 1 166 ? 17.839 23.736 -34.036 1.00 26.94 166 GLY B C 1
ATOM 5391 O O . GLY B 1 166 ? 18.407 23.860 -35.132 1.00 22.98 166 GLY B O 1
ATOM 5392 N N . LEU B 1 167 ? 16.539 23.483 -33.933 1.00 23.37 167 LEU B N 1
ATOM 5393 C CA . LEU B 1 167 ? 15.744 23.469 -35.142 1.00 24.39 167 LEU B CA 1
ATOM 5394 C C . LEU B 1 167 ? 15.556 24.888 -35.643 1.00 24.63 167 LEU B C 1
ATOM 5395 O O . LEU B 1 167 ? 15.623 25.867 -34.889 1.00 22.24 167 LEU B O 1
ATOM 5400 N N . ASP B 1 168 ? 15.321 24.962 -36.956 1.00 24.47 168 ASP B N 1
ATOM 5401 C CA . ASP B 1 168 ? 15.125 26.237 -37.600 1.00 30.30 168 ASP B CA 1
ATOM 5402 C C . ASP B 1 168 ? 13.800 26.871 -37.188 1.00 33.39 168 ASP B C 1
ATOM 5403 O O . ASP B 1 168 ? 12.913 26.227 -36.619 1.00 26.48 168 ASP B O 1
ATOM 5408 N N . GLU B 1 169 ? 13.663 28.157 -37.515 1.00 31.13 169 GLU B N 1
ATOM 5409 C CA . GLU B 1 169 ? 12.568 28.953 -36.982 1.00 34.16 169 GLU B CA 1
ATOM 5410 C C . GLU B 1 169 ? 11.209 28.474 -37.467 1.00 27.35 169 GLU B C 1
ATOM 5411 O O . GLU B 1 169 ? 10.239 28.558 -36.707 1.00 27.75 169 GLU B O 1
ATOM 5417 N N . ASP B 1 170 ? 11.113 27.990 -38.691 1.00 28.29 170 ASP B N 1
ATOM 5418 C CA . ASP B 1 170 ? 9.834 27.497 -39.187 1.00 32.94 170 ASP B CA 1
ATOM 5419 C C . ASP B 1 170 ? 9.373 26.274 -38.406 1.00 27.51 170 ASP B C 1
ATOM 5420 O O . ASP B 1 170 ? 8.194 26.161 -38.050 1.00 23.66 170 ASP B O 1
ATOM 5425 N N . LEU B 1 171 ? 10.298 25.364 -38.092 1.00 23.29 171 LEU B N 1
ATOM 5426 C CA . LEU B 1 171 ? 9.952 24.230 -37.246 1.00 24.04 171 LEU B CA 1
ATOM 5427 C C . LEU B 1 171 ? 9.560 24.633 -35.822 1.00 23.72 171 LEU B C 1
ATOM 5428 O O . LEU B 1 171 ? 8.655 24.028 -35.231 1.00 17.43 171 LEU B O 1
ATOM 5433 N N . GLU B 1 172 ? 10.248 25.598 -35.198 1.00 21.43 172 GLU B N 1
ATOM 5434 C CA . GLU B 1 172 ? 9.852 25.956 -33.832 1.00 24.74 172 GLU B CA 1
ATOM 5435 C C . GLU B 1 172 ? 8.496 26.670 -33.806 1.00 23.22 172 GLU B C 1
ATOM 5436 O O . GLU B 1 172 ? 7.813 26.638 -32.775 1.00 19.63 172 GLU B O 1
ATOM 5442 N N . MET B 1 173 ? 8.125 27.306 -34.921 1.00 21.97 173 MET B N 1
ATOM 5443 C CA . MET B 1 173 ? 6.817 27.933 -35.017 1.00 30.26 173 MET B CA 1
ATOM 5444 C C . MET B 1 173 ? 5.737 26.874 -35.167 1.00 24.67 173 MET B C 1
ATOM 5445 O O . MET B 1 173 ? 4.691 26.992 -34.539 1.00 19.73 173 MET B O 1
ATOM 5450 N N . ILE B 1 174 ? 6.019 25.808 -35.932 1.00 21.88 174 ILE B N 1
ATOM 5451 C CA . ILE B 1 174 ? 5.161 24.615 -35.945 1.00 24.10 174 ILE B CA 1
ATOM 5452 C C . ILE B 1 174 ? 5.051 24.026 -34.539 1.00 22.57 174 ILE B C 1
ATOM 5453 O O . ILE B 1 174 ? 3.960 23.699 -34.070 1.00 16.95 174 ILE B O 1
ATOM 5458 N N . ARG B 1 175 ? 6.168 23.914 -33.808 1.00 18.32 175 ARG B N 1
ATOM 5459 C CA . ARG B 1 175 ? 6.070 23.433 -32.441 1.00 22.68 175 ARG B CA 1
ATOM 5460 C C . ARG B 1 175 ? 5.103 24.268 -31.641 1.00 20.18 175 ARG B C 1
ATOM 5461 O O . ARG B 1 175 ? 4.272 23.745 -30.887 1.00 16.83 175 ARG B O 1
ATOM 5469 N N . ASP B 1 176 ? 5.248 25.589 -31.744 1.00 21.28 176 ASP B N 1
ATOM 5470 C CA . ASP B 1 176 ? 4.445 26.442 -30.905 1.00 24.22 176 ASP B CA 1
ATOM 5471 C C . ASP B 1 176 ? 2.968 26.349 -31.303 1.00 20.68 176 ASP B C 1
ATOM 5472 O O . ASP B 1 176 ? 2.115 26.371 -30.424 1.00 17.57 176 ASP B O 1
ATOM 5477 N N . GLN B 1 177 ? 2.685 26.180 -32.584 1.00 20.34 177 GLN B N 1
ATOM 5478 C CA . GLN B 1 177 ? 1.294 26.028 -33.022 1.00 23.34 177 GLN B CA 1
ATOM 5479 C C . GLN B 1 177 ? 0.653 24.796 -32.401 1.00 22.01 177 GLN B C 1
ATOM 5480 O O . GLN B 1 177 ? -0.437 24.853 -31.813 1.00 18.57 177 GLN B O 1
ATOM 5486 N N . PHE B 1 178 ? 1.343 23.660 -32.475 1.00 20.07 178 PHE B N 1
ATOM 5487 C CA . PHE B 1 178 ? 0.742 22.417 -32.009 1.00 21.62 178 PHE B CA 1
ATOM 5488 C C . PHE B 1 178 ? 0.811 22.258 -30.510 1.00 20.91 178 PHE B C 1
ATOM 5489 O O . PHE B 1 178 ? -0.051 21.584 -29.932 1.00 16.56 178 PHE B O 1
ATOM 5497 N N . ARG B 1 179 ? 1.744 22.956 -29.868 1.00 19.13 179 ARG B N 1
ATOM 5498 C CA . ARG B 1 179 ? 1.730 23.003 -28.421 1.00 23.18 179 ARG B CA 1
ATOM 5499 C C . ARG B 1 179 ? 0.498 23.819 -27.964 1.00 20.92 179 ARG B C 1
ATOM 5500 O O . ARG B 1 179 ? -0.166 23.446 -27.035 1.00 17.41 179 ARG B O 1
ATOM 5508 N N . ARG B 1 180 ? 0.204 24.947 -28.617 1.00 22.51 180 ARG B N 1
ATOM 5509 C CA . ARG B 1 180 ? -0.987 25.695 -28.233 1.00 25.06 180 ARG B CA 1
ATOM 5510 C C . ARG B 1 180 ? -2.239 24.847 -28.422 1.00 22.88 180 ARG B C 1
ATOM 5511 O O . ARG B 1 180 ? -3.114 24.838 -27.550 1.00 20.26 180 ARG B O 1
ATOM 5519 N N . TYR B 1 181 ? -2.308 24.073 -29.521 1.00 21.56 181 TYR B N 1
ATOM 5520 C CA . TYR B 1 181 ? -3.445 23.173 -29.722 1.00 23.20 181 TYR B CA 1
ATOM 5521 C C . TYR B 1 181 ? -3.552 22.143 -28.596 1.00 21.76 181 TYR B C 1
ATOM 5522 O O . TYR B 1 181 ? -4.608 21.956 -27.975 1.00 18.36 181 TYR B O 1
ATOM 5531 N N . ALA B 1 182 ? -2.442 21.507 -28.246 1.00 18.36 182 ALA B N 1
ATOM 5532 C CA . ALA B 1 182 ? -2.477 20.502 -27.207 1.00 22.51 182 ALA B CA 1
ATOM 5533 C C . ALA B 1 182 ? -2.933 21.114 -25.882 1.00 20.89 182 ALA B C 1
ATOM 5534 O O . ALA B 1 182 ? -3.720 20.522 -25.139 1.00 19.33 182 ALA B O 1
ATOM 5536 N N . GLU B 1 183 ? -2.434 22.315 -25.575 1.00 22.89 183 GLU B N 1
ATOM 5537 C CA . GLU B 1 183 ? -2.770 22.975 -24.312 1.00 26.19 183 GLU B CA 1
ATOM 5538 C C . GLU B 1 183 ? -4.235 23.403 -24.257 1.00 26.06 183 GLU B C 1
ATOM 5539 O O . GLU B 1 183 ? -4.823 23.375 -23.174 1.00 23.64 183 GLU B O 1
ATOM 5545 N N . GLU B 1 184 ? -4.823 23.753 -25.392 1.00 24.38 184 GLU B N 1
ATOM 5546 C CA . GLU B 1 184 ? -6.216 24.192 -25.451 1.00 28.63 184 GLU B CA 1
ATOM 5547 C C . GLU B 1 184 ? -7.179 23.012 -25.469 1.00 29.00 184 GLU B C 1
ATOM 5548 O O . GLU B 1 184 ? -8.190 23.021 -24.769 1.00 25.47 184 GLU B O 1
ATOM 5554 N N . ARG B 1 185 ? -6.869 21.950 -26.222 1.00 21.77 185 ARG B N 1
ATOM 5555 C CA . ARG B 1 185 ? -7.879 20.960 -26.570 1.00 24.69 185 ARG B CA 1
ATOM 5556 C C . ARG B 1 185 ? -7.572 19.546 -26.113 1.00 23.33 185 ARG B C 1
ATOM 5557 O O . ARG B 1 185 ? -8.504 18.735 -25.996 1.00 19.24 185 ARG B O 1
ATOM 5565 N N . VAL B 1 186 ? -6.317 19.237 -25.799 1.00 21.68 186 VAL B N 1
ATOM 5566 C CA . VAL B 1 186 ? -5.968 17.869 -25.421 1.00 22.31 186 VAL B CA 1
ATOM 5567 C C . VAL B 1 186 ? -5.757 17.739 -23.913 1.00 22.34 186 VAL B C 1
ATOM 5568 O O . VAL B 1 186 ? -6.417 16.948 -23.209 1.00 18.24 186 VAL B O 1
ATOM 5572 N N . ILE B 1 187 ? -4.774 18.473 -23.410 1.00 22.31 187 ILE B N 1
ATOM 5573 C CA . ILE B 1 187 ? -4.381 18.401 -22.014 1.00 23.51 187 ILE B CA 1
ATOM 5574 C C . ILE B 1 187 ? -5.563 18.645 -21.065 1.00 23.80 187 ILE B C 1
ATOM 5575 O O . ILE B 1 187 ? -5.684 17.872 -20.094 1.00 21.34 187 ILE B O 1
ATOM 5580 N N . PRO B 1 188 ? -6.454 19.627 -21.322 1.00 22.97 188 PRO B N 1
ATOM 5581 C CA . PRO B 1 188 ? -7.573 19.873 -20.388 1.00 27.95 188 PRO B CA 1
ATOM 5582 C C . PRO B 1 188 ? -8.631 18.793 -20.387 1.00 30.33 188 PRO B C 1
ATOM 5583 O O . PRO B 1 188 ? -9.467 18.764 -19.469 1.00 26.49 188 PRO B O 1
ATOM 5587 N N . ASN B 1 189 ? -8.597 17.884 -21.364 1.00 27.26 189 ASN B N 1
ATOM 5588 C CA . ASN B 1 189 ? -9.701 16.975 -21.599 1.00 28.04 189 ASN B CA 1
ATOM 5589 C C . ASN B 1 189 ? -9.345 15.503 -21.452 1.00 27.65 189 ASN B C 1
ATOM 5590 O O . ASN B 1 189 ? -10.256 14.688 -21.330 1.00 24.04 189 ASN B O 1
ATOM 5595 N N . ALA B 1 190 ? -8.067 15.134 -21.396 1.00 22.51 190 ALA B N 1
ATOM 5596 C CA . ALA B 1 190 ? -7.726 13.714 -21.444 1.00 25.06 190 ALA B CA 1
ATOM 5597 C C . ALA B 1 190 ? -8.189 12.959 -20.218 1.00 28.77 190 ALA B C 1
ATOM 5598 O O . ALA B 1 190 ? -8.491 11.768 -20.300 1.00 25.00 190 ALA B O 1
ATOM 5600 N N . HIS B 1 191 ? -8.270 13.619 -19.070 1.00 28.10 191 HIS B N 1
ATOM 5601 C CA . HIS B 1 191 ? -8.686 12.894 -17.885 1.00 27.97 191 HIS B CA 1
ATOM 5602 C C . HIS B 1 191 ? -10.151 12.505 -18.008 1.00 27.19 191 HIS B C 1
ATOM 5603 O O . HIS B 1 191 ? -10.537 11.371 -17.693 1.00 23.06 191 HIS B O 1
ATOM 5610 N N . GLU B 1 192 ? -10.958 13.420 -18.537 1.00 24.63 192 GLU B N 1
ATOM 5611 C CA . GLU B 1 192 ? -12.357 13.134 -18.793 1.00 28.61 192 GLU B CA 1
ATOM 5612 C C . GLU B 1 192 ? -12.489 11.984 -19.778 1.00 29.08 192 GLU B C 1
ATOM 5613 O O . GLU B 1 192 ? -13.337 11.102 -19.602 1.00 25.07 192 GLU B O 1
ATOM 5619 N N . TRP B 1 193 ? -11.655 11.970 -20.832 1.00 25.16 193 TRP B N 1
ATOM 5620 C CA . TRP B 1 193 ? -11.783 10.895 -21.817 1.00 28.60 193 TRP B CA 1
ATOM 5621 C C . TRP B 1 193 ? -11.493 9.548 -21.166 1.00 26.97 193 TRP B C 1
ATOM 5622 O O . TRP B 1 193 ? -12.203 8.561 -21.397 1.00 23.36 193 TRP B O 1
ATOM 5633 N N . HIS B 1 194 ? -10.459 9.512 -20.344 1.00 24.01 194 HIS B N 1
ATOM 5634 C CA . HIS B 1 194 ? -10.106 8.318 -19.590 1.00 30.18 194 HIS B CA 1
ATOM 5635 C C . HIS B 1 194 ? -11.260 7.900 -18.671 1.00 32.92 194 HIS B C 1
ATOM 5636 O O . HIS B 1 194 ? -11.717 6.754 -18.702 1.00 29.23 194 HIS B O 1
ATOM 5643 N N . LEU B 1 195 ? -11.761 8.831 -17.858 1.00 32.06 195 LEU B N 1
ATOM 5644 C CA . LEU B 1 195 ? -12.843 8.505 -16.926 1.00 37.06 195 LEU B CA 1
ATOM 5645 C C . LEU B 1 195 ? -14.060 7.913 -17.626 1.00 35.00 195 LEU B C 1
ATOM 5646 O O . LEU B 1 195 ? -14.734 7.026 -17.070 1.00 33.46 195 LEU B O 1
ATOM 5651 N N . LYS B 1 196 ? -14.395 8.429 -18.803 1.00 30.89 196 LYS B N 1
ATOM 5652 C CA . LYS B 1 196 ? -15.516 7.956 -19.596 1.00 34.05 196 LYS B CA 1
ATOM 5653 C C . LYS B 1 196 ? -15.160 6.763 -20.465 1.00 31.17 196 LYS B C 1
ATOM 5654 O O . LYS B 1 196 ? -16.032 6.284 -21.188 1.00 29.27 196 LYS B O 1
ATOM 5660 N N . ASP B 1 197 ? -13.905 6.308 -20.433 1.00 29.11 197 ASP B N 1
ATOM 5661 C CA . ASP B 1 197 ? -13.459 5.164 -21.233 1.00 35.18 197 ASP B CA 1
ATOM 5662 C C . ASP B 1 197 ? -13.811 5.353 -22.708 1.00 31.51 197 ASP B C 1
ATOM 5663 O O . ASP B 1 197 ? -14.240 4.432 -23.408 1.00 28.45 197 ASP B O 1
ATOM 5668 N N . GLN B 1 198 ? -13.633 6.573 -23.199 1.00 26.06 198 GLN B N 1
ATOM 5669 C CA . GLN B 1 198 ? -14.157 6.910 -24.512 1.00 27.19 198 GLN B CA 1
ATOM 5670 C C . GLN B 1 198 ? -13.079 7.211 -25.548 1.00 24.18 198 GLN B C 1
ATOM 5671 O O . GLN B 1 198 ? -11.943 7.552 -25.231 1.00 21.14 198 GLN B O 1
ATOM 5677 N N . LEU B 1 199 ? -13.463 7.017 -26.804 1.00 20.54 199 LEU B N 1
ATOM 5678 C CA . LEU B 1 199 ? -12.587 7.392 -27.897 1.00 19.56 199 LEU B CA 1
ATOM 5679 C C . LEU B 1 199 ? -12.296 8.883 -27.888 1.00 24.13 199 LEU B C 1
ATOM 5680 O O . LEU B 1 199 ? -13.115 9.699 -27.484 1.00 20.69 199 LEU B O 1
ATOM 5685 N N . ILE B 1 200 ? -11.100 9.229 -28.339 1.00 17.66 200 ILE B N 1
ATOM 5686 C CA . ILE B 1 200 ? -10.755 10.613 -28.637 1.00 20.39 200 ILE B CA 1
ATOM 5687 C C . ILE B 1 200 ? -11.921 11.194 -29.406 1.00 22.21 200 ILE B C 1
ATOM 5688 O O . ILE B 1 200 ? -12.322 10.608 -30.415 1.00 17.72 200 ILE B O 1
ATOM 5693 N N . PRO B 1 201 ? -12.496 12.332 -28.993 1.00 18.02 201 PRO B N 1
ATOM 5694 C CA . PRO B 1 201 ? -13.713 12.790 -29.660 1.00 23.32 201 PRO B CA 1
ATOM 5695 C C . PRO B 1 201 ? -13.469 13.112 -31.135 1.00 22.31 201 PRO B C 1
ATOM 5696 O O . PRO B 1 201 ? -12.398 13.581 -31.555 1.00 17.58 201 PRO B O 1
ATOM 5700 N N . MET B 1 202 ? -14.491 12.850 -31.944 1.00 20.31 202 MET B N 1
ATOM 5701 C CA . MET B 1 202 ? -14.430 13.169 -33.362 1.00 22.11 202 MET B CA 1
ATOM 5702 C C . MET B 1 202 ? -14.131 14.654 -33.602 1.00 22.30 202 MET B C 1
ATOM 5703 O O . MET B 1 202 ? -13.501 14.985 -34.605 1.00 18.43 202 MET B O 1
ATOM 5708 N N . GLU B 1 203 ? -14.516 15.546 -32.666 1.00 21.52 203 GLU B N 1
ATOM 5709 C CA . GLU B 1 203 ? -14.240 16.972 -32.834 1.00 26.66 203 GLU B CA 1
ATOM 5710 C C . GLU B 1 203 ? -12.736 17.252 -32.892 1.00 23.49 203 GLU B C 1
ATOM 5711 O O . GLU B 1 203 ? -12.280 18.128 -33.636 1.00 18.61 203 GLU B O 1
ATOM 5717 N N . ILE B 1 204 ? -11.954 16.465 -32.166 1.00 19.94 204 ILE B N 1
ATOM 5718 C CA . ILE B 1 204 ? -10.495 16.595 -32.162 1.00 19.79 204 ILE B CA 1
ATOM 5719 C C . ILE B 1 204 ? -9.954 16.196 -33.522 1.00 21.82 204 ILE B C 1
ATOM 5720 O O . ILE B 1 204 ? -9.124 16.886 -34.134 1.00 17.23 204 ILE B O 1
ATOM 5725 N N . ILE B 1 205 ? -10.436 15.061 -34.046 1.00 19.68 205 ILE B N 1
ATOM 5726 C CA . ILE B 1 205 ? -10.058 14.619 -35.394 1.00 21.91 205 ILE B CA 1
ATOM 5727 C C . ILE B 1 205 ? -10.377 15.699 -36.422 1.00 19.80 205 ILE B C 1
ATOM 5728 O O . ILE B 1 205 ? -9.550 16.048 -37.255 1.00 16.61 205 ILE B O 1
ATOM 5733 N N . GLU B 1 206 ? -11.586 16.271 -36.343 1.00 20.40 206 GLU B N 1
ATOM 5734 C CA . GLU B 1 206 ? -11.974 17.284 -37.313 1.00 21.78 206 GLU B CA 1
ATOM 5735 C C . GLU B 1 206 ? -11.081 18.517 -37.220 1.00 22.32 206 GLU B C 1
ATOM 5736 O O . GLU B 1 206 ? -10.706 19.099 -38.250 1.00 18.48 206 GLU B O 1
ATOM 5742 N N . GLU B 1 207 ? -10.741 18.918 -35.999 1.00 18.95 207 GLU B N 1
ATOM 5743 C CA . GLU B 1 207 ? -9.860 20.064 -35.778 1.00 22.74 207 GLU B CA 1
ATOM 5744 C C . GLU B 1 207 ? -8.468 19.814 -36.356 1.00 24.29 207 GLU B C 1
ATOM 5745 O O . GLU B 1 207 ? -7.911 20.654 -37.074 1.00 19.78 207 GLU B O 1
ATOM 5751 N N . LEU B 1 208 ? -7.895 18.656 -36.074 1.00 19.84 208 LEU B N 1
ATOM 5752 C CA . LEU B 1 208 ? -6.590 18.312 -36.611 1.00 20.25 208 LEU B CA 1
ATOM 5753 C C . LEU B 1 208 ? -6.616 18.226 -38.130 1.00 21.15 208 LEU B C 1
ATOM 5754 O O . LEU B 1 208 ? -5.651 18.607 -38.804 1.00 18.21 208 LEU B O 1
ATOM 5759 N N . ALA B 1 209 ? -7.735 17.763 -38.693 1.00 17.33 209 ALA B N 1
ATOM 5760 C CA . ALA B 1 209 ? -7.828 17.649 -40.139 1.00 19.86 209 ALA B CA 1
ATOM 5761 C C . ALA B 1 209 ? -7.812 19.027 -40.790 1.00 21.31 209 ALA B C 1
ATOM 5762 O O . ALA B 1 209 ? -7.195 19.217 -41.843 1.00 19.36 209 ALA B O 1
ATOM 5764 N N . GLU B 1 210 ? -8.525 19.985 -40.184 1.00 20.12 210 GLU B N 1
ATOM 5765 C CA . GLU B 1 210 ? -8.568 21.333 -40.716 1.00 24.70 210 GLU B CA 1
ATOM 5766 C C . GLU B 1 210 ? -7.209 22.006 -40.639 1.00 24.87 210 GLU B C 1
ATOM 5767 O O . GLU B 1 210 ? -6.915 22.870 -41.494 1.00 23.75 210 GLU B O 1
ATOM 5773 N N . LEU B 1 211 ? -6.382 21.641 -39.644 1.00 22.63 211 LEU B N 1
ATOM 5774 C CA . LEU B 1 211 ? -5.012 22.099 -39.494 1.00 26.00 211 LEU B CA 1
ATOM 5775 C C . LEU B 1 211 ? -4.033 21.393 -40.415 1.00 27.49 211 LEU B C 1
ATOM 5776 O O . LEU B 1 211 ? -2.828 21.683 -40.345 1.00 24.63 211 LEU B O 1
ATOM 5781 N N . GLY B 1 212 ? -4.498 20.405 -41.170 1.00 21.96 212 GLY B N 1
ATOM 5782 C CA . GLY B 1 212 ? -3.681 19.746 -42.168 1.00 26.00 212 GLY B CA 1
ATOM 5783 C C . GLY B 1 212 ? -2.851 18.586 -41.659 1.0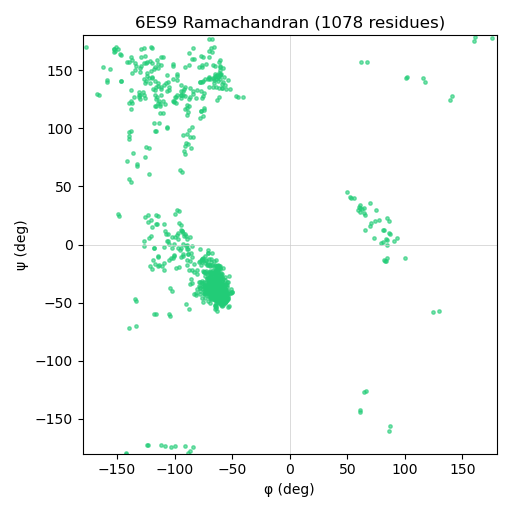0 24.02 212 GLY B C 1
ATOM 5784 O O . GLY B 1 212 ? -1.999 18.081 -42.404 1.00 21.61 212 GLY B O 1
ATOM 5785 N N . VAL B 1 213 ? -3.072 18.159 -40.417 1.00 19.50 213 VAL B N 1
ATOM 5786 C CA . VAL B 1 213 ? -2.234 17.142 -39.790 1.00 19.99 213 VAL B CA 1
ATOM 5787 C C . VAL B 1 213 ? -2.212 15.864 -40.605 1.00 23.30 213 VAL B C 1
ATOM 5788 O O . VAL B 1 213 ? -1.174 15.208 -40.715 1.00 19.36 213 VAL B O 1
ATOM 5792 N N . PHE B 1 214 ? -3.372 15.441 -41.124 1.00 18.75 214 PHE B N 1
ATOM 5793 C CA . PHE B 1 214 ? -3.461 14.139 -41.760 1.00 19.58 214 PHE B CA 1
ATOM 5794 C C . PHE B 1 214 ? -2.842 14.133 -43.147 1.00 19.30 214 PHE B C 1
ATOM 5795 O O . PHE B 1 214 ? -2.644 13.051 -43.728 1.00 17.83 214 PHE B O 1
ATOM 5803 N N . GLY B 1 215 ? -2.542 15.310 -43.694 1.00 18.66 215 GLY B N 1
ATOM 5804 C CA . GLY B 1 215 ? -1.805 15.400 -44.948 1.00 23.20 215 GLY B CA 1
ATOM 5805 C C . GLY B 1 215 ? -0.522 16.210 -44.886 1.00 20.16 215 GLY B C 1
ATOM 5806 O O . GLY B 1 215 ? -0.033 16.674 -45.933 1.00 15.94 215 GLY B O 1
ATOM 5807 N N . LEU B 1 216 ? 0.066 16.309 -43.690 1.00 17.32 216 LEU B N 1
ATOM 5808 C CA . LEU B 1 216 ? 1.161 17.249 -43.492 1.00 18.42 216 LEU B CA 1
ATOM 5809 C C . LEU B 1 216 ? 2.289 16.986 -44.471 1.00 19.48 216 LEU B C 1
ATOM 5810 O O . LEU B 1 216 ? 2.866 17.936 -45.004 1.00 16.55 216 LEU B O 1
ATOM 5815 N N . THR B 1 217 ? 2.629 15.710 -44.699 1.00 19.74 217 THR B N 1
ATOM 5816 C CA . THR B 1 217 ? 3.736 15.326 -45.578 1.00 23.50 217 THR B CA 1
ATOM 5817 C C . THR B 1 217 ? 3.283 14.768 -46.922 1.00 23.57 217 THR B C 1
ATOM 5818 O O . THR B 1 217 ? 4.130 14.411 -47.764 1.00 22.04 217 THR B O 1
ATOM 5822 N N . ILE B 1 218 ? 1.984 14.744 -47.195 1.00 18.11 218 ILE B N 1
ATOM 5823 C CA . ILE B 1 218 ? 1.471 14.285 -48.485 1.00 21.75 218 ILE B CA 1
ATOM 5824 C C . ILE B 1 218 ? 1.718 15.402 -49.498 1.00 21.34 218 ILE B C 1
ATOM 5825 O O . ILE B 1 218 ? 1.518 16.593 -49.168 1.00 17.09 218 ILE B O 1
ATOM 5830 N N . PRO B 1 219 ? 2.120 15.065 -50.744 1.00 18.74 219 PRO B N 1
ATOM 5831 C CA . PRO B 1 219 ? 2.406 16.095 -51.723 1.00 21.65 219 PRO B CA 1
ATOM 5832 C C . PRO B 1 219 ? 1.194 16.980 -51.956 1.00 23.28 219 PRO B C 1
ATOM 5833 O O . PRO B 1 219 ? 0.049 16.541 -51.871 1.00 19.84 219 PRO B O 1
ATOM 5837 N N . GLU B 1 220 ? 1.469 18.228 -52.335 1.00 20.88 220 GLU B N 1
ATOM 5838 C CA . GLU B 1 220 ? 0.382 19.175 -52.585 1.00 22.77 220 GLU B CA 1
ATOM 5839 C C . GLU B 1 220 ? -0.503 18.753 -53.760 1.00 23.72 220 GLU B C 1
ATOM 5840 O O . GLU B 1 220 ? -1.682 19.118 -53.790 1.00 23.15 220 GLU B O 1
ATOM 5846 N N . GLU B 1 221 ? 0.072 18.013 -54.707 1.00 24.07 221 GLU B N 1
ATOM 5847 C CA . GLU B 1 221 ? -0.639 17.461 -55.859 1.00 32.75 221 GLU B CA 1
ATOM 5848 C C . GLU B 1 221 ? -1.781 16.561 -55.431 1.00 31.61 221 GLU B C 1
ATOM 5849 O O . GLU B 1 221 ? -2.730 16.347 -56.192 1.00 27.21 221 GLU B O 1
ATOM 5855 N N . PHE B 1 222 ? -1.684 15.981 -54.237 1.00 26.79 222 PHE B N 1
ATOM 5856 C CA . PHE B 1 222 ? -2.729 15.111 -53.722 1.00 30.52 222 PHE B CA 1
ATOM 5857 C C . PHE B 1 222 ? -3.499 15.734 -52.572 1.00 30.98 222 PHE B C 1
ATOM 5858 O O . PHE B 1 222 ? -4.126 15.006 -51.789 1.00 31.37 222 PHE B O 1
ATOM 5866 N N . GLY B 1 223 ? -3.409 17.035 -52.405 1.00 26.65 223 GLY B N 1
ATOM 5867 C CA . GLY B 1 223 ? -4.136 17.729 -51.361 1.00 30.12 223 GLY B CA 1
ATOM 5868 C C . GLY B 1 223 ? -3.405 17.871 -50.038 1.00 26.11 223 GLY B C 1
ATOM 5869 O O . GLY B 1 223 ? -3.986 18.431 -49.085 1.00 24.43 223 GLY B O 1
ATOM 5870 N N . GLY B 1 224 ? -2.151 17.423 -49.952 1.00 22.20 224 GLY B N 1
ATOM 5871 C CA . GLY B 1 224 ? -1.402 17.601 -48.724 1.00 22.57 224 GLY B CA 1
ATOM 5872 C C . GLY B 1 224 ? -0.657 18.919 -48.663 1.00 23.18 224 GLY B C 1
ATOM 5873 O O . GLY B 1 224 ? -0.788 19.785 -49.524 1.00 20.66 224 GLY B O 1
ATOM 5874 N N . LEU B 1 225 ? 0.061 19.121 -47.558 1.00 20.14 225 LEU B N 1
ATOM 5875 C CA . LEU B 1 225 ? 0.870 20.315 -47.355 1.00 21.88 225 LEU B CA 1
ATOM 5876 C C . LEU B 1 225 ? 2.299 20.204 -47.882 1.00 22.49 225 LEU B C 1
ATOM 5877 O O . LEU B 1 225 ? 2.979 21.237 -47.978 1.00 20.37 225 LEU B O 1
ATOM 5882 N N . GLY B 1 226 ? 2.771 19.000 -48.224 1.00 19.54 226 GLY B N 1
ATOM 5883 C CA . GLY B 1 226 ? 4.095 18.843 -48.779 1.00 21.01 226 GLY B CA 1
ATOM 5884 C C . GLY B 1 226 ? 5.230 19.207 -47.851 1.00 23.41 226 GLY B C 1
ATOM 5885 O O . GLY B 1 226 ? 6.278 19.671 -48.326 1.00 21.64 226 GLY B O 1
ATOM 5886 N N . LEU B 1 227 ? 5.035 19.096 -46.544 1.00 18.66 227 LEU B N 1
ATOM 5887 C CA . LEU B 1 227 ? 6.044 19.496 -45.582 1.00 20.41 227 LEU B CA 1
ATOM 5888 C C . LEU B 1 227 ? 7.022 18.340 -45.284 1.00 20.00 227 LEU B C 1
ATOM 5889 O O . LEU B 1 227 ? 6.791 17.171 -45.615 1.00 16.41 227 LEU B O 1
ATOM 5894 N N . SER B 1 228 ? 8.139 18.702 -44.667 1.00 18.22 228 SER B N 1
ATOM 5895 C CA . SER B 1 228 ? 9.217 17.775 -44.375 1.00 18.17 228 SER B CA 1
ATOM 5896 C C . SER B 1 228 ? 8.854 16.760 -43.296 1.00 18.63 228 SER B C 1
ATOM 5897 O O . SER B 1 228 ? 7.936 16.950 -42.495 1.00 15.62 228 SER B O 1
ATOM 5900 N N . LYS B 1 229 ? 9.629 15.667 -43.265 1.00 15.87 229 LYS B N 1
ATOM 5901 C CA . LYS B 1 229 ? 9.473 14.706 -42.193 1.00 18.91 229 LYS B CA 1
ATOM 5902 C C . LYS B 1 229 ? 9.816 15.325 -40.844 1.00 18.93 229 LYS B C 1
ATOM 5903 O O . LYS B 1 229 ? 9.191 14.983 -39.830 1.00 14.39 229 LYS B O 1
ATOM 5909 N N . ALA B 1 230 ? 10.796 16.239 -40.789 1.00 17.02 230 ALA B N 1
ATOM 5910 C CA . ALA B 1 230 ? 11.091 16.943 -39.551 1.00 19.18 230 ALA B CA 1
ATOM 5911 C C . ALA B 1 230 ? 9.877 17.704 -39.052 1.00 17.67 230 ALA B C 1
ATOM 5912 O O . ALA B 1 230 ? 9.640 17.798 -37.839 1.00 12.82 230 ALA B O 1
ATOM 5914 N N . SER B 1 231 ? 9.123 18.303 -39.976 1.00 16.54 231 SER B N 1
ATOM 5915 C CA . SER B 1 231 ? 7.909 18.994 -39.597 1.00 18.74 231 SER B CA 1
ATOM 5916 C C . SER B 1 231 ? 6.936 18.047 -38.929 1.00 17.85 231 SER B C 1
ATOM 5917 O O . SER B 1 231 ? 6.377 18.380 -37.881 1.00 14.87 231 SER B O 1
ATOM 5920 N N . MET B 1 232 ? 6.762 16.850 -39.498 1.00 14.51 232 MET B N 1
ATOM 5921 C CA . MET B 1 232 ? 5.862 15.863 -38.931 1.00 17.23 232 MET B CA 1
ATOM 5922 C C . MET B 1 232 ? 6.373 15.372 -37.569 1.00 17.81 232 MET B C 1
ATOM 5923 O O . MET B 1 232 ? 5.574 15.108 -36.659 1.00 14.10 232 MET B O 1
ATOM 5928 N N . VAL B 1 233 ? 7.686 15.258 -37.402 1.00 14.84 233 VAL B N 1
ATOM 5929 C CA . VAL B 1 233 ? 8.216 14.885 -36.093 1.00 15.40 233 VAL B CA 1
ATOM 5930 C C . VAL B 1 233 ? 7.746 15.884 -35.043 1.00 16.11 233 VAL B C 1
ATOM 5931 O O . VAL B 1 233 ? 7.347 15.496 -33.927 1.00 12.93 233 VAL B O 1
ATOM 5935 N N . VAL B 1 234 ? 7.937 17.168 -35.323 1.00 15.01 234 VAL B N 1
ATOM 5936 C CA . VAL B 1 234 ? 7.609 18.185 -34.335 1.00 16.46 234 VAL B CA 1
ATOM 5937 C C . VAL B 1 234 ? 6.117 18.159 -34.000 1.00 16.67 234 VAL B C 1
ATOM 5938 O O . VAL B 1 234 ? 5.732 18.246 -32.833 1.00 13.79 234 VAL B O 1
ATOM 5942 N N . VAL B 1 235 ? 5.258 18.065 -35.023 1.00 14.91 235 VAL B N 1
ATOM 5943 C CA . VAL B 1 235 ? 3.820 17.960 -34.781 1.00 17.33 235 VAL B CA 1
ATOM 5944 C C . VAL B 1 235 ? 3.526 16.766 -33.864 1.00 16.29 235 VAL B C 1
ATOM 5945 O O . VAL B 1 235 ? 2.791 16.883 -32.878 1.00 12.98 235 VAL B O 1
ATOM 5949 N N . THR B 1 236 ? 4.100 15.622 -34.203 1.00 15.06 236 THR B N 1
ATOM 5950 C CA . THR B 1 236 ? 3.863 14.390 -33.467 1.00 14.89 236 THR B CA 1
ATOM 5951 C C . THR B 1 236 ? 4.363 14.508 -32.039 1.00 16.42 236 THR B C 1
ATOM 5952 O O . THR B 1 236 ? 3.667 14.090 -31.107 1.00 11.42 236 THR B O 1
ATOM 5956 N N . GLU B 1 237 ? 5.520 15.113 -31.844 1.00 13.46 237 GLU B N 1
ATOM 5957 C CA . GLU B 1 237 ? 6.029 15.283 -30.497 1.00 17.80 237 GLU B CA 1
ATOM 5958 C C . GLU B 1 237 ? 5.085 16.112 -29.657 1.00 15.55 237 GLU B C 1
ATOM 5959 O O . GLU B 1 237 ? 4.771 15.753 -28.561 1.00 11.99 237 GLU B O 1
ATOM 5965 N N . GLU B 1 238 ? 4.621 17.227 -30.199 1.00 14.02 238 GLU B N 1
ATOM 5966 C CA . GLU B 1 238 ? 3.748 18.090 -29.423 1.00 16.07 238 GLU B CA 1
ATOM 5967 C C . GLU B 1 238 ? 2.367 17.489 -29.183 1.00 16.40 238 GLU B C 1
ATOM 5968 O O . GLU B 1 238 ? 1.802 17.631 -28.095 1.00 12.90 238 GLU B O 1
ATOM 5974 N N . LEU B 1 239 ? 1.781 16.851 -30.190 1.00 13.57 239 LEU B N 1
ATOM 5975 C CA . LEU B 1 239 ? 0.503 16.206 -29.992 1.00 15.48 239 LEU B CA 1
ATOM 5976 C C . LEU B 1 239 ? 0.622 15.101 -28.962 1.00 15.49 239 LEU B C 1
ATOM 5977 O O . LEU B 1 239 ? -0.264 14.950 -28.116 1.00 12.68 239 LEU B O 1
ATOM 5982 N N . SER B 1 240 ? 1.713 14.319 -29.008 1.00 12.89 240 SER B N 1
ATOM 5983 C CA . SER B 1 240 ? 1.895 13.185 -28.087 1.00 14.44 240 SER B CA 1
ATOM 5984 C C . SER B 1 240 ? 2.173 13.658 -26.665 1.00 15.66 240 SER B C 1
ATOM 5985 O O . SER B 1 240 ? 1.823 12.974 -25.692 1.00 12.26 240 SER B O 1
ATOM 5988 N N . ARG B 1 241 ? 2.846 14.807 -26.510 1.00 13.18 241 ARG B N 1
ATOM 5989 C CA . ARG B 1 241 ? 2.978 15.442 -25.210 1.00 15.02 241 ARG B CA 1
ATOM 5990 C C . ARG B 1 241 ? 1.617 15.700 -24.591 1.00 16.85 241 ARG B C 1
ATOM 5991 O O . ARG B 1 241 ? 1.443 15.546 -23.366 1.00 13.31 241 ARG B O 1
ATOM 5999 N N . GLY B 1 242 ? 0.623 16.085 -25.413 1.00 14.25 242 GLY B N 1
ATOM 6000 C CA . GLY B 1 242 ? -0.746 16.158 -24.950 1.00 18.00 242 GLY B CA 1
ATOM 6001 C C . GLY B 1 242 ? -1.321 14.789 -24.571 1.00 18.28 242 GLY B C 1
ATOM 6002 O O . GLY B 1 242 ? -1.732 14.546 -23.417 1.00 15.72 242 GLY B O 1
ATOM 6003 N N . TYR B 1 243 ? -1.257 13.858 -25.546 1.00 14.94 243 TYR B N 1
ATOM 6004 C CA . TYR B 1 243 ? -1.661 12.470 -25.340 1.00 16.97 243 TYR B CA 1
ATOM 6005 C C . TYR B 1 243 ? -1.177 11.643 -26.525 1.00 15.60 243 TYR B C 1
ATOM 6006 O O . TYR B 1 243 ? -1.427 11.995 -27.668 1.00 13.32 243 TYR B O 1
ATOM 6015 N N . ILE B 1 244 ? -0.494 10.527 -26.248 1.00 14.49 244 ILE B N 1
ATOM 6016 C CA . ILE B 1 244 ? 0.101 9.732 -27.306 1.00 17.04 244 ILE B CA 1
ATOM 6017 C C . ILE B 1 244 ? -0.890 9.395 -28.395 1.00 16.52 244 ILE B C 1
ATOM 6018 O O . ILE B 1 244 ? -0.550 9.444 -29.567 1.00 13.59 244 ILE B O 1
ATOM 6023 N N . GLY B 1 245 ? -2.135 9.044 -28.048 1.00 14.89 245 GLY B N 1
ATOM 6024 C CA . GLY B 1 245 ? -3.101 8.682 -29.075 1.00 18.25 245 GLY B CA 1
ATOM 6025 C C . GLY B 1 245 ? -3.445 9.785 -30.054 1.00 16.77 245 GLY B C 1
ATOM 6026 O O . GLY B 1 245 ? -3.696 9.508 -31.226 1.00 13.41 245 GLY B O 1
ATOM 6027 N N . VAL B 1 246 ? -3.371 11.039 -29.606 1.00 15.28 246 VAL B N 1
ATOM 6028 C CA . VAL B 1 246 ? -3.572 12.149 -30.528 1.00 17.26 246 VAL B CA 1
ATOM 6029 C C . VAL B 1 246 ? -2.407 12.234 -31.523 1.00 17.85 246 VAL B C 1
ATOM 6030 O O . VAL B 1 246 ? -2.609 12.441 -32.731 1.00 14.51 246 VAL B O 1
ATOM 6034 N N . GLY B 1 247 ? -1.173 12.057 -31.036 1.00 15.37 247 GLY B N 1
ATOM 6035 C CA . GLY B 1 247 ? -0.037 11.958 -31.928 1.00 19.55 247 GLY B CA 1
ATOM 6036 C C . GLY B 1 247 ? -0.144 10.783 -32.889 1.00 17.24 247 GLY B C 1
ATOM 6037 O O . GLY B 1 247 ? 0.174 10.911 -34.075 1.00 15.98 247 GLY B O 1
ATOM 6038 N N . SER B 1 248 ? -0.647 9.653 -32.420 1.00 14.74 248 SER B N 1
ATOM 6039 C CA . SER B 1 248 ? -0.770 8.498 -33.298 1.00 16.07 248 SER B CA 1
ATOM 6040 C C . SER B 1 248 ? -1.822 8.662 -34.389 1.00 19.18 248 SER B C 1
ATOM 6041 O O . SER B 1 248 ? -1.721 8.011 -35.420 1.00 13.20 248 SER B O 1
ATOM 6044 N N . LEU B 1 249 ? -2.857 9.480 -34.194 1.00 16.42 249 LEU B N 1
ATOM 6045 C CA . LEU B 1 249 ? -3.777 9.780 -35.297 1.00 18.21 249 LEU B CA 1
ATOM 6046 C C . LEU B 1 249 ? -3.015 10.290 -36.510 1.00 18.77 249 LEU B C 1
ATOM 6047 O O . LEU B 1 249 ? -3.266 9.908 -37.644 1.00 15.32 249 LEU B O 1
ATOM 6052 N N . GLY B 1 250 ? -2.083 11.219 -36.280 1.00 17.41 250 GLY B N 1
ATOM 6053 C CA . GLY B 1 250 ? -1.308 11.765 -37.363 1.00 19.74 250 GLY B CA 1
ATOM 6054 C C . GLY B 1 250 ? -0.325 10.761 -37.962 1.00 18.75 250 GLY B C 1
ATOM 6055 O O . GLY B 1 250 ? -0.178 10.671 -39.191 1.00 15.13 250 GLY B O 1
ATOM 6056 N N . THR B 1 251 ? 0.277 9.930 -37.105 1.00 16.18 251 THR B N 1
ATOM 6057 C CA . THR B 1 251 ? 1.185 8.885 -37.579 1.00 18.04 251 THR B CA 1
ATOM 6058 C C . THR B 1 251 ? 0.472 7.913 -38.517 1.00 19.19 251 THR B C 1
ATOM 6059 O O . THR B 1 251 ? 1.028 7.496 -39.529 1.00 15.47 251 THR B O 1
ATOM 6063 N N . ARG B 1 252 ? -0.732 7.502 -38.165 1.00 17.22 252 ARG B N 1
ATOM 6064 C CA . ARG B 1 252 ? -1.418 6.518 -38.977 1.00 20.19 252 ARG B CA 1
ATOM 6065 C C . ARG B 1 252 ? -1.665 7.032 -40.375 1.00 18.73 252 ARG B C 1
ATOM 6066 O O . ARG B 1 252 ? -1.495 6.311 -41.313 1.00 15.53 252 ARG B O 1
ATOM 6074 N N . SER B 1 253 ? -2.043 8.296 -40.512 1.00 18.06 253 SER B N 1
ATOM 6075 C CA . SER B 1 253 ? -2.290 8.818 -41.845 1.00 18.95 253 SER B CA 1
ATOM 6076 C C . SER B 1 253 ? -0.986 8.965 -42.625 1.00 16.62 253 SER B C 1
ATOM 6077 O O . SER B 1 253 ? -0.922 8.668 -43.801 1.00 14.73 253 SER B O 1
ATOM 6080 N N . GLU B 1 254 ? -0.021 9.443 -41.866 1.00 16.27 254 GLU B N 1
ATOM 6081 C CA A GLU B 1 254 ? 1.379 9.680 -42.549 0.57 19.99 254 GLU B CA 1
ATOM 6082 C CA B GLU B 1 254 ? 1.419 9.664 -42.482 0.43 19.78 254 GLU B CA 1
ATOM 6083 C C . GLU B 1 254 ? 1.997 8.248 -43.137 1.00 18.50 254 GLU B C 1
ATOM 6084 O O . GLU B 1 254 ? 2.438 8.071 -44.307 1.00 15.05 254 GLU B O 1
ATOM 6095 N N . ILE B 1 255 ? 1.806 7.204 -42.316 1.00 14.61 255 ILE B N 1
ATOM 6096 C CA . ILE B 1 255 ? 2.311 5.900 -42.737 1.00 18.21 255 ILE B CA 1
ATOM 6097 C C . ILE B 1 255 ? 1.466 5.292 -43.852 1.00 17.54 255 ILE B C 1
ATOM 6098 O O . ILE B 1 255 ? 1.993 4.745 -44.808 1.00 14.58 255 ILE B O 1
ATOM 6103 N N . ALA B 1 256 ? 0.138 5.383 -43.746 1.00 15.18 256 ALA B N 1
ATOM 6104 C CA . ALA B 1 256 ? -0.693 4.872 -44.806 1.00 17.35 256 ALA B CA 1
ATOM 6105 C C . ALA B 1 256 ? -0.423 5.611 -46.102 1.00 19.50 256 ALA B C 1
ATOM 6106 O O . ALA B 1 256 ? -0.354 5.029 -47.200 1.00 14.13 256 ALA B O 1
ATOM 6108 N N . ALA B 1 257 ? -0.251 6.929 -46.004 1.00 17.55 257 ALA B N 1
ATOM 6109 C CA . ALA B 1 257 ? 0.023 7.694 -47.194 1.00 19.08 257 ALA B CA 1
ATOM 6110 C C . ALA B 1 257 ? 1.365 7.333 -47.848 1.00 19.51 257 ALA B C 1
ATOM 6111 O O . ALA B 1 257 ? 1.483 7.308 -49.075 1.00 15.83 257 ALA B O 1
ATOM 6113 N N . GLU B 1 258 ? 2.414 7.131 -47.033 1.00 17.70 258 GLU B N 1
ATOM 6114 C CA . GLU B 1 258 ? 3.692 6.743 -47.589 1.00 20.12 258 GLU B CA 1
ATOM 6115 C C . GLU B 1 258 ? 3.590 5.375 -48.245 1.00 19.85 258 GLU B C 1
ATOM 6116 O O . GLU B 1 258 ? 4.161 5.131 -49.296 1.00 15.66 258 GLU B O 1
ATOM 6122 N N . LEU B 1 259 ? 2.863 4.456 -47.597 1.00 16.20 259 LEU B N 1
ATOM 6123 C CA . LEU B 1 259 ? 2.699 3.143 -48.158 1.00 17.43 259 LEU B CA 1
ATOM 6124 C C . LEU B 1 259 ? 2.114 3.231 -49.553 1.00 17.90 259 LEU B C 1
ATOM 6125 O O . LEU B 1 259 ? 2.584 2.567 -50.488 1.00 14.48 259 LEU B O 1
ATOM 6130 N N . ILE B 1 260 ? 1.114 4.120 -49.745 1.00 16.58 260 ILE B N 1
ATOM 6131 C CA . ILE B 1 260 ? 0.438 4.260 -51.027 1.00 18.32 260 ILE B CA 1
ATOM 6132 C C . ILE B 1 260 ? 1.292 5.069 -52.003 1.00 19.99 260 ILE B C 1
ATOM 6133 O O . ILE B 1 260 ? 1.378 4.771 -53.190 1.00 15.49 260 ILE B O 1
ATOM 6138 N N . LEU B 1 261 ? 1.938 6.120 -51.515 1.00 16.72 261 LEU B N 1
ATOM 6139 C CA . LEU B 1 261 ? 2.798 6.905 -52.394 1.00 22.28 261 LEU B CA 1
ATOM 6140 C C . LEU B 1 261 ? 3.908 6.047 -52.985 1.00 21.41 261 LEU B C 1
ATOM 6141 O O . LEU B 1 261 ? 4.260 6.203 -54.167 1.00 18.79 261 LEU B O 1
ATOM 6146 N N . CYS B 1 262 ? 4.473 5.154 -52.191 1.00 18.94 262 CYS B N 1
ATOM 6147 C CA . CYS B 1 262 ? 5.594 4.358 -52.624 1.00 21.70 262 CYS B CA 1
ATOM 6148 C C . CYS B 1 262 ? 5.181 3.119 -53.386 1.00 24.25 262 CYS B C 1
ATOM 6149 O O . CYS B 1 262 ? 5.911 2.702 -54.299 1.00 24.28 262 CYS B O 1
ATOM 6152 N N . GLY B 1 263 ? 4.038 2.519 -53.030 1.00 19.94 263 GLY B N 1
ATOM 6153 C CA . GLY B 1 263 ? 3.638 1.238 -53.592 1.00 21.19 263 GLY B CA 1
ATOM 6154 C C . GLY B 1 263 ? 2.381 1.208 -54.469 1.00 20.73 263 GLY B C 1
ATOM 6155 O O . GLY B 1 263 ? 2.083 0.193 -55.107 1.00 18.46 263 GLY B O 1
ATOM 6156 N N . GLY B 1 264 ? 1.650 2.271 -54.503 1.00 17.36 264 GLY B N 1
ATOM 6157 C CA . GLY B 1 264 ? 0.385 2.255 -55.203 1.00 20.99 264 GLY B CA 1
ATOM 6158 C C . GLY B 1 264 ? 0.522 2.529 -56.694 1.00 21.15 264 GLY B C 1
ATOM 6159 O O . GLY B 1 264 ? 1.514 3.107 -57.189 1.00 18.56 264 GLY B O 1
ATOM 6160 N N . THR B 1 265 ? -0.500 2.115 -57.433 1.00 17.69 265 THR B N 1
ATOM 6161 C CA . THR B 1 265 ? -0.661 2.539 -58.807 1.00 21.01 265 THR B CA 1
ATOM 6162 C C . THR B 1 265 ? -0.978 4.030 -58.823 1.00 21.26 265 THR B C 1
ATOM 6163 O O . THR B 1 265 ? -1.346 4.617 -57.797 1.00 17.01 265 THR B O 1
ATOM 6167 N N . GLU B 1 266 ? -0.864 4.650 -59.994 1.00 21.38 266 GLU B N 1
ATOM 6168 C CA . GLU B 1 266 ? -1.246 6.056 -60.072 1.00 21.77 266 GLU B CA 1
ATOM 6169 C C . GLU B 1 266 ? -2.725 6.262 -59.730 1.00 23.01 266 GLU B C 1
ATOM 6170 O O . GLU B 1 266 ? -3.097 7.268 -59.094 1.00 19.37 266 GLU B O 1
ATOM 6176 N N . ALA B 1 267 ? -3.580 5.320 -60.129 1.00 20.02 267 ALA B N 1
ATOM 6177 C CA . ALA B 1 267 ? -5.010 5.405 -59.835 1.00 24.50 267 ALA B CA 1
ATOM 6178 C C . ALA B 1 267 ? -5.267 5.302 -58.347 1.00 22.53 267 ALA B C 1
ATOM 6179 O O . ALA B 1 267 ? -6.125 6.013 -57.798 1.00 18.21 267 ALA B O 1
ATOM 6181 N N . GLN B 1 268 ? -4.507 4.439 -57.653 1.00 18.57 268 GLN B N 1
ATOM 6182 C CA . GLN B 1 268 ? -4.665 4.323 -56.207 1.00 21.16 268 GLN B CA 1
ATOM 6183 C C . GLN B 1 268 ? -4.233 5.618 -55.505 1.00 19.60 268 GLN B C 1
ATOM 6184 O O . GLN B 1 268 ? -4.836 6.073 -54.510 1.00 16.38 268 GLN B O 1
ATOM 6190 N N . LYS B 1 269 ? -3.149 6.221 -55.977 1.00 18.29 269 LYS B N 1
ATOM 6191 C CA . LYS B 1 269 ? -2.713 7.461 -55.369 1.00 20.62 269 LYS B CA 1
ATOM 6192 C C . LYS B 1 269 ? -3.786 8.528 -55.510 1.00 20.09 269 LYS B C 1
ATOM 6193 O O . LYS B 1 269 ? -4.106 9.209 -54.541 1.00 16.86 269 LYS B O 1
ATOM 6199 N N . ALA B 1 270 ? -4.370 8.642 -56.696 1.00 19.92 270 ALA B N 1
ATOM 6200 C CA . ALA B 1 270 ? -5.354 9.686 -56.947 1.00 21.88 270 ALA B CA 1
ATOM 6201 C C . ALA B 1 270 ? -6.644 9.437 -56.182 1.00 24.29 270 ALA B C 1
ATOM 6202 O O . ALA B 1 270 ? -7.298 10.394 -55.745 1.00 22.39 270 ALA B O 1
ATOM 6204 N N . LYS B 1 271 ? -6.983 8.168 -55.943 1.00 19.48 271 LYS B N 1
ATOM 6205 C CA . LYS B 1 271 ? -8.222 7.786 -55.287 1.00 24.33 271 LYS B CA 1
ATOM 6206 C C . LYS B 1 271 ? -8.138 7.921 -53.773 1.00 24.77 271 LYS B C 1
ATOM 6207 O O . LYS B 1 271 ? -9.134 8.286 -53.119 1.00 22.95 271 LYS B O 1
ATOM 6213 N N . TRP B 1 272 ? -6.984 7.580 -53.174 1.00 18.46 272 TRP B N 1
ATOM 6214 C CA . TRP B 1 272 ? -6.864 7.485 -51.722 1.00 19.14 272 TRP B CA 1
ATOM 6215 C C . TRP B 1 272 ? -6.174 8.676 -51.068 1.00 19.31 272 TRP B C 1
ATOM 6216 O O . TRP B 1 272 ? -6.520 9.051 -49.955 1.00 16.79 272 TRP B O 1
ATOM 6227 N N . LEU B 1 273 ? -5.125 9.209 -51.679 1.00 19.56 273 LEU B N 1
ATOM 6228 C CA . LEU B 1 273 ? -4.343 10.219 -50.976 1.00 21.13 273 LEU B CA 1
ATOM 6229 C C . LEU B 1 273 ? -5.103 11.499 -50.659 1.00 20.44 273 LEU B C 1
ATOM 6230 O O . LEU B 1 273 ? -4.922 12.017 -49.550 1.00 16.30 273 LEU B O 1
ATOM 6235 N N . PRO B 1 274 ? -5.957 12.046 -51.549 1.00 18.28 274 PRO B N 1
ATOM 6236 C CA . PRO B 1 274 ? -6.678 13.284 -51.164 1.00 20.44 274 PRO B CA 1
ATOM 6237 C C . PRO B 1 274 ? -7.551 13.123 -49.942 1.00 20.65 274 PRO B C 1
ATOM 6238 O O . PRO B 1 274 ? -7.619 14.026 -49.088 1.00 18.67 274 PRO B O 1
ATOM 6242 N N . GLY B 1 275 ? -8.185 11.946 -49.797 1.00 19.20 275 GLY B N 1
ATOM 6243 C CA . GLY B 1 275 ? -9.048 11.716 -48.666 1.00 22.43 275 GLY B CA 1
ATOM 6244 C C . GLY B 1 275 ? -8.276 11.455 -47.390 1.00 19.48 275 GLY B C 1
ATOM 6245 O O . GLY B 1 275 ? -8.712 11.809 -46.292 1.00 17.24 275 GLY B O 1
ATOM 6246 N N . LEU B 1 276 ? -7.107 10.808 -47.481 1.00 18.13 276 LEU B N 1
ATOM 6247 C CA . LEU B 1 276 ? -6.272 10.736 -46.290 1.00 19.87 276 LEU B CA 1
ATOM 6248 C C . LEU B 1 276 ? -5.825 12.135 -45.882 1.00 19.33 276 LEU B C 1
ATOM 6249 O O . LEU B 1 276 ? -5.829 12.469 -44.688 1.00 17.00 276 LEU B O 1
ATOM 6254 N N . ALA B 1 277 ? -5.450 12.954 -46.866 1.00 18.56 277 ALA B N 1
ATOM 6255 C CA . ALA B 1 277 ? -4.883 14.253 -46.539 1.00 21.15 277 ALA B CA 1
ATOM 6256 C C . ALA B 1 277 ? -5.893 15.194 -45.882 1.00 22.61 277 ALA B C 1
ATOM 6257 O O . ALA B 1 277 ? -5.499 16.034 -45.062 1.00 18.39 277 ALA B O 1
ATOM 6259 N N . SER B 1 278 ? -7.179 15.073 -46.221 1.00 20.64 278 SER B N 1
ATOM 6260 C CA . SER B 1 278 ? -8.240 15.885 -45.641 1.00 22.81 278 SER B CA 1
ATOM 6261 C C . SER B 1 278 ? -8.814 15.286 -44.368 1.00 23.35 278 SER B C 1
ATOM 6262 O O . SER B 1 278 ? -9.668 15.927 -43.731 1.00 22.47 278 SER B O 1
ATOM 6265 N N . GLY B 1 279 ? -8.378 14.095 -43.974 1.00 21.80 279 GLY B N 1
ATOM 6266 C CA . GLY B 1 279 ? -8.997 13.389 -42.873 1.00 24.35 279 GLY B CA 1
ATOM 6267 C C . GLY B 1 279 ? -10.369 12.784 -43.145 1.00 23.12 279 GLY B C 1
ATOM 6268 O O . GLY B 1 279 ? -10.960 12.185 -42.227 1.00 22.59 279 GLY B O 1
ATOM 6269 N N . GLU B 1 280 ? -10.841 12.837 -44.384 1.00 20.93 280 GLU B N 1
ATOM 6270 C CA . GLU B 1 280 ? -12.118 12.240 -44.731 1.00 25.48 280 GLU B CA 1
ATOM 6271 C C . GLU B 1 280 ? -12.024 10.727 -44.765 1.00 25.77 280 GLU B C 1
ATOM 6272 O O . GLU B 1 280 ? -13.041 10.052 -44.580 1.00 21.13 280 GLU B O 1
ATOM 6278 N N . ILE B 1 281 ? -10.816 10.193 -44.974 1.00 19.96 281 ILE B N 1
ATOM 6279 C CA . ILE B 1 281 ? -10.534 8.768 -44.928 1.00 20.46 281 ILE B CA 1
ATOM 6280 C C . ILE B 1 281 ? -9.576 8.572 -43.767 1.00 20.29 281 ILE B C 1
ATOM 6281 O O . ILE B 1 281 ? -8.470 9.129 -43.778 1.00 17.88 281 ILE B O 1
ATOM 6286 N N . LEU B 1 282 ? -9.997 7.777 -42.772 1.00 18.39 282 LEU B N 1
ATOM 6287 C CA . LEU B 1 282 ? -9.192 7.394 -41.616 1.00 18.79 282 LEU B CA 1
ATOM 6288 C C . LEU B 1 282 ? -8.728 5.949 -41.784 1.00 18.50 282 LEU B C 1
ATOM 6289 O O . LEU B 1 282 ? -9.491 5.077 -42.246 1.00 15.02 282 LEU B O 1
ATOM 6294 N N . SER B 1 283 ? -7.453 5.709 -41.489 1.00 16.02 283 SER B N 1
ATOM 6295 C CA . SER B 1 283 ? -6.831 4.428 -41.747 1.00 19.13 283 SER B CA 1
ATOM 6296 C C . SER B 1 283 ? -6.272 3.807 -40.484 1.00 16.93 283 SER B C 1
ATOM 6297 O O . SER B 1 283 ? -5.915 4.459 -39.510 1.00 14.55 283 SER B O 1
ATOM 6300 N N . THR B 1 284 ? -6.118 2.487 -40.546 1.00 18.31 284 THR B N 1
ATOM 6301 C CA . THR B 1 284 ? -5.299 1.787 -39.578 1.00 20.19 284 THR B CA 1
ATOM 6302 C C . THR B 1 284 ? -4.644 0.583 -40.250 1.00 17.48 284 THR B C 1
ATOM 6303 O O . THR B 1 284 ? -5.003 0.164 -41.367 1.00 14.15 284 THR B O 1
ATOM 6307 N N . ALA B 1 285 ? -3.627 0.076 -39.558 1.00 14.71 285 ALA B N 1
ATOM 6308 C CA . ALA B 1 285 ? -2.858 -1.059 -40.035 1.00 15.33 285 ALA B CA 1
ATOM 6309 C C . ALA B 1 285 ? -3.378 -2.355 -39.468 1.00 15.31 285 ALA B C 1
ATOM 6310 O O . ALA B 1 285 ? -3.661 -2.442 -38.277 1.00 12.03 285 ALA B O 1
ATOM 6312 N N . VAL B 1 286 ? -3.557 -3.310 -40.350 1.00 14.40 286 VAL B N 1
ATOM 6313 C CA . VAL B 1 286 ? -4.126 -4.594 -39.972 1.00 16.36 286 VAL B CA 1
ATOM 6314 C C . VAL B 1 286 ? -3.157 -5.715 -40.338 1.00 15.58 286 VAL B C 1
ATOM 6315 O O . VAL B 1 286 ? -3.227 -6.344 -41.403 1.00 11.69 286 VAL B O 1
ATOM 6319 N N . PHE B 1 287 ? -2.200 -5.915 -39.438 1.00 13.78 287 PHE B N 1
ATOM 6320 C CA . PHE B 1 287 ? -1.094 -6.839 -39.649 1.00 16.04 287 PHE B CA 1
ATOM 6321 C C . PHE B 1 287 ? -1.111 -7.989 -38.647 1.00 14.58 287 PHE B C 1
ATOM 6322 O O . PHE B 1 287 ? -1.181 -9.183 -39.046 1.00 11.14 287 PHE B O 1
ATOM 6330 N N . THR B 1 288 ? -1.025 -7.639 -37.375 1.00 12.08 288 THR B N 1
ATOM 6331 C CA . THR B 1 288 ? -0.885 -8.595 -36.282 1.00 13.95 288 THR B CA 1
ATOM 6332 C C . THR B 1 288 ? -2.076 -9.556 -36.210 1.00 14.94 288 THR B C 1
ATOM 6333 O O . THR B 1 288 ? -3.233 -9.184 -36.369 1.00 11.19 288 THR B O 1
ATOM 6337 N N . GLU B 1 289 ? -1.766 -10.790 -35.814 1.00 12.88 289 GLU B N 1
ATOM 6338 C CA . GLU B 1 289 ? -2.718 -11.882 -35.644 1.00 14.81 289 GLU B CA 1
ATOM 6339 C C . GLU B 1 289 ? -2.507 -12.482 -34.272 1.00 15.76 289 GLU B C 1
ATOM 6340 O O . GLU B 1 289 ? -1.445 -12.330 -33.658 1.00 11.92 289 GLU B O 1
ATOM 6346 N N . PRO B 1 290 ? -3.496 -13.228 -33.762 1.00 13.95 290 PRO B N 1
ATOM 6347 C CA . PRO B 1 290 ? -3.363 -13.822 -32.421 1.00 14.71 290 PRO B CA 1
ATOM 6348 C C . PRO B 1 290 ? -2.084 -14.592 -32.211 1.00 15.89 290 PRO B C 1
ATOM 6349 O O . PRO B 1 290 ? -1.482 -14.507 -31.120 1.00 12.66 290 PRO B O 1
ATOM 6353 N N . ASN B 1 291 ? -1.637 -15.319 -33.230 1.00 14.31 291 ASN B N 1
ATOM 6354 C CA . ASN B 1 291 ? -0.423 -16.135 -33.096 1.00 17.29 291 ASN B CA 1
ATOM 6355 C C . ASN B 1 291 ? 0.837 -15.588 -33.782 1.00 16.04 291 ASN B C 1
ATOM 6356 O O . ASN B 1 291 ? 1.908 -16.191 -33.691 1.00 13.21 291 ASN B O 1
ATOM 6361 N N . THR B 1 292 ? 0.738 -14.431 -34.428 1.00 13.71 292 THR B N 1
ATOM 6362 C CA . THR B 1 292 ? 1.818 -13.892 -35.228 1.00 15.65 292 THR B CA 1
ATOM 6363 C C . THR B 1 292 ? 1.906 -12.396 -35.002 1.00 16.58 292 THR B C 1
ATOM 6364 O O . THR B 1 292 ? 0.959 -11.667 -35.330 1.00 12.37 292 THR B O 1
ATOM 6368 N N . GLY B 1 293 ? 3.072 -11.914 -34.549 1.00 12.07 293 GLY B N 1
ATOM 6369 C CA . GLY B 1 293 ? 3.271 -10.497 -34.310 1.00 14.02 293 GLY B CA 1
ATOM 6370 C C . GLY B 1 293 ? 4.646 -10.104 -34.762 1.00 14.76 293 GLY B C 1
ATOM 6371 O O . GLY B 1 293 ? 4.814 -9.475 -35.807 1.00 12.55 293 GLY B O 1
ATOM 6372 N N . SER B 1 294 ? 5.660 -10.531 -34.028 1.00 12.64 294 SER B N 1
ATOM 6373 C CA . SER B 1 294 ? 7.028 -10.181 -34.429 1.00 13.84 294 SER B CA 1
ATOM 6374 C C . SER B 1 294 ? 7.413 -10.836 -35.752 1.00 13.90 294 SER B C 1
ATOM 6375 O O . SER B 1 294 ? 8.134 -10.240 -36.565 1.00 13.70 294 SER B O 1
ATOM 6378 N N . ASP B 1 295 ? 6.974 -12.074 -35.960 1.00 12.74 295 ASP B N 1
ATOM 6379 C CA . ASP B 1 295 ? 7.345 -12.812 -37.187 1.00 15.63 295 ASP B CA 1
ATOM 6380 C C . ASP B 1 295 ? 6.277 -12.645 -38.272 1.00 15.92 295 ASP B C 1
ATOM 6381 O O . ASP B 1 295 ? 5.648 -13.588 -38.719 1.00 11.47 295 ASP B O 1
ATOM 6386 N N . LEU B 1 296 ? 6.109 -11.390 -38.688 1.00 14.38 296 LEU B N 1
ATOM 6387 C CA . LEU B 1 296 ? 4.963 -11.010 -39.515 1.00 15.59 296 LEU B CA 1
ATOM 6388 C C . LEU B 1 296 ? 4.993 -11.707 -40.858 1.00 16.33 296 LEU B C 1
ATOM 6389 O O . LEU B 1 296 ? 3.922 -11.996 -41.427 1.00 14.30 296 LEU B O 1
ATOM 6394 N N . GLY B 1 297 ? 6.180 -12.052 -41.353 1.00 14.51 297 GLY B N 1
ATOM 6395 C CA . GLY B 1 297 ? 6.256 -12.756 -42.624 1.00 17.81 297 GLY B CA 1
ATOM 6396 C C . GLY B 1 297 ? 5.556 -14.084 -42.639 1.00 17.78 297 GLY B C 1
ATOM 6397 O O . GLY B 1 297 ? 5.248 -14.599 -43.737 1.00 14.86 297 GLY B O 1
ATOM 6398 N N . SER B 1 298 ? 5.315 -14.673 -41.485 1.00 14.26 298 SER B N 1
ATOM 6399 C CA . SER B 1 298 ? 4.684 -15.960 -41.332 1.00 15.26 298 SER B CA 1
ATOM 6400 C C . SER B 1 298 ? 3.160 -15.894 -41.114 1.00 17.47 298 SER B C 1
ATOM 6401 O O . SER B 1 298 ? 2.530 -16.891 -40.778 1.00 14.34 298 SER B O 1
ATOM 6404 N N . LEU B 1 299 ? 2.535 -14.752 -41.315 1.00 15.83 299 LEU B N 1
ATOM 6405 C CA . LEU B 1 299 ? 1.134 -14.587 -41.015 1.00 16.21 299 LEU B CA 1
ATOM 6406 C C . LEU B 1 299 ? 0.260 -15.514 -41.838 1.00 16.48 299 LEU B C 1
ATOM 6407 O O . LEU B 1 299 ? 0.650 -16.008 -42.893 1.00 15.16 299 LEU B O 1
ATOM 6412 N N . ARG B 1 300 ? -0.925 -15.744 -41.287 1.00 14.10 300 ARG B N 1
ATOM 6413 C CA . ARG B 1 300 ? -1.816 -16.792 -41.765 1.00 17.47 300 ARG B CA 1
ATOM 6414 C C . ARG B 1 300 ? -3.116 -16.330 -42.398 1.00 17.07 300 ARG B C 1
ATOM 6415 O O . ARG B 1 300 ? -3.735 -17.118 -43.128 1.00 14.20 300 ARG B O 1
ATOM 6423 N N . THR B 1 301 ? -3.551 -15.085 -42.184 1.00 14.97 301 THR B N 1
ATOM 6424 C CA . THR B 1 301 ? -4.769 -14.620 -42.837 1.00 15.72 301 THR B CA 1
ATOM 6425 C C . THR B 1 301 ? -4.551 -14.751 -44.325 1.00 17.91 301 THR B C 1
ATOM 6426 O O . THR B 1 301 ? -3.488 -14.400 -44.835 1.00 12.84 301 THR B O 1
ATOM 6430 N N . ARG B 1 302 ? -5.557 -15.298 -45.025 1.00 16.76 302 ARG B N 1
ATOM 6431 C CA . ARG B 1 302 ? -5.444 -15.584 -46.442 1.00 17.63 302 ARG B CA 1
ATOM 6432 C C . ARG B 1 302 ? -6.393 -14.716 -47.248 1.00 16.58 302 ARG B C 1
ATOM 6433 O O . ARG B 1 302 ? -7.445 -14.289 -46.756 1.00 14.01 302 ARG B O 1
ATOM 6441 N N . ALA B 1 303 ? -5.984 -14.466 -48.471 1.00 16.28 303 ALA B N 1
ATOM 6442 C CA . ALA B 1 303 ? -6.815 -13.795 -49.457 1.00 18.78 303 ALA B CA 1
ATOM 6443 C C . ALA B 1 303 ? -6.855 -14.708 -50.656 1.00 18.96 303 ALA B C 1
ATOM 6444 O O . ALA B 1 303 ? -5.816 -15.086 -51.213 1.00 16.06 303 ALA B O 1
ATOM 6446 N N . VAL B 1 304 ? -8.089 -15.026 -51.067 1.00 17.99 304 VAL B N 1
ATOM 6447 C CA . VAL B 1 304 ? -8.371 -15.948 -52.151 1.00 20.51 304 VAL B CA 1
ATOM 6448 C C . VAL B 1 304 ? -9.080 -15.194 -53.290 1.00 20.65 304 VAL B C 1
ATOM 6449 O O . VAL B 1 304 ? -9.979 -14.391 -53.035 1.00 17.19 304 VAL B O 1
ATOM 6453 N N . ARG B 1 305 ? -8.669 -15.430 -54.530 1.00 19.99 305 ARG B N 1
ATOM 6454 C CA . ARG B 1 305 ? -9.327 -14.772 -55.645 1.00 20.39 305 ARG B CA 1
ATOM 6455 C C . ARG B 1 305 ? -10.765 -15.237 -55.802 1.00 24.61 305 ARG B C 1
ATOM 6456 O O . ARG B 1 305 ? -11.069 -16.418 -55.604 1.00 21.76 305 ARG B O 1
ATOM 6464 N N . ASP B 1 306 ? -11.648 -14.295 -56.149 1.00 21.20 306 ASP B N 1
ATOM 6465 C CA . ASP B 1 306 ? -13.022 -14.592 -56.546 1.00 29.69 306 ASP B CA 1
ATOM 6466 C C . ASP B 1 306 ? -13.317 -13.687 -57.739 1.00 26.69 306 ASP B C 1
ATOM 6467 O O . ASP B 1 306 ? -13.583 -12.488 -57.568 1.00 24.45 306 ASP B O 1
ATOM 6472 N N . GLY B 1 307 ? -13.179 -14.239 -58.930 1.00 25.03 307 GLY B N 1
ATOM 6473 C CA . GLY B 1 307 ? -13.256 -13.426 -60.121 1.00 28.23 307 GLY B CA 1
ATOM 6474 C C . GLY B 1 307 ? -12.096 -12.456 -60.091 1.00 28.27 307 GLY B C 1
ATOM 6475 O O . GLY B 1 307 ? -10.936 -12.843 -59.889 1.00 28.67 307 GLY B O 1
ATOM 6476 N N . GLU B 1 308 ? -12.404 -11.175 -60.244 1.00 28.29 308 GLU B N 1
ATOM 6477 C CA . GLU B 1 308 ? -11.362 -10.161 -60.262 1.00 31.66 308 GLU B CA 1
ATOM 6478 C C . GLU B 1 308 ? -11.128 -9.578 -58.869 1.00 27.50 308 GLU B C 1
ATOM 6479 O O . GLU B 1 308 ? -10.275 -8.695 -58.705 1.00 23.60 308 GLU B O 1
ATOM 6485 N N . ASP B 1 309 ? -11.864 -10.049 -57.869 1.00 23.03 309 ASP B N 1
ATOM 6486 C CA . ASP B 1 309 ? -11.787 -9.529 -56.512 1.00 22.46 309 ASP B CA 1
ATOM 6487 C C . ASP B 1 309 ? -11.170 -10.588 -55.591 1.00 22.24 309 ASP B C 1
ATOM 6488 O O . ASP B 1 309 ? -10.622 -11.594 -56.063 1.00 17.98 309 ASP B O 1
ATOM 6493 N N . TRP B 1 310 ? -11.184 -10.306 -54.299 1.00 18.93 310 TRP B N 1
ATOM 6494 C CA . TRP B 1 310 ? -10.526 -11.128 -53.310 1.00 21.22 310 TRP B CA 1
ATOM 6495 C C . TRP B 1 310 ? -11.485 -11.356 -52.155 1.00 21.03 310 TRP B C 1
ATOM 6496 O O . TRP B 1 310 ? -12.311 -10.499 -51.818 1.00 17.72 310 TRP B O 1
ATOM 6507 N N . VAL B 1 311 ? -11.280 -12.489 -51.454 1.00 17.99 311 VAL B N 1
ATOM 6508 C CA . VAL B 1 311 ? -12.042 -12.887 -50.268 1.00 21.20 311 VAL B CA 1
ATOM 6509 C C . VAL B 1 311 ? -11.050 -13.268 -49.164 1.00 18.49 311 VAL B C 1
ATOM 6510 O O . VAL B 1 311 ? -10.185 -14.113 -49.397 1.00 16.64 311 VAL B O 1
ATOM 6514 N N . VAL B 1 312 ? -11.184 -12.637 -48.009 1.00 17.42 312 VAL B N 1
ATOM 6515 C CA . VAL B 1 312 ? -10.218 -12.704 -46.913 1.00 19.88 312 VAL B CA 1
ATOM 6516 C C . VAL B 1 312 ? -10.831 -13.461 -45.746 1.00 20.99 312 VAL B C 1
ATOM 6517 O O . VAL B 1 312 ? -11.960 -13.166 -45.318 1.00 17.53 312 VAL B O 1
ATOM 6521 N N . THR B 1 313 ? -10.051 -14.384 -45.188 1.00 19.00 313 THR B N 1
ATOM 6522 C CA . THR B 1 313 ? -10.416 -15.093 -43.980 1.00 17.40 313 THR B CA 1
ATOM 6523 C C . THR B 1 313 ? -9.180 -15.188 -43.095 1.00 17.87 313 THR B C 1
ATOM 6524 O O . THR B 1 313 ? -8.115 -15.598 -43.554 1.00 15.23 313 THR B O 1
ATOM 6528 N N . GLY B 1 314 ? -9.383 -14.865 -41.836 1.00 17.41 314 GLY B N 1
ATOM 6529 C CA . GLY B 1 314 ? -8.334 -14.916 -40.837 1.00 18.97 314 GLY B CA 1
ATOM 6530 C C . GLY B 1 314 ? -8.693 -14.064 -39.646 1.00 20.45 314 GLY B C 1
ATOM 6531 O O . GLY B 1 314 ? -9.706 -13.373 -39.632 1.00 15.90 314 GLY B O 1
ATOM 6532 N N . ASN B 1 315 ? -7.827 -14.121 -38.625 1.00 17.76 315 ASN B N 1
ATOM 6533 C CA . ASN B 1 315 ? -7.995 -13.363 -37.404 1.00 20.43 315 ASN B CA 1
ATOM 6534 C C . ASN B 1 315 ? -6.872 -12.355 -37.287 1.00 17.72 315 ASN B C 1
ATOM 6535 O O . ASN B 1 315 ? -5.716 -12.667 -37.544 1.00 16.33 315 ASN B O 1
ATOM 6540 N N . LYS B 1 316 ? -7.225 -11.141 -36.892 1.00 14.95 316 LYS B N 1
ATOM 6541 C CA . LYS B 1 316 ? -6.253 -10.092 -36.624 1.00 15.84 316 LYS B CA 1
ATOM 6542 C C . LYS B 1 316 ? -6.489 -9.583 -35.211 1.00 17.13 316 LYS B C 1
ATOM 6543 O O . LYS B 1 316 ? -7.583 -9.745 -34.666 1.00 14.32 316 LYS B O 1
ATOM 6549 N N . THR B 1 317 ? -5.470 -8.999 -34.577 1.00 13.64 317 THR B N 1
ATOM 6550 C CA . THR B 1 317 ? -5.642 -8.531 -33.220 1.00 14.42 317 THR B CA 1
ATOM 6551 C C . THR B 1 317 ? -4.685 -7.378 -32.945 1.00 15.41 317 THR B C 1
ATOM 6552 O O . THR B 1 317 ? -3.778 -7.105 -33.731 1.00 11.95 317 THR B O 1
ATOM 6556 N N . TRP B 1 318 ? -4.927 -6.703 -31.813 1.00 13.22 318 TRP B N 1
ATOM 6557 C CA . TRP B 1 318 ? -4.205 -5.520 -31.401 1.00 14.80 318 TRP B CA 1
ATOM 6558 C C . TRP B 1 318 ? -4.361 -4.395 -32.411 1.00 16.13 318 TRP B C 1
ATOM 6559 O O . TRP B 1 318 ? -3.480 -3.549 -32.497 1.00 13.21 318 TRP B O 1
ATOM 6570 N N . ILE B 1 319 ? -5.523 -4.282 -33.066 1.00 13.71 319 ILE B N 1
ATOM 6571 C CA . ILE B 1 319 ? -5.722 -3.323 -34.140 1.00 15.06 319 ILE B CA 1
ATOM 6572 C C . ILE B 1 319 ? -6.267 -2.017 -33.545 1.00 17.72 319 ILE B C 1
ATOM 6573 O O . ILE B 1 319 ? -7.390 -1.963 -33.022 1.00 13.01 319 ILE B O 1
ATOM 6578 N N . THR B 1 320 ? -5.475 -0.953 -33.686 1.00 14.64 320 THR B N 1
ATOM 6579 C CA . THR B 1 320 ? -5.835 0.353 -33.147 1.00 16.34 320 THR B CA 1
ATOM 6580 C C . THR B 1 320 ? -6.864 1.034 -34.037 1.00 17.70 320 THR B C 1
ATOM 6581 O O . THR B 1 320 ? -6.814 0.973 -35.264 1.00 14.28 320 THR B O 1
ATOM 6585 N N . HIS B 1 321 ? -7.830 1.697 -33.387 1.00 15.66 321 HIS B N 1
ATOM 6586 C CA . HIS B 1 321 ? -8.802 2.535 -34.087 1.00 15.87 321 HIS B CA 1
ATOM 6587 C C . HIS B 1 321 ? -9.644 1.767 -35.114 1.00 20.48 321 HIS B C 1
ATOM 6588 O O . HIS B 1 321 ? -10.104 2.308 -36.122 1.00 17.26 321 HIS B O 1
ATOM 6595 N N . ALA B 1 322 ? -9.913 0.493 -34.839 1.00 18.08 322 ALA B N 1
ATOM 6596 C CA . ALA B 1 322 ? -10.585 -0.357 -35.818 1.00 22.00 322 ALA B CA 1
ATOM 6597 C C . ALA B 1 322 ? -12.042 0.001 -36.056 1.00 20.67 322 ALA B C 1
ATOM 6598 O O . ALA B 1 322 ? -12.572 -0.347 -37.122 1.00 18.61 322 ALA B O 1
ATOM 6600 N N . GLN B 1 323 ? -12.696 0.672 -35.119 1.00 17.31 323 GLN B N 1
ATOM 6601 C CA . GLN B 1 323 ? -14.118 0.947 -35.294 1.00 22.00 323 GLN B CA 1
ATOM 6602 C C . GLN B 1 323 ? -14.349 2.065 -36.300 1.00 22.15 323 GLN B C 1
ATOM 6603 O O . GLN B 1 323 ? -15.200 1.951 -37.190 1.00 19.06 323 GLN B O 1
ATOM 6609 N N . ARG B 1 324 ? -13.642 3.174 -36.141 1.00 19.47 324 ARG B N 1
ATOM 6610 C CA . ARG B 1 324 ? -13.987 4.390 -36.835 1.00 22.78 324 ARG B CA 1
ATOM 6611 C C . ARG B 1 324 ? -13.339 4.538 -38.215 1.00 23.55 324 ARG B C 1
ATOM 6612 O O . ARG B 1 324 ? -13.643 5.497 -38.938 1.00 19.41 324 ARG B O 1
ATOM 6620 N N . THR B 1 325 ? -12.422 3.653 -38.568 1.00 17.85 325 THR B N 1
ATOM 6621 C CA . THR B 1 325 ? -11.685 3.789 -39.805 1.00 19.35 325 THR B CA 1
ATOM 6622 C C . THR B 1 325 ? -12.491 3.397 -41.061 1.00 21.59 325 THR B C 1
ATOM 6623 O O . THR B 1 325 ? -13.408 2.550 -41.038 1.00 16.57 325 THR B O 1
ATOM 6627 N N . HIS B 1 326 ? -12.104 3.978 -42.196 1.00 18.08 326 HIS B N 1
ATOM 6628 C CA . HIS B 1 326 ? -12.681 3.690 -43.487 1.00 20.21 326 HIS B CA 1
ATOM 6629 C C . HIS B 1 326 ? -11.850 2.708 -44.294 1.00 20.21 326 HIS B C 1
ATOM 6630 O O . HIS B 1 326 ? -12.363 2.114 -45.259 1.00 17.89 326 HIS B O 1
ATOM 6637 N N . VAL B 1 327 ? -10.567 2.564 -43.944 1.00 17.18 327 VAL B N 1
ATOM 6638 C CA . VAL B 1 327 ? -9.688 1.703 -44.694 1.00 19.21 327 VAL B CA 1
ATOM 6639 C C . VAL B 1 327 ? -8.684 1.085 -43.746 1.00 19.01 327 VAL B C 1
ATOM 6640 O O . VAL B 1 327 ? -8.214 1.700 -42.778 1.00 16.02 327 VAL B O 1
ATOM 6644 N N . MET B 1 328 ? -8.415 -0.198 -44.027 1.00 16.37 328 MET B N 1
ATOM 6645 C CA . MET B 1 328 ? -7.429 -0.978 -43.309 1.00 16.82 328 MET B CA 1
ATOM 6646 C C . MET B 1 328 ? -6.321 -1.333 -44.294 1.00 17.85 328 MET B C 1
ATOM 6647 O O . MET B 1 328 ? -6.592 -1.882 -45.357 1.00 14.18 328 MET B O 1
ATOM 6652 N N . THR B 1 329 ? -5.065 -1.019 -43.932 1.00 14.20 329 THR B N 1
ATOM 6653 C CA . THR B 1 329 ? -3.948 -1.477 -44.742 1.00 16.25 329 THR B CA 1
ATOM 6654 C C . THR B 1 329 ? -3.682 -2.885 -44.216 1.00 15.98 329 THR B C 1
ATOM 6655 O O . THR B 1 329 ? -3.086 -3.068 -43.164 1.00 12.18 329 THR B O 1
ATOM 6659 N N . LEU B 1 330 ? -4.166 -3.867 -44.977 1.00 13.54 330 LEU B N 1
ATOM 6660 C CA . LEU B 1 330 ? -4.349 -5.235 -44.502 1.00 14.76 330 LEU B CA 1
ATOM 6661 C C . LEU B 1 330 ? -3.382 -6.146 -45.263 1.00 15.49 330 LEU B C 1
ATOM 6662 O O . LEU B 1 330 ? -3.407 -6.223 -46.487 1.00 13.09 330 LEU B O 1
ATOM 6667 N N . LEU B 1 331 ? -2.553 -6.847 -44.492 1.00 12.92 331 LEU B N 1
ATOM 6668 C CA . LEU B 1 331 ? -1.554 -7.741 -45.043 1.00 15.47 331 LEU B CA 1
ATOM 6669 C C . LEU B 1 331 ? -2.072 -9.174 -44.938 1.00 15.09 331 LEU B C 1
ATOM 6670 O O . LEU B 1 331 ? -2.447 -9.615 -43.852 1.00 11.90 331 LEU B O 1
ATOM 6675 N N . ALA B 1 332 ? -2.132 -9.852 -46.077 1.00 13.87 332 ALA B N 1
ATOM 6676 C CA . ALA B 1 332 ? -2.697 -11.194 -46.133 1.00 15.73 332 ALA B CA 1
ATOM 6677 C C . ALA B 1 332 ? -1.879 -12.043 -47.101 1.00 16.60 332 ALA B C 1
ATOM 6678 O O . ALA B 1 332 ? -1.215 -11.552 -48.026 1.00 12.74 332 ALA B O 1
ATOM 6680 N N . ARG B 1 333 ? -1.968 -13.369 -46.907 1.00 15.34 333 ARG B N 1
ATOM 6681 C CA . ARG B 1 333 ? -1.241 -14.305 -47.738 1.00 18.01 333 ARG B CA 1
ATOM 6682 C C . ARG B 1 333 ? -2.071 -14.695 -48.958 1.00 16.89 333 ARG B C 1
ATOM 6683 O O . ARG B 1 333 ? -3.190 -15.209 -48.822 1.00 12.96 333 ARG B O 1
ATOM 6691 N N . THR B 1 334 ? -1.529 -14.411 -50.140 1.00 15.04 334 THR B N 1
ATOM 6692 C CA . THR B 1 334 ? -2.166 -14.682 -51.412 1.00 16.96 334 THR B CA 1
ATOM 6693 C C . THR B 1 334 ? -1.592 -15.912 -52.103 1.00 19.61 334 THR B C 1
ATOM 6694 O O . THR B 1 334 ? -2.225 -16.401 -53.049 1.00 16.43 334 THR B O 1
ATOM 6698 N N . ASP B 1 335 ? -0.456 -16.452 -51.630 1.00 18.97 335 ASP B N 1
ATOM 6699 C CA . ASP B 1 335 ? 0.097 -17.680 -52.198 1.00 19.91 335 ASP B CA 1
ATOM 6700 C C . ASP B 1 335 ? 0.027 -18.787 -51.156 1.00 21.89 335 ASP B C 1
ATOM 6701 O O . ASP B 1 335 ? 0.806 -18.773 -50.188 1.00 15.50 335 ASP B O 1
ATOM 6706 N N . PRO B 1 336 ? -0.913 -19.734 -51.271 1.00 22.76 336 PRO B N 1
ATOM 6707 C CA . PRO B 1 336 ? -1.094 -20.745 -50.227 1.00 24.43 336 PRO B CA 1
ATOM 6708 C C . PRO B 1 336 ? 0.027 -21.769 -50.161 1.00 25.63 336 PRO B C 1
ATOM 6709 O O . PRO B 1 336 ? 0.100 -22.499 -49.161 1.00 22.65 336 PRO B O 1
ATOM 6713 N N . GLU B 1 337 ? 0.956 -21.767 -51.097 1.00 19.89 337 GLU B N 1
ATOM 6714 C CA . GLU B 1 337 ? 2.048 -22.715 -51.059 1.00 28.55 337 GLU B CA 1
ATOM 6715 C C . GLU B 1 337 ? 3.247 -22.142 -50.341 1.00 25.92 337 GLU B C 1
ATOM 6716 O O . GLU B 1 337 ? 4.318 -22.751 -50.352 1.00 26.29 337 GLU B O 1
ATOM 6722 N N . THR B 1 338 ? 3.080 -20.983 -49.695 1.00 21.51 338 THR B N 1
ATOM 6723 C CA . THR B 1 338 ? 4.171 -20.291 -49.021 1.00 21.12 338 THR B CA 1
ATOM 6724 C C . THR B 1 338 ? 3.880 -20.150 -47.530 1.00 20.24 338 THR B C 1
ATOM 6725 O O . THR B 1 338 ? 2.723 -20.153 -47.084 1.00 16.65 338 THR B O 1
ATOM 6729 N N . THR B 1 339 ? 4.975 -20.010 -46.762 1.00 17.99 339 THR B N 1
ATOM 6730 C CA . THR B 1 339 ? 4.896 -19.758 -45.343 1.00 19.20 339 THR B CA 1
ATOM 6731 C C . THR B 1 339 ? 5.688 -18.537 -44.906 1.00 20.92 339 THR B C 1
ATOM 6732 O O . THR B 1 339 ? 5.781 -18.285 -43.697 1.00 17.12 339 THR B O 1
ATOM 6736 N N . ASP B 1 340 ? 6.303 -17.809 -45.831 1.00 17.41 340 ASP B N 1
ATOM 6737 C CA . ASP B 1 340 ? 7.147 -16.686 -45.522 1.00 18.82 340 ASP B CA 1
ATOM 6738 C C . ASP B 1 340 ? 6.663 -15.410 -46.216 1.00 17.37 340 ASP B C 1
ATOM 6739 O O . ASP B 1 340 ? 5.616 -15.374 -46.872 1.00 13.35 340 ASP B O 1
ATOM 6744 N N . TRP B 1 341 ? 7.477 -14.365 -46.107 1.00 15.13 341 TRP B N 1
ATOM 6745 C CA . TRP B 1 341 ? 7.102 -13.040 -46.529 1.00 15.50 341 TRP B CA 1
ATOM 6746 C C . TRP B 1 341 ? 6.777 -12.970 -47.993 1.00 17.15 341 TRP B C 1
ATOM 6747 O O . TRP B 1 341 ? 6.040 -12.066 -48.385 1.00 13.27 341 TRP B O 1
ATOM 6758 N N . ARG B 1 342 ? 7.355 -13.821 -48.810 1.00 15.69 342 ARG B N 1
ATOM 6759 C CA . ARG B 1 342 ? 7.167 -13.728 -50.252 1.00 19.08 342 ARG B CA 1
ATOM 6760 C C . ARG B 1 342 ? 5.727 -13.945 -50.689 1.00 18.54 342 ARG B C 1
ATOM 6761 O O . ARG B 1 342 ? 5.349 -13.532 -51.750 1.00 15.66 342 ARG B O 1
ATOM 6769 N N . GLY B 1 343 ? 4.934 -14.591 -49.859 1.00 15.48 343 GLY B N 1
ATOM 6770 C CA . GLY B 1 343 ? 3.582 -14.919 -50.228 1.00 17.17 343 GLY B CA 1
ATOM 6771 C C . GLY B 1 343 ? 2.531 -13.882 -49.900 1.00 17.11 343 GLY B C 1
ATOM 6772 O O . GLY B 1 343 ? 1.335 -14.169 -50.001 1.00 13.40 343 GLY B O 1
ATOM 6773 N N . LEU B 1 344 ? 2.968 -12.722 -49.398 1.00 14.48 344 LEU B N 1
ATOM 6774 C CA . LEU B 1 344 ? 2.078 -11.698 -48.881 1.00 16.43 344 LEU B CA 1
ATOM 6775 C C . LEU B 1 344 ? 1.780 -10.593 -49.874 1.00 16.25 344 LEU B C 1
ATOM 6776 O O . LEU B 1 344 ? 2.640 -10.158 -50.633 1.00 12.81 344 LEU B O 1
ATOM 6781 N N . SER B 1 345 ? 0.542 -10.091 -49.801 1.00 14.40 345 SER B N 1
ATOM 6782 C CA . SER B 1 345 ? 0.102 -8.918 -50.520 1.00 14.96 345 SER B CA 1
ATOM 6783 C C . SER B 1 345 ? -0.568 -7.960 -49.548 1.00 15.42 345 SER B C 1
ATOM 6784 O O . SER B 1 345 ? -1.153 -8.365 -48.558 1.00 12.63 345 SER B O 1
ATOM 6787 N N . MET B 1 346 ? -0.527 -6.677 -49.886 1.00 13.40 346 MET B N 1
ATOM 6788 C CA . MET B 1 346 ? -1.106 -5.588 -49.111 1.00 15.04 346 MET B CA 1
ATOM 6789 C C . MET B 1 346 ? -2.358 -5.083 -49.808 1.00 15.44 346 MET B C 1
ATOM 6790 O O . MET B 1 346 ? -2.337 -4.843 -51.018 1.00 12.96 346 MET B O 1
ATOM 6795 N N . PHE B 1 347 ? -3.426 -4.931 -49.014 1.00 13.78 347 PHE B N 1
ATOM 6796 C CA . PHE B 1 347 ? -4.706 -4.472 -49.523 1.00 16.65 347 PHE B CA 1
ATOM 6797 C C . PHE B 1 347 ? -5.110 -3.189 -48.829 1.00 17.34 347 PHE B C 1
ATOM 6798 O O . PHE B 1 347 ? -4.892 -3.000 -47.635 1.00 13.85 347 PHE B O 1
ATOM 6806 N N . LEU B 1 348 ? -5.747 -2.339 -49.634 1.00 15.18 348 LEU B N 1
ATOM 6807 C CA . LEU B 1 348 ? -6.460 -1.156 -49.145 1.00 18.22 348 LEU B CA 1
ATOM 6808 C C . LEU B 1 348 ? -7.889 -1.620 -48.909 1.00 18.28 348 LEU B C 1
ATOM 6809 O O . LEU B 1 348 ? -8.763 -1.505 -49.756 1.00 16.24 348 LEU B O 1
ATOM 6814 N N . ALA B 1 349 ? -8.099 -2.187 -47.724 1.00 16.68 349 ALA B N 1
ATOM 6815 C CA . ALA B 1 349 ? -9.371 -2.858 -47.416 1.00 18.20 349 ALA B CA 1
ATOM 6816 C C . ALA B 1 349 ? -10.406 -1.878 -46.874 1.00 18.18 349 ALA B C 1
ATOM 6817 O O . ALA B 1 349 ? -10.467 -1.584 -45.667 1.00 14.76 349 ALA B O 1
ATOM 6819 N N . GLU B 1 350 ? -11.201 -1.347 -47.797 1.00 18.40 350 GLU B N 1
ATOM 6820 C CA . GLU B 1 350 ? -12.236 -0.393 -47.447 1.00 22.33 350 GLU B CA 1
ATOM 6821 C C . GLU B 1 350 ? -13.303 -1.083 -46.602 1.00 20.65 350 GLU B C 1
ATOM 6822 O O . GLU B 1 350 ? -13.636 -2.261 -46.813 1.00 18.76 350 GLU B O 1
ATOM 6828 N N . LYS B 1 351 ? -13.834 -0.349 -45.644 1.00 17.89 351 LYS B N 1
ATOM 6829 C CA . LYS B 1 351 ? -14.937 -0.863 -44.850 1.00 21.41 351 LYS B CA 1
ATOM 6830 C C . LYS B 1 351 ? -15.774 0.299 -44.394 1.00 23.29 351 LYS B C 1
ATOM 6831 O O . LYS B 1 351 ? -15.368 1.456 -44.475 1.00 19.05 351 LYS B O 1
ATOM 6837 N N . GLU B 1 352 ? -16.933 -0.032 -43.835 1.00 23.67 352 GLU B N 1
ATOM 6838 C CA . GLU B 1 352 ? -17.833 0.981 -43.302 1.00 26.38 352 GLU B CA 1
ATOM 6839 C C . GLU B 1 352 ? -17.482 1.283 -41.852 1.00 23.39 352 GLU B C 1
ATOM 6840 O O . GLU B 1 352 ? -17.456 0.355 -41.034 1.00 20.56 352 GLU B O 1
ATOM 6846 N N . PRO B 1 353 ? -17.223 2.551 -41.461 1.00 22.95 353 PRO B N 1
ATOM 6847 C CA . PRO B 1 353 ? -17.062 2.873 -40.041 1.00 27.94 353 PRO B CA 1
ATOM 6848 C C . PRO B 1 353 ? -18.277 2.476 -39.247 1.00 26.92 353 PRO B C 1
ATOM 6849 O O . PRO B 1 353 ? -19.414 2.600 -39.718 1.00 23.32 353 PRO B O 1
ATOM 6853 N N . GLY B 1 354 ? -18.026 2.020 -38.026 1.00 22.80 354 GLY B N 1
ATOM 6854 C CA . GLY B 1 354 ? -19.078 1.540 -37.160 1.00 27.21 354 GLY B CA 1
ATOM 6855 C C . GLY B 1 354 ? -19.452 2.534 -36.076 1.00 33.41 354 GLY B C 1
ATOM 6856 O O . GLY B 1 354 ? -18.979 3.670 -36.034 1.00 30.11 354 GLY B O 1
ATOM 6857 N N . THR B 1 355 ? -20.332 2.070 -35.194 1.00 33.23 355 THR B N 1
ATOM 6858 C CA . THR B 1 355 ? -20.808 2.777 -34.020 1.00 33.45 355 THR B CA 1
ATOM 6859 C C . THR B 1 355 ? -20.468 1.947 -32.792 1.00 35.00 355 THR B C 1
ATOM 6860 O O . THR B 1 355 ? -20.069 0.785 -32.888 1.00 33.43 355 THR B O 1
ATOM 6864 N N . ASP B 1 356 ? -20.650 2.547 -31.609 1.00 37.16 356 ASP B N 1
ATOM 6865 C CA . ASP B 1 356 ? -20.339 1.839 -30.369 1.00 43.37 356 ASP B CA 1
ATOM 6866 C C . ASP B 1 356 ? -21.115 0.532 -30.265 1.00 46.66 356 ASP B C 1
ATOM 6867 O O . ASP B 1 356 ? -20.562 -0.492 -29.849 1.00 44.30 356 ASP B O 1
ATOM 6872 N N . ASP B 1 357 ? -22.382 0.559 -30.636 1.00 49.41 357 ASP B N 1
ATOM 6873 C CA . ASP B 1 357 ? -23.193 -0.642 -30.551 1.00 56.51 357 ASP B CA 1
ATOM 6874 C C . ASP B 1 357 ? -23.115 -1.546 -31.788 1.00 55.13 357 ASP B C 1
ATOM 6875 O O . ASP B 1 357 ? -23.515 -2.699 -31.717 1.00 56.44 357 ASP B O 1
ATOM 6880 N N . ASP B 1 358 ? -22.576 -1.041 -32.901 1.00 47.84 358 ASP B N 1
ATOM 6881 C CA . ASP B 1 358 ? -22.418 -1.839 -34.117 1.00 39.22 358 ASP B CA 1
ATOM 6882 C C . ASP B 1 358 ? -21.083 -1.473 -34.751 1.00 31.17 358 ASP B C 1
ATOM 6883 O O . ASP B 1 358 ? -21.022 -0.816 -35.802 1.00 27.00 358 ASP B O 1
ATOM 6888 N N . PRO B 1 359 ? -19.981 -1.903 -34.137 1.00 31.30 359 PRO B N 1
ATOM 6889 C CA . PRO B 1 359 ? -18.675 -1.390 -34.554 1.00 29.79 359 PRO B CA 1
ATOM 6890 C C . PRO B 1 359 ? -18.214 -1.891 -35.907 1.00 26.89 359 PRO B C 1
ATOM 6891 O O . PRO B 1 359 ? -17.420 -1.192 -36.540 1.00 19.24 359 PRO B O 1
ATOM 6895 N N . PHE B 1 360 ? -18.679 -3.053 -36.367 1.00 24.05 360 PHE B N 1
ATOM 6896 C CA . PHE B 1 360 ? -18.177 -3.680 -37.589 1.00 25.13 360 PHE B CA 1
ATOM 6897 C C . PHE B 1 360 ? -19.313 -4.129 -38.478 1.00 26.10 360 PHE B C 1
ATOM 6898 O O . PHE B 1 360 ? -19.513 -5.330 -38.673 1.00 21.52 360 PHE B O 1
ATOM 6906 N N . PRO B 1 361 ? -20.039 -3.180 -39.069 1.00 24.23 361 PRO B N 1
ATOM 6907 C CA . PRO B 1 361 ? -21.234 -3.541 -39.852 1.00 27.71 361 PRO B CA 1
ATOM 6908 C C . PRO B 1 361 ? -20.922 -4.169 -41.186 1.00 29.87 361 PRO B C 1
ATOM 6909 O O . PRO B 1 361 ? -21.807 -4.787 -41.812 1.00 24.53 361 PRO B O 1
ATOM 6913 N N . THR B 1 362 ? -19.699 -4.056 -41.674 1.00 23.84 362 THR B N 1
ATOM 6914 C CA . THR B 1 362 ? -19.399 -4.589 -42.984 1.00 25.00 362 THR B CA 1
ATOM 6915 C C . THR B 1 362 ? -19.520 -6.119 -42.952 1.00 24.64 362 THR B C 1
ATOM 6916 O O . THR B 1 362 ? -19.092 -6.756 -41.986 1.00 19.97 362 THR B O 1
ATOM 6920 N N . PRO B 1 363 ? -20.107 -6.744 -44.001 1.00 23.36 363 PRO B N 1
ATOM 6921 C CA . PRO B 1 363 ? -20.250 -8.208 -43.984 1.00 24.39 363 PRO B CA 1
ATOM 6922 C C . PRO B 1 363 ? -18.900 -8.915 -43.994 1.00 24.36 363 PRO B C 1
ATOM 6923 O O . PRO B 1 363 ? -17.940 -8.479 -44.650 1.00 19.16 363 PRO B O 1
ATOM 6927 N N . GLY B 1 364 ? -18.837 -10.032 -43.295 1.00 20.66 364 GLY B N 1
ATOM 6928 C CA . GLY B 1 364 ? -17.618 -10.811 -43.309 1.00 23.71 364 GLY B CA 1
ATOM 6929 C C . GLY B 1 364 ? -16.613 -10.320 -42.319 1.00 21.11 364 GLY B C 1
ATOM 6930 O O . GLY B 1 364 ? -15.512 -10.872 -42.267 1.00 19.45 364 GLY B O 1
ATOM 6931 N N . MET B 1 365 ? -16.974 -9.322 -41.515 1.00 19.72 365 MET B N 1
ATOM 6932 C CA . MET B 1 365 ? -16.067 -8.803 -40.504 1.00 21.39 365 MET B CA 1
ATOM 6933 C C . MET B 1 365 ? -16.760 -8.699 -39.161 1.00 21.34 365 MET B C 1
ATOM 6934 O O . MET B 1 365 ? -17.853 -8.145 -39.065 1.00 19.77 365 MET B O 1
ATOM 6939 N N . THR B 1 366 ? -16.104 -9.211 -38.126 1.00 19.02 366 THR B N 1
ATOM 6940 C CA . THR B 1 366 ? -16.573 -9.094 -36.772 1.00 20.00 366 THR B CA 1
ATOM 6941 C C . THR B 1 366 ? -15.429 -8.563 -35.936 1.00 21.58 366 THR B C 1
ATOM 6942 O O . THR B 1 366 ? -14.277 -8.502 -36.392 1.00 17.57 366 THR B O 1
ATOM 6946 N N . GLY B 1 367 ? -15.745 -8.165 -34.718 1.00 21.71 367 GLY B N 1
ATOM 6947 C CA . GLY B 1 367 ? -14.674 -7.715 -33.857 1.00 26.55 367 GLY B CA 1
ATOM 6948 C C . GLY B 1 367 ? -15.152 -7.344 -32.466 1.00 24.39 367 GLY B C 1
ATOM 6949 O O . GLY B 1 367 ? -16.352 -7.222 -32.190 1.00 20.74 367 GLY B O 1
ATOM 6950 N N . GLY B 1 368 ? -14.181 -7.128 -31.589 1.00 19.74 368 GLY B N 1
ATOM 6951 C CA . GLY B 1 368 ? -14.509 -6.706 -30.244 1.00 22.64 368 GLY B CA 1
ATOM 6952 C C . GLY B 1 368 ? -13.334 -5.973 -29.641 1.00 21.29 368 GLY B C 1
ATOM 6953 O O . GLY B 1 368 ? -12.177 -6.250 -29.978 1.00 17.07 368 GLY B O 1
ATOM 6954 N N . GLU B 1 369 ? -13.633 -5.047 -28.731 1.00 21.40 369 GLU B N 1
ATOM 6955 C CA . GLU B 1 369 ? -12.598 -4.292 -28.044 1.00 21.66 369 GLU B CA 1
ATOM 6956 C C . GLU B 1 369 ? -11.822 -5.174 -27.077 1.00 21.17 369 GLU B C 1
ATOM 6957 O O . GLU B 1 369 ? -12.407 -6.015 -26.370 1.00 17.56 369 GLU B O 1
ATOM 6963 N N . ILE B 1 370 ? -10.498 -4.910 -26.962 1.00 16.64 370 ILE B N 1
ATOM 6964 C CA . ILE B 1 370 ? -9.625 -5.545 -25.980 1.00 19.46 370 ILE B CA 1
ATOM 6965 C C . ILE B 1 370 ? -9.579 -4.616 -24.774 1.00 20.45 370 ILE B C 1
ATOM 6966 O O . ILE B 1 370 ? -9.323 -3.435 -24.926 1.00 18.67 370 ILE B O 1
ATOM 6971 N N . GLU B 1 371 ? -9.824 -5.142 -23.573 1.00 19.98 371 GLU B N 1
ATOM 6972 C CA . GLU B 1 371 ? -9.678 -4.312 -22.360 1.00 26.95 371 GLU B CA 1
ATOM 6973 C C . GLU B 1 371 ? -8.185 -4.180 -22.027 1.00 22.58 371 GLU B C 1
ATOM 6974 O O . GLU B 1 371 ? -7.546 -5.212 -21.818 1.00 23.10 371 GLU B O 1
ATOM 6980 N N . VAL B 1 372 ? -7.649 -2.929 -22.108 1.00 23.46 372 VAL B N 1
ATOM 6981 C CA . VAL B 1 372 ? -6.211 -2.605 -22.077 1.00 26.78 372 VAL B CA 1
ATOM 6982 C C . VAL B 1 372 ? -5.883 -1.750 -20.855 1.00 30.37 372 VAL B C 1
ATOM 6983 O O . VAL B 1 372 ? -6.601 -0.797 -20.537 1.00 26.16 372 VAL B O 1
ATOM 6987 N N . LEU B 1 373 ? -4.732 -2.034 -20.246 1.00 25.77 373 LEU B N 1
ATOM 6988 C CA . LEU B 1 373 ? -4.181 -1.195 -19.179 1.00 28.21 373 LEU B CA 1
ATOM 6989 C C . LEU B 1 373 ? -4.039 0.247 -19.651 1.00 27.35 373 LEU B C 1
ATOM 6990 O O . LEU B 1 373 ? -3.553 0.526 -20.752 1.00 27.18 373 LEU B O 1
ATOM 6995 N N . GLY B 1 374 ? -4.476 1.165 -18.820 1.00 23.58 374 GLY B N 1
ATOM 6996 C CA . GLY B 1 374 ? -4.316 2.578 -19.096 1.00 28.88 374 GLY B CA 1
ATOM 6997 C C . GLY B 1 374 ? -5.456 3.096 -19.949 1.00 26.42 374 GLY B C 1
ATOM 6998 O O . GLY B 1 374 ? -6.522 2.495 -20.059 1.00 23.45 374 GLY B O 1
ATOM 6999 N N . TYR B 1 375 ? -5.202 4.231 -20.580 1.00 21.22 375 TYR B N 1
ATOM 7000 C CA . TYR B 1 375 ? -6.166 4.857 -21.473 1.00 22.23 375 TYR B CA 1
ATOM 7001 C C . TYR B 1 375 ? -5.702 4.727 -22.909 1.00 23.61 375 TYR B C 1
ATOM 7002 O O . TYR B 1 375 ? -4.621 5.221 -23.264 1.00 17.39 375 TYR B O 1
ATOM 7011 N N . ARG B 1 376 ? -6.546 4.070 -23.735 1.00 21.02 376 ARG B N 1
ATOM 7012 C CA . ARG B 1 376 ? -6.295 3.877 -25.144 1.00 20.56 376 ARG B CA 1
ATOM 7013 C C . ARG B 1 376 ? -7.382 4.585 -25.928 1.00 20.91 376 ARG B C 1
ATOM 7014 O O . ARG B 1 376 ? -8.491 4.069 -26.087 1.00 18.99 376 ARG B O 1
ATOM 7022 N N . GLY B 1 377 ? -7.079 5.797 -26.380 1.00 17.79 377 GLY B N 1
ATOM 7023 C CA . GLY B 1 377 ? -8.087 6.646 -26.963 1.00 20.15 377 GLY B CA 1
ATOM 7024 C C . GLY B 1 377 ? -8.532 6.321 -28.366 1.00 19.29 377 GLY B C 1
ATOM 7025 O O . GLY B 1 377 ? -9.488 6.917 -28.824 1.00 15.74 377 GLY B O 1
ATOM 7026 N N . MET B 1 378 ? -7.826 5.472 -29.114 1.00 19.24 378 MET B N 1
ATOM 7027 C CA . MET B 1 378 ? -8.349 4.940 -30.367 1.00 23.27 378 MET B CA 1
ATOM 7028 C C . MET B 1 378 ? -8.897 3.530 -30.200 1.00 21.20 378 MET B C 1
ATOM 7029 O O . MET B 1 378 ? -9.683 3.094 -31.036 1.00 18.00 378 MET B O 1
ATOM 7034 N N . LYS B 1 379 ? -8.649 2.927 -29.028 1.00 18.27 379 LYS B N 1
ATOM 7035 C CA . LYS B 1 379 ? -8.982 1.539 -28.645 1.00 22.25 379 LYS B CA 1
ATOM 7036 C C . LYS B 1 379 ? -8.278 0.509 -29.514 1.00 19.57 379 LYS B C 1
ATOM 7037 O O . LYS B 1 379 ? -7.831 0.812 -30.627 1.00 16.53 379 LYS B O 1
ATOM 7043 N N . GLU B 1 380 ? -8.126 -0.712 -29.000 1.00 17.07 380 GLU B N 1
ATOM 7044 C CA . GLU B 1 380 ? -7.548 -1.798 -29.770 1.00 20.31 380 GLU B CA 1
ATOM 7045 C C . GLU B 1 380 ? -8.539 -2.948 -29.788 1.00 19.19 380 GLU B C 1
ATOM 7046 O O . GLU B 1 380 ? -9.277 -3.168 -28.831 1.00 14.78 380 GLU B O 1
ATOM 7052 N N . TYR B 1 381 ? -8.520 -3.669 -30.880 1.00 15.20 381 TYR B N 1
ATOM 7053 C CA . TYR B 1 381 ? -9.595 -4.594 -31.204 1.00 18.50 381 TYR B CA 1
ATOM 7054 C C . TYR B 1 381 ? -9.029 -5.918 -31.724 1.00 17.52 381 TYR B C 1
ATOM 7055 O O . TYR B 1 381 ? -7.999 -5.977 -32.410 1.00 14.20 381 TYR B O 1
ATOM 7064 N N . GLU B 1 382 ? -9.764 -7.007 -31.414 1.00 15.69 382 GLU B N 1
ATOM 7065 C CA . GLU B 1 382 ? -9.640 -8.261 -32.122 1.00 18.49 382 GLU B CA 1
ATOM 7066 C C . GLU B 1 382 ? -10.623 -8.252 -33.266 1.00 20.16 382 GLU B C 1
ATOM 7067 O O . GLU B 1 382 ? -11.762 -7.804 -33.084 1.00 18.51 382 GLU B O 1
ATOM 7073 N N . LEU B 1 383 ? -10.188 -8.685 -34.461 1.00 17.67 383 LEU B N 1
ATOM 7074 C CA . LEU B 1 383 ? -11.017 -8.721 -35.647 1.00 19.92 383 LEU B CA 1
ATOM 7075 C C . LEU B 1 383 ? -11.037 -10.119 -36.250 1.00 20.12 383 LEU B C 1
ATOM 7076 O O . LEU B 1 383 ? -10.034 -10.837 -36.288 1.00 16.94 383 LEU B O 1
ATOM 7081 N N . GLY B 1 384 ? -12.215 -10.503 -36.709 1.00 17.61 384 GLY B N 1
ATOM 7082 C CA . GLY B 1 384 ? -12.381 -11.725 -37.438 1.00 18.56 384 GLY B CA 1
ATOM 7083 C C . GLY B 1 384 ? -12.841 -11.450 -38.843 1.00 19.71 384 GLY B C 1
ATOM 7084 O O . GLY B 1 384 ? -13.768 -10.663 -39.046 1.00 19.17 384 GLY B O 1
ATOM 7085 N N . PHE B 1 385 ? -12.200 -12.092 -39.800 1.00 17.17 385 PHE B N 1
ATOM 7086 C CA . PHE B 1 385 ? -12.542 -11.978 -41.209 1.00 20.36 385 PHE B CA 1
ATOM 7087 C C . PHE B 1 385 ? -13.006 -13.342 -41.699 1.00 20.31 385 PHE B C 1
ATOM 7088 O O . PHE B 1 385 ? -12.312 -14.338 -41.519 1.00 15.95 385 PHE B O 1
ATOM 7096 N N . ASP B 1 386 ? -14.197 -13.372 -42.272 1.00 19.32 386 ASP B N 1
ATOM 7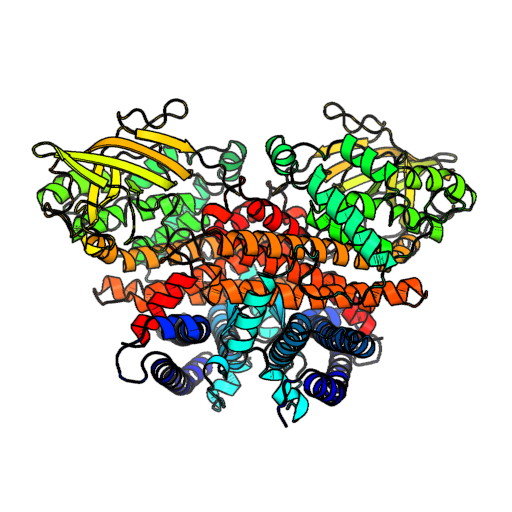097 C CA . ASP B 1 386 ? -14.781 -14.631 -42.764 1.00 21.60 386 ASP B CA 1
ATOM 7098 C C . ASP B 1 386 ? -15.470 -14.339 -44.087 1.00 23.88 386 ASP B C 1
ATOM 7099 O O . ASP B 1 386 ? -16.631 -13.921 -44.121 1.00 21.09 386 ASP B O 1
ATOM 7104 N N . GLY B 1 387 ? -14.713 -14.481 -45.166 1.00 19.82 387 GLY B N 1
ATOM 7105 C CA . GLY B 1 387 ? -15.257 -14.174 -46.466 1.00 24.89 387 GLY B CA 1
ATOM 7106 C C . GLY B 1 387 ? -15.375 -12.688 -46.732 1.00 24.16 387 GLY B C 1
ATOM 7107 O O . GLY B 1 387 ? -16.293 -12.247 -47.447 1.00 19.44 387 GLY B O 1
ATOM 7108 N N . PHE B 1 388 ? -14.494 -11.900 -46.122 1.00 19.67 388 PHE B N 1
ATOM 7109 C CA . PHE B 1 388 ? -14.537 -10.443 -46.250 1.00 21.26 388 PHE B CA 1
ATOM 7110 C C . PHE B 1 388 ? -14.022 -10.053 -47.624 1.00 21.37 388 PHE B C 1
ATOM 7111 O O . PHE B 1 388 ? -12.971 -10.511 -48.075 1.00 17.14 388 PHE B O 1
ATOM 7119 N N . ARG B 1 389 ? -14.780 -9.224 -48.297 1.00 19.36 389 ARG B N 1
ATOM 7120 C CA . ARG B 1 389 ? -14.497 -8.915 -49.686 1.00 24.00 389 ARG B CA 1
ATOM 7121 C C . ARG B 1 389 ? -13.665 -7.654 -49.855 1.00 21.03 389 ARG B C 1
ATOM 7122 O O . ARG B 1 389 ? -13.910 -6.649 -49.188 1.00 18.41 389 ARG B O 1
ATOM 7130 N N . ILE B 1 390 ? -12.686 -7.752 -50.772 1.00 18.69 390 ILE B N 1
ATOM 7131 C CA . ILE B 1 390 ? -11.836 -6.632 -51.174 1.00 18.27 390 ILE B CA 1
ATOM 7132 C C . ILE B 1 390 ? -11.820 -6.599 -52.702 1.00 21.98 390 ILE B C 1
ATOM 7133 O O . ILE B 1 390 ? -11.602 -7.620 -53.371 1.00 16.86 390 ILE B O 1
ATOM 7138 N N . LYS B 1 391 ? -12.136 -5.441 -53.262 1.00 19.53 391 LYS B N 1
ATOM 7139 C CA . LYS B 1 391 ? -12.063 -5.254 -54.687 1.00 21.05 391 LYS B CA 1
ATOM 7140 C C . LYS B 1 391 ? -10.662 -5.453 -55.253 1.00 21.76 391 LYS B C 1
ATOM 7141 O O . LYS B 1 391 ? -9.663 -5.069 -54.651 1.00 17.13 391 LYS B O 1
ATOM 7147 N N . GLY B 1 392 ? -10.610 -5.976 -56.470 1.00 19.82 392 GLY B N 1
ATOM 7148 C CA . GLY B 1 392 ? -9.323 -6.195 -57.112 1.00 23.84 392 GLY B CA 1
ATOM 7149 C C . GLY B 1 392 ? -8.488 -4.934 -57.225 1.00 20.41 392 GLY B C 1
ATOM 7150 O O . GLY B 1 392 ? -7.251 -4.978 -57.124 1.00 16.61 392 GLY B O 1
ATOM 7151 N N . GLU B 1 393 ? -9.146 -3.803 -57.432 1.00 18.63 393 GLU B N 1
ATOM 7152 C CA . GLU B 1 393 ? -8.452 -2.544 -57.593 1.00 22.16 393 GLU B CA 1
ATOM 7153 C C . GLU B 1 393 ? -7.835 -2.050 -56.291 1.00 21.33 393 GLU B C 1
ATOM 7154 O O . GLU B 1 393 ? -7.104 -1.059 -56.290 1.00 18.01 393 GLU B O 1
ATOM 7160 N N . ASN B 1 394 ? -8.078 -2.736 -55.185 1.00 17.17 394 ASN B N 1
ATOM 7161 C CA . ASN B 1 394 ? -7.546 -2.351 -53.892 1.00 19.47 394 ASN B CA 1
ATOM 7162 C C . ASN B 1 394 ? -6.392 -3.251 -53.435 1.00 20.16 394 ASN B C 1
ATOM 7163 O O . ASN B 1 394 ? -5.876 -3.040 -52.360 1.00 15.64 394 ASN B O 1
ATOM 7168 N N . LEU B 1 395 ? -5.905 -4.125 -54.302 1.00 17.11 395 LEU B N 1
ATOM 7169 C CA . LEU B 1 395 ? -4.613 -4.772 -54.055 1.00 17.50 395 LEU B CA 1
ATOM 7170 C C . LEU B 1 395 ? -3.541 -3.734 -54.391 1.00 18.42 395 LEU B C 1
ATOM 7171 O O . LEU B 1 395 ? -3.412 -3.324 -55.538 1.00 13.92 395 LEU B O 1
ATOM 7176 N N . LEU B 1 396 ? -2.805 -3.327 -53.388 1.00 14.22 396 LEU B N 1
ATOM 7177 C CA . LEU B 1 396 ? -1.893 -2.208 -53.553 1.00 15.77 396 LEU B CA 1
ATOM 7178 C C . LEU B 1 396 ? -0.851 -2.538 -54.602 1.00 16.91 396 LEU B C 1
ATOM 7179 O O . LEU B 1 396 ? -0.133 -3.535 -54.463 1.00 14.18 396 LEU B O 1
ATOM 7184 N N . GLY B 1 397 ? -0.708 -1.667 -55.605 1.00 16.27 397 GLY B N 1
ATOM 7185 C CA . GLY B 1 397 ? 0.244 -1.858 -56.654 1.00 19.07 397 GLY B CA 1
ATOM 7186 C C . GLY B 1 397 ? -0.191 -2.774 -57.767 1.00 17.41 397 GLY B C 1
ATOM 7187 O O . GLY B 1 397 ? 0.472 -2.841 -58.814 1.00 15.88 397 GLY B O 1
ATOM 7188 N N . GLY B 1 398 ? -1.271 -3.535 -57.577 1.00 16.98 398 GLY B N 1
ATOM 7189 C CA . GLY B 1 398 ? -1.836 -4.388 -58.601 1.00 19.17 398 GLY B CA 1
ATOM 7190 C C . GLY B 1 398 ? -1.209 -5.769 -58.802 1.00 21.33 398 GLY B C 1
ATOM 7191 O O . GLY B 1 398 ? -1.787 -6.584 -59.546 1.00 19.78 398 GLY B O 1
ATOM 7192 N N . GLU B 1 399 ? -0.019 -6.027 -58.247 1.00 17.26 399 GLU B N 1
ATOM 7193 C CA . GLU B 1 399 ? 0.717 -7.287 -58.470 1.00 20.59 399 GLU B CA 1
ATOM 7194 C C . GLU B 1 399 ? 0.795 -8.021 -57.140 1.00 19.62 399 GLU B C 1
ATOM 7195 O O . GLU B 1 399 ? 1.318 -7.440 -56.182 1.00 15.44 399 GLU B O 1
ATOM 7201 N N . PRO B 1 400 ? 0.301 -9.263 -57.010 1.00 16.53 400 PRO B N 1
ATOM 7202 C CA . PRO B 1 400 ? 0.444 -10.010 -55.768 1.00 18.22 400 PRO B CA 1
ATOM 7203 C C . PRO B 1 400 ? 1.891 -10.327 -55.439 1.00 18.19 400 PRO B C 1
ATOM 7204 O O . PRO B 1 400 ? 2.745 -10.412 -56.321 1.00 15.28 400 PRO B O 1
ATOM 7208 N N . GLY B 1 401 ? 2.153 -10.489 -54.152 1.00 15.13 401 GLY B N 1
ATOM 7209 C CA . GLY B 1 401 ? 3.477 -10.890 -53.684 1.00 18.36 401 GLY B CA 1
ATOM 7210 C C . GLY B 1 401 ? 4.482 -9.788 -53.509 1.00 18.18 401 GLY B C 1
ATOM 7211 O O . GLY B 1 401 ? 5.702 -10.028 -53.520 1.00 16.05 401 GLY B O 1
ATOM 7212 N N . ARG B 1 402 ? 3.996 -8.569 -53.330 1.00 14.56 402 ARG B N 1
ATOM 7213 C CA . ARG B 1 402 ? 4.868 -7.427 -53.099 1.00 16.97 402 ARG B CA 1
ATOM 7214 C C . ARG B 1 402 ? 4.552 -6.719 -51.785 1.00 15.62 402 ARG B C 1
ATOM 7215 O O . ARG B 1 402 ? 5.152 -5.723 -51.474 1.00 12.96 402 ARG B O 1
ATOM 7223 N N . GLY B 1 403 ? 3.653 -7.260 -50.988 1.00 15.44 403 GLY B N 1
ATOM 7224 C CA . GLY B 1 403 ? 3.178 -6.516 -49.827 1.00 18.08 403 GLY B CA 1
ATOM 7225 C C . GLY B 1 403 ? 4.217 -6.311 -48.756 1.00 17.01 403 GLY B C 1
ATOM 7226 O O . GLY B 1 403 ? 4.219 -5.274 -48.091 1.00 12.73 403 GLY B O 1
ATOM 7227 N N . PHE B 1 404 ? 5.051 -7.312 -48.501 1.00 14.22 404 PHE B N 1
ATOM 7228 C CA . PHE B 1 404 ? 6.049 -7.116 -47.459 1.00 15.91 404 PHE B CA 1
ATOM 7229 C C . PHE B 1 404 ? 7.093 -6.083 -47.880 1.00 16.84 404 PHE B C 1
ATOM 7230 O O . PHE B 1 404 ? 7.476 -5.216 -47.065 1.00 15.16 404 PHE B O 1
ATOM 7238 N N . LYS B 1 405 ? 7.560 -6.102 -49.128 1.00 16.60 405 LYS B N 1
ATOM 7239 C CA . LYS B 1 405 ? 8.495 -5.071 -49.555 1.00 19.87 405 LYS B CA 1
ATOM 7240 C C . LYS B 1 405 ? 7.853 -3.700 -49.513 1.00 20.33 405 LYS B C 1
ATOM 7241 O O . LYS B 1 405 ? 8.521 -2.713 -49.154 1.00 16.97 405 LYS B O 1
ATOM 7247 N N . GLN B 1 406 ? 6.555 -3.594 -49.845 1.00 16.35 406 GLN B N 1
ATOM 7248 C CA . GLN B 1 406 ? 5.869 -2.307 -49.768 1.00 17.33 406 GLN B CA 1
ATOM 7249 C C . GLN B 1 406 ? 5.805 -1.819 -48.343 1.00 17.71 406 GLN B C 1
ATOM 7250 O O . GLN B 1 406 ? 5.981 -0.603 -48.096 1.00 14.39 406 GLN B O 1
ATOM 7256 N N . LEU B 1 407 ? 5.516 -2.704 -47.400 1.00 14.74 407 LEU B N 1
ATOM 7257 C CA . LEU B 1 407 ? 5.520 -2.337 -45.992 1.00 17.31 407 LEU B CA 1
ATOM 7258 C C . LEU B 1 407 ? 6.900 -1.865 -45.538 1.00 20.54 407 LEU B C 1
ATOM 7259 O O . LEU B 1 407 ? 7.028 -0.826 -44.834 1.00 14.09 407 LEU B O 1
ATOM 7264 N N . MET B 1 408 ? 7.950 -2.558 -45.979 1.00 19.08 408 MET B N 1
ATOM 7265 C CA . MET B 1 408 ? 9.307 -2.184 -45.550 1.00 22.12 408 MET B CA 1
ATOM 7266 C C . MET B 1 408 ? 9.667 -0.782 -45.990 1.00 19.65 408 MET B C 1
ATOM 7267 O O . MET B 1 408 ? 10.498 -0.107 -45.325 1.00 17.94 408 MET B O 1
ATOM 7272 N N . GLU B 1 409 ? 9.058 -0.292 -47.060 1.00 17.46 409 GLU B N 1
ATOM 7273 C CA . GLU B 1 409 ? 9.318 1.066 -47.502 1.00 20.89 409 GLU B CA 1
ATOM 7274 C C . GLU B 1 409 ? 8.864 2.118 -46.476 1.00 21.85 409 GLU B C 1
ATOM 7275 O O . GLU B 1 409 ? 9.256 3.299 -46.552 1.00 19.58 409 GLU B O 1
ATOM 7281 N N . THR B 1 410 ? 8.004 1.742 -45.561 1.00 15.61 410 THR B N 1
ATOM 7282 C CA . THR B 1 410 ? 7.513 2.634 -44.510 1.00 17.43 410 THR B CA 1
ATOM 7283 C C . THR B 1 410 ? 8.272 2.541 -43.214 1.00 16.47 410 THR B C 1
ATOM 7284 O O . THR B 1 410 ? 8.010 3.344 -42.312 1.00 12.88 410 THR B O 1
ATOM 7288 N N . PHE B 1 411 ? 9.246 1.648 -43.100 1.00 14.83 411 PHE B N 1
ATOM 7289 C CA . PHE B 1 411 ? 9.867 1.396 -41.802 1.00 15.99 411 PHE B CA 1
ATOM 7290 C C . PHE B 1 411 ? 10.682 2.595 -41.320 1.00 16.61 411 PHE B C 1
ATOM 7291 O O . PHE B 1 411 ? 10.675 2.903 -40.098 1.00 12.24 411 PHE B O 1
ATOM 7299 N N . GLU B 1 412 ? 11.378 3.318 -42.219 1.00 14.24 412 GLU B N 1
ATOM 7300 C CA . GLU B 1 412 ? 12.132 4.499 -41.756 1.00 16.47 412 GLU B CA 1
ATOM 7301 C C . GLU B 1 412 ? 11.178 5.483 -41.097 1.00 16.01 412 GLU B C 1
ATOM 7302 O O . GLU B 1 412 ? 11.391 5.912 -39.960 1.00 13.40 412 GLU B O 1
ATOM 7308 N N . SER B 1 413 ? 10.068 5.796 -41.780 1.00 16.63 413 SER B N 1
ATOM 7309 C CA . SER B 1 413 ? 9.137 6.751 -41.216 1.00 18.11 413 SER B CA 1
ATOM 7310 C C . SER B 1 413 ? 8.471 6.224 -39.955 1.00 17.73 413 SER B C 1
ATOM 7311 O O . SER B 1 413 ? 8.207 6.999 -39.024 1.00 14.49 413 SER B O 1
ATOM 7314 N N . ALA B 1 414 ? 8.139 4.929 -39.906 1.00 14.78 414 ALA B N 1
ATOM 7315 C CA . ALA B 1 414 ? 7.474 4.385 -38.755 1.00 16.94 414 ALA B CA 1
ATOM 7316 C C . ALA B 1 414 ? 8.381 4.479 -37.552 1.00 16.30 414 ALA B C 1
ATOM 7317 O O . ALA B 1 414 ? 7.930 4.769 -36.435 1.00 12.68 414 ALA B O 1
ATOM 7319 N N . ARG B 1 415 ? 9.656 4.191 -37.734 1.00 13.45 415 ARG B N 1
ATOM 7320 C CA . ARG B 1 415 ? 10.607 4.261 -36.629 1.00 15.08 415 ARG B CA 1
ATOM 7321 C C . ARG B 1 415 ? 10.798 5.712 -36.168 1.00 15.55 415 ARG B C 1
ATOM 7322 O O . ARG B 1 415 ? 10.815 5.996 -34.961 1.00 10.81 415 ARG B O 1
ATOM 7330 N N . ILE B 1 416 ? 10.944 6.636 -37.123 1.00 12.99 416 ILE B N 1
ATOM 7331 C CA . ILE B 1 416 ? 11.061 8.052 -36.785 1.00 14.01 416 ILE B CA 1
ATOM 7332 C C . ILE B 1 416 ? 9.848 8.531 -35.969 1.00 16.24 416 ILE B C 1
ATOM 7333 O O . ILE B 1 416 ? 9.980 9.243 -34.968 1.00 12.09 416 ILE B O 1
ATOM 7338 N N . GLN B 1 417 ? 8.648 8.135 -36.397 1.00 13.85 417 GLN B N 1
ATOM 7339 C CA . GLN B 1 417 ? 7.431 8.585 -35.744 1.00 15.96 417 GLN B CA 1
ATOM 7340 C C . GLN B 1 417 ? 7.248 7.937 -34.394 1.00 15.57 417 GLN B C 1
ATOM 7341 O O . GLN B 1 417 ? 6.593 8.509 -33.510 1.00 12.01 417 GLN B O 1
ATOM 7347 N N . THR B 1 418 ? 7.751 6.726 -34.188 1.00 12.91 418 THR B N 1
ATOM 7348 C CA . THR B 1 418 ? 7.697 6.110 -32.875 1.00 12.83 418 THR B CA 1
ATOM 7349 C C . THR B 1 418 ? 8.645 6.826 -31.907 1.00 13.09 418 THR B C 1
ATOM 7350 O O . THR B 1 418 ? 8.312 7.126 -30.754 1.00 10.03 418 THR B O 1
ATOM 7354 N N . ALA B 1 419 ? 9.829 7.161 -32.387 1.00 11.46 419 ALA B N 1
ATOM 7355 C CA . ALA B 1 419 ? 10.754 7.989 -31.634 1.00 12.71 419 ALA B CA 1
ATOM 7356 C C . ALA B 1 419 ? 10.151 9.353 -31.294 1.00 14.08 419 ALA B C 1
ATOM 7357 O O . ALA B 1 419 ? 10.313 9.837 -30.171 1.00 10.18 419 ALA B O 1
ATOM 7359 N N . ALA B 1 420 ? 9.477 9.991 -32.244 1.00 12.19 420 ALA B N 1
ATOM 7360 C CA . ALA B 1 420 ? 8.863 11.271 -31.968 1.00 12.57 420 ALA B CA 1
ATOM 7361 C C . ALA B 1 420 ? 7.765 11.184 -30.914 1.00 14.24 420 ALA B C 1
ATOM 7362 O O . ALA B 1 420 ? 7.656 12.054 -30.028 1.00 10.63 420 ALA B O 1
ATOM 7364 N N . ARG B 1 421 ? 6.931 10.133 -30.978 1.00 12.03 421 ARG B N 1
ATOM 7365 C CA . ARG B 1 421 ? 5.932 9.901 -29.948 1.00 12.80 421 ARG B CA 1
ATOM 7366 C C . ARG B 1 421 ? 6.613 9.712 -28.597 1.00 13.18 421 ARG B C 1
ATOM 7367 O O . ARG B 1 421 ? 6.160 10.238 -27.563 1.00 10.55 421 ARG B O 1
ATOM 7375 N N . ALA B 1 422 ? 7.697 8.904 -28.554 1.00 11.07 422 ALA B N 1
ATOM 7376 C CA . ALA B 1 422 ? 8.398 8.644 -27.302 1.00 12.63 422 ALA B CA 1
ATOM 7377 C C . ALA B 1 422 ? 8.966 9.923 -26.705 1.00 14.71 422 ALA B C 1
ATOM 7378 O O . ALA B 1 422 ? 8.881 10.136 -25.483 1.00 10.00 422 ALA B O 1
ATOM 7380 N N . VAL B 1 423 ? 9.534 10.793 -27.557 1.00 12.28 423 VAL B N 1
ATOM 7381 C CA . VAL B 1 423 ? 10.071 12.065 -27.061 1.00 13.64 423 VAL B CA 1
ATOM 7382 C C . VAL B 1 423 ? 8.967 12.930 -26.458 1.00 13.08 423 VAL B C 1
ATOM 7383 O O . VAL B 1 423 ? 9.148 13.507 -25.386 1.00 10.45 423 VAL B O 1
ATOM 7387 N N . GLY B 1 424 ? 7.802 12.999 -27.114 1.00 12.55 424 GLY B N 1
ATOM 7388 C CA . GLY B 1 424 ? 6.724 13.770 -26.574 1.00 14.62 424 GLY B CA 1
ATOM 7389 C C . GLY B 1 424 ? 6.200 13.233 -25.253 1.00 14.37 424 GLY B C 1
ATOM 7390 O O . GLY B 1 424 ? 5.900 14.002 -24.335 1.00 11.15 424 GLY B O 1
ATOM 7391 N N . VAL B 1 425 ? 6.084 11.912 -25.142 1.00 12.42 425 VAL B N 1
ATOM 7392 C CA . VAL B 1 425 ? 5.653 11.296 -23.887 1.00 14.17 425 VAL B CA 1
ATOM 7393 C C . VAL B 1 425 ? 6.673 11.581 -22.801 1.00 13.99 425 VAL B C 1
ATOM 7394 O O . VAL B 1 425 ? 6.329 11.948 -21.659 1.00 10.48 425 VAL B O 1
ATOM 7398 N N . ALA B 1 426 ? 7.950 11.389 -23.113 1.00 12.04 426 ALA B N 1
ATOM 7399 C CA . ALA B 1 426 ? 9.011 11.688 -22.145 1.00 13.27 426 ALA B CA 1
ATOM 7400 C C . ALA B 1 426 ? 8.948 13.143 -21.676 1.00 13.06 426 ALA B C 1
ATOM 7401 O O . ALA B 1 426 ? 9.093 13.446 -20.476 1.00 10.61 426 ALA B O 1
ATOM 7403 N N . GLN B 1 427 ? 8.808 14.063 -22.628 1.00 12.80 427 GLN B N 1
ATOM 7404 C CA . GLN B 1 427 ? 8.693 15.473 -22.299 1.00 15.43 427 GLN B CA 1
ATOM 7405 C C . GLN B 1 427 ? 7.507 15.739 -21.374 1.00 15.01 427 GLN B C 1
ATOM 7406 O O . GLN B 1 427 ? 7.636 16.499 -20.405 1.00 10.85 427 GLN B O 1
ATOM 7412 N N . SER B 1 428 ? 6.345 15.120 -21.637 1.00 12.32 428 SER B N 1
ATOM 7413 C CA . SER B 1 428 ? 5.216 15.260 -20.710 1.00 14.51 428 SER B CA 1
ATOM 7414 C C . SER B 1 428 ? 5.569 14.774 -19.303 1.00 14.64 428 SER B C 1
ATOM 7415 O O . SER B 1 428 ? 5.266 15.438 -18.312 1.00 11.38 428 SER B O 1
ATOM 7418 N N . ALA B 1 429 ? 6.229 13.614 -19.203 1.00 11.67 429 ALA B N 1
ATOM 7419 C CA . ALA B 1 429 ? 6.565 13.102 -17.891 1.00 15.41 429 ALA B CA 1
ATOM 7420 C C . ALA B 1 429 ? 7.483 14.066 -17.147 1.00 15.23 429 ALA B C 1
ATOM 7421 O O . ALA B 1 429 ? 7.349 14.294 -15.935 1.00 10.65 429 ALA B O 1
ATOM 7423 N N . ALA B 1 430 ? 8.467 14.634 -17.853 1.00 12.08 430 ALA B N 1
ATOM 7424 C CA . ALA B 1 430 ? 9.409 15.557 -17.226 1.00 13.59 430 ALA B CA 1
ATOM 7425 C C . ALA B 1 430 ? 8.701 16.817 -16.750 1.00 15.26 430 ALA B C 1
ATOM 7426 O O . ALA B 1 430 ? 8.992 17.331 -15.663 1.00 11.40 430 ALA B O 1
ATOM 7428 N N . GLU B 1 431 ? 7.767 17.347 -17.553 1.00 11.67 431 GLU B N 1
ATOM 7429 C CA . GLU B 1 431 ? 7.064 18.563 -17.164 1.00 15.10 431 GLU B CA 1
ATOM 7430 C C . GLU B 1 431 ? 6.129 18.311 -15.987 1.00 14.63 431 GLU B C 1
ATOM 7431 O O . GLU B 1 431 ? 6.037 19.149 -15.078 1.00 12.13 431 GLU B O 1
ATOM 7437 N N . ILE B 1 432 ? 5.436 17.163 -16.008 1.00 12.99 432 ILE B N 1
ATOM 7438 C CA . ILE B 1 432 ? 4.541 16.809 -14.907 1.00 15.53 432 ILE B CA 1
ATOM 7439 C C . ILE B 1 432 ? 5.352 16.611 -13.631 1.00 16.13 432 ILE B C 1
ATOM 7440 O O . ILE B 1 432 ? 4.973 17.062 -12.539 1.00 13.40 432 ILE B O 1
ATOM 7445 N N . GLY B 1 433 ? 6.472 15.917 -13.747 1.00 12.64 433 GLY B N 1
ATOM 7446 C CA . GLY B 1 433 ? 7.343 15.718 -12.611 1.00 14.77 433 GLY B CA 1
ATOM 7447 C C . GLY B 1 433 ? 7.889 17.021 -12.064 1.00 15.84 433 GLY B C 1
ATOM 7448 O O . GLY B 1 433 ? 7.938 17.219 -10.838 1.00 12.22 433 GLY B O 1
ATOM 7449 N N . MET B 1 434 ? 8.316 17.912 -12.939 1.00 12.82 434 MET B N 1
ATOM 7450 C CA . MET B 1 434 ? 8.826 19.196 -12.497 1.00 15.24 434 MET B CA 1
ATOM 7451 C C . MET B 1 434 ? 7.774 19.992 -11.751 1.00 16.50 434 MET B C 1
ATOM 7452 O O . MET B 1 434 ? 8.060 20.622 -10.710 1.00 13.06 434 MET B O 1
ATOM 7457 N N . ARG B 1 435 ? 6.561 20.059 -12.296 1.00 12.74 435 ARG B N 1
ATOM 7458 C CA . ARG B 1 435 ? 5.509 20.848 -11.654 1.00 16.38 435 ARG B CA 1
ATOM 7459 C C . ARG B 1 435 ? 5.260 20.328 -10.238 1.00 18.81 435 ARG B C 1
ATOM 7460 O O . ARG B 1 435 ? 5.166 21.106 -9.280 1.00 13.37 435 ARG B O 1
ATOM 7468 N N . TYR B 1 436 ? 5.209 19.013 -10.072 1.00 13.60 436 TYR B N 1
ATOM 7469 C CA . TYR B 1 436 ? 4.933 18.453 -8.757 1.00 14.16 436 TYR B CA 1
ATOM 7470 C C . TYR B 1 436 ? 6.111 18.707 -7.831 1.00 17.10 436 TYR B C 1
ATOM 7471 O O . TYR B 1 436 ? 5.935 18.996 -6.640 1.00 12.12 436 TYR B O 1
ATOM 7480 N N . ALA B 1 437 ? 7.333 18.563 -8.337 1.00 13.69 437 ALA B N 1
ATOM 7481 C CA . ALA B 1 437 ? 8.515 18.722 -7.525 1.00 14.55 437 ALA B CA 1
ATOM 7482 C C . ALA B 1 437 ? 8.624 20.152 -6.989 1.00 15.24 437 ALA B C 1
ATOM 7483 O O . ALA B 1 437 ? 9.188 20.377 -5.904 1.00 12.19 437 ALA B O 1
ATOM 7485 N N . VAL B 1 438 ? 8.102 21.137 -7.720 1.00 14.99 438 VAL B N 1
ATOM 7486 C CA . VAL B 1 438 ? 8.140 22.522 -7.256 1.00 17.06 438 VAL B CA 1
ATOM 7487 C C . VAL B 1 438 ? 6.981 22.776 -6.292 1.00 17.85 438 VAL B C 1
ATOM 7488 O O . VAL B 1 438 ? 7.136 23.461 -5.240 1.00 15.94 438 VAL B O 1
ATOM 7492 N N . ASP B 1 439 ? 5.800 22.268 -6.637 1.00 15.82 439 ASP B N 1
ATOM 7493 C CA . ASP B 1 439 ? 4.586 22.619 -5.892 1.00 18.61 439 ASP B CA 1
ATOM 7494 C C . ASP B 1 439 ? 4.492 21.854 -4.574 1.00 16.45 439 ASP B C 1
ATOM 7495 O O . ASP B 1 439 ? 3.946 22.372 -3.577 1.00 15.98 439 ASP B O 1
ATOM 7500 N N . ARG B 1 440 ? 4.909 20.580 -4.566 1.00 15.22 440 ARG B N 1
ATOM 7501 C CA . ARG B 1 440 ? 4.828 19.760 -3.364 1.00 15.58 440 ARG B CA 1
ATOM 7502 C C . ARG B 1 440 ? 5.908 20.108 -2.356 1.00 15.84 440 ARG B C 1
ATOM 7503 O O . ARG B 1 440 ? 7.111 20.086 -2.658 1.00 12.29 440 ARG B O 1
ATOM 7511 N N . LYS B 1 441 ? 5.473 20.392 -1.116 1.00 13.67 441 LYS B N 1
ATOM 7512 C CA . LYS B 1 441 ? 6.376 20.634 -0.016 1.00 16.72 441 LYS B CA 1
ATOM 7513 C C . LYS B 1 441 ? 6.471 19.391 0.861 1.00 18.29 441 LYS B C 1
ATOM 7514 O O . LYS B 1 441 ? 5.467 18.713 1.122 1.00 12.86 441 LYS B O 1
ATOM 7520 N N . GLN B 1 442 ? 7.658 19.124 1.355 1.00 14.79 442 GLN B N 1
ATOM 7521 C CA . GLN B 1 442 ? 7.847 18.099 2.369 1.00 15.51 442 GLN B CA 1
ATOM 7522 C C . GLN B 1 442 ? 9.155 18.411 3.084 1.00 17.53 442 GLN B C 1
ATOM 7523 O O . GLN B 1 442 ? 10.133 18.870 2.478 1.00 14.15 442 GLN B O 1
ATOM 7529 N N . PHE B 1 443 ? 9.162 18.202 4.415 1.00 15.48 443 PHE B N 1
ATOM 7530 C CA . PHE B 1 443 ? 10.296 18.608 5.229 1.00 19.21 443 PHE B CA 1
ATOM 7531 C C . PHE B 1 443 ? 10.552 20.116 5.122 1.00 19.46 443 PHE B C 1
ATOM 7532 O O . PHE B 1 443 ? 11.704 20.564 5.270 1.00 18.81 443 PHE B O 1
ATOM 7540 N N . GLY B 1 444 ? 9.519 20.917 4.893 1.00 16.69 444 GLY B N 1
ATOM 7541 C CA . GLY B 1 444 ? 9.641 22.351 4.899 1.00 18.96 444 GLY B CA 1
ATOM 7542 C C . GLY B 1 444 ? 10.163 22.994 3.651 1.00 18.60 444 GLY B C 1
ATOM 7543 O O . GLY B 1 444 ? 10.473 24.205 3.671 1.00 17.28 444 GLY B O 1
ATOM 7544 N N . LYS B 1 445 ? 10.243 22.254 2.561 1.00 17.52 445 LYS B N 1
ATOM 7545 C CA . LYS B 1 445 ? 10.750 22.826 1.317 1.00 19.04 445 LYS B CA 1
ATOM 7546 C C . LYS B 1 445 ? 10.139 22.076 0.139 1.00 18.07 445 LYS B C 1
ATOM 7547 O O . LYS B 1 445 ? 9.576 20.992 0.299 1.00 13.20 445 LYS B O 1
ATOM 7553 N N . SER B 1 446 ? 10.261 22.643 -1.061 1.00 15.14 446 SER B N 1
ATOM 7554 C CA . SER B 1 446 ? 9.837 21.927 -2.248 1.00 15.06 446 SER B CA 1
ATOM 7555 C C . SER B 1 446 ? 10.697 20.688 -2.455 1.00 15.87 446 SER B C 1
ATOM 7556 O O . SER B 1 446 ? 11.893 20.665 -2.188 1.00 11.48 446 SER B O 1
ATOM 7559 N N . LEU B 1 447 ? 10.059 19.642 -2.965 1.00 12.90 447 LEU B N 1
ATOM 7560 C CA . LEU B 1 447 ? 10.748 18.399 -3.237 1.00 15.11 447 LEU B CA 1
ATOM 7561 C C . LEU B 1 447 ? 11.975 18.563 -4.117 1.00 13.79 447 LEU B C 1
ATOM 7562 O O . LEU B 1 447 ? 12.953 17.852 -3.963 1.00 11.07 447 LEU B O 1
ATOM 7567 N N . ILE B 1 448 ? 11.938 19.539 -5.031 1.00 12.79 448 ILE B N 1
ATOM 7568 C CA . ILE B 1 448 ? 13.038 19.737 -5.967 1.00 15.78 448 ILE B CA 1
ATOM 7569 C C . ILE B 1 448 ? 14.302 20.161 -5.283 1.00 15.15 448 ILE B C 1
ATOM 7570 O O . ILE B 1 448 ? 15.352 20.099 -5.900 1.00 13.15 448 ILE B O 1
ATOM 7575 N N . GLU B 1 449 ? 14.228 20.573 -4.028 1.00 13.56 449 GLU B N 1
ATOM 7576 C CA . GLU B 1 449 ? 15.435 20.878 -3.295 1.00 16.33 449 GLU B CA 1
ATOM 7577 C C . GLU B 1 449 ? 16.253 19.659 -2.881 1.00 15.95 449 GLU B C 1
ATOM 7578 O O . GLU B 1 449 ? 17.416 19.787 -2.445 1.00 14.45 449 GLU B O 1
ATOM 7584 N N . PHE B 1 450 ? 15.672 18.471 -2.973 1.00 12.38 450 PHE B N 1
ATOM 7585 C CA . PHE B 1 450 ? 16.360 17.244 -2.623 1.00 15.33 450 PHE B CA 1
ATOM 7586 C C . PHE B 1 450 ? 17.016 16.633 -3.848 1.00 12.91 450 PHE B C 1
ATOM 7587 O O . PHE B 1 450 ? 16.327 16.405 -4.843 1.00 10.57 450 PHE B O 1
ATOM 7595 N N . PRO B 1 451 ? 18.307 16.296 -3.801 1.00 11.70 451 PRO B N 1
ATOM 7596 C CA . PRO B 1 451 ? 18.947 15.758 -5.001 1.00 14.26 451 PRO B CA 1
ATOM 7597 C C . PRO B 1 451 ? 18.266 14.540 -5.572 1.00 14.54 451 PRO B C 1
ATOM 7598 O O . PRO B 1 451 ? 18.293 14.331 -6.792 1.00 11.54 451 PRO B O 1
ATOM 7602 N N . ARG B 1 452 ? 17.688 13.654 -4.779 1.00 11.44 452 ARG B N 1
ATOM 7603 C CA . ARG B 1 452 ? 17.067 12.482 -5.388 1.00 14.02 452 ARG B CA 1
ATOM 7604 C C . ARG B 1 452 ? 15.861 12.848 -6.247 1.00 16.21 452 ARG B C 1
ATOM 7605 O O . ARG B 1 452 ? 15.443 12.016 -7.087 1.00 15.24 452 ARG B O 1
ATOM 7613 N N . VAL B 1 453 ? 15.282 14.027 -6.068 1.00 12.65 453 VAL B N 1
ATOM 7614 C CA . VAL B 1 453 ? 14.226 14.509 -6.932 1.00 14.06 453 VAL B CA 1
ATOM 7615 C C . VAL B 1 453 ? 14.843 15.285 -8.097 1.00 13.98 453 VAL B C 1
ATOM 7616 O O . VAL B 1 453 ? 14.594 15.011 -9.278 1.00 10.41 453 VAL B O 1
ATOM 7620 N N . ALA B 1 454 ? 15.700 16.226 -7.763 1.00 11.72 454 ALA B N 1
ATOM 7621 C CA . ALA B 1 454 ? 16.280 17.084 -8.786 1.00 14.24 454 ALA B CA 1
ATOM 7622 C C . ALA B 1 454 ? 17.116 16.266 -9.780 1.00 14.40 454 ALA B C 1
ATOM 7623 O O . ALA B 1 454 ? 17.095 16.562 -11.000 1.00 10.59 454 ALA B O 1
ATOM 7625 N N . ASP B 1 455 ? 17.845 15.241 -9.309 1.00 12.85 455 ASP B N 1
ATOM 7626 C CA . ASP B 1 455 ? 18.655 14.424 -10.195 1.00 14.30 455 ASP B CA 1
ATOM 7627 C C . ASP B 1 455 ? 17.791 13.670 -11.162 1.00 14.55 455 ASP B C 1
ATOM 7628 O O . ASP B 1 455 ? 18.197 13.460 -12.324 1.00 10.10 455 ASP B O 1
ATOM 7633 N N . LYS B 1 456 ? 16.632 13.182 -10.728 1.00 11.62 456 LYS B N 1
ATOM 7634 C CA . LYS B 1 456 ? 15.751 12.494 -11.659 1.00 13.10 456 LYS B CA 1
ATOM 7635 C C . LYS B 1 456 ? 15.355 13.427 -12.783 1.00 13.87 456 LYS B C 1
ATOM 7636 O O . LYS B 1 456 ? 15.362 13.045 -13.963 1.00 9.89 456 LYS B O 1
ATOM 7642 N N . LEU B 1 457 ? 15.009 14.666 -12.442 1.00 12.63 457 LEU B N 1
ATOM 7643 C CA . LEU B 1 457 ? 14.566 15.640 -13.451 1.00 14.18 457 LEU B CA 1
ATOM 7644 C C . LEU B 1 457 ? 15.712 16.044 -14.380 1.00 14.51 457 LEU B C 1
ATOM 7645 O O . LEU B 1 457 ? 15.537 16.128 -15.610 1.00 10.41 457 LEU B O 1
ATOM 7650 N N . ALA B 1 458 ? 16.889 16.258 -13.814 1.00 11.71 458 ALA B N 1
ATOM 7651 C CA . ALA B 1 458 ? 18.059 16.586 -14.619 1.00 12.87 458 ALA B CA 1
ATOM 7652 C C . ALA B 1 458 ? 18.344 15.482 -15.629 1.00 13.85 458 ALA B C 1
ATOM 7653 O O . ALA B 1 458 ? 18.598 15.769 -16.803 1.00 10.38 458 ALA B O 1
ATOM 7655 N N . MET B 1 459 ? 18.315 14.228 -15.199 1.00 11.69 459 MET B N 1
ATOM 7656 C CA . MET B 1 459 ? 18.618 13.141 -16.113 1.00 13.52 459 MET B CA 1
ATOM 7657 C C . MET B 1 459 ? 17.543 13.030 -17.171 1.00 13.80 459 MET B C 1
ATOM 7658 O O . MET B 1 459 ? 17.851 12.681 -18.319 1.00 10.84 459 MET B O 1
ATOM 7663 N N . MET B 1 460 ? 16.280 13.349 -16.871 1.00 12.30 460 MET B N 1
ATOM 7664 C CA . MET B 1 460 ? 15.250 13.373 -17.908 1.00 14.52 460 MET B CA 1
ATOM 7665 C C . MET B 1 460 ? 15.580 14.397 -18.966 1.00 14.53 460 MET B C 1
ATOM 7666 O O . MET B 1 460 ? 15.487 14.125 -20.178 1.00 11.28 460 MET B O 1
ATOM 7671 N N . ALA B 1 461 ? 15.936 15.601 -18.552 1.00 12.15 461 ALA B N 1
ATOM 7672 C CA . ALA B 1 461 ? 16.199 16.628 -19.529 1.00 14.37 461 ALA B CA 1
ATOM 7673 C C . ALA B 1 461 ? 17.364 16.233 -20.430 1.00 14.70 461 ALA B C 1
ATOM 7674 O O . ALA B 1 461 ? 17.340 16.479 -21.641 1.00 10.76 461 ALA B O 1
ATOM 7676 N N . VAL B 1 462 ? 18.397 15.620 -19.856 1.00 11.51 462 VAL B N 1
ATOM 7677 C CA . VAL B 1 462 ? 19.537 15.193 -20.631 1.00 12.38 462 VAL B CA 1
ATOM 7678 C C . VAL B 1 462 ? 19.120 14.111 -21.623 1.00 13.77 462 VAL B C 1
ATOM 7679 O O . VAL B 1 462 ? 19.456 14.187 -22.820 1.00 10.33 462 VAL B O 1
ATOM 7683 N N . GLU B 1 463 ? 18.471 13.043 -21.144 1.00 11.63 463 GLU B N 1
ATOM 7684 C CA . GLU B 1 463 ? 18.149 11.941 -22.032 1.00 12.52 463 GLU B CA 1
ATOM 7685 C C . GLU B 1 463 ? 17.114 12.321 -23.075 1.00 13.59 463 GLU B C 1
ATOM 7686 O O . GLU B 1 463 ? 17.155 11.849 -24.207 1.00 9.99 463 GLU B O 1
ATOM 7692 N N . ILE B 1 464 ? 16.145 13.151 -22.728 1.00 10.28 464 ILE B N 1
ATOM 7693 C CA . ILE B 1 464 ? 15.197 13.669 -23.703 1.00 12.96 464 ILE B CA 1
ATOM 7694 C C . ILE B 1 464 ? 15.931 14.399 -24.821 1.00 14.01 464 ILE B C 1
ATOM 7695 O O . ILE B 1 464 ? 15.617 14.203 -25.987 1.00 10.40 464 ILE B O 1
ATOM 7700 N N . MET B 1 465 ? 16.911 15.251 -24.492 1.00 10.56 465 MET B N 1
ATOM 7701 C CA . MET B 1 465 ? 17.634 15.920 -25.553 1.00 11.97 465 MET B CA 1
ATOM 7702 C C . MET B 1 465 ? 18.471 14.976 -26.386 1.00 13.75 465 MET B C 1
ATOM 7703 O O . MET B 1 465 ? 18.519 15.139 -27.614 1.00 10.69 465 MET B O 1
ATOM 7708 N N . ILE B 1 466 ? 19.094 13.968 -25.776 1.00 11.39 466 ILE B N 1
ATOM 7709 C CA . ILE B 1 466 ? 19.818 12.975 -26.543 1.00 13.81 466 ILE B CA 1
ATOM 7710 C C . ILE B 1 466 ? 18.879 12.274 -27.516 1.00 12.52 466 ILE B C 1
ATOM 7711 O O . ILE B 1 466 ? 19.196 12.122 -28.711 1.00 10.33 466 ILE B O 1
ATOM 7716 N N . ALA B 1 467 ? 17.736 11.795 -27.030 1.00 10.67 467 ALA B N 1
ATOM 7717 C CA . ALA B 1 467 ? 16.776 11.118 -27.912 1.00 12.73 467 ALA B CA 1
ATOM 7718 C C . ALA B 1 467 ? 16.226 12.045 -28.974 1.00 13.59 467 ALA B C 1
ATOM 7719 O O . ALA B 1 467 ? 16.024 11.646 -30.127 1.00 10.30 467 ALA B O 1
ATOM 7721 N N . ARG B 1 468 ? 15.946 13.284 -28.615 1.00 11.58 468 ARG B N 1
ATOM 7722 C CA . ARG B 1 468 ? 15.483 14.271 -29.579 1.00 14.13 468 ARG B CA 1
ATOM 7723 C C . ARG B 1 468 ? 16.489 14.467 -30.703 1.00 14.35 468 ARG B C 1
ATOM 7724 O O . ARG B 1 468 ? 16.124 14.452 -31.893 1.00 10.85 468 ARG B O 1
ATOM 7732 N N . GLN B 1 469 ? 17.776 14.592 -30.373 1.00 11.83 469 GLN B N 1
ATOM 7733 C CA . GLN B 1 469 ? 18.770 14.856 -31.419 1.00 13.82 469 GLN B CA 1
ATOM 7734 C C . GLN B 1 469 ? 18.977 13.625 -32.291 1.00 14.50 469 GLN B C 1
ATOM 7735 O O . GLN B 1 469 ? 19.215 13.765 -33.494 1.00 11.54 469 GLN B O 1
ATOM 7741 N N . LEU B 1 470 ? 18.894 12.418 -31.741 1.00 12.39 470 LEU B N 1
ATOM 7742 C CA . LEU B 1 470 ? 18.925 11.217 -32.577 1.00 14.15 470 LEU B CA 1
ATOM 7743 C C . LEU B 1 470 ? 17.739 11.192 -33.542 1.00 13.22 470 LEU B C 1
ATOM 7744 O O . LEU B 1 470 ? 17.878 10.835 -34.731 1.00 10.78 470 LEU B O 1
ATOM 7749 N N . THR B 1 471 ? 16.572 11.558 -33.049 1.00 12.67 471 THR B N 1
ATOM 7750 C CA . THR B 1 471 ? 15.359 11.554 -33.877 1.00 13.41 471 THR B CA 1
ATOM 7751 C C . THR B 1 471 ? 15.474 12.584 -34.979 1.00 14.98 471 THR B C 1
ATOM 7752 O O . THR B 1 471 ? 15.135 12.327 -36.143 1.00 12.18 471 THR B O 1
ATOM 7756 N N . TYR B 1 472 ? 15.911 13.806 -34.619 1.00 12.36 472 TYR B N 1
ATOM 7757 C CA . TYR B 1 472 ? 16.044 14.875 -35.603 1.00 14.63 472 TYR B CA 1
ATOM 7758 C C . TYR B 1 472 ? 17.123 14.559 -36.622 1.00 15.84 472 TYR B C 1
ATOM 7759 O O . TYR B 1 472 ? 16.963 14.913 -37.804 1.00 12.45 472 TYR B O 1
ATOM 7768 N N . PHE B 1 473 ? 18.185 13.866 -36.239 1.00 13.58 473 PHE B N 1
ATOM 7769 C CA . PHE B 1 473 ? 19.173 13.453 -37.236 1.00 15.51 473 PHE B CA 1
ATOM 7770 C C . PHE B 1 473 ? 18.548 12.471 -38.208 1.00 16.91 473 PHE B C 1
ATOM 7771 O O . PHE B 1 473 ? 18.783 12.549 -39.420 1.00 12.27 473 PHE B O 1
ATOM 7779 N N . SER B 1 474 ? 17.779 11.519 -37.697 1.00 13.19 474 SER B N 1
ATOM 7780 C CA A SER B 1 474 ? 17.151 10.554 -38.598 0.52 14.04 474 SER B CA 1
ATOM 7781 C CA B SER B 1 474 ? 17.128 10.559 -38.585 0.48 14.38 474 SER B CA 1
ATOM 7782 C C . SER B 1 474 ? 16.243 11.266 -39.603 1.00 14.83 474 SER B C 1
ATOM 7783 O O . SER B 1 474 ? 16.226 10.903 -40.775 1.00 12.14 474 SER B O 1
ATOM 7788 N N . ALA B 1 475 ? 15.465 12.241 -39.144 1.00 13.00 475 ALA B N 1
ATOM 7789 C CA . ALA B 1 475 ? 14.588 12.995 -40.024 1.00 16.12 475 ALA B CA 1
ATOM 7790 C C . ALA B 1 475 ? 15.380 13.809 -41.012 1.00 17.08 475 ALA B C 1
ATOM 7791 O O . ALA B 1 475 ? 14.955 13.938 -42.161 1.00 12.64 475 ALA B O 1
ATOM 7793 N N . TRP B 1 476 ? 16.501 14.387 -40.582 1.00 14.73 476 TRP B N 1
ATOM 7794 C CA . TRP B 1 476 ? 17.356 15.142 -41.491 1.00 17.12 476 TRP B CA 1
ATOM 7795 C C . TRP B 1 476 ? 17.810 14.250 -42.629 1.00 17.13 476 TRP B C 1
ATOM 7796 O O . TRP B 1 476 ? 17.772 14.653 -43.816 1.00 13.74 476 TRP B O 1
ATOM 7807 N N . GLU B 1 477 ? 18.273 13.059 -42.300 1.00 14.97 477 GLU B N 1
ATOM 7808 C CA . GLU B 1 477 ? 18.706 12.138 -43.334 1.00 17.50 477 GLU B CA 1
ATOM 7809 C C . GLU B 1 477 ? 17.552 11.788 -44.259 1.00 18.72 477 GLU B C 1
ATOM 7810 O O . GLU B 1 477 ? 17.679 11.843 -45.498 1.00 14.47 477 GLU B O 1
ATOM 7816 N N . LYS B 1 478 ? 16.383 11.509 -43.689 1.00 15.27 478 LYS B N 1
ATOM 7817 C CA . LYS B 1 478 ? 15.241 11.124 -44.517 1.00 17.28 478 LYS B CA 1
ATOM 7818 C C . LYS B 1 478 ? 14.813 12.261 -45.424 1.00 17.62 478 LYS B C 1
ATOM 7819 O O . LYS B 1 478 ? 14.448 12.044 -46.612 1.00 14.77 478 LYS B O 1
ATOM 7825 N N . ASP B 1 479 ? 14.862 13.491 -44.925 1.00 14.71 479 ASP B N 1
ATOM 7826 C CA . ASP B 1 479 ? 14.450 14.652 -45.701 1.00 18.45 479 ASP B CA 1
ATOM 7827 C C . ASP B 1 479 ? 15.408 14.935 -46.843 1.00 21.89 479 ASP B C 1
ATOM 7828 O O . ASP B 1 479 ? 15.053 15.693 -47.746 1.00 19.39 479 ASP B O 1
ATOM 7833 N N . HIS B 1 480 ? 16.613 14.404 -46.772 1.00 17.35 480 HIS B N 1
ATOM 7834 C CA . HIS B 1 480 ? 17.544 14.476 -47.888 1.00 20.59 480 HIS B CA 1
ATOM 7835 C C . HIS B 1 480 ? 17.524 13.223 -48.734 1.00 20.31 480 HIS B C 1
ATOM 7836 O O . HIS B 1 480 ? 18.422 13.052 -49.592 1.00 18.47 480 HIS B O 1
ATOM 7843 N N . GLY B 1 481 ? 16.573 12.328 -48.507 1.00 18.03 481 GLY B N 1
ATOM 7844 C CA . GLY B 1 481 ? 16.483 11.127 -49.288 1.00 20.53 481 GLY B CA 1
ATOM 7845 C C . GLY B 1 481 ? 17.557 10.107 -49.075 1.00 20.55 481 GLY B C 1
ATOM 7846 O O . GLY B 1 481 ? 17.678 9.157 -49.851 1.00 17.05 481 GLY B O 1
ATOM 7847 N N . ARG B 1 482 ? 18.313 10.215 -47.978 1.00 17.97 482 ARG B N 1
ATOM 7848 C CA . ARG B 1 482 ? 19.316 9.211 -47.676 1.00 18.84 482 ARG B CA 1
ATOM 7849 C C . ARG B 1 482 ? 18.745 8.046 -46.866 1.00 20.81 482 ARG B C 1
ATOM 7850 O O . ARG B 1 482 ? 17.785 8.226 -46.089 1.00 16.53 482 ARG B O 1
ATOM 7858 N N . ARG B 1 483 ? 19.389 6.882 -46.982 1.00 18.62 483 ARG B N 1
ATOM 7859 C CA . ARG B 1 483 ? 18.982 5.725 -46.214 1.00 22.14 483 ARG B CA 1
ATOM 7860 C C . ARG B 1 483 ? 19.257 6.035 -44.749 1.00 21.30 483 ARG B C 1
ATOM 7861 O O . ARG B 1 483 ? 20.300 6.560 -44.391 1.00 17.47 483 ARG B O 1
ATOM 7869 N N . CYS B 1 484 ? 18.285 5.696 -43.891 1.00 17.80 484 CYS B N 1
ATOM 7870 C CA . CYS B 1 484 ? 18.396 6.086 -42.485 1.00 19.70 484 CYS B CA 1
ATOM 7871 C C . CYS B 1 484 ? 17.731 5.048 -41.584 1.00 20.92 484 CYS B C 1
ATOM 7872 O O . CYS B 1 484 ? 17.311 5.384 -40.460 1.00 14.72 484 CYS B O 1
ATOM 7875 N N . ASP B 1 485 ? 17.617 3.804 -42.035 1.00 18.13 485 ASP B N 1
ATOM 7876 C CA . ASP B 1 485 ? 16.959 2.796 -41.222 1.00 21.57 485 ASP B CA 1
ATOM 7877 C C . ASP B 1 485 ? 17.713 2.532 -39.919 1.00 18.96 485 ASP B C 1
ATOM 7878 O O . ASP B 1 485 ? 17.087 2.314 -38.861 1.00 14.79 485 ASP B O 1
ATOM 7883 N N . LEU B 1 486 ? 19.040 2.539 -39.956 1.00 15.87 486 LEU B N 1
ATOM 7884 C CA . LEU B 1 486 ? 19.840 2.316 -38.758 1.00 19.11 486 LEU B CA 1
ATOM 7885 C C . LEU B 1 486 ? 19.604 3.427 -37.754 1.00 19.29 486 LEU B C 1
ATOM 7886 O O . LEU B 1 486 ? 19.283 3.171 -36.573 1.00 15.08 486 LEU B O 1
ATOM 7891 N N . GLU B 1 487 ? 19.719 4.682 -38.202 1.00 16.96 487 GLU B N 1
ATOM 7892 C CA . GLU B 1 487 ? 19.591 5.809 -37.314 1.00 19.10 487 GLU B CA 1
ATOM 7893 C C . GLU B 1 487 ? 18.172 5.920 -36.749 1.00 16.97 487 GLU B C 1
ATOM 7894 O O . GLU B 1 487 ? 18.004 6.234 -35.564 1.00 13.06 487 GLU B O 1
ATOM 7900 N N . ALA B 1 488 ? 17.159 5.716 -37.598 1.00 13.75 488 ALA B N 1
ATOM 7901 C CA . ALA B 1 488 ? 15.795 5.798 -37.121 1.00 15.23 488 ALA B CA 1
ATOM 7902 C C . ALA B 1 488 ? 15.534 4.697 -36.097 1.00 14.73 488 ALA B C 1
ATOM 7903 O O . ALA B 1 488 ? 14.816 4.887 -35.119 1.00 11.12 488 ALA B O 1
ATOM 7905 N N . GLY B 1 489 ? 16.042 3.492 -36.365 1.00 13.00 489 GLY B N 1
ATOM 7906 C CA . GLY B 1 489 ? 15.916 2.395 -35.415 1.00 14.23 489 GLY B CA 1
ATOM 7907 C C . GLY B 1 489 ? 16.561 2.684 -34.074 1.00 14.24 489 GLY B C 1
ATOM 7908 O O . GLY B 1 489 ? 16.019 2.314 -33.042 1.00 10.21 489 GLY B O 1
ATOM 7909 N N . MET B 1 490 ? 17.733 3.313 -34.095 1.00 12.22 490 MET B N 1
ATOM 7910 C CA . MET B 1 490 ? 18.404 3.694 -32.863 1.00 13.79 490 MET B CA 1
ATOM 7911 C C . MET B 1 490 ? 17.576 4.709 -32.086 1.00 14.67 490 MET B C 1
ATOM 7912 O O . MET B 1 490 ? 17.502 4.665 -30.842 1.00 10.67 490 MET B O 1
ATOM 7917 N N . ALA B 1 491 ? 16.989 5.688 -32.791 1.00 12.08 491 ALA B N 1
ATOM 7918 C CA . ALA B 1 491 ? 16.153 6.691 -32.143 1.00 13.95 491 ALA B CA 1
ATOM 7919 C C . ALA B 1 491 ? 14.941 6.046 -31.486 1.00 14.36 491 ALA B C 1
ATOM 7920 O O . ALA B 1 491 ? 14.558 6.415 -30.363 1.00 10.36 491 ALA B O 1
ATOM 7922 N N . LYS B 1 492 ? 14.333 5.072 -32.146 1.00 13.52 492 LYS B N 1
ATOM 7923 C CA . LYS B 1 492 ? 13.195 4.331 -31.594 1.00 15.38 492 LYS B CA 1
ATOM 7924 C C . LYS B 1 492 ? 13.612 3.483 -30.387 1.00 15.00 492 LYS B C 1
ATOM 7925 O O . LYS B 1 492 ? 12.903 3.438 -29.357 1.00 11.02 492 LYS B O 1
ATOM 7931 N N . LEU B 1 493 ? 14.771 2.834 -30.470 1.00 11.23 493 LEU B N 1
ATOM 7932 C CA . LEU B 1 493 ? 15.241 2.007 -29.384 1.00 13.25 493 LEU B CA 1
ATOM 7933 C C . LEU B 1 493 ? 15.521 2.860 -28.151 1.00 13.21 493 LEU B C 1
ATOM 7934 O O . LEU B 1 493 ? 15.042 2.590 -27.030 1.00 11.13 493 LEU B O 1
ATOM 7939 N N . LEU B 1 494 ? 16.296 3.916 -28.306 1.00 11.84 494 LEU B N 1
ATOM 7940 C CA . LEU B 1 494 ? 16.658 4.748 -27.159 1.00 13.65 494 LEU B CA 1
ATOM 7941 C C . LEU B 1 494 ? 15.446 5.533 -26.663 1.00 14.36 494 LEU B C 1
ATOM 7942 O O . LEU B 1 494 ? 15.171 5.610 -25.457 1.00 10.34 494 LEU B O 1
ATOM 7947 N N . GLY B 1 495 ? 14.649 6.087 -27.586 1.00 11.69 495 GLY B N 1
ATOM 7948 C CA . GLY B 1 495 ? 13.559 6.927 -27.171 1.00 13.43 495 GLY B CA 1
ATOM 7949 C C . GLY B 1 495 ? 12.532 6.206 -26.314 1.00 13.90 495 GLY B C 1
ATOM 7950 O O . GLY B 1 495 ? 12.012 6.762 -25.350 1.00 9.77 495 GLY B O 1
ATOM 7951 N N . ALA B 1 496 ? 12.166 4.978 -26.702 1.00 11.12 496 ALA B N 1
ATOM 7952 C CA . ALA B 1 496 ? 11.185 4.264 -25.896 1.00 12.70 496 ALA B CA 1
ATOM 7953 C C . ALA B 1 496 ? 11.674 4.035 -24.471 1.00 13.20 496 ALA B C 1
ATOM 7954 O O . ALA B 1 496 ? 10.893 4.171 -23.520 1.00 10.15 496 ALA B O 1
ATOM 7956 N N . ARG B 1 497 ? 12.949 3.730 -24.297 1.00 10.77 497 ARG B N 1
ATOM 7957 C CA . ARG B 1 497 ? 13.510 3.508 -22.968 1.00 12.31 497 ARG B CA 1
ATOM 7958 C C . ARG B 1 497 ? 13.527 4.792 -22.192 1.00 13.65 497 ARG B C 1
ATOM 7959 O O . ARG B 1 497 ? 13.213 4.831 -20.980 1.00 10.51 497 ARG B O 1
ATOM 7967 N N . VAL B 1 498 ? 13.933 5.884 -22.843 1.00 10.70 498 VAL B N 1
ATOM 7968 C CA . VAL B 1 498 ? 13.987 7.162 -22.180 1.00 12.18 498 VAL B CA 1
ATOM 7969 C C . VAL B 1 498 ? 12.615 7.561 -21.661 1.00 13.52 498 VAL B C 1
ATOM 7970 O O . VAL B 1 498 ? 12.490 8.066 -20.527 1.00 9.42 498 VAL B O 1
ATOM 7974 N N . ALA B 1 499 ? 11.581 7.385 -22.482 1.00 11.10 499 ALA B N 1
ATOM 7975 C CA . ALA B 1 499 ? 10.232 7.752 -22.057 1.00 12.29 499 ALA B CA 1
ATOM 7976 C C . ALA B 1 499 ? 9.763 6.917 -20.875 1.00 12.29 499 ALA B C 1
ATOM 7977 O O . ALA B 1 499 ? 9.129 7.414 -19.957 1.00 9.46 499 ALA B O 1
ATOM 7979 N N . TRP B 1 500 ? 10.016 5.605 -20.925 1.00 10.09 500 TRP B N 1
ATOM 7980 C CA . TRP B 1 500 ? 9.637 4.702 -19.829 1.00 10.80 500 TRP B CA 1
ATOM 7981 C C . TRP B 1 500 ? 10.332 5.108 -18.534 1.00 11.38 500 TRP B C 1
ATOM 7982 O O . TRP B 1 500 ? 9.690 5.195 -17.469 1.00 9.18 500 TRP B O 1
ATOM 7993 N N . ALA B 1 501 ? 11.650 5.297 -18.588 1.00 10.31 501 ALA B N 1
ATOM 7994 C CA . ALA B 1 501 ? 12.374 5.719 -17.389 1.00 12.31 501 ALA B CA 1
ATOM 7995 C C . ALA B 1 501 ? 11.883 7.066 -16.874 1.00 14.03 501 ALA B C 1
ATOM 7996 O O . ALA B 1 501 ? 11.838 7.316 -15.661 1.00 9.93 501 ALA B O 1
ATOM 7998 N N . ALA B 1 502 ? 11.548 7.995 -17.778 1.00 10.91 502 ALA B N 1
ATOM 7999 C CA . ALA B 1 502 ? 11.094 9.317 -17.363 1.00 12.36 502 ALA B CA 1
ATOM 8000 C C . ALA B 1 502 ? 9.740 9.222 -16.659 1.00 12.28 502 ALA B C 1
ATOM 8001 O O . ALA B 1 502 ? 9.523 9.831 -15.606 1.00 10.33 502 ALA B O 1
ATOM 8003 N N . ALA B 1 503 ? 8.820 8.428 -17.209 1.00 11.11 503 ALA B N 1
ATOM 8004 C CA . ALA B 1 503 ? 7.514 8.248 -16.571 1.00 12.55 503 ALA B CA 1
ATOM 8005 C C . ALA B 1 503 ? 7.661 7.564 -15.205 1.00 13.77 503 ALA B C 1
ATOM 8006 O O . ALA B 1 503 ? 7.019 7.973 -14.224 1.00 9.56 503 ALA B O 1
ATOM 8008 N N . ASP B 1 504 ? 8.515 6.531 -15.125 1.00 10.76 504 ASP B N 1
ATOM 8009 C CA . ASP B 1 504 ? 8.723 5.793 -13.873 1.00 12.40 504 ASP B CA 1
ATOM 8010 C C . ASP B 1 504 ? 9.236 6.754 -12.802 1.00 12.57 504 ASP B C 1
ATOM 8011 O O . ASP B 1 504 ? 8.700 6.817 -11.690 1.00 9.36 504 ASP B O 1
ATOM 8016 N N . ASN B 1 505 ? 10.275 7.499 -13.123 1.00 10.28 505 ASN B N 1
ATOM 8017 C CA . ASN B 1 505 ? 10.837 8.416 -12.128 1.00 12.71 505 ASN B CA 1
ATOM 8018 C C . ASN B 1 505 ? 9.971 9.649 -11.832 1.00 12.60 505 ASN B C 1
ATOM 8019 O O . ASN B 1 505 ? 9.941 10.123 -10.683 1.00 10.05 505 ASN B O 1
ATOM 8024 N N . ALA B 1 506 ? 9.201 10.119 -12.789 1.00 10.66 506 ALA B N 1
ATOM 8025 C CA . ALA B 1 506 ? 8.239 11.180 -12.480 1.00 12.06 506 ALA B CA 1
ATOM 8026 C C . ALA B 1 506 ? 7.162 10.697 -11.540 1.00 12.96 506 ALA B C 1
ATOM 8027 O O . ALA B 1 506 ? 6.675 11.476 -10.702 1.00 10.01 506 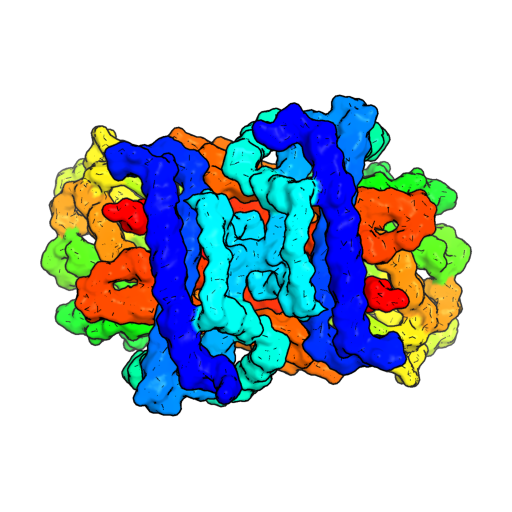ALA B O 1
ATOM 8029 N N . LEU B 1 507 ? 6.699 9.445 -11.708 1.00 11.23 507 LEU B N 1
ATOM 8030 C CA . LEU B 1 507 ? 5.731 8.890 -10.770 1.00 12.07 507 LEU B CA 1
ATOM 8031 C C . LEU B 1 507 ? 6.339 8.838 -9.389 1.00 11.34 507 LEU B C 1
ATOM 8032 O O . LEU B 1 507 ? 5.684 9.231 -8.411 1.00 9.85 507 LEU B O 1
ATOM 8037 N N . GLN B 1 508 ? 7.609 8.427 -9.290 1.00 11.14 508 GLN B N 1
ATOM 8038 C CA . GLN B 1 508 ? 8.248 8.338 -7.986 1.00 12.09 508 GLN B CA 1
ATOM 8039 C C . GLN B 1 508 ? 8.177 9.678 -7.259 1.00 13.38 508 GLN B C 1
ATOM 8040 O O . GLN B 1 508 ? 7.975 9.740 -6.023 1.00 10.11 508 GLN B O 1
ATOM 8046 N N . ILE B 1 509 ? 8.427 10.773 -7.982 1.00 11.32 509 ILE B N 1
ATOM 8047 C CA . ILE B 1 509 ? 8.407 12.109 -7.403 1.00 13.11 509 ILE B CA 1
ATOM 8048 C C . ILE B 1 509 ? 7.046 12.421 -6.791 1.00 13.71 509 ILE B C 1
ATOM 8049 O O . ILE B 1 509 ? 6.955 13.235 -5.854 1.00 10.33 509 ILE B O 1
ATOM 8054 N N . HIS B 1 510 ? 5.964 11.869 -7.339 1.00 10.83 510 HIS B N 1
ATOM 8055 C CA . HIS B 1 510 ? 4.637 12.116 -6.808 1.00 13.74 510 HIS B CA 1
ATOM 8056 C C . HIS B 1 510 ? 4.331 11.352 -5.518 1.00 14.53 510 HIS B C 1
ATOM 8057 O O . HIS B 1 510 ? 3.351 11.663 -4.849 1.00 11.45 510 HIS B O 1
ATOM 8064 N N . GLY B 1 511 ? 5.128 10.350 -5.203 1.00 11.47 511 GLY B N 1
ATOM 8065 C CA . GLY B 1 511 ? 4.777 9.478 -4.072 1.00 15.33 511 GLY B CA 1
ATOM 8066 C C . GLY B 1 511 ? 3.455 8.785 -4.293 1.00 15.18 511 GLY B C 1
ATOM 8067 O O . GLY B 1 511 ? 3.114 8.381 -5.402 1.00 10.43 511 GLY B O 1
ATOM 8068 N N . GLY B 1 512 ? 2.663 8.626 -3.228 1.00 11.92 512 GLY B N 1
ATOM 8069 C CA . GLY B 1 512 ? 1.423 7.896 -3.403 1.00 15.13 512 GLY B CA 1
ATOM 8070 C C . GLY B 1 512 ? 0.506 8.477 -4.446 1.00 14.59 512 GLY B C 1
ATOM 8071 O O . GLY B 1 512 ? -0.156 7.745 -5.181 1.00 12.19 512 GLY B O 1
ATOM 8072 N N . ASN B 1 513 ? 0.501 9.798 -4.563 1.00 13.04 513 ASN B N 1
ATOM 8073 C CA . ASN B 1 513 ? -0.339 10.479 -5.526 1.00 14.12 513 ASN B CA 1
ATOM 8074 C C . ASN B 1 513 ? -0.037 10.077 -6.958 1.00 16.29 513 ASN B C 1
ATOM 8075 O O . ASN B 1 513 ? -0.904 10.252 -7.836 1.00 13.14 513 ASN B O 1
ATOM 8080 N N . GLY B 1 514 ? 1.132 9.498 -7.201 1.00 13.11 514 GLY B N 1
ATOM 8081 C CA . GLY B 1 514 ? 1.455 9.016 -8.520 1.00 14.67 514 GLY B CA 1
ATOM 8082 C C . GLY B 1 514 ? 0.546 7.913 -9.012 1.00 15.96 514 GLY B C 1
ATOM 8083 O O . GLY B 1 514 ? 0.452 7.699 -10.220 1.00 12.70 514 GLY B O 1
ATOM 8084 N N . PHE B 1 515 ? -0.139 7.211 -8.110 1.00 14.20 515 PHE B N 1
ATOM 8085 C CA . PHE B 1 515 ? -1.052 6.153 -8.488 1.00 16.19 515 PHE B CA 1
ATOM 8086 C C . PHE B 1 515 ? -2.491 6.628 -8.651 1.00 19.85 515 PHE B C 1
ATOM 8087 O O . PHE B 1 515 ? -3.335 5.830 -9.104 1.00 17.82 515 PHE B O 1
ATOM 8095 N N . ALA B 1 516 ? -2.801 7.854 -8.243 1.00 16.49 516 ALA B N 1
ATOM 8096 C CA . ALA B 1 516 ? -4.166 8.337 -8.321 1.00 20.68 516 ALA B CA 1
ATOM 8097 C C . ALA B 1 516 ? -4.494 8.725 -9.760 1.00 24.36 516 ALA B C 1
ATOM 8098 O O . ALA B 1 516 ? -3.768 9.511 -10.388 1.00 19.08 516 ALA B O 1
ATOM 8100 N N . LEU B 1 517 ? -5.650 8.246 -10.247 1.00 24.80 517 LEU B N 1
ATOM 8101 C CA . LEU B 1 517 ? -6.005 8.550 -11.649 1.00 30.19 517 LEU B CA 1
ATOM 8102 C C . LEU B 1 517 ? -6.187 10.034 -11.868 1.00 31.76 517 LEU B C 1
ATOM 8103 O O . LEU B 1 517 ? -6.034 10.524 -12.996 1.00 30.54 517 LEU B O 1
ATOM 8108 N N . GLU B 1 518 ? -6.496 10.769 -10.814 1.00 28.16 518 GLU B N 1
ATOM 8109 C CA . GLU B 1 518 ? -6.581 12.218 -10.874 1.00 33.46 518 GLU B CA 1
ATOM 8110 C C . GLU B 1 518 ? -5.281 12.893 -11.289 1.00 28.94 518 GLU B C 1
ATOM 8111 O O . GLU B 1 518 ? -5.302 14.014 -11.810 1.00 27.12 518 GLU B O 1
ATOM 8117 N N . TYR B 1 519 ? -4.146 12.233 -11.077 1.00 23.55 519 TYR B N 1
ATOM 8118 C CA . TYR B 1 519 ? -2.852 12.740 -11.464 1.00 25.13 519 TYR B CA 1
ATOM 8119 C C . TYR B 1 519 ? -2.487 12.092 -12.809 1.00 23.17 519 TYR B C 1
ATOM 8120 O O . TYR B 1 519 ? -2.481 10.865 -12.971 1.00 20.33 519 TYR B O 1
ATOM 8129 N N . ALA B 1 520 ? -2.131 12.921 -13.733 1.00 16.65 520 ALA B N 1
ATOM 8130 C CA . ALA B 1 520 ? -1.907 12.459 -15.087 1.00 18.68 520 ALA B CA 1
ATOM 8131 C C . ALA B 1 520 ? -0.783 11.449 -15.195 1.00 17.34 520 ALA B C 1
ATOM 8132 O O . ALA B 1 520 ? -0.761 10.661 -16.148 1.00 12.77 520 ALA B O 1
ATOM 8134 N N . ILE B 1 521 ? 0.177 11.460 -14.275 1.00 14.15 521 ILE B N 1
ATOM 8135 C CA . ILE B 1 521 ? 1.355 10.599 -14.425 1.00 15.72 521 ILE B CA 1
ATOM 8136 C C . ILE B 1 521 ? 0.988 9.115 -14.414 1.00 15.83 521 ILE B C 1
ATOM 8137 O O . ILE B 1 521 ? 1.700 8.306 -15.023 1.00 11.75 521 ILE B O 1
ATOM 8142 N N . SER B 1 522 ? -0.106 8.740 -13.732 1.00 15.09 522 SER B N 1
ATOM 8143 C CA . SER B 1 522 ? -0.565 7.352 -13.735 1.00 17.58 522 SER B CA 1
ATOM 8144 C C . SER B 1 522 ? -0.898 6.885 -15.130 1.00 19.02 522 SER B C 1
ATOM 8145 O O . SER B 1 522 ? -0.580 5.734 -15.494 1.00 16.86 522 SER B O 1
ATOM 8148 N N . ARG B 1 523 ? -1.548 7.742 -15.906 1.00 14.17 523 ARG B N 1
ATOM 8149 C CA . ARG B 1 523 ? -1.827 7.459 -17.307 1.00 16.58 523 ARG B CA 1
ATOM 8150 C C . ARG B 1 523 ? -0.567 7.494 -18.175 1.00 16.28 523 ARG B C 1
ATOM 8151 O O . ARG B 1 523 ? -0.355 6.634 -18.982 1.00 12.61 523 ARG B O 1
ATOM 8159 N N . VAL B 1 524 ? 0.272 8.501 -17.978 1.00 14.20 524 VAL B N 1
ATOM 8160 C CA . VAL B 1 524 ? 1.513 8.633 -18.736 1.00 14.77 524 VAL B CA 1
ATOM 8161 C C . VAL B 1 524 ? 2.416 7.405 -18.570 1.00 16.88 524 VAL B C 1
ATOM 8162 O O . VAL B 1 524 ? 3.101 7.001 -19.523 1.00 10.28 524 VAL B O 1
ATOM 8166 N N . LEU B 1 525 ? 2.456 6.836 -17.365 1.00 13.17 525 LEU B N 1
ATOM 8167 C CA . LEU B 1 525 ? 3.231 5.614 -17.138 1.00 13.53 525 LEU B CA 1
ATOM 8168 C C . LEU B 1 525 ? 2.813 4.516 -18.118 1.00 14.57 525 LEU B C 1
ATOM 8169 O O . LEU B 1 525 ? 3.683 3.862 -18.710 1.00 10.07 525 LEU B O 1
ATOM 8174 N N . CYS B 1 526 ? 1.523 4.319 -18.264 1.00 14.06 526 CYS B N 1
ATOM 8175 C CA . CYS B 1 526 ? 0.995 3.266 -19.114 1.00 15.95 526 CYS B CA 1
ATOM 8176 C C . CYS B 1 526 ? 1.237 3.586 -20.575 1.00 16.10 526 CYS B C 1
ATOM 8177 O O . CYS B 1 526 ? 1.595 2.685 -21.354 1.00 14.05 526 CYS B O 1
ATOM 8180 N N . ASP B 1 527 ? 1.096 4.852 -20.967 1.00 13.01 527 ASP B N 1
ATOM 8181 C CA . ASP B 1 527 ? 1.399 5.273 -22.320 1.00 15.27 527 ASP B CA 1
ATOM 8182 C C . ASP B 1 527 ? 2.842 4.992 -22.649 1.00 16.61 527 ASP B C 1
ATOM 8183 O O . ASP B 1 527 ? 3.173 4.556 -23.752 1.00 12.46 527 ASP B O 1
ATOM 8188 N N . ALA B 1 528 ? 3.753 5.334 -21.746 1.00 11.54 528 ALA B N 1
ATOM 8189 C CA . ALA B 1 528 ? 5.162 5.167 -22.005 1.00 14.11 528 ALA B CA 1
ATOM 8190 C C . ALA B 1 528 ? 5.526 3.696 -22.145 1.00 14.93 528 ALA B C 1
ATOM 8191 O O . ALA B 1 528 ? 6.429 3.350 -22.924 1.00 10.90 528 ALA B O 1
ATOM 8193 N N . ARG B 1 529 ? 4.832 2.813 -21.416 1.00 12.99 529 ARG B N 1
ATOM 8194 C CA . ARG B 1 529 ? 5.202 1.413 -21.447 1.00 12.24 529 ARG B CA 1
ATOM 8195 C C . ARG B 1 529 ? 4.973 0.764 -22.808 1.00 13.50 529 ARG B C 1
ATOM 8196 O O . ARG B 1 529 ? 5.656 -0.214 -23.150 1.00 10.01 529 ARG B O 1
ATOM 8204 N N . ILE B 1 530 ? 3.993 1.246 -23.558 1.00 11.32 530 ILE B N 1
ATOM 8205 C CA . ILE B 1 530 ? 3.717 0.609 -24.837 1.00 14.17 530 ILE B CA 1
ATOM 8206 C C . ILE B 1 530 ? 4.783 0.866 -25.892 1.00 12.18 530 ILE B C 1
ATOM 8207 O O . ILE B 1 530 ? 4.827 0.159 -26.919 1.00 9.54 530 ILE B O 1
ATOM 8212 N N . LEU B 1 531 ? 5.616 1.870 -25.702 1.00 11.44 531 LEU B N 1
ATOM 8213 C CA . LEU B 1 531 ? 6.462 2.371 -26.772 1.00 12.12 531 LEU B CA 1
ATOM 8214 C C . LEU B 1 531 ? 7.462 1.363 -27.312 1.00 13.90 531 LEU B C 1
ATOM 8215 O O . LEU B 1 531 ? 7.834 1.437 -28.495 1.00 10.25 531 LEU B O 1
ATOM 8220 N N . ASN B 1 532 ? 7.925 0.437 -26.484 1.00 11.07 532 ASN B N 1
ATOM 8221 C CA . ASN B 1 532 ? 8.894 -0.566 -26.904 1.00 13.66 532 ASN B CA 1
ATOM 8222 C C . ASN B 1 532 ? 8.247 -1.887 -27.301 1.00 12.62 532 ASN B C 1
ATOM 8223 O O . ASN B 1 532 ? 8.945 -2.885 -27.395 1.00 9.23 532 ASN B O 1
ATOM 8228 N N . ILE B 1 533 ? 6.952 -1.866 -27.583 1.00 10.71 533 ILE B N 1
ATOM 8229 C CA . ILE B 1 533 ? 6.179 -3.005 -28.025 1.00 12.86 533 ILE B CA 1
ATOM 8230 C C . ILE B 1 533 ? 5.273 -2.700 -29.214 1.00 14.44 533 ILE B C 1
ATOM 8231 O O . ILE B 1 533 ? 5.250 -3.439 -30.212 1.00 10.78 533 ILE B O 1
ATOM 8236 N N . PHE B 1 534 ? 4.502 -1.610 -29.155 1.00 12.09 534 PHE B N 1
ATOM 8237 C CA . PHE B 1 534 ? 3.348 -1.406 -30.040 1.00 14.52 534 PHE B CA 1
ATOM 8238 C C . PHE B 1 534 ? 3.671 -1.252 -31.517 1.00 15.34 534 PHE B C 1
ATOM 8239 O O . PHE B 1 534 ? 2.775 -1.519 -32.352 1.00 15.58 534 PHE B O 1
ATOM 8247 N N . GLU B 1 535 ? 4.886 -0.836 -31.851 1.00 12.62 535 GLU B N 1
ATOM 8248 C CA . GLU B 1 535 ? 5.359 -0.743 -33.220 1.00 14.44 535 GLU B CA 1
ATOM 8249 C C . GLU B 1 535 ? 6.489 -1.718 -33.461 1.00 22.13 535 GLU B C 1
ATOM 8250 O O . GLU B 1 535 ? 7.361 -1.476 -34.327 1.00 21.38 535 GLU B O 1
ATOM 8256 N N . GLY B 1 536 ? 6.526 -2.793 -32.662 1.00 13.15 536 GLY B N 1
ATOM 8257 C CA . GLY B 1 536 ? 7.552 -3.781 -32.733 1.00 17.27 536 GLY B CA 1
ATOM 8258 C C . GLY B 1 536 ? 8.334 -3.822 -31.434 1.00 14.94 536 GLY B C 1
ATOM 8259 O O . GLY B 1 536 ? 8.631 -2.780 -30.861 1.00 11.42 536 GLY B O 1
ATOM 8260 N N . ALA B 1 537 ? 8.681 -5.011 -30.983 1.00 12.68 537 ALA B N 1
ATOM 8261 C CA . ALA B 1 537 ? 9.419 -5.146 -29.748 1.00 14.23 537 ALA B CA 1
ATOM 8262 C C . ALA B 1 537 ? 10.863 -4.660 -29.832 1.00 14.73 537 ALA B C 1
ATOM 8263 O O . ALA B 1 537 ? 11.532 -4.847 -30.853 1.00 9.40 537 ALA B O 1
ATOM 8265 N N . ALA B 1 538 ? 11.348 -4.056 -28.746 1.00 10.94 538 ALA B N 1
ATOM 8266 C CA . ALA B 1 538 ? 12.708 -3.591 -28.727 1.00 13.17 538 ALA B CA 1
ATOM 8267 C C . ALA B 1 538 ? 13.738 -4.675 -29.033 1.00 13.30 538 ALA B C 1
ATOM 8268 O O . ALA B 1 538 ? 14.846 -4.370 -29.513 1.00 10.00 538 ALA B O 1
ATOM 8270 N N . GLU B 1 539 ? 13.423 -5.928 -28.669 1.00 10.81 539 GLU B N 1
ATOM 8271 C CA . GLU B 1 539 ? 14.317 -7.021 -28.946 1.00 12.08 539 GLU B CA 1
ATOM 8272 C C . GLU B 1 539 ? 14.493 -7.200 -30.434 1.00 13.73 539 GLU B C 1
ATOM 8273 O O . GLU B 1 539 ? 15.610 -7.470 -30.901 1.00 12.10 539 GLU B O 1
ATOM 8279 N N . ILE B 1 540 ? 13.396 -7.097 -31.182 1.00 11.04 540 ILE B N 1
ATOM 8280 C CA . ILE B 1 540 ? 13.479 -7.219 -32.639 1.00 14.78 540 ILE B CA 1
ATOM 8281 C C . ILE B 1 540 ? 14.181 -6.009 -33.247 1.00 14.27 540 ILE B C 1
ATOM 8282 O O . ILE B 1 540 ? 14.979 -6.153 -34.188 1.00 10.77 540 ILE B O 1
ATOM 8287 N N . GLN B 1 541 ? 13.916 -4.810 -32.728 1.00 10.77 541 GLN B N 1
ATOM 8288 C CA . GLN B 1 541 ? 14.599 -3.633 -33.248 1.00 14.21 541 GLN B CA 1
ATOM 8289 C C . GLN B 1 541 ? 16.107 -3.770 -33.060 1.00 12.67 541 GLN B C 1
ATOM 8290 O O . GLN B 1 541 ? 16.865 -3.447 -33.959 1.00 9.89 541 GLN B O 1
ATOM 8296 N N . ALA B 1 542 ? 16.563 -4.274 -31.920 1.00 10.99 542 ALA B N 1
ATOM 8297 C CA . ALA B 1 542 ? 17.987 -4.479 -31.701 1.00 11.80 542 ALA B CA 1
ATOM 8298 C C . ALA B 1 542 ? 18.558 -5.557 -32.605 1.00 14.18 542 ALA B C 1
ATOM 8299 O O . ALA B 1 542 ? 19.708 -5.435 -33.062 1.00 9.98 542 ALA B O 1
ATOM 8301 N N . GLN B 1 543 ? 17.748 -6.588 -32.921 1.00 11.69 543 GLN B N 1
ATOM 8302 C CA . GLN B 1 543 ? 18.183 -7.627 -33.833 1.00 13.88 543 GLN B CA 1
ATOM 8303 C C . GLN B 1 543 ? 18.425 -7.054 -35.229 1.00 14.75 543 GLN B C 1
ATOM 8304 O O . GLN B 1 543 ? 19.439 -7.363 -35.887 1.00 11.74 543 GLN B O 1
ATOM 8310 N N . VAL B 1 544 ? 17.476 -6.252 -35.745 1.00 12.90 544 VAL B N 1
ATOM 8311 C CA . VAL B 1 544 ? 17.585 -5.671 -37.075 1.00 15.63 544 VAL B CA 1
ATOM 8312 C C . VAL B 1 544 ? 18.789 -4.748 -37.157 1.00 14.57 544 VAL B C 1
ATOM 8313 O O . VAL B 1 544 ? 19.534 -4.752 -38.160 1.00 13.04 544 VAL B O 1
ATOM 8317 N N . ILE B 1 545 ? 19.032 -3.964 -36.121 1.00 13.08 545 ILE B N 1
ATOM 8318 C CA . ILE B 1 545 ? 20.205 -3.105 -36.123 1.00 14.18 545 ILE B CA 1
ATOM 8319 C C . ILE B 1 545 ? 21.469 -3.942 -36.180 1.00 15.25 545 ILE B C 1
ATOM 8320 O O . ILE B 1 545 ? 22.404 -3.648 -36.941 1.00 11.93 545 ILE B O 1
ATOM 8325 N N . ALA B 1 546 ? 21.534 -5.012 -35.382 1.00 13.11 546 ALA B N 1
ATOM 8326 C CA . ALA B 1 546 ? 22.770 -5.780 -35.341 1.00 14.74 546 ALA B CA 1
ATOM 8327 C C . ALA B 1 546 ? 23.047 -6.441 -36.677 1.00 16.48 546 ALA B C 1
ATOM 8328 O O . ALA B 1 546 ? 24.197 -6.466 -37.119 1.00 13.51 546 ALA B O 1
ATOM 8330 N N . ARG B 1 547 ? 21.998 -6.929 -37.338 1.00 14.21 547 ARG B N 1
ATOM 8331 C CA . ARG B 1 547 ? 22.220 -7.563 -38.624 1.00 16.97 547 ARG B CA 1
ATOM 8332 C C . ARG B 1 547 ? 22.724 -6.538 -39.625 1.00 19.43 547 ARG B C 1
ATOM 8333 O O . ARG B 1 547 ? 23.601 -6.846 -40.450 1.00 17.79 547 ARG B O 1
ATOM 8341 N N . ARG B 1 548 ? 22.184 -5.334 -39.601 1.00 16.03 548 ARG B N 1
ATOM 8342 C CA . ARG B 1 548 ? 22.650 -4.286 -40.501 1.00 20.07 548 ARG B CA 1
ATOM 8343 C C . ARG B 1 548 ? 24.085 -3.896 -40.207 1.00 18.56 548 ARG B C 1
ATOM 8344 O O . ARG B 1 548 ? 24.840 -3.643 -41.120 1.00 17.33 548 ARG B O 1
ATOM 8352 N N . LEU B 1 549 ? 24.465 -3.837 -38.939 1.00 16.88 549 LEU B N 1
ATOM 8353 C CA . LEU B 1 549 ? 25.831 -3.467 -38.596 1.00 17.93 549 LEU B CA 1
ATOM 8354 C C . LEU B 1 549 ? 26.834 -4.518 -39.025 1.00 19.10 549 LEU B C 1
ATOM 8355 O O . LEU B 1 549 ? 28.006 -4.184 -39.247 1.00 19.02 549 LEU B O 1
ATOM 8360 N N . LEU B 1 550 ? 26.419 -5.771 -39.174 1.00 17.49 550 LEU B N 1
ATOM 8361 C CA . LEU B 1 550 ? 27.343 -6.778 -39.675 1.00 22.73 550 LEU B CA 1
ATOM 8362 C C . LEU B 1 550 ? 27.557 -6.683 -41.159 1.00 29.41 550 LEU B C 1
ATOM 8363 O O . LEU B 1 550 ? 28.536 -7.267 -41.667 1.00 23.32 550 LEU B O 1
ATOM 8368 N N . ASP B 1 551 ? 26.669 -6.003 -41.858 1.00 27.28 551 ASP B N 1
ATOM 8369 C CA . ASP B 1 551 ? 26.792 -5.867 -43.297 1.00 38.84 551 ASP B CA 1
ATOM 8370 C C . ASP B 1 551 ? 28.206 -5.529 -43.702 1.00 38.85 551 ASP B C 1
ATOM 8371 O O . ASP B 1 551 ? 28.768 -6.217 -44.557 1.00 38.50 551 ASP B O 1
#

Organism: Paracoccus denitrificans (strain Pd 1222) (NCBI:txid318586)

Radius of gyration: 29.41 Å; Cα contacts (8 Å, |Δi|>4): 2111; chains: 2; bounding box: 66×64×90 Å

B-factor: mean 22.11, std 10.1, range [8.82, 71.5]

CATH classification: 2.40.110.10 (+1 more: 1.20.140.10)

InterPro domains:
  IPR006089 Acyl-CoA dehydrogenase, conserved site [PS00073] (508-527)
  IPR006091 Acyl-CoA dehydrogenase/oxidase, middle domain [PF02770] (286-386)
  IPR009075 Acyl-CoA dehydrogenase/oxidase, C-terminal [PF00441] (401-550)
  IPR009100 Acyl-CoA dehydrogenase/oxidase, N-terminal and middle domain superfamily [SSF56645] (166-412)
  IPR013786 Acyl-CoA dehydrogenase/oxidase, N-terminal [PF02771] (169-280)
  IPR036250 Acyl-CoA dehydrogenase-like, C-terminal [SSF47203] (399-550)
  IPR037069 Acyl-CoA dehydrogenase/oxidase, N-terminal domain superfamily [G3DSA:1.10.540.10] (158-281)
  IPR046373 Acyl-CoA oxidase/dehydrogenase, middle domain superfamily [G3DSA:2.40.110.10] (285-405)